Protein AF-A0A8H6GHF7-F1 (afdb_monomer_lite)

Foldseek 3Di:
DLLVVLVVQLVVLVVVLVVLLVVVVVVVLVVVCDDVPDDDPPVVSVVCVVVVVDPDDDLLNLLLCLAPVNVVVDDPVSNVSSLVSLVSLLSSLLSVQLSVCPVPPVSNVVSVVQPADPQDHCSVPVVLSSLCNLVSHGDHNVLVVVLVCLLPPPPSDDDDDDDDPPPCVLQRSLLSNLLVPLPLQFAEEEEEAPVCQVVSQVSNCSRCCPSVNAAEAEQPAALPPPFALVVLVVVLVSSNVNSRSSHHYYYYLRRLVNLVVVLLVCLQVVRVNSNVSSVVVVVSCVPRYDYDYDPVCVRVALQEDADDDDDDDDDAPPPPVLLQLLVVLLVQLQVLLVVCCVVCVPQWDWADDDPFRTQIAGLDPVSVLVSLLVSLLVCLCCNDVPQRNVPDDPLLSVLLSCQQAAPDDDPVSLCSNCVDPSCDDSNVLSSLSSSCCHVVCLVVCLRYPDDEQAQWAADPPAPVPDLWIAGAPGRVRGDNQWDFLDVSSRSNRSVVRVRPDDDDDDDDDDDDDQQAEEEDEDDPLQAPVNSSVVQCSSVCDVNNYHYDYDYPPSRVVLLLVPDDPVCNPPPDDDPVSVNVSNNVSNLVVVLLSLLSVLLVLLLVQLVVVLVVVCPDPPSNCSSVVNDDDSDDHSCRQRRDDPDFPFLVVSLVSGDPVSSVVSVVVCVVSPPGHDSSSSNRRSHIYRHDDDDDPDPDPPQPPDFAWDDDDDDPQVLCCQAPNQVPGPVVVVDVQWDQLLVLQCLAPLVVPDPSVLDDSQETEGPNQSGTGDDDRDDPHGCQNVHDAQFKKKAWLDPVHPHGIYGYDPVNCVVCVVSNLVGPTMKMFTAAAAADLPDAHCLQRDPDIRHVDDRPDTGDSLSSLVVNLSNQHFADLAPVSVVSNCLAQQFDQDDWDPQFDADQLRHGAAPRDGPGHRNYSDNDGSLSSSCCCNCCRNVPNDDSCPTSSNCSRSNHHDDRVVNPPSD

Sequence (963 aa):
MLHTLFKQNLEACTEHAKAIYQDLSRAIIDTLTRKPGVQVLESVKLILEDSSYLPRVTPLLLLQQLRSSRFSCLPERWKVAIIEYAIAITDTQRAKRLVRFESSPVDLLREVQNPGHDAWEAWDHPEWLLLECESEIMIRNVQQQIAQKMINPPESENAVMQLNMGEGKSTVIVPMVATALADGSKIIRVIVAKPQAKQMHRMLISKLSGLLDRPVYLLPFSRDIRMNTQRAEAIHRLVTRCRNEGGVLMVQPEHLLSLQLMELECHLSSNKEAAERLSSIRELFDHVSRDIVDESDENFSVKFELIYTLGQQCSIEDSPSRWVVIQEVLGLVAQFTGEAKSEFSKSLEFDDRNGRYPIVRFLQADAGEVVLDRVANRICKTGMWGLPISNQSEKIRSAVYRYITRWKLRKVDTKLVETSLFFDGAAIGRILLLRGLFSGGILAFALGQKRWRVNYGIDPHRETGTKLAVPFRAKDSPTPRSEFSHPDVVITLTCLSYYYDESHTRGTDLKLPPNYRAVVTLGAGLTKDRLVQACMRMRKLGKGQSVEFCVPWEIEQKIIRLKPQEKAARRGIAISDVLSWVITETCLDLRKAIPLWLNQGVRFSRHQVFWSKRKGDAVSRWAEQFLEEEAQTLDQRYRPRAGRITLDSLLDKAGALMTNELRARCDEFGLTELHTASLQEEQERELSPETEQERQVEKPPAAEPETHFVSQSLKDWILKGSSSIDITLFQAEHKPAFQTLNNTSAAQYFNVQAFPSTVRATLDFAKTVKGTFGARNYSDCFQRPVQWIVTNKCQAESVCLVIISPFEAQELLPLIERSQHVTLHLYAPRVNLAFQSLDHLQLYRLSGKPTLDAPPRSVVTFLNLFSGQLYLSSFQDYTDVCDLLGLAWDAADESVILGPDGFIPPGVRGSVVNKSVFSRSPVQFLRLLMEKIRHDCGSIEKTDIGKIFEGMRLLEDDFKGRS

InterPro domains:
  IPR022099 Domain of unknown function DUF3638 [PF12340] (117-337)
  IPR022105 Domain of unknown function DUF3645 [PF12359] (459-494)
  IPR051346 OTU Domain-Containing Deubiquitinase [PTHR13367] (12-501)

Organism: NCBI:txid100902

Radius of gyration: 36.47 Å; chains: 1; bounding box: 103×82×105 Å

Structure (mmCIF, N/CA/C/O backbone):
data_AF-A0A8H6GHF7-F1
#
_entry.id   AF-A0A8H6GHF7-F1
#
loop_
_atom_site.group_PDB
_atom_site.id
_atom_site.type_symbol
_atom_site.label_atom_id
_atom_site.label_alt_id
_atom_site.label_comp_id
_atom_site.label_asym_id
_atom_site.label_entity_id
_atom_site.label_seq_id
_atom_site.pdbx_PDB_ins_code
_atom_site.Cartn_x
_atom_site.Cartn_y
_atom_site.Cartn_z
_atom_site.occupancy
_atom_site.B_iso_or_equiv
_atom_site.auth_seq_id
_atom_site.auth_comp_id
_atom_site.auth_asym_id
_atom_site.auth_atom_id
_atom_site.pdbx_PDB_model_num
ATOM 1 N N . MET A 1 1 ? -4.458 -26.406 -38.777 1.00 71.81 1 MET A N 1
ATOM 2 C CA . MET A 1 1 ? -4.966 -25.357 -39.690 1.00 71.81 1 MET A CA 1
ATOM 3 C C . MET A 1 1 ? -4.874 -23.974 -39.042 1.00 71.81 1 MET A C 1
ATOM 5 O O . MET A 1 1 ? -4.123 -23.163 -39.558 1.00 71.81 1 MET A O 1
ATOM 9 N N . LEU A 1 2 ? -5.520 -23.725 -37.891 1.00 78.50 2 LEU A N 1
ATOM 10 C CA . LEU A 1 2 ? -5.406 -22.454 -37.142 1.00 78.50 2 LEU A CA 1
ATOM 11 C C . LEU A 1 2 ? -3.961 -22.089 -36.737 1.00 78.50 2 LEU A C 1
ATOM 13 O O . LEU A 1 2 ? -3.539 -20.972 -37.014 1.00 78.50 2 LEU A O 1
ATOM 17 N N . HIS A 1 3 ? -3.177 -23.039 -36.202 1.00 81.75 3 HIS A N 1
ATOM 18 C CA . HIS A 1 3 ? -1.746 -22.841 -35.902 1.00 81.75 3 HIS A CA 1
ATOM 19 C C . HIS A 1 3 ? -0.957 -22.231 -37.069 1.00 81.75 3 HIS A C 1
ATOM 21 O O . HIS A 1 3 ? -0.221 -21.257 -36.924 1.00 81.75 3 HIS A O 1
ATOM 27 N N . THR A 1 4 ? -1.114 -22.841 -38.245 1.00 86.50 4 THR A N 1
ATOM 28 C CA . THR A 1 4 ? -0.391 -22.489 -39.466 1.00 86.50 4 THR A CA 1
ATOM 29 C C . THR A 1 4 ? -0.780 -21.093 -39.936 1.00 86.50 4 THR A C 1
ATOM 31 O O . THR A 1 4 ? 0.092 -20.311 -40.295 1.00 86.50 4 THR A O 1
ATOM 34 N N . LEU A 1 5 ? -2.070 -20.758 -39.852 1.00 89.81 5 LEU A N 1
ATOM 35 C CA . LEU A 1 5 ? -2.591 -19.447 -40.228 1.00 89.81 5 LEU A CA 1
ATOM 36 C C . LEU A 1 5 ? -2.096 -18.340 -39.282 1.00 89.81 5 LEU A C 1
ATOM 38 O O . LEU A 1 5 ? -1.699 -17.277 -39.747 1.00 89.81 5 LEU A O 1
ATOM 42 N N . PHE A 1 6 ? -2.034 -18.591 -37.969 1.00 91.06 6 PHE A N 1
ATOM 43 C CA . PHE A 1 6 ? -1.477 -17.618 -37.021 1.00 91.06 6 PHE A CA 1
ATOM 44 C C . PHE A 1 6 ? 0.030 -17.413 -37.187 1.00 91.06 6 PHE A C 1
ATOM 46 O O . PHE A 1 6 ? 0.497 -16.283 -37.063 1.00 91.06 6 PHE A O 1
ATOM 53 N N . LYS A 1 7 ? 0.790 -18.468 -37.509 1.00 90.81 7 LYS A N 1
ATOM 54 C CA . LYS A 1 7 ? 2.218 -18.340 -37.840 1.00 90.81 7 LYS A CA 1
ATOM 55 C C . LYS A 1 7 ? 2.448 -17.540 -39.121 1.00 90.81 7 LYS A C 1
ATOM 57 O O . LYS A 1 7 ? 3.264 -16.628 -39.103 1.00 90.81 7 LYS A O 1
ATOM 62 N N . GLN A 1 8 ? 1.682 -17.814 -40.176 1.00 92.56 8 GLN A N 1
ATOM 63 C CA . GLN A 1 8 ? 1.739 -17.039 -41.421 1.00 92.56 8 GLN A CA 1
ATOM 64 C C . GLN A 1 8 ? 1.384 -15.565 -41.191 1.00 92.56 8 GLN A C 1
ATOM 66 O O . GLN A 1 8 ? 2.071 -14.682 -41.694 1.00 92.56 8 GLN A O 1
ATOM 71 N N . ASN A 1 9 ? 0.354 -15.288 -40.384 1.00 92.00 9 ASN A N 1
ATOM 72 C CA . ASN A 1 9 ? -0.002 -13.920 -40.011 1.00 92.00 9 ASN A CA 1
ATOM 73 C C . A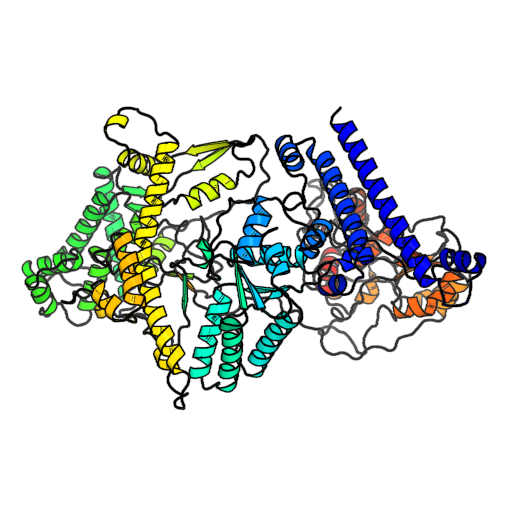SN A 1 9 ? 1.126 -13.226 -39.229 1.00 92.00 9 ASN A C 1
ATOM 75 O O . ASN A 1 9 ? 1.453 -12.078 -39.505 1.00 92.00 9 ASN A O 1
ATOM 79 N N . LEU A 1 10 ? 1.757 -13.926 -38.279 1.00 94.50 10 LEU A N 1
ATOM 80 C CA . LEU A 1 10 ? 2.897 -13.396 -37.528 1.00 94.50 10 LEU A CA 1
ATOM 81 C C . LEU A 1 10 ? 4.093 -13.077 -38.436 1.00 94.50 10 LEU A C 1
ATOM 83 O O . LEU A 1 10 ? 4.701 -12.019 -38.279 1.00 94.50 10 LEU A O 1
ATOM 87 N N . GLU A 1 11 ? 4.423 -13.961 -39.375 1.00 94.75 11 GLU A N 1
ATOM 88 C CA . GLU A 1 11 ? 5.483 -13.730 -40.362 1.00 94.75 11 GLU A CA 1
ATOM 89 C C . GLU A 1 11 ? 5.171 -12.501 -41.227 1.00 94.75 11 GLU A C 1
ATOM 91 O O . GLU A 1 11 ? 6.013 -11.611 -41.342 1.00 94.75 11 GLU A O 1
ATOM 96 N N . ALA A 1 12 ? 3.941 -12.390 -41.741 1.00 94.94 12 ALA A N 1
ATOM 97 C CA . ALA A 1 12 ? 3.507 -11.251 -42.548 1.00 94.94 12 ALA A CA 1
ATOM 98 C C . ALA A 1 12 ? 3.586 -9.915 -41.784 1.00 94.94 12 ALA A C 1
ATOM 100 O O . ALA A 1 12 ? 4.162 -8.954 -42.295 1.00 94.94 12 ALA A O 1
ATOM 101 N N . CYS A 1 13 ? 3.076 -9.855 -40.547 1.00 94.19 13 CYS A N 1
ATOM 102 C CA . CYS A 1 13 ? 3.168 -8.653 -39.709 1.00 94.19 13 CYS A CA 1
ATOM 103 C C . CYS A 1 13 ? 4.627 -8.278 -39.405 1.00 94.19 13 CYS A C 1
ATOM 105 O O . CYS A 1 13 ? 4.989 -7.104 -39.458 1.00 94.19 13 CYS A O 1
ATOM 107 N N . THR A 1 14 ? 5.477 -9.275 -39.131 1.00 94.00 14 THR A N 1
ATOM 108 C CA . THR A 1 14 ? 6.894 -9.048 -38.807 1.00 94.00 14 THR A CA 1
ATOM 109 C C . THR A 1 14 ? 7.656 -8.471 -40.001 1.00 94.00 14 THR A C 1
ATOM 111 O O . THR A 1 14 ? 8.411 -7.510 -39.837 1.00 94.00 14 THR A O 1
ATOM 114 N N . GLU A 1 15 ? 7.446 -9.011 -41.204 1.00 94.62 15 GLU A N 1
ATOM 115 C CA . GLU A 1 15 ? 8.075 -8.482 -42.419 1.00 94.62 15 GLU A CA 1
ATOM 116 C C . GLU A 1 15 ? 7.536 -7.094 -42.785 1.00 94.62 15 GLU A C 1
ATOM 118 O O . GLU A 1 15 ? 8.313 -6.224 -43.174 1.00 94.62 15 GLU A O 1
ATOM 123 N N . HIS A 1 16 ? 6.242 -6.834 -42.574 1.00 94.81 16 HIS A N 1
ATOM 124 C CA . HIS A 1 16 ? 5.663 -5.508 -42.790 1.00 94.81 16 HIS A CA 1
ATOM 125 C C . HIS A 1 16 ? 6.274 -4.442 -41.864 1.00 94.81 16 HIS A C 1
ATOM 127 O O . HIS A 1 16 ? 6.751 -3.411 -42.340 1.00 94.81 16 HIS A O 1
ATOM 133 N N . ALA A 1 17 ? 6.351 -4.710 -40.555 1.00 93.19 17 ALA A N 1
ATOM 134 C CA . ALA A 1 17 ? 6.970 -3.792 -39.595 1.00 93.19 17 ALA A CA 1
ATOM 135 C C . ALA A 1 17 ? 8.456 -3.540 -39.913 1.00 93.19 17 ALA A C 1
ATOM 137 O O . ALA A 1 17 ? 8.950 -2.415 -39.794 1.00 93.19 17 ALA A O 1
ATOM 138 N N . LYS A 1 18 ? 9.173 -4.577 -40.363 1.00 93.12 18 LYS A N 1
ATOM 139 C CA . LYS A 1 18 ? 10.577 -4.483 -40.780 1.00 93.12 18 LYS A CA 1
ATOM 140 C C . LYS A 1 18 ? 10.752 -3.650 -42.051 1.00 93.12 18 LYS A C 1
ATOM 142 O O . LYS A 1 18 ? 11.700 -2.870 -42.113 1.00 93.12 18 LYS A O 1
ATOM 147 N N . ALA A 1 19 ? 9.855 -3.782 -43.027 1.00 94.19 19 ALA A N 1
ATOM 148 C CA . ALA A 1 19 ? 9.868 -2.969 -44.241 1.00 94.19 19 ALA A CA 1
ATOM 149 C C . ALA A 1 19 ? 9.694 -1.478 -43.912 1.00 94.19 19 ALA A C 1
ATOM 151 O O . ALA A 1 19 ? 10.546 -0.673 -44.287 1.00 94.19 19 ALA A O 1
ATOM 152 N N . ILE A 1 20 ? 8.684 -1.128 -43.102 1.00 93.69 20 ILE A N 1
ATOM 153 C CA . ILE A 1 20 ? 8.456 0.261 -42.662 1.00 93.69 20 ILE A CA 1
ATOM 154 C C . ILE A 1 20 ? 9.681 0.806 -41.913 1.00 93.69 20 ILE A C 1
ATOM 156 O O . ILE A 1 20 ? 10.141 1.914 -42.190 1.00 93.69 20 ILE A O 1
ATOM 160 N N . TYR A 1 21 ? 10.261 0.025 -40.994 1.00 92.44 21 TYR A N 1
ATOM 161 C CA . TYR A 1 21 ? 11.472 0.426 -40.271 1.00 92.44 21 TYR A CA 1
ATOM 162 C C . TYR A 1 21 ? 12.650 0.721 -41.208 1.00 92.44 21 TYR A C 1
ATOM 164 O O . TYR A 1 21 ? 13.372 1.703 -41.007 1.00 92.44 21 TYR A O 1
ATOM 172 N N . GLN A 1 22 ? 12.864 -0.119 -42.223 1.00 89.75 22 GLN A N 1
ATOM 173 C CA . GLN A 1 22 ? 13.936 0.075 -43.197 1.00 89.75 22 GLN A CA 1
ATOM 174 C C . GLN A 1 22 ? 13.712 1.333 -44.033 1.00 89.75 22 GLN A C 1
ATOM 176 O O . GLN A 1 22 ? 14.656 2.096 -44.224 1.00 89.75 22 GLN A O 1
ATOM 181 N N . ASP A 1 23 ? 12.484 1.586 -44.480 1.00 91.12 23 ASP A N 1
ATOM 182 C CA . ASP A 1 23 ? 12.153 2.769 -45.276 1.00 91.12 23 ASP A CA 1
ATOM 183 C C . ASP A 1 23 ? 12.316 4.061 -44.463 1.00 91.12 23 ASP A C 1
ATOM 185 O O . ASP A 1 23 ? 12.953 5.009 -44.930 1.00 91.12 23 ASP A O 1
ATOM 189 N N . LEU A 1 24 ? 11.855 4.073 -43.207 1.00 90.38 24 LEU A N 1
ATOM 190 C CA . LEU A 1 24 ? 12.082 5.183 -42.274 1.00 90.38 24 LEU A CA 1
ATOM 191 C C . LEU A 1 24 ? 13.573 5.411 -42.013 1.00 90.38 24 LEU A C 1
ATOM 193 O O . LEU A 1 24 ? 14.046 6.548 -42.036 1.00 90.38 24 LEU A O 1
ATOM 197 N N . SER A 1 25 ? 14.332 4.336 -41.793 1.00 86.69 25 SER A N 1
ATOM 198 C CA . SER A 1 25 ? 15.773 4.421 -41.538 1.00 86.69 25 SER A CA 1
ATOM 199 C C . SER A 1 25 ? 16.526 4.973 -42.748 1.00 86.69 25 SER A C 1
ATOM 201 O O . SER A 1 25 ? 17.349 5.877 -42.588 1.00 86.69 25 SER A O 1
ATOM 203 N N . ARG A 1 26 ? 16.201 4.505 -43.963 1.00 84.19 26 ARG A N 1
ATOM 204 C CA . ARG A 1 26 ? 16.763 5.039 -45.213 1.00 84.19 26 ARG A CA 1
ATOM 205 C C . ARG A 1 26 ? 16.415 6.514 -45.391 1.00 84.19 26 ARG A C 1
ATOM 207 O O . ARG A 1 26 ? 17.307 7.303 -45.671 1.00 84.19 26 ARG A O 1
ATOM 214 N N . ALA A 1 27 ? 15.165 6.915 -45.154 1.00 85.75 27 ALA A N 1
ATOM 215 C CA . ALA A 1 27 ? 14.747 8.314 -45.265 1.00 85.75 27 ALA A CA 1
ATOM 216 C C . ALA A 1 27 ? 15.501 9.244 -44.291 1.00 85.75 27 ALA A C 1
ATOM 218 O O . ALA A 1 27 ? 15.873 10.363 -44.659 1.00 85.75 27 ALA A O 1
ATOM 219 N N . ILE A 1 28 ? 15.769 8.786 -43.062 1.00 83.94 28 ILE A N 1
ATOM 220 C CA . ILE A 1 28 ? 16.568 9.535 -42.077 1.00 83.94 28 ILE A CA 1
ATOM 221 C C . ILE A 1 28 ? 18.020 9.664 -42.550 1.0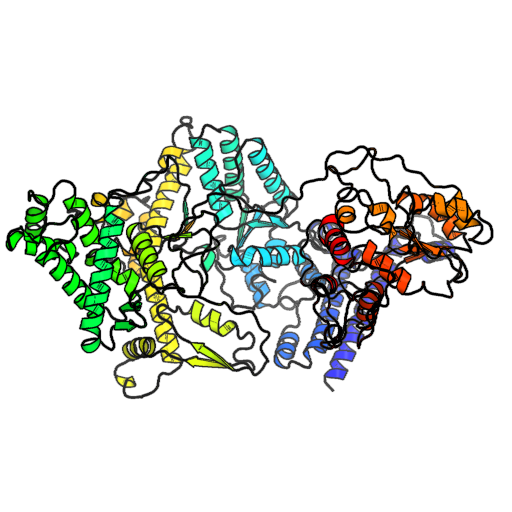0 83.94 28 ILE A C 1
ATOM 223 O O . ILE A 1 28 ? 18.560 10.771 -42.567 1.00 83.94 28 ILE A O 1
ATOM 227 N N . ILE A 1 29 ? 18.641 8.559 -42.970 1.00 77.38 29 ILE A N 1
ATOM 228 C CA . ILE A 1 29 ? 20.031 8.538 -43.455 1.00 77.38 29 ILE A CA 1
ATOM 229 C C . ILE A 1 29 ? 20.190 9.411 -44.711 1.00 77.38 29 ILE A C 1
ATOM 231 O O . ILE A 1 29 ? 21.128 10.207 -44.805 1.00 77.38 29 ILE A O 1
ATOM 235 N N . ASP A 1 30 ? 19.242 9.347 -45.644 1.00 76.62 30 ASP A N 1
ATOM 236 C CA . ASP A 1 30 ? 19.204 10.188 -46.845 1.00 76.62 30 ASP A CA 1
ATOM 237 C C . ASP A 1 30 ? 19.108 11.675 -46.506 1.00 76.62 30 ASP A C 1
ATOM 239 O O . ASP A 1 30 ? 19.731 12.512 -47.158 1.00 76.62 30 ASP A O 1
ATOM 243 N N . THR A 1 31 ? 18.348 12.024 -45.469 1.00 75.62 31 THR A N 1
ATOM 244 C CA . THR A 1 31 ? 18.227 13.415 -45.017 1.00 75.62 31 THR A CA 1
ATOM 245 C C . THR A 1 31 ? 19.527 13.905 -44.380 1.00 75.62 31 THR A C 1
ATOM 247 O O . THR A 1 31 ? 19.967 15.016 -44.664 1.00 75.62 31 THR A O 1
ATOM 250 N N . LEU A 1 32 ? 20.183 13.071 -43.568 1.00 69.88 32 LEU A N 1
ATOM 251 C CA . LEU A 1 32 ? 21.452 13.397 -42.904 1.00 69.88 32 LEU A CA 1
ATOM 252 C C . LEU A 1 32 ? 22.630 13.528 -43.879 1.00 69.88 32 LEU A C 1
ATOM 254 O O . LEU A 1 32 ? 23.590 14.244 -43.601 1.00 69.88 32 LEU A O 1
ATOM 258 N N . THR A 1 33 ? 22.557 12.854 -45.026 1.00 65.25 33 THR A N 1
ATOM 259 C CA . THR A 1 33 ? 23.602 12.859 -46.061 1.00 65.25 33 THR A CA 1
ATOM 260 C C . THR A 1 33 ? 23.392 13.938 -47.131 1.00 65.25 33 THR A C 1
ATOM 262 O O . THR A 1 33 ? 24.272 14.159 -47.964 1.00 65.25 33 THR A O 1
ATOM 265 N N . ARG A 1 34 ? 22.275 14.682 -47.096 1.00 64.31 34 ARG A N 1
ATOM 266 C CA . ARG A 1 34 ? 22.017 15.825 -47.988 1.00 64.31 34 ARG A CA 1
ATOM 267 C C . ARG A 1 34 ? 22.552 17.129 -47.393 1.00 64.31 34 ARG A C 1
ATOM 269 O O . ARG A 1 34 ? 21.967 17.696 -46.476 1.00 64.31 34 ARG A O 1
ATOM 276 N N . LYS A 1 35 ? 23.614 17.677 -47.991 1.00 51.88 35 LYS A N 1
ATOM 277 C CA . LYS A 1 35 ? 23.988 19.094 -47.832 1.00 51.88 35 LYS A CA 1
ATOM 278 C C . LYS A 1 35 ? 23.320 19.916 -48.946 1.00 51.88 35 LYS A C 1
ATOM 280 O O . LYS A 1 35 ? 23.383 19.491 -50.102 1.00 51.88 35 LYS A O 1
ATOM 285 N N . PRO A 1 36 ? 22.721 21.091 -48.675 1.00 46.94 36 PRO A N 1
ATOM 286 C CA . PRO A 1 36 ? 22.242 21.961 -49.746 1.00 46.94 36 PRO A CA 1
ATOM 287 C C . PRO A 1 36 ? 23.427 22.372 -50.638 1.00 46.94 36 PRO A C 1
ATOM 289 O O . PRO A 1 36 ? 24.370 22.995 -50.156 1.00 46.94 36 PRO A O 1
ATOM 292 N N . GLY A 1 37 ? 23.400 21.992 -51.919 1.00 52.41 37 GLY A N 1
ATOM 293 C CA . GLY A 1 37 ? 24.383 22.415 -52.928 1.00 52.41 37 GLY A CA 1
ATOM 294 C C . GLY A 1 37 ? 25.606 21.513 -53.154 1.00 52.41 37 GLY A C 1
ATOM 295 O O . GLY A 1 37 ? 26.425 21.852 -54.002 1.00 52.41 37 GLY A O 1
ATOM 296 N N . VAL A 1 38 ? 25.746 20.369 -52.468 1.00 55.78 38 VAL A N 1
ATOM 297 C CA . VAL A 1 38 ? 26.842 19.406 -52.720 1.00 55.78 38 VAL A CA 1
ATOM 298 C C . VAL A 1 38 ? 26.276 17.988 -52.797 1.00 55.78 38 VAL A C 1
ATOM 300 O O . VAL A 1 38 ? 25.752 17.480 -51.807 1.00 55.78 38 VAL A O 1
ATOM 303 N N . GLN A 1 39 ? 26.384 17.336 -53.961 1.00 49.78 39 GLN A N 1
ATOM 304 C CA . GLN A 1 39 ? 26.142 15.894 -54.072 1.00 49.78 39 GLN A CA 1
ATOM 305 C C . GLN A 1 39 ? 27.285 15.159 -53.366 1.00 49.78 39 GLN A C 1
ATOM 307 O O . GLN A 1 39 ? 28.433 15.208 -53.804 1.00 49.78 39 GLN A O 1
ATOM 312 N N . VAL A 1 40 ? 26.979 14.503 -52.248 1.00 57.81 40 VAL A N 1
ATOM 313 C CA . VAL A 1 40 ? 27.909 13.568 -51.610 1.00 57.81 40 VAL A CA 1
ATOM 314 C C . VAL A 1 40 ? 28.081 12.379 -52.559 1.00 57.81 40 VAL A C 1
ATOM 316 O O . VAL A 1 40 ? 27.092 11.768 -52.954 1.00 57.81 40 VAL A O 1
ATOM 319 N N . LEU A 1 41 ? 29.324 12.084 -52.956 1.00 59.00 41 LEU A N 1
ATOM 320 C CA . LEU A 1 41 ? 29.655 10.921 -53.785 1.00 59.00 41 LEU A CA 1
ATOM 321 C C . LEU A 1 41 ? 29.128 9.635 -53.129 1.00 59.00 41 LEU A C 1
ATOM 323 O O . LEU A 1 41 ? 29.308 9.426 -51.931 1.00 59.00 41 LEU A O 1
ATOM 327 N N . GLU A 1 42 ? 28.518 8.759 -53.923 1.00 57.88 42 GLU A N 1
ATOM 328 C CA . GLU A 1 42 ? 27.890 7.509 -53.468 1.00 57.88 42 GLU A CA 1
ATOM 329 C C . GLU A 1 42 ? 28.869 6.590 -52.715 1.00 57.88 42 GLU A C 1
ATOM 331 O O . GLU A 1 42 ? 28.513 5.961 -51.722 1.00 57.88 42 GLU A O 1
ATOM 336 N N . SER A 1 43 ? 30.149 6.631 -53.088 1.00 51.78 43 SER A N 1
ATOM 337 C CA . SER A 1 43 ? 31.245 5.962 -52.383 1.00 51.78 43 SER A CA 1
ATOM 338 C C . SER A 1 43 ? 31.477 6.486 -50.961 1.00 51.78 43 SER A C 1
ATOM 340 O O . SER A 1 43 ? 31.784 5.703 -50.071 1.00 51.78 43 SER A O 1
ATOM 342 N N . VAL A 1 44 ? 31.284 7.782 -50.699 1.00 58.34 44 VAL A N 1
ATOM 343 C CA . VAL A 1 44 ? 31.395 8.363 -49.346 1.00 58.34 44 VAL A CA 1
ATOM 344 C C . VAL A 1 44 ? 30.201 7.957 -48.482 1.00 58.34 44 VAL A C 1
ATOM 346 O O . VAL A 1 44 ? 30.366 7.723 -47.288 1.00 58.34 44 VAL A O 1
ATOM 349 N N . LYS A 1 45 ? 29.012 7.823 -49.079 1.00 58.19 45 LYS A N 1
ATOM 350 C CA . LYS A 1 45 ? 27.811 7.346 -48.383 1.00 58.19 45 LYS A CA 1
ATOM 351 C C . LYS A 1 45 ? 27.964 5.888 -47.936 1.00 58.19 45 LYS A C 1
ATOM 353 O O . LYS A 1 45 ? 27.742 5.601 -46.765 1.00 58.19 45 LYS A O 1
ATOM 358 N N . LEU A 1 46 ? 28.453 5.021 -48.827 1.00 56.97 46 LEU A N 1
ATOM 359 C CA . LEU A 1 46 ? 28.771 3.622 -48.515 1.00 56.97 46 LEU A CA 1
ATOM 360 C C . LEU A 1 46 ? 29.856 3.504 -47.435 1.00 56.97 46 LEU A C 1
ATOM 362 O O . LEU A 1 46 ? 29.698 2.740 -46.491 1.00 56.97 46 LEU A O 1
ATOM 366 N N . ILE A 1 47 ? 30.914 4.324 -47.507 1.00 58.59 47 ILE A N 1
ATOM 367 C CA . ILE A 1 47 ? 31.953 4.359 -46.466 1.00 58.59 47 ILE A CA 1
ATOM 368 C C . ILE A 1 47 ? 31.355 4.755 -45.112 1.00 58.59 47 ILE A C 1
ATOM 370 O O . ILE A 1 47 ? 31.695 4.132 -44.114 1.00 58.59 47 ILE A O 1
ATOM 374 N N . LEU A 1 48 ? 30.477 5.762 -45.046 1.00 57.69 48 LEU A N 1
ATOM 375 C CA . LEU A 1 48 ? 29.843 6.215 -43.798 1.00 57.69 48 LEU A CA 1
ATOM 376 C C . LEU A 1 48 ? 28.862 5.186 -43.204 1.00 57.69 48 LEU A C 1
ATOM 378 O O . LEU A 1 48 ? 28.762 5.089 -41.979 1.00 57.69 48 LEU A O 1
ATOM 382 N N . GLU A 1 49 ? 28.170 4.420 -44.052 1.00 56.00 49 GLU A N 1
ATOM 383 C CA . GLU A 1 49 ? 27.307 3.300 -43.651 1.00 56.00 49 GLU A CA 1
ATOM 384 C C . GLU A 1 49 ? 28.132 2.115 -43.115 1.00 56.00 49 GLU A C 1
ATOM 386 O O . GLU A 1 49 ? 27.871 1.651 -42.003 1.00 56.00 49 GLU A O 1
ATOM 391 N N . ASP A 1 50 ? 29.187 1.699 -43.824 1.00 54.69 50 ASP A N 1
ATOM 392 C CA . ASP A 1 50 ? 30.050 0.571 -43.430 1.00 54.69 50 ASP A CA 1
ATOM 393 C C . ASP A 1 50 ? 30.923 0.878 -42.201 1.00 54.69 50 ASP A C 1
ATOM 395 O O . ASP A 1 50 ? 31.226 -0.002 -41.394 1.00 54.69 50 ASP A O 1
ATOM 399 N N . SER A 1 51 ? 31.314 2.140 -42.019 1.00 54.75 51 SER A N 1
ATOM 400 C CA . SER A 1 51 ? 32.166 2.584 -40.905 1.00 54.75 51 SER A CA 1
ATOM 401 C C . SER A 1 51 ? 31.410 2.896 -39.608 1.00 54.75 51 SER A C 1
ATOM 403 O O . SER A 1 51 ? 32.040 3.232 -38.607 1.00 54.75 51 SER A O 1
ATOM 405 N N . SER A 1 52 ? 30.075 2.773 -39.587 1.00 57.66 52 SER A N 1
ATOM 406 C CA . SER A 1 52 ? 29.226 3.095 -38.422 1.00 57.66 52 SER A CA 1
ATOM 407 C C . SER A 1 52 ? 29.356 4.541 -37.899 1.00 57.66 52 SER A C 1
ATOM 409 O O . SER A 1 52 ? 29.027 4.803 -36.741 1.00 57.66 52 SER A O 1
ATOM 411 N N . TYR A 1 53 ? 29.800 5.496 -38.728 1.00 59.19 53 TYR A N 1
ATOM 412 C CA . TYR A 1 53 ? 29.901 6.918 -38.352 1.00 59.19 53 TYR A CA 1
ATOM 413 C C . TYR A 1 53 ? 28.578 7.696 -38.500 1.00 59.19 53 TYR A C 1
ATOM 415 O O . TYR A 1 53 ? 28.507 8.867 -38.121 1.00 59.19 53 TYR A O 1
ATOM 423 N N . LEU A 1 54 ? 27.515 7.070 -39.020 1.00 62.50 54 LEU A N 1
ATOM 424 C CA . LEU A 1 54 ? 26.160 7.633 -39.030 1.00 62.50 54 LEU A CA 1
ATOM 425 C C . LEU A 1 54 ? 25.428 7.383 -37.695 1.00 62.50 54 LEU A C 1
ATOM 427 O O . LEU A 1 54 ? 25.666 6.365 -37.039 1.00 62.50 54 LEU A O 1
ATOM 431 N N . PRO A 1 55 ? 24.493 8.265 -37.284 1.00 65.75 55 PRO A N 1
ATOM 432 C CA . PRO A 1 55 ? 23.673 8.035 -36.100 1.00 65.75 55 PRO A CA 1
ATOM 433 C C . PRO A 1 55 ? 22.916 6.708 -36.210 1.00 65.75 55 PRO A C 1
ATOM 435 O O . PRO A 1 55 ? 22.194 6.474 -37.179 1.00 65.75 55 PRO A O 1
ATOM 438 N N . ARG A 1 56 ? 23.041 5.842 -35.198 1.00 73.25 56 ARG A N 1
ATOM 439 C CA . ARG A 1 56 ? 22.267 4.596 -35.133 1.00 73.25 56 ARG A CA 1
ATOM 440 C C . ARG A 1 56 ? 20.776 4.908 -34.999 1.00 73.25 56 ARG A C 1
ATOM 442 O O . ARG A 1 56 ? 20.308 5.298 -33.928 1.00 73.25 56 ARG A O 1
ATOM 449 N N . VAL A 1 57 ? 20.022 4.680 -36.071 1.00 81.25 57 VAL A N 1
ATOM 450 C CA . VAL A 1 57 ? 18.557 4.745 -36.057 1.00 81.25 57 VAL A CA 1
ATOM 451 C C . VAL A 1 57 ? 18.031 3.464 -35.423 1.00 81.25 57 VAL A C 1
ATOM 453 O O . VAL A 1 57 ? 18.067 2.404 -36.034 1.00 81.25 57 VAL A O 1
ATOM 456 N N . THR A 1 58 ? 17.567 3.532 -34.179 1.00 86.94 58 THR A N 1
ATOM 457 C CA . THR A 1 58 ? 16.995 2.371 -33.477 1.00 86.94 58 THR A CA 1
ATOM 458 C C . THR A 1 58 ? 15.464 2.413 -33.499 1.00 86.94 58 THR A C 1
ATOM 460 O O . THR A 1 58 ? 14.889 3.501 -33.558 1.00 86.94 58 THR A O 1
ATOM 463 N N . PRO A 1 59 ? 14.768 1.266 -33.385 1.00 86.19 59 PRO A N 1
ATOM 464 C CA . PRO A 1 59 ? 13.315 1.242 -33.204 1.00 86.19 59 PRO A CA 1
ATOM 465 C C . PRO A 1 59 ? 12.831 2.127 -32.047 1.00 86.19 59 PRO A C 1
ATOM 467 O O . PRO A 1 59 ? 11.826 2.821 -32.180 1.00 86.19 59 PRO A O 1
ATOM 470 N N . LEU A 1 60 ? 13.584 2.160 -30.938 1.00 88.81 60 LEU A N 1
ATOM 471 C CA . LEU A 1 60 ? 13.275 3.010 -29.786 1.00 88.81 60 LEU A CA 1
ATOM 472 C C . LEU A 1 60 ? 13.321 4.497 -30.151 1.00 88.81 60 LEU A C 1
ATOM 474 O O . LEU A 1 60 ? 12.452 5.250 -29.723 1.00 88.81 60 LEU A O 1
ATOM 478 N N . LEU A 1 61 ? 14.298 4.923 -30.960 1.00 88.50 61 LEU A N 1
ATOM 479 C CA . LEU A 1 61 ? 14.417 6.316 -31.398 1.00 88.50 61 LEU A CA 1
ATOM 480 C C . LEU A 1 61 ? 13.164 6.786 -32.150 1.00 88.50 61 LEU A C 1
ATOM 482 O O . LEU A 1 61 ? 12.738 7.923 -31.944 1.00 88.50 61 LEU A O 1
ATOM 486 N N . LEU A 1 62 ? 12.592 5.921 -32.996 1.00 91.19 62 LEU A N 1
ATOM 487 C CA . LEU A 1 62 ? 11.375 6.199 -33.764 1.00 91.19 62 LEU A CA 1
ATOM 488 C C . LEU A 1 62 ? 10.139 6.223 -32.859 1.00 91.19 62 LEU A C 1
ATOM 490 O O . LEU A 1 62 ? 9.370 7.178 -32.900 1.00 91.19 62 LEU A O 1
ATOM 494 N N . LEU A 1 63 ? 9.982 5.225 -31.987 1.00 92.69 63 LEU A N 1
ATOM 495 C CA . LEU A 1 63 ? 8.843 5.150 -31.067 1.00 92.69 63 LEU A CA 1
ATOM 496 C C . LEU A 1 63 ? 8.812 6.310 -30.062 1.00 92.69 63 LEU A C 1
ATOM 498 O O . LEU A 1 63 ? 7.748 6.853 -29.784 1.00 92.69 63 LEU A O 1
ATOM 502 N N . GLN A 1 64 ? 9.969 6.764 -29.569 1.00 92.12 64 GLN A N 1
ATOM 503 C CA . GLN A 1 64 ? 10.060 7.920 -28.664 1.00 92.12 64 GLN A CA 1
ATOM 504 C C . GLN A 1 64 ? 9.520 9.223 -29.266 1.00 92.12 64 GLN A C 1
ATOM 506 O O . GLN A 1 64 ? 9.296 10.184 -28.524 1.00 92.12 64 GLN A O 1
ATOM 511 N N . GLN A 1 65 ? 9.352 9.291 -30.589 1.00 93.69 65 GLN A N 1
ATOM 512 C CA . GLN A 1 65 ? 8.771 10.450 -31.263 1.00 93.69 65 GLN A CA 1
ATOM 513 C C . GLN A 1 65 ? 7.253 10.560 -31.051 1.00 93.69 65 GLN A C 1
ATOM 515 O O . GLN A 1 65 ? 6.714 11.643 -31.241 1.00 93.69 65 GLN A O 1
ATOM 520 N N . LEU A 1 66 ? 6.576 9.491 -30.606 1.00 93.62 66 LEU A N 1
ATOM 521 C CA . LEU A 1 66 ? 5.152 9.509 -30.235 1.00 93.62 66 LEU A CA 1
ATOM 522 C C . LEU A 1 66 ? 4.867 10.230 -28.908 1.00 93.62 66 LEU A C 1
ATOM 524 O O . LEU A 1 66 ? 3.712 10.494 -28.586 1.00 93.62 66 LEU A O 1
ATOM 528 N N . ARG A 1 67 ? 5.898 10.568 -28.127 1.00 90.81 67 ARG A N 1
ATOM 529 C CA . ARG A 1 67 ? 5.725 11.396 -26.926 1.00 90.81 67 ARG A CA 1
ATOM 530 C C . ARG A 1 67 ? 5.189 12.767 -27.299 1.00 90.81 67 ARG A C 1
ATOM 532 O O . ARG A 1 67 ? 5.722 13.378 -28.220 1.00 90.81 67 ARG A O 1
ATOM 539 N N . SER A 1 68 ? 4.233 13.287 -26.538 1.00 85.00 68 SER A N 1
ATOM 540 C CA . SER A 1 68 ? 3.565 14.574 -26.786 1.00 85.00 68 SER A CA 1
ATOM 541 C C . SER A 1 68 ? 4.538 15.711 -27.131 1.00 85.00 68 SER A C 1
ATOM 543 O O . SER A 1 68 ? 4.384 16.355 -28.167 1.00 85.00 68 SER A O 1
ATOM 545 N N . SER A 1 69 ? 5.595 15.884 -26.329 1.00 84.81 69 SER A N 1
ATOM 546 C CA . SER A 1 69 ? 6.619 16.931 -26.491 1.00 84.81 69 SER A CA 1
ATOM 547 C C . SER A 1 69 ? 7.451 16.831 -27.776 1.00 84.81 69 SER A C 1
ATOM 549 O O . SER A 1 69 ? 7.956 17.840 -28.269 1.00 84.81 69 SER A O 1
ATOM 551 N N . ARG A 1 70 ? 7.618 15.623 -28.329 1.00 90.12 70 ARG A N 1
ATOM 552 C CA . ARG A 1 70 ? 8.320 15.395 -29.602 1.00 90.12 70 ARG A CA 1
ATOM 553 C C . ARG A 1 70 ? 7.348 15.364 -30.767 1.00 90.12 70 ARG A C 1
ATOM 555 O O . ARG A 1 70 ? 7.613 15.990 -31.789 1.00 90.12 70 ARG A O 1
ATOM 562 N N . PHE A 1 71 ? 6.214 14.697 -30.586 1.00 91.94 71 PHE A N 1
ATOM 563 C CA . PHE A 1 71 ? 5.178 14.520 -31.587 1.00 91.94 71 PHE A CA 1
ATOM 564 C C . PHE A 1 71 ? 4.657 15.866 -32.083 1.00 91.94 71 PHE A C 1
ATOM 566 O O . PHE A 1 71 ? 4.552 16.065 -33.289 1.00 91.94 71 PHE A O 1
ATOM 573 N N . SER A 1 72 ? 4.432 16.836 -31.189 1.00 88.62 72 SER A N 1
ATOM 574 C CA . SER A 1 72 ? 4.004 18.191 -31.565 1.00 88.62 72 SER A CA 1
ATOM 575 C C . SER A 1 72 ? 4.970 18.890 -32.529 1.00 88.62 72 SER A C 1
ATOM 577 O O . SER A 1 72 ? 4.525 19.653 -33.382 1.00 88.62 72 SER A O 1
ATOM 579 N N . CYS A 1 73 ? 6.271 18.602 -32.425 1.00 92.44 73 CYS A N 1
ATOM 580 C CA . CYS A 1 73 ? 7.337 19.218 -33.217 1.00 92.44 73 CYS A CA 1
ATOM 581 C C . CYS A 1 73 ? 7.588 18.517 -34.565 1.00 92.44 73 CYS A C 1
ATOM 583 O O . CYS A 1 73 ? 8.359 19.023 -35.381 1.00 92.44 73 CYS A O 1
ATOM 585 N N . LEU A 1 74 ? 6.973 17.356 -34.812 1.00 92.19 74 LEU A N 1
ATOM 586 C CA . LEU A 1 74 ? 7.166 16.605 -36.051 1.00 92.19 74 LEU A CA 1
ATOM 587 C C . LEU A 1 74 ? 6.329 17.186 -37.201 1.00 92.19 74 LEU A C 1
ATOM 589 O O . LEU A 1 74 ? 5.153 17.511 -37.007 1.00 92.19 74 LEU A O 1
ATOM 593 N N . PRO A 1 75 ? 6.875 17.230 -38.430 1.00 93.25 75 PRO A N 1
ATOM 594 C CA . PRO A 1 75 ? 6.078 17.481 -39.625 1.00 93.25 75 PRO A CA 1
ATOM 595 C C . PRO A 1 75 ? 4.980 16.423 -39.797 1.00 93.25 75 PRO A C 1
ATOM 597 O O . PRO A 1 75 ? 5.197 15.252 -39.487 1.00 93.25 75 PRO A O 1
ATOM 600 N N . GLU A 1 76 ? 3.834 16.799 -40.370 1.00 93.25 76 GLU A N 1
ATOM 601 C CA . GLU A 1 76 ? 2.674 15.902 -40.538 1.00 93.25 76 GLU A CA 1
ATOM 602 C C . GLU A 1 76 ? 3.020 14.580 -41.232 1.00 93.25 76 GLU A C 1
ATOM 604 O O . GLU A 1 76 ? 2.612 13.517 -40.777 1.00 93.25 76 GLU A O 1
ATOM 609 N N . ARG A 1 77 ? 3.858 14.622 -42.275 1.00 92.56 77 ARG A N 1
ATOM 610 C CA . ARG A 1 77 ? 4.300 13.410 -42.988 1.00 92.56 77 ARG A CA 1
ATOM 611 C C . ARG A 1 77 ? 5.065 12.435 -42.089 1.00 92.56 77 ARG A C 1
ATOM 613 O O . ARG A 1 77 ? 4.894 11.230 -42.217 1.00 92.56 77 ARG A O 1
ATOM 620 N N . TRP A 1 78 ? 5.886 12.952 -41.174 1.00 92.88 78 TRP A N 1
ATOM 621 C CA . TRP A 1 78 ? 6.612 12.124 -40.210 1.00 92.88 78 TRP A CA 1
ATOM 622 C C . TRP A 1 78 ? 5.691 11.598 -39.111 1.00 92.88 78 TRP A C 1
ATOM 624 O O . TRP A 1 78 ? 5.861 10.456 -38.698 1.00 92.88 78 TRP A O 1
ATOM 634 N N . LYS A 1 79 ? 4.693 12.382 -38.677 1.00 94.88 79 LYS A N 1
ATOM 635 C CA . LYS A 1 79 ? 3.670 11.915 -37.728 1.00 94.88 79 LYS A CA 1
ATOM 636 C C . LYS A 1 79 ? 2.940 10.684 -38.260 1.00 94.88 79 LYS A C 1
ATOM 638 O O . LYS A 1 79 ? 2.889 9.680 -37.558 1.00 94.88 79 LYS A O 1
ATOM 643 N N . VAL A 1 80 ? 2.452 10.747 -39.503 1.00 94.94 80 VAL A N 1
ATOM 644 C CA . VAL A 1 80 ? 1.769 9.619 -40.163 1.00 94.94 80 VAL A CA 1
ATOM 645 C C . VAL A 1 80 ? 2.684 8.398 -40.224 1.00 94.94 80 VAL A C 1
ATOM 647 O O . VAL A 1 80 ? 2.319 7.340 -39.728 1.00 94.94 80 VAL A O 1
ATOM 650 N N . ALA A 1 81 ? 3.908 8.560 -40.730 1.00 94.56 81 ALA A N 1
ATOM 651 C CA . ALA A 1 81 ? 4.819 7.432 -40.920 1.00 94.56 81 ALA A CA 1
ATOM 652 C C . ALA A 1 81 ? 5.262 6.774 -39.592 1.00 94.56 81 ALA A C 1
ATOM 654 O O . ALA A 1 81 ? 5.456 5.562 -39.518 1.00 94.56 81 ALA A O 1
ATOM 655 N N . ILE A 1 82 ? 5.404 7.558 -38.517 1.00 95.50 82 ILE A N 1
ATOM 656 C CA . ILE A 1 82 ? 5.732 7.042 -37.178 1.00 95.50 82 ILE A CA 1
ATOM 657 C C . ILE A 1 82 ? 4.527 6.333 -36.545 1.00 95.50 82 ILE A C 1
ATOM 659 O O . ILE A 1 82 ? 4.712 5.305 -35.893 1.00 95.50 82 ILE A O 1
ATOM 663 N N . ILE A 1 83 ? 3.308 6.846 -36.749 1.00 95.94 83 ILE A N 1
ATOM 664 C CA . ILE A 1 83 ? 2.074 6.175 -36.320 1.00 95.94 83 ILE A CA 1
ATOM 665 C C . ILE A 1 83 ? 1.923 4.835 -37.043 1.00 95.94 83 ILE A C 1
ATOM 667 O O . ILE A 1 83 ? 1.742 3.820 -36.377 1.00 95.94 83 ILE A O 1
ATOM 671 N N . GLU A 1 84 ? 2.070 4.803 -38.370 1.00 95.19 84 GLU A N 1
ATOM 672 C CA . GLU A 1 84 ? 1.999 3.568 -39.168 1.00 95.19 84 GLU A CA 1
ATOM 673 C C . GLU A 1 84 ? 3.009 2.523 -38.682 1.00 95.19 84 GLU A C 1
ATOM 675 O O . GLU A 1 84 ? 2.671 1.353 -38.498 1.00 95.19 84 GLU A O 1
ATOM 680 N N . TYR A 1 85 ? 4.240 2.951 -38.392 1.00 96.50 85 TYR A N 1
ATOM 681 C CA . TYR A 1 85 ? 5.260 2.067 -37.840 1.00 96.50 85 TYR A CA 1
ATOM 682 C C . TYR A 1 85 ? 4.875 1.489 -36.472 1.00 96.50 85 TYR A C 1
ATOM 684 O O . TYR A 1 85 ? 5.061 0.297 -36.220 1.00 96.50 85 TYR A O 1
ATOM 692 N N . ALA A 1 86 ? 4.331 2.315 -35.580 1.00 95.94 86 ALA A N 1
ATOM 693 C CA . ALA A 1 86 ? 3.903 1.867 -34.263 1.00 95.94 86 ALA A CA 1
ATOM 694 C C . ALA A 1 86 ? 2.675 0.942 -34.326 1.00 95.94 86 ALA A C 1
ATOM 696 O O . ALA A 1 86 ? 2.651 -0.066 -33.619 1.00 95.94 86 ALA A O 1
ATOM 697 N N . ILE A 1 87 ? 1.720 1.198 -35.226 1.00 95.25 87 ILE A N 1
ATOM 698 C CA . ILE A 1 87 ? 0.597 0.284 -35.491 1.00 95.25 87 ILE A CA 1
ATOM 699 C C . ILE A 1 87 ? 1.133 -1.077 -35.958 1.00 95.25 87 ILE A C 1
ATOM 701 O O . ILE A 1 87 ? 0.814 -2.096 -35.344 1.00 95.25 87 ILE A O 1
ATOM 705 N N . ALA A 1 88 ? 2.060 -1.105 -36.923 1.00 95.19 88 ALA A N 1
ATOM 706 C CA . ALA A 1 88 ? 2.677 -2.350 -37.393 1.00 95.19 88 ALA A CA 1
ATOM 707 C C . ALA A 1 88 ? 3.388 -3.142 -36.271 1.00 95.19 88 ALA A C 1
ATOM 709 O O . ALA A 1 88 ? 3.392 -4.381 -36.264 1.00 95.19 88 ALA A O 1
ATOM 710 N N . ILE A 1 89 ? 3.964 -2.450 -35.280 1.00 95.44 89 ILE A N 1
ATOM 711 C CA . ILE A 1 89 ? 4.521 -3.083 -34.075 1.00 95.44 89 ILE A CA 1
ATOM 712 C C . ILE A 1 89 ? 3.415 -3.703 -33.218 1.00 95.44 89 ILE A C 1
ATOM 714 O O . ILE A 1 89 ? 3.539 -4.870 -32.832 1.00 95.44 89 ILE A O 1
ATOM 718 N N . THR A 1 90 ? 2.338 -2.968 -32.930 1.00 95.00 90 THR A N 1
ATOM 719 C CA . THR A 1 90 ? 1.214 -3.495 -32.136 1.00 95.00 90 THR A CA 1
ATOM 720 C C . THR A 1 90 ? 0.526 -4.686 -32.810 1.00 95.00 90 THR A C 1
ATOM 722 O O . THR A 1 90 ? 0.215 -5.667 -32.129 1.00 95.00 90 THR A O 1
ATOM 725 N N . ASP A 1 91 ? 0.400 -4.682 -34.139 1.00 93.75 91 ASP A N 1
ATOM 726 C CA . ASP A 1 91 ? -0.098 -5.812 -34.933 1.00 93.75 91 ASP A CA 1
ATOM 727 C C . ASP A 1 91 ? 0.811 -7.033 -34.823 1.00 93.75 91 ASP A C 1
ATOM 729 O O . ASP A 1 91 ? 0.352 -8.156 -34.597 1.00 93.75 91 ASP A O 1
ATOM 733 N N . THR A 1 92 ? 2.126 -6.820 -34.897 1.00 94.69 92 THR A N 1
ATOM 734 C CA . THR A 1 92 ? 3.111 -7.889 -34.699 1.00 94.69 92 THR A CA 1
ATOM 735 C C . THR A 1 92 ? 3.000 -8.482 -33.291 1.00 94.69 92 THR A C 1
ATOM 737 O O . THR A 1 92 ? 3.013 -9.703 -33.116 1.00 94.69 92 THR A O 1
ATOM 740 N N . GLN A 1 93 ? 2.852 -7.642 -32.262 1.00 94.88 93 GLN A N 1
ATOM 741 C CA . GLN A 1 93 ? 2.653 -8.087 -30.878 1.00 94.88 93 GLN A CA 1
ATOM 742 C C . GLN A 1 93 ? 1.333 -8.851 -30.710 1.00 94.88 93 GLN A C 1
ATOM 744 O O . GLN A 1 93 ? 1.305 -9.898 -30.05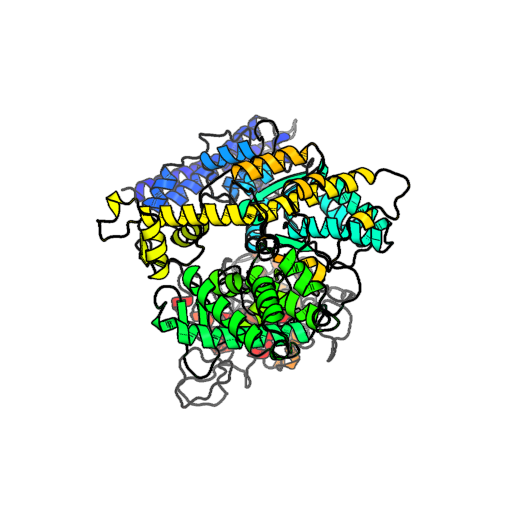8 1.00 94.88 93 GLN A O 1
ATOM 749 N N . ARG A 1 94 ? 0.253 -8.393 -31.349 1.00 93.50 94 ARG A N 1
ATOM 750 C CA . ARG A 1 94 ? -1.037 -9.092 -31.389 1.00 93.50 94 ARG A CA 1
ATOM 751 C C . ARG A 1 94 ? -0.915 -10.460 -32.050 1.00 93.50 94 ARG A C 1
ATOM 753 O O . ARG A 1 94 ? -1.362 -11.451 -31.474 1.00 93.50 94 ARG A O 1
ATOM 760 N N . ALA A 1 95 ? -0.249 -10.553 -33.198 1.00 92.69 95 ALA A N 1
ATOM 761 C CA . ALA A 1 95 ? -0.011 -11.823 -33.879 1.00 92.69 95 ALA A CA 1
ATOM 762 C C . ALA A 1 95 ? 0.781 -12.808 -32.998 1.00 92.69 95 ALA A C 1
ATOM 764 O O . ALA A 1 95 ? 0.419 -13.984 -32.911 1.00 92.69 95 ALA A O 1
ATOM 765 N N . LYS A 1 96 ? 1.788 -12.331 -32.247 1.00 93.06 96 LYS A N 1
ATOM 766 C CA . LYS A 1 96 ? 2.504 -13.149 -31.245 1.00 93.06 96 LYS A CA 1
ATOM 767 C C . LYS A 1 96 ? 1.567 -13.661 -30.148 1.00 93.06 96 LYS A C 1
ATOM 769 O O . LYS A 1 96 ? 1.648 -14.832 -29.772 1.00 93.06 96 LYS A O 1
ATOM 774 N N . ARG A 1 97 ? 0.666 -12.813 -29.636 1.00 92.31 97 ARG A N 1
ATOM 775 C CA . ARG A 1 97 ? -0.329 -13.206 -28.621 1.00 92.31 97 ARG A CA 1
ATOM 776 C C . ARG A 1 97 ? -1.316 -14.244 -29.158 1.00 92.31 97 ARG A C 1
ATOM 778 O O . ARG A 1 97 ? -1.580 -15.216 -28.455 1.00 92.31 97 ARG A O 1
ATOM 785 N N . LEU A 1 98 ? -1.784 -14.110 -30.401 1.00 91.12 98 LEU A N 1
ATOM 786 C CA . LEU A 1 98 ? -2.661 -15.095 -31.052 1.00 91.12 98 LEU A CA 1
ATOM 787 C C . LEU A 1 98 ? -2.007 -16.483 -31.143 1.00 91.12 98 LEU A C 1
ATOM 789 O O . LEU A 1 98 ? -2.637 -17.474 -30.781 1.00 91.12 98 LEU A O 1
ATOM 793 N N . VAL A 1 99 ? -0.726 -16.556 -31.526 1.00 90.81 99 VAL A N 1
ATOM 794 C CA . VAL A 1 99 ? 0.042 -17.818 -31.518 1.00 90.81 99 VAL A CA 1
ATOM 795 C C . VAL A 1 99 ? 0.175 -18.370 -30.094 1.00 90.81 99 VAL A C 1
ATOM 797 O O . VAL A 1 99 ? -0.017 -19.562 -29.863 1.00 90.81 99 VAL A O 1
ATOM 800 N N . ARG A 1 100 ? 0.466 -17.511 -29.108 1.00 88.12 100 ARG A N 1
ATOM 801 C CA . ARG A 1 100 ? 0.635 -17.915 -27.702 1.00 88.12 100 ARG A CA 1
ATOM 802 C C . ARG A 1 100 ? -0.653 -18.457 -27.074 1.00 88.12 100 ARG A C 1
ATOM 804 O O . ARG A 1 100 ? -0.587 -19.372 -26.253 1.00 88.12 100 ARG A O 1
ATOM 811 N N . PHE A 1 101 ? -1.806 -17.885 -27.414 1.00 86.62 101 PHE A N 1
ATOM 812 C CA . PHE A 1 101 ? -3.100 -18.244 -26.829 1.00 86.62 101 PHE A CA 1
ATOM 813 C C . PHE A 1 101 ? -3.806 -19.403 -27.528 1.00 86.62 101 PHE A C 1
ATOM 815 O O . PHE A 1 101 ? -4.896 -19.774 -27.104 1.00 86.62 101 PHE A O 1
ATOM 822 N N . GLU A 1 102 ? -3.189 -20.035 -28.526 1.00 82.44 102 GLU A N 1
ATOM 823 C CA . GLU A 1 102 ? -3.777 -21.178 -29.229 1.00 82.44 102 GLU A CA 1
ATOM 824 C C . GLU A 1 102 ? -4.225 -22.310 -28.287 1.00 82.44 102 GLU A C 1
ATOM 826 O O . GLU A 1 102 ? -5.276 -22.915 -28.489 1.00 82.44 102 GLU A O 1
ATOM 831 N N . SER A 1 103 ? -3.472 -22.558 -27.212 1.00 78.31 103 SER A N 1
ATOM 832 C CA . SER A 1 103 ? -3.796 -23.578 -26.205 1.00 78.31 103 SER A CA 1
ATOM 833 C C . SER A 1 103 ? -4.918 -23.174 -25.232 1.00 78.31 103 SER A C 1
ATOM 835 O O . SER A 1 103 ? -5.361 -23.997 -24.430 1.00 78.31 103 SER A O 1
ATOM 837 N N . SER A 1 104 ? -5.401 -21.926 -25.286 1.00 82.94 104 SER A N 1
ATOM 838 C CA . SER A 1 104 ? -6.451 -21.381 -24.417 1.00 82.94 104 SER A CA 1
ATOM 839 C C . SER A 1 104 ? -7.594 -20.782 -25.251 1.00 82.94 104 SER A C 1
ATOM 841 O O . SER A 1 104 ? -7.571 -19.588 -25.562 1.00 82.94 104 SER A O 1
ATOM 843 N N . PRO A 1 105 ? -8.653 -21.561 -25.562 1.00 81.31 105 PRO A N 1
ATOM 844 C CA . PRO A 1 105 ? -9.758 -21.116 -26.422 1.00 81.31 105 PRO A CA 1
ATOM 845 C C . PRO A 1 105 ? -10.423 -19.812 -25.960 1.00 81.31 105 PRO A C 1
ATOM 847 O O . PRO A 1 105 ? -10.842 -18.987 -26.765 1.00 81.31 105 PRO A O 1
ATOM 850 N N . VAL A 1 106 ? -10.495 -19.609 -24.643 1.00 78.50 106 VAL A N 1
ATOM 851 C CA . VAL A 1 106 ? -11.105 -18.427 -24.023 1.00 78.50 106 VAL A CA 1
ATOM 852 C C . VAL A 1 106 ? -10.271 -17.165 -24.244 1.00 78.50 106 VAL A C 1
ATOM 854 O O . VAL A 1 106 ? -10.829 -16.096 -24.492 1.00 78.50 106 VAL A O 1
ATOM 857 N N . ASP A 1 107 ? -8.951 -17.273 -24.109 1.00 80.75 107 ASP A N 1
ATOM 858 C CA . ASP A 1 107 ? -8.048 -16.130 -24.254 1.00 80.75 107 ASP A CA 1
ATOM 859 C C . ASP A 1 107 ? -7.831 -15.810 -25.739 1.00 80.75 107 ASP A C 1
ATOM 861 O O . ASP A 1 107 ? -7.809 -14.639 -26.110 1.00 80.75 107 ASP A O 1
ATOM 865 N N . LEU A 1 108 ? -7.817 -16.836 -26.599 1.00 86.62 108 LEU A N 1
ATOM 866 C CA . LEU A 1 108 ? -7.801 -16.674 -28.050 1.00 86.62 108 LEU A CA 1
ATOM 867 C C . LEU A 1 108 ? -9.038 -15.922 -28.554 1.00 86.62 108 LEU A C 1
ATOM 869 O O . LEU A 1 108 ? -8.903 -14.947 -29.285 1.00 86.62 108 LEU A O 1
ATOM 873 N N . LEU A 1 109 ? -10.241 -16.328 -28.129 1.00 85.50 109 LEU A N 1
ATOM 874 C CA . LEU A 1 109 ? -11.483 -15.651 -28.519 1.00 85.50 109 LEU A CA 1
ATOM 875 C C . LEU A 1 109 ? -11.467 -14.171 -28.109 1.00 85.50 109 LEU A C 1
ATOM 877 O O . LEU A 1 109 ? -11.866 -13.312 -28.890 1.00 85.50 109 LEU A O 1
ATOM 881 N N . ARG A 1 110 ? -10.965 -13.865 -26.906 1.00 83.00 110 ARG A N 1
ATOM 882 C CA . ARG A 1 110 ? -10.830 -12.485 -26.414 1.00 83.00 110 ARG A CA 1
ATOM 883 C C . ARG A 1 110 ? -9.875 -11.646 -27.260 1.00 83.00 110 ARG A C 1
ATOM 885 O O . ARG A 1 110 ? -10.178 -10.486 -27.510 1.00 83.00 110 ARG A O 1
ATOM 892 N N . GLU A 1 111 ? -8.743 -12.211 -27.671 1.00 88.56 111 GLU A N 1
ATOM 893 C CA . GLU A 1 111 ? -7.755 -11.512 -28.504 1.00 88.56 111 GLU A CA 1
ATOM 894 C C . GLU A 1 111 ? -8.270 -11.297 -29.938 1.00 88.56 111 GLU A C 1
ATOM 896 O O . GLU A 1 111 ? -8.069 -10.240 -30.535 1.00 88.56 111 GLU A O 1
ATOM 901 N N . VAL A 1 112 ? -8.999 -12.272 -30.490 1.00 87.62 112 VAL A N 1
ATOM 902 C CA . VAL A 1 112 ? -9.620 -12.157 -31.820 1.00 87.62 112 VAL A CA 1
ATOM 903 C C . VAL A 1 112 ? -10.728 -11.102 -31.826 1.00 87.62 112 VAL A C 1
ATOM 905 O O . VAL A 1 112 ? -10.796 -10.309 -32.759 1.00 87.62 112 VAL A O 1
ATOM 908 N N . GLN A 1 113 ? -11.553 -11.049 -30.775 1.00 87.12 113 GLN A N 1
ATOM 909 C CA . GLN A 1 113 ? -12.633 -10.064 -30.619 1.00 87.12 113 GLN A CA 1
ATOM 910 C C . GLN A 1 113 ? -12.144 -8.632 -30.362 1.00 87.12 113 GLN A C 1
ATOM 912 O O . GLN A 1 113 ? -12.950 -7.708 -30.417 1.00 87.12 113 GLN A O 1
ATOM 917 N N . ASN A 1 114 ? -10.858 -8.444 -30.060 1.00 85.69 114 ASN A N 1
ATOM 918 C CA . ASN A 1 114 ? -10.259 -7.136 -29.828 1.00 85.69 114 ASN A CA 1
ATOM 919 C C . ASN A 1 114 ? -9.217 -6.839 -30.921 1.00 85.69 114 ASN A C 1
ATOM 921 O O . ASN A 1 114 ? -8.034 -7.123 -30.714 1.00 85.69 114 ASN A O 1
ATOM 925 N N . PRO A 1 115 ? -9.638 -6.330 -32.093 1.00 80.81 115 PRO A N 1
ATOM 926 C CA . PRO A 1 115 ? -8.717 -5.973 -33.172 1.00 80.81 115 PRO A CA 1
ATOM 927 C C . PRO A 1 115 ? -7.796 -4.795 -32.820 1.00 80.81 115 PRO A C 1
ATOM 929 O O . PRO A 1 115 ? -6.682 -4.777 -33.327 1.00 80.81 115 PRO A O 1
ATOM 932 N N . GLY A 1 116 ? -8.205 -3.910 -31.899 1.00 82.56 116 GLY A N 1
ATOM 933 C CA . GLY A 1 116 ? -7.472 -2.681 -31.565 1.00 82.56 116 GLY A CA 1
ATOM 934 C C . GLY A 1 116 ? -7.849 -1.522 -32.492 1.00 82.56 116 GLY A C 1
ATOM 935 O O . GLY A 1 116 ? -8.425 -1.753 -33.544 1.00 82.56 116 GLY A O 1
ATOM 936 N N . HIS A 1 117 ? -7.597 -0.282 -32.058 1.00 84.12 117 HIS A N 1
ATOM 937 C CA . HIS A 1 117 ? -7.704 0.959 -32.860 1.00 84.12 117 HIS A CA 1
ATOM 938 C C . HIS A 1 117 ? -9.039 1.279 -33.576 1.00 84.12 117 HIS A C 1
ATOM 940 O O . HIS A 1 117 ? -9.124 2.305 -34.230 1.00 84.12 117 HIS A O 1
ATOM 946 N N . ASP A 1 118 ? -10.116 0.505 -33.395 1.00 78.81 118 ASP A N 1
ATOM 947 C CA . ASP A 1 118 ? -11.435 0.812 -33.996 1.00 78.81 118 ASP A CA 1
ATOM 948 C C . ASP A 1 118 ? -12.160 2.017 -33.358 1.00 78.81 118 ASP A C 1
ATOM 950 O O . ASP A 1 118 ? -13.066 2.602 -33.948 1.00 78.81 118 ASP A O 1
ATOM 954 N N . ALA A 1 119 ? -11.851 2.316 -32.093 1.00 79.06 119 ALA A N 1
ATOM 955 C CA . ALA A 1 119 ? -12.646 3.218 -31.248 1.00 79.06 119 ALA A CA 1
ATOM 956 C C . ALA A 1 119 ? -11.960 4.558 -30.934 1.00 79.06 119 ALA A C 1
ATOM 958 O O . ALA A 1 119 ? -12.571 5.430 -30.315 1.00 79.06 119 ALA A O 1
ATOM 959 N N . TRP A 1 120 ? -10.686 4.702 -31.293 1.00 87.56 120 TRP A N 1
ATOM 960 C CA . TRP A 1 120 ? -9.892 5.902 -31.053 1.00 87.56 120 TRP A CA 1
ATOM 961 C C . TRP A 1 120 ? -8.778 6.006 -32.089 1.00 87.56 120 TRP A C 1
ATOM 963 O O . TRP A 1 120 ? -8.222 4.994 -32.507 1.00 87.56 120 TRP A O 1
ATOM 973 N N . GLU A 1 121 ? -8.431 7.238 -32.448 1.00 87.31 121 GLU A N 1
ATOM 974 C CA . GLU A 1 121 ? -7.403 7.518 -33.442 1.00 87.31 121 GLU A CA 1
ATOM 975 C C . GLU A 1 121 ? -6.039 7.721 -32.778 1.00 87.31 121 GLU A C 1
ATOM 977 O O . GLU A 1 121 ? -5.881 8.512 -31.841 1.00 87.31 121 GLU A O 1
ATOM 982 N N . ALA A 1 122 ? -5.017 7.047 -33.309 1.00 89.81 122 ALA A N 1
ATOM 983 C CA . ALA A 1 122 ? -3.634 7.190 -32.852 1.00 89.81 122 ALA A CA 1
ATOM 984 C C . ALA A 1 122 ? -3.102 8.625 -32.974 1.00 89.81 122 ALA A C 1
ATOM 986 O O . ALA A 1 122 ? -2.199 9.020 -32.237 1.00 89.81 122 ALA A O 1
ATOM 987 N N . TRP A 1 123 ? -3.673 9.403 -33.894 1.00 90.38 123 TRP A N 1
ATOM 988 C CA . TRP A 1 123 ? -3.333 10.804 -34.102 1.00 90.38 123 TRP A CA 1
ATOM 989 C C . TRP A 1 123 ? -3.649 11.680 -32.885 1.00 90.38 123 TRP A C 1
ATOM 991 O O . TRP A 1 123 ? -2.840 12.531 -32.515 1.00 90.38 123 TRP A O 1
ATOM 1001 N N . ASP A 1 124 ? -4.796 11.444 -32.247 1.00 88.19 124 ASP A N 1
ATOM 1002 C CA . ASP A 1 124 ? -5.267 12.238 -31.109 1.00 88.19 124 ASP A CA 1
ATOM 1003 C C . ASP A 1 124 ? -4.602 11.801 -29.796 1.00 88.19 124 ASP A C 1
ATOM 1005 O O . ASP A 1 124 ? -4.414 12.606 -28.880 1.00 88.19 124 ASP A O 1
ATOM 1009 N N . HIS A 1 125 ? -4.198 10.529 -29.711 1.00 90.19 125 HIS A N 1
ATOM 1010 C CA . HIS A 1 125 ? -3.594 9.936 -28.517 1.00 90.19 125 HIS A CA 1
ATOM 1011 C C . HIS A 1 125 ? -2.310 9.139 -28.828 1.00 90.19 125 HIS A C 1
ATOM 1013 O O . HIS A 1 125 ? -2.240 7.936 -28.556 1.00 90.19 125 HIS A O 1
ATOM 1019 N N . PRO A 1 126 ? -1.241 9.785 -29.329 1.00 93.06 126 PRO A N 1
ATOM 1020 C CA . PRO A 1 126 ? -0.015 9.091 -29.739 1.00 93.06 126 PRO A CA 1
ATOM 1021 C C . PRO A 1 126 ? 0.695 8.396 -28.564 1.00 93.06 126 PRO A C 1
ATOM 1023 O O . PRO A 1 126 ? 1.318 7.347 -28.726 1.00 93.06 126 PRO A O 1
ATOM 1026 N N . GLU A 1 127 ? 0.544 8.920 -27.346 1.00 92.94 127 GLU A N 1
ATOM 1027 C CA . GLU A 1 127 ? 1.099 8.312 -26.134 1.00 92.94 127 GLU A CA 1
ATOM 1028 C C . GLU A 1 127 ? 0.343 7.051 -25.685 1.00 92.94 127 GLU A C 1
ATOM 1030 O O . GLU A 1 127 ? 0.933 6.192 -25.033 1.00 92.94 127 GLU A O 1
ATOM 1035 N N . TRP A 1 128 ? -0.933 6.883 -26.051 1.00 93.88 128 TRP A N 1
ATOM 1036 C CA . TRP A 1 128 ? -1.644 5.619 -25.821 1.00 93.88 128 TRP A CA 1
ATOM 1037 C C . TRP A 1 128 ? -1.125 4.523 -26.748 1.00 93.88 128 TRP A C 1
ATOM 1039 O O . TRP A 1 128 ? -0.914 3.400 -26.296 1.00 93.88 128 TRP A O 1
ATOM 1049 N N . LEU A 1 129 ? -0.831 4.865 -28.005 1.00 94.62 129 LEU A N 1
ATOM 1050 C CA . LEU A 1 129 ? -0.194 3.941 -28.943 1.00 94.62 129 LEU A CA 1
ATOM 1051 C C . LEU A 1 129 ? 1.218 3.563 -28.471 1.00 94.62 129 LEU A C 1
ATOM 1053 O O . LEU A 1 129 ? 1.615 2.399 -28.522 1.00 94.62 129 LEU A O 1
ATOM 1057 N N . LEU A 1 130 ? 1.972 4.529 -27.939 1.00 94.31 130 LEU A N 1
ATOM 1058 C CA . LEU A 1 130 ? 3.280 4.256 -27.343 1.00 94.31 130 LEU A CA 1
ATOM 1059 C C . LEU A 1 130 ? 3.173 3.339 -26.114 1.00 94.31 130 LEU A C 1
ATOM 1061 O O . LEU A 1 130 ? 3.978 2.416 -25.973 1.00 94.31 130 LEU A O 1
ATOM 1065 N N . LEU A 1 131 ? 2.160 3.551 -25.265 1.00 93.38 131 LEU A N 1
ATOM 1066 C CA . LEU A 1 131 ? 1.872 2.685 -24.122 1.00 93.38 131 LEU A CA 1
ATOM 1067 C C . LEU A 1 131 ? 1.587 1.247 -24.568 1.00 93.38 131 LEU A C 1
ATOM 1069 O O . LEU A 1 131 ? 2.093 0.324 -23.933 1.00 93.38 131 LEU A O 1
ATOM 1073 N N . GLU A 1 132 ? 0.809 1.043 -25.637 1.00 93.62 132 GLU A N 1
ATOM 1074 C CA . GLU A 1 132 ? 0.540 -0.281 -26.216 1.00 93.62 132 GLU A CA 1
ATOM 1075 C C . GLU A 1 132 ? 1.819 -0.970 -26.686 1.00 93.62 132 GLU A C 1
ATOM 1077 O O . GLU A 1 132 ? 2.090 -2.094 -26.252 1.00 93.62 132 GLU A O 1
ATOM 1082 N N . CYS A 1 133 ? 2.628 -0.268 -27.490 1.00 93.00 133 CYS A N 1
ATOM 1083 C CA . CYS A 1 133 ? 3.912 -0.750 -27.997 1.00 93.00 133 CYS A CA 1
ATOM 1084 C C . CYS A 1 133 ? 4.851 -1.184 -26.869 1.00 93.00 133 CYS A C 1
ATOM 1086 O O . CYS A 1 133 ? 5.421 -2.272 -26.918 1.00 93.00 133 CYS A O 1
ATOM 1088 N N . GLU A 1 134 ? 5.026 -0.347 -25.848 1.00 91.00 134 GLU A N 1
ATOM 1089 C CA . GLU A 1 134 ? 5.930 -0.630 -24.730 1.00 91.00 134 GLU A CA 1
ATOM 1090 C C . GLU A 1 134 ? 5.408 -1.755 -23.827 1.00 91.00 134 GLU A C 1
ATOM 1092 O O . GLU A 1 134 ? 6.164 -2.576 -23.312 1.00 91.00 134 GLU A O 1
ATOM 1097 N N . SER A 1 135 ? 4.093 -1.803 -23.633 1.00 88.88 135 SER A N 1
ATOM 1098 C CA . SER A 1 135 ? 3.450 -2.737 -22.714 1.00 88.88 135 SER A CA 1
ATOM 1099 C C . SER A 1 135 ? 3.122 -4.097 -23.312 1.00 88.88 135 SER A C 1
ATOM 1101 O O . SER A 1 135 ? 2.691 -4.973 -22.557 1.00 88.88 135 SER A O 1
ATOM 1103 N N . GLU A 1 136 ? 3.242 -4.240 -24.630 1.00 91.38 136 GLU A N 1
ATOM 1104 C CA . GLU A 1 136 ? 2.736 -5.365 -25.418 1.00 91.38 136 GLU A CA 1
ATOM 1105 C C . GLU A 1 136 ? 1.253 -5.679 -25.140 1.00 91.38 136 GLU A C 1
ATOM 1107 O O . GLU A 1 136 ? 0.843 -6.845 -25.067 1.00 91.38 136 GLU A O 1
ATOM 1112 N N . ILE A 1 137 ? 0.430 -4.639 -24.978 1.00 90.62 137 ILE A N 1
ATOM 1113 C CA . ILE A 1 137 ? -1.024 -4.758 -24.769 1.00 90.62 137 ILE A CA 1
ATOM 1114 C C . ILE A 1 137 ? -1.793 -4.185 -25.955 1.00 90.62 137 ILE A C 1
ATOM 1116 O O . ILE A 1 137 ? -1.227 -3.516 -26.808 1.00 90.62 137 ILE A O 1
ATOM 1120 N N . MET A 1 138 ? -3.097 -4.442 -25.976 1.00 91.38 138 MET A N 1
ATOM 1121 C CA . MET A 1 138 ? -4.024 -3.787 -26.887 1.00 91.38 138 MET A CA 1
ATOM 1122 C C . MET A 1 138 ? -5.205 -3.251 -26.086 1.00 91.38 138 MET A C 1
ATOM 1124 O O . MET A 1 138 ? -5.872 -4.008 -25.368 1.00 91.38 138 MET A O 1
ATOM 1128 N N . ILE A 1 139 ? -5.414 -1.941 -26.159 1.00 92.12 139 ILE A N 1
ATOM 1129 C CA . ILE A 1 139 ? -6.442 -1.205 -25.432 1.00 92.12 139 ILE A CA 1
ATOM 1130 C C . ILE A 1 139 ? -7.803 -1.625 -25.977 1.00 92.12 139 ILE A C 1
ATOM 1132 O O . ILE A 1 139 ? -8.053 -1.642 -27.180 1.00 92.12 139 ILE A O 1
ATOM 1136 N N . ARG A 1 140 ? -8.705 -1.994 -25.069 1.00 90.12 140 ARG A N 1
ATOM 1137 C CA . ARG A 1 140 ? -10.071 -2.399 -25.415 1.00 90.12 140 ARG A CA 1
ATOM 1138 C C . ARG A 1 140 ? -10.980 -1.184 -25.494 1.00 90.12 140 ARG A C 1
ATOM 1140 O O . ARG A 1 140 ? -10.844 -0.264 -24.692 1.00 90.12 140 ARG A O 1
ATOM 1147 N N . ASN A 1 141 ? -12.006 -1.261 -26.338 1.00 87.75 141 ASN A N 1
ATOM 1148 C CA . ASN A 1 141 ? -13.018 -0.207 -26.481 1.00 87.75 141 ASN A CA 1
ATOM 1149 C C . ASN A 1 141 ? -13.604 0.246 -25.123 1.00 87.75 141 ASN A C 1
ATOM 1151 O O . ASN A 1 141 ? -13.608 1.427 -24.801 1.00 87.75 141 ASN A O 1
ATOM 1155 N N . VAL A 1 142 ? -13.985 -0.696 -24.248 1.00 88.06 142 VAL A N 1
ATOM 1156 C CA . VAL A 1 142 ? -14.506 -0.362 -22.906 1.00 88.06 142 VAL A CA 1
ATOM 1157 C C . VAL A 1 142 ? -13.503 0.418 -22.040 1.00 88.06 142 VAL A C 1
ATOM 1159 O O . VAL A 1 142 ? -13.894 1.329 -21.316 1.00 88.06 142 VAL A O 1
ATOM 1162 N N . GLN A 1 143 ? -12.207 0.096 -22.128 1.00 91.69 143 GLN A N 1
ATOM 1163 C CA . GLN A 1 143 ? -11.157 0.773 -21.359 1.00 91.69 143 GLN A CA 1
ATOM 1164 C C . GLN A 1 143 ? -10.966 2.205 -21.857 1.00 91.69 143 GLN A C 1
ATOM 1166 O O . GLN A 1 143 ? -10.874 3.120 -21.042 1.00 91.69 143 GLN A O 1
ATOM 1171 N N . GLN A 1 144 ? -10.971 2.399 -23.177 1.00 91.19 144 GLN A N 1
ATOM 1172 C CA . GLN A 1 144 ? -10.878 3.717 -23.797 1.00 91.19 144 GLN A CA 1
ATOM 1173 C C . GLN A 1 144 ? -12.094 4.592 -23.469 1.00 91.19 144 GLN A C 1
ATOM 1175 O O . GLN A 1 144 ? -11.913 5.730 -23.046 1.00 91.19 144 GLN A O 1
ATOM 1180 N N . GLN A 1 145 ? -13.317 4.066 -23.572 1.00 89.81 145 GLN A N 1
ATOM 1181 C CA . GLN A 1 145 ? -14.534 4.823 -23.252 1.00 89.81 145 GLN A CA 1
ATOM 1182 C C . GLN A 1 145 ? -14.521 5.340 -21.812 1.00 89.81 145 GLN A C 1
ATOM 1184 O O . GLN A 1 145 ? -14.918 6.474 -21.540 1.00 89.81 145 GLN A O 1
ATOM 1189 N N . ILE A 1 146 ? -14.056 4.508 -20.879 1.00 91.38 146 ILE A N 1
ATOM 1190 C CA . ILE A 1 146 ? -13.943 4.889 -19.473 1.00 91.38 146 ILE A CA 1
ATOM 1191 C C . ILE A 1 146 ? -12.804 5.884 -19.270 1.00 91.38 146 ILE A C 1
ATOM 1193 O O . ILE A 1 146 ? -13.017 6.895 -18.605 1.00 91.38 146 ILE A O 1
ATOM 1197 N N . ALA A 1 147 ? -11.635 5.651 -19.872 1.00 92.94 147 ALA A N 1
ATOM 1198 C CA . ALA A 1 147 ? -10.520 6.591 -19.806 1.00 92.94 147 ALA A CA 1
ATOM 1199 C C . ALA A 1 147 ? -10.934 7.980 -20.317 1.00 92.94 147 ALA A C 1
ATOM 1201 O O . ALA A 1 147 ? -10.684 8.976 -19.642 1.00 92.94 147 ALA A O 1
ATOM 1202 N N . GLN A 1 148 ? -11.662 8.051 -21.434 1.00 91.56 148 GLN A N 1
ATOM 1203 C CA . GLN A 1 148 ? -12.141 9.309 -22.001 1.00 91.56 148 GLN A CA 1
ATOM 1204 C C . GLN A 1 148 ? -13.096 10.044 -21.056 1.00 91.56 148 GLN A C 1
ATOM 1206 O O . GLN A 1 148 ? -12.952 11.250 -20.860 1.00 91.56 148 GLN A O 1
ATOM 1211 N N . LYS A 1 149 ? -14.026 9.323 -20.416 1.00 91.75 149 LYS A N 1
ATOM 1212 C CA . LYS A 1 149 ? -14.914 9.898 -19.394 1.00 91.75 149 LYS A CA 1
ATOM 1213 C C . LYS A 1 149 ? -14.171 10.314 -18.121 1.00 91.75 149 LYS A C 1
ATOM 1215 O O . LYS A 1 149 ? -14.627 11.210 -17.430 1.00 91.75 149 LYS A O 1
ATOM 1220 N N . MET A 1 150 ? -13.050 9.680 -17.778 1.00 92.25 150 MET A N 1
ATOM 1221 C CA . MET A 1 150 ? -12.231 10.088 -16.627 1.00 92.25 150 MET A CA 1
ATOM 1222 C C . MET A 1 150 ? -11.379 11.329 -16.930 1.00 92.25 150 MET A C 1
ATOM 1224 O O . MET A 1 150 ? -11.181 12.179 -16.058 1.00 92.25 150 MET A O 1
ATOM 1228 N N . ILE A 1 151 ? -10.888 11.451 -18.165 1.00 92.19 151 ILE A N 1
ATOM 1229 C CA . ILE A 1 151 ? -10.144 12.623 -18.645 1.00 92.19 151 ILE A CA 1
ATOM 1230 C C . ILE A 1 151 ? -11.088 13.826 -18.731 1.00 92.19 151 ILE A C 1
ATOM 1232 O O . ILE A 1 151 ? -10.817 14.870 -18.135 1.00 92.19 151 ILE A O 1
ATOM 1236 N N . ASN A 1 152 ? -12.237 13.635 -19.381 1.00 91.81 152 ASN A N 1
ATOM 1237 C CA . ASN A 1 152 ? -13.269 14.644 -19.600 1.00 91.81 152 ASN A CA 1
ATOM 1238 C C . ASN A 1 152 ? -14.586 14.206 -18.932 1.00 91.81 152 ASN A C 1
ATOM 1240 O O . ASN A 1 152 ? -15.460 13.651 -19.605 1.00 91.81 152 ASN A O 1
ATOM 1244 N N . PRO A 1 153 ? -14.724 14.396 -17.607 1.00 91.19 153 PRO A N 1
ATOM 1245 C CA . PRO A 1 153 ? -15.921 14.001 -16.887 1.00 91.19 153 PRO A CA 1
ATOM 1246 C C . PRO A 1 153 ? -17.127 14.839 -17.316 1.00 91.19 153 PRO A C 1
ATOM 1248 O O . PRO A 1 153 ? -16.971 16.012 -17.677 1.00 91.19 153 PRO A O 1
ATOM 1251 N N . PRO A 1 154 ? -18.335 14.246 -17.289 1.00 86.88 154 PRO A N 1
ATOM 1252 C CA . PRO A 1 154 ? -19.560 14.967 -17.603 1.00 86.88 154 PRO A CA 1
ATOM 1253 C C . PRO A 1 154 ? -19.698 16.183 -16.684 1.00 86.88 154 PRO A C 1
ATOM 1255 O O . PRO A 1 154 ? -19.353 16.119 -15.507 1.00 86.88 154 PRO A O 1
ATOM 1258 N N . GLU A 1 155 ? -20.152 17.301 -17.251 1.00 85.56 155 GLU A N 1
ATOM 1259 C CA . GLU A 1 155 ? -20.406 18.556 -16.521 1.00 85.56 155 GLU A CA 1
ATOM 1260 C C . GLU A 1 155 ? -19.160 19.172 -15.847 1.00 85.56 155 GLU A C 1
ATOM 1262 O O . GLU A 1 155 ? -19.260 20.157 -15.128 1.00 85.56 155 GLU A O 1
ATOM 1267 N N . SER A 1 156 ? -17.956 18.658 -16.147 1.00 83.44 156 SER A N 1
ATOM 1268 C CA . SER A 1 156 ? -16.701 19.017 -15.464 1.00 83.44 156 SER A CA 1
ATOM 1269 C C . SER A 1 156 ? -16.713 18.762 -13.949 1.00 83.44 156 SER A C 1
ATOM 1271 O O . SER A 1 156 ? -15.896 19.334 -13.226 1.00 83.44 156 SER A O 1
ATOM 1273 N N . GLU A 1 157 ? -17.596 17.880 -13.475 1.00 87.38 157 GLU A N 1
ATOM 1274 C CA . GLU A 1 157 ? -17.700 17.492 -12.067 1.00 87.38 157 GLU A CA 1
ATOM 1275 C C . GLU A 1 157 ? -16.929 16.197 -11.755 1.00 87.38 157 GLU A C 1
ATOM 1277 O O . GLU A 1 157 ? -16.343 15.550 -12.628 1.00 87.38 157 GLU A O 1
ATOM 1282 N N . ASN A 1 158 ? -16.906 15.807 -10.478 1.00 89.94 158 ASN A N 1
ATOM 1283 C CA . ASN A 1 158 ? -16.331 14.531 -10.060 1.00 89.94 158 ASN A CA 1
ATOM 1284 C C . ASN A 1 158 ? -17.147 13.369 -10.641 1.00 89.94 158 ASN A C 1
ATOM 1286 O O . ASN A 1 158 ? -18.368 13.337 -10.514 1.00 89.94 158 ASN A O 1
ATOM 1290 N N . ALA A 1 159 ? -16.473 12.376 -11.223 1.00 89.69 159 ALA A N 1
ATOM 1291 C CA . ALA A 1 159 ? -17.134 11.235 -11.848 1.00 89.69 159 ALA A CA 1
ATOM 1292 C C . ALA A 1 159 ? -16.632 9.903 -11.280 1.00 89.69 159 ALA A C 1
ATOM 1294 O O . ALA A 1 159 ? -15.435 9.712 -11.066 1.00 89.69 159 ALA A O 1
ATOM 1295 N N . VAL A 1 160 ? -17.556 8.961 -11.080 1.00 90.44 160 VAL A N 1
ATOM 1296 C CA . VAL A 1 160 ? -17.270 7.602 -10.600 1.00 90.44 160 VAL A CA 1
ATOM 1297 C C . VAL A 1 160 ? -17.578 6.606 -11.712 1.00 90.44 160 VAL A C 1
ATOM 1299 O O . VAL A 1 160 ? -18.638 6.664 -12.333 1.00 90.44 160 VAL A O 1
ATOM 1302 N N . MET A 1 161 ? -16.648 5.684 -11.963 1.00 88.25 161 MET A N 1
ATOM 1303 C CA . MET A 1 161 ? -16.757 4.668 -13.012 1.00 88.25 161 MET A CA 1
ATOM 1304 C C . MET A 1 161 ? -16.702 3.274 -12.392 1.00 88.25 161 MET A C 1
ATOM 1306 O O . MET A 1 161 ? -15.867 3.005 -11.532 1.00 88.25 161 MET A O 1
ATOM 1310 N N . GLN A 1 162 ? -17.560 2.366 -12.856 1.00 84.50 162 GLN A N 1
ATOM 1311 C CA . GLN A 1 162 ? -17.585 0.982 -12.388 1.00 84.50 162 GLN A CA 1
ATOM 1312 C C . GLN A 1 162 ? -17.075 0.038 -13.482 1.00 84.50 162 GLN A C 1
ATOM 1314 O O . GLN A 1 162 ? -17.580 0.048 -14.602 1.00 84.50 162 GLN A O 1
ATOM 1319 N N . LEU A 1 163 ? -16.109 -0.819 -13.138 1.00 80.62 163 LEU A N 1
ATOM 1320 C CA . LEU A 1 163 ? -15.694 -1.956 -13.967 1.00 80.62 163 LEU A CA 1
ATOM 1321 C C . LEU A 1 163 ? -15.598 -3.226 -13.138 1.00 80.62 163 LEU A C 1
ATOM 1323 O O . LEU A 1 163 ? -15.322 -3.180 -11.933 1.00 80.62 163 LEU A O 1
ATOM 1327 N N . ASN A 1 164 ? -15.689 -4.374 -13.805 1.00 73.06 164 ASN A N 1
ATOM 1328 C CA . ASN A 1 164 ? -15.462 -5.651 -13.146 1.00 73.06 164 ASN A CA 1
ATOM 1329 C C . ASN A 1 164 ? -13.983 -5.824 -12.767 1.00 73.06 164 ASN A C 1
ATOM 1331 O O . ASN A 1 164 ? -13.067 -5.169 -13.282 1.00 73.06 164 ASN A O 1
ATOM 1335 N N . MET A 1 165 ? -13.721 -6.699 -11.798 1.00 67.50 165 MET A N 1
ATOM 1336 C CA . MET A 1 165 ? -12.351 -7.050 -11.421 1.00 67.50 165 MET A CA 1
ATOM 1337 C C . MET A 1 165 ? -11.635 -7.758 -12.577 1.00 67.50 165 MET A C 1
ATOM 1339 O O . MET A 1 165 ? -12.201 -8.618 -13.246 1.00 67.50 165 MET A O 1
ATOM 1343 N N . GLY A 1 166 ? -10.364 -7.411 -12.796 1.00 69.56 166 GLY A N 1
ATOM 1344 C CA . GLY A 1 166 ? -9.543 -8.024 -13.845 1.00 69.56 166 GLY A CA 1
ATOM 1345 C C . GLY A 1 166 ? -9.761 -7.472 -15.259 1.00 69.56 166 GLY A C 1
ATOM 1346 O O . GLY A 1 166 ? -9.146 -7.976 -16.196 1.00 69.56 166 GLY A O 1
ATOM 1347 N N . GLU A 1 167 ? -10.569 -6.422 -15.431 1.00 77.44 167 GLU A N 1
ATOM 1348 C CA . GLU A 1 167 ? -10.750 -5.736 -16.724 1.00 77.44 167 GLU A CA 1
ATOM 1349 C C . GLU A 1 167 ? -9.645 -4.717 -17.044 1.00 77.44 167 GLU A C 1
ATOM 1351 O O . GLU A 1 167 ? -9.671 -4.091 -18.099 1.00 77.44 167 GLU A O 1
ATOM 1356 N N . GLY A 1 168 ? -8.635 -4.588 -16.179 1.00 82.12 168 GLY A N 1
ATOM 1357 C CA . GLY A 1 168 ? -7.484 -3.711 -16.402 1.00 82.12 168 GLY A CA 1
ATOM 1358 C C . GLY A 1 168 ? -7.663 -2.275 -15.903 1.00 82.12 168 GLY A C 1
ATOM 1359 O O . GLY A 1 168 ? -7.011 -1.385 -16.437 1.00 82.12 168 GLY A O 1
ATOM 1360 N N . LYS A 1 169 ? -8.504 -2.053 -14.877 1.00 88.00 169 LYS A N 1
ATOM 1361 C CA . LYS A 1 169 ? -8.672 -0.756 -14.190 1.00 88.00 169 LYS A CA 1
ATOM 1362 C C . LYS A 1 169 ? -7.322 -0.126 -13.823 1.00 88.00 169 LYS A C 1
ATOM 1364 O O . LYS A 1 169 ? -6.891 0.848 -14.432 1.00 88.00 169 LYS A O 1
ATOM 1369 N N . SER A 1 170 ? -6.610 -0.779 -12.913 1.00 87.75 170 SER A N 1
ATOM 1370 C CA . SER A 1 170 ? -5.316 -0.335 -12.408 1.00 87.75 170 SER A CA 1
ATOM 1371 C C . SER A 1 170 ? -4.217 -0.421 -13.467 1.00 87.75 170 SER A C 1
ATOM 1373 O O . SER A 1 170 ? -3.374 0.454 -13.556 1.00 87.75 170 SER A O 1
ATOM 1375 N N . THR A 1 171 ? -4.202 -1.480 -14.285 1.00 89.44 171 THR A N 1
ATOM 1376 C CA . THR A 1 171 ? -3.053 -1.801 -15.153 1.00 89.44 171 THR A CA 1
ATOM 1377 C C . THR A 1 171 ? -3.077 -1.138 -16.529 1.00 89.44 171 THR A C 1
ATOM 1379 O O . THR A 1 171 ? -2.058 -1.172 -17.212 1.00 89.44 171 THR A O 1
ATOM 1382 N N . VAL A 1 172 ? -4.229 -0.620 -16.970 1.00 91.25 172 VAL A N 1
ATOM 1383 C CA . VAL A 1 172 ? -4.407 -0.019 -18.305 1.00 91.25 172 VAL A CA 1
ATOM 1384 C C . VAL A 1 172 ? -5.042 1.364 -18.190 1.00 91.25 172 VAL A C 1
ATOM 1386 O O . VAL A 1 172 ? -4.436 2.338 -18.622 1.00 91.25 172 VAL A O 1
ATOM 1389 N N . ILE A 1 173 ? -6.208 1.477 -17.546 1.00 94.06 173 ILE A N 1
ATOM 1390 C CA . ILE A 1 173 ? -6.969 2.739 -17.504 1.00 94.06 173 ILE A CA 1
ATOM 1391 C C . ILE A 1 173 ? -6.231 3.808 -16.695 1.00 94.06 173 ILE A C 1
ATOM 1393 O O . ILE A 1 173 ? -6.052 4.917 -17.190 1.00 94.06 173 ILE A O 1
ATOM 1397 N N . VAL A 1 174 ? -5.759 3.486 -15.485 1.00 94.81 174 VAL A N 1
ATOM 1398 C CA . VAL A 1 174 ? -5.019 4.451 -14.651 1.00 94.81 174 VAL A CA 1
ATOM 1399 C C . VAL A 1 174 ? -3.780 4.997 -15.386 1.00 94.81 174 VAL A C 1
ATOM 1401 O O . VAL A 1 174 ? -3.673 6.219 -15.482 1.00 94.81 174 VAL A O 1
ATOM 1404 N N . PRO A 1 175 ? -2.892 4.169 -15.983 1.00 94.38 175 PRO A N 1
ATOM 1405 C CA . PRO A 1 175 ? -1.799 4.661 -16.823 1.00 94.38 175 PRO A CA 1
ATOM 1406 C C . PRO A 1 175 ? -2.247 5.524 -18.007 1.00 94.38 175 PRO A C 1
ATOM 1408 O O . PRO A 1 175 ? -1.627 6.557 -18.242 1.00 94.38 175 PRO A O 1
ATOM 1411 N N . MET A 1 176 ? -3.309 5.146 -18.732 1.00 94.19 176 MET A N 1
ATOM 1412 C CA . MET A 1 176 ? -3.824 5.921 -19.875 1.00 94.19 176 MET A CA 1
ATOM 1413 C C . MET A 1 176 ? -4.303 7.314 -19.461 1.00 94.19 176 MET A C 1
ATOM 1415 O O . MET A 1 176 ? -3.965 8.307 -20.106 1.00 94.19 176 MET A O 1
ATOM 1419 N N . VAL A 1 177 ? -5.085 7.383 -18.382 1.00 94.69 177 VAL A N 1
ATOM 1420 C CA . VAL A 1 177 ? -5.648 8.631 -17.856 1.00 94.69 177 VAL A CA 1
ATOM 1421 C C . VAL A 1 177 ? -4.542 9.497 -17.261 1.00 94.69 177 VAL A C 1
ATOM 1423 O O . VAL A 1 177 ? -4.479 10.688 -17.553 1.00 94.69 177 VAL A O 1
ATOM 1426 N N . ALA A 1 178 ? -3.633 8.907 -16.481 1.00 94.75 178 ALA A N 1
ATOM 1427 C CA . ALA A 1 178 ? -2.513 9.636 -15.895 1.00 94.75 178 ALA A CA 1
ATOM 1428 C C . ALA A 1 178 ? -1.582 10.207 -16.972 1.00 94.75 178 ALA A C 1
ATOM 1430 O O . ALA A 1 178 ? -1.158 11.352 -16.873 1.00 94.75 178 ALA A O 1
ATOM 1431 N N . THR A 1 179 ? -1.339 9.430 -18.029 1.00 91.94 179 THR A N 1
ATOM 1432 C CA . THR A 1 179 ? -0.605 9.848 -19.227 1.00 91.94 179 THR A CA 1
ATOM 1433 C C . THR A 1 179 ? -1.295 11.033 -19.898 1.00 91.94 179 THR A C 1
ATOM 1435 O O . THR A 1 179 ? -0.701 12.091 -20.031 1.00 91.94 179 THR A O 1
ATOM 1438 N N . ALA A 1 180 ? -2.574 10.913 -20.246 1.00 91.44 180 ALA A N 1
ATOM 1439 C CA . ALA A 1 180 ? -3.285 11.977 -20.955 1.00 91.44 180 ALA A CA 1
ATOM 1440 C C . ALA A 1 180 ? -3.396 13.294 -20.162 1.00 91.44 180 ALA A C 1
ATOM 1442 O O . ALA A 1 180 ? -3.452 14.363 -20.762 1.00 91.44 180 ALA A O 1
ATOM 1443 N N . LEU A 1 181 ? -3.452 13.227 -18.828 1.00 92.19 181 LEU A N 1
ATOM 1444 C CA . LEU A 1 181 ? -3.630 14.404 -17.973 1.00 92.19 181 LEU A CA 1
ATOM 1445 C C . LEU A 1 181 ? -2.312 15.049 -17.518 1.00 92.19 181 LEU A C 1
ATOM 1447 O O . LEU A 1 181 ? -2.318 16.220 -17.144 1.00 92.19 181 LEU A O 1
ATOM 1451 N N . ALA A 1 182 ? -1.197 14.313 -17.508 1.00 91.19 182 ALA A N 1
ATOM 1452 C CA . ALA A 1 182 ? 0.093 14.817 -17.040 1.00 91.19 182 ALA A CA 1
ATOM 1453 C C . ALA A 1 182 ? 0.821 15.590 -18.154 1.00 91.19 182 ALA A C 1
ATOM 1455 O O . ALA A 1 182 ? 1.751 15.086 -18.788 1.00 91.19 182 ALA A O 1
ATOM 1456 N N . ASP A 1 183 ? 0.364 16.821 -18.382 1.00 87.69 183 ASP A N 1
ATOM 1457 C CA . ASP A 1 183 ? 0.802 17.744 -19.441 1.00 87.69 183 ASP A CA 1
ATOM 1458 C C . ASP A 1 183 ? 1.796 18.822 -18.965 1.00 87.69 183 ASP A C 1
ATOM 1460 O O . ASP A 1 183 ? 2.205 19.688 -19.735 1.00 87.69 183 ASP A O 1
ATOM 1464 N N . GLY A 1 184 ? 2.176 18.797 -17.686 1.00 87.94 184 GLY A N 1
ATOM 1465 C CA . GLY A 1 184 ? 3.036 19.811 -17.074 1.00 87.94 184 GLY A CA 1
ATOM 1466 C C . GLY A 1 184 ? 2.285 20.959 -16.385 1.00 87.94 184 GLY A C 1
ATOM 1467 O O . GLY A 1 184 ? 2.893 21.731 -15.640 1.00 87.94 184 GLY A O 1
ATOM 1468 N N . SER A 1 185 ? 0.969 21.077 -16.593 1.00 89.56 185 SER A N 1
ATOM 1469 C CA . SER A 1 185 ? 0.129 22.133 -16.009 1.00 89.56 185 SER A CA 1
ATOM 1470 C C . SER A 1 185 ? -0.478 21.731 -14.664 1.00 89.56 185 SER A C 1
ATOM 1472 O O . SER A 1 185 ? -0.620 22.572 -13.772 1.00 89.56 185 SER A O 1
ATOM 1474 N N . LYS A 1 186 ? -0.794 20.441 -14.497 1.00 92.25 186 LYS A N 1
ATOM 1475 C CA . LYS A 1 186 ? -1.460 19.883 -13.312 1.00 92.25 186 LYS A CA 1
ATOM 1476 C C . LYS A 1 186 ? -0.620 18.814 -12.624 1.00 92.25 186 LYS A C 1
ATOM 1478 O O . LYS A 1 186 ? 0.194 18.136 -13.243 1.00 92.25 186 LYS A O 1
ATOM 1483 N N . ILE A 1 187 ? -0.842 18.649 -11.322 1.00 95.12 187 ILE A N 1
ATOM 1484 C CA . ILE A 1 187 ? -0.269 17.548 -10.537 1.00 95.12 187 ILE A CA 1
ATOM 1485 C C . ILE A 1 187 ? -1.228 16.364 -10.624 1.00 95.12 187 ILE A C 1
ATOM 1487 O O . ILE A 1 187 ? -2.323 16.413 -10.065 1.00 95.12 187 ILE A O 1
ATOM 1491 N N . ILE A 1 188 ? -0.825 15.291 -11.297 1.00 96.38 188 ILE A N 1
ATOM 1492 C CA . ILE A 1 188 ? -1.662 14.093 -11.395 1.00 96.38 188 ILE A CA 1
ATOM 1493 C C . ILE A 1 188 ? -1.404 13.206 -10.191 1.00 96.38 188 ILE A C 1
ATOM 1495 O O . ILE A 1 188 ? -0.293 12.701 -10.026 1.00 96.38 188 ILE A O 1
ATOM 1499 N N . ARG A 1 189 ? -2.424 13.022 -9.347 1.00 96.06 189 ARG A N 1
ATOM 1500 C CA . ARG A 1 189 ? -2.315 12.207 -8.136 1.00 96.06 189 ARG A CA 1
ATOM 1501 C C . ARG A 1 189 ? -3.049 10.889 -8.310 1.00 96.06 189 ARG A C 1
ATOM 1503 O O . ARG A 1 189 ? -4.260 10.877 -8.508 1.00 96.06 189 ARG A O 1
ATOM 1510 N N . VAL A 1 190 ? -2.325 9.780 -8.205 1.00 96.38 190 VAL A N 1
ATOM 1511 C CA . VAL A 1 190 ? -2.928 8.442 -8.169 1.00 96.38 190 VAL A CA 1
ATOM 1512 C C . VAL A 1 190 ? -3.072 8.029 -6.710 1.00 96.38 190 VAL A C 1
ATOM 1514 O O . VAL A 1 190 ? -2.072 7.763 -6.039 1.00 96.38 190 VAL A O 1
ATOM 1517 N N . ILE A 1 191 ? -4.314 8.008 -6.227 1.00 94.62 191 ILE A N 1
ATOM 1518 C CA . ILE A 1 191 ? -4.675 7.647 -4.856 1.00 94.62 191 ILE A CA 1
ATOM 1519 C C . ILE A 1 191 ? -4.993 6.154 -4.813 1.00 94.62 191 ILE A C 1
ATOM 1521 O O . ILE A 1 191 ? -5.851 5.669 -5.554 1.00 94.62 191 ILE A O 1
ATOM 1525 N N . VAL A 1 192 ? -4.290 5.426 -3.948 1.00 90.75 192 VAL A N 1
ATOM 1526 C CA . VAL A 1 192 ? -4.415 3.971 -3.824 1.00 90.75 192 VAL A CA 1
ATOM 1527 C C . VAL A 1 192 ? -4.369 3.528 -2.367 1.00 90.75 192 VAL A C 1
ATOM 1529 O O . VAL A 1 192 ? -3.631 4.083 -1.550 1.00 90.75 192 VAL A O 1
ATOM 1532 N N . ALA A 1 193 ? -5.119 2.472 -2.056 1.00 82.88 193 ALA A N 1
ATOM 1533 C CA . ALA A 1 193 ? -5.135 1.882 -0.730 1.00 82.88 193 ALA A CA 1
ATOM 1534 C C . ALA A 1 193 ? -3.774 1.252 -0.376 1.00 82.88 193 ALA A C 1
ATOM 1536 O O . ALA A 1 193 ? -3.104 0.623 -1.206 1.00 82.88 193 ALA A O 1
ATOM 1537 N N . LYS A 1 194 ? -3.387 1.350 0.900 1.00 76.81 194 LYS A N 1
ATOM 1538 C CA . LYS A 1 194 ? -2.114 0.841 1.442 1.00 76.81 194 LYS A CA 1
ATOM 1539 C C . LYS A 1 194 ? -1.759 -0.601 1.020 1.00 76.81 194 LYS A C 1
ATOM 1541 O O . LYS A 1 194 ? -0.617 -0.813 0.612 1.00 76.81 194 LYS A O 1
ATOM 1546 N N . PRO A 1 195 ? -2.679 -1.597 1.036 1.00 71.31 195 PRO A N 1
ATOM 1547 C CA . PRO A 1 195 ? -2.357 -2.968 0.611 1.00 71.31 195 PRO A CA 1
ATOM 1548 C C . PRO A 1 195 ? -1.875 -3.077 -0.839 1.00 71.31 195 PRO A C 1
ATOM 1550 O O . PRO A 1 195 ? -1.067 -3.946 -1.165 1.00 71.31 195 PRO A O 1
ATOM 1553 N N . GLN A 1 196 ? -2.384 -2.210 -1.715 1.00 75.00 196 GLN A N 1
ATOM 1554 C CA . GLN A 1 196 ? -2.150 -2.264 -3.156 1.00 75.00 196 GLN A CA 1
ATOM 1555 C C . GLN A 1 196 ? -1.012 -1.336 -3.595 1.00 75.00 196 GLN A C 1
ATOM 1557 O O . GLN A 1 196 ? -0.481 -1.489 -4.697 1.00 75.00 196 GLN A O 1
ATOM 1562 N N . ALA A 1 197 ? -0.581 -0.419 -2.724 1.00 82.50 197 ALA A N 1
ATOM 1563 C CA . ALA A 1 197 ? 0.368 0.635 -3.051 1.00 82.50 197 ALA A CA 1
ATOM 1564 C C . ALA A 1 197 ? 1.675 0.102 -3.667 1.00 82.50 197 ALA A C 1
ATOM 1566 O O . ALA A 1 197 ? 2.072 0.514 -4.753 1.00 82.50 197 ALA A O 1
ATOM 1567 N N . LYS A 1 198 ? 2.329 -0.886 -3.046 1.00 81.50 198 LYS A N 1
ATOM 1568 C CA . LYS A 1 198 ? 3.602 -1.426 -3.563 1.00 81.50 198 LYS A CA 1
ATOM 1569 C C . LYS A 1 198 ? 3.464 -2.047 -4.957 1.00 81.50 198 LYS A C 1
ATOM 1571 O O . LYS A 1 198 ? 4.371 -1.930 -5.783 1.00 81.50 198 LYS A O 1
ATOM 1576 N N . GLN A 1 199 ? 2.347 -2.728 -5.210 1.00 80.19 199 GLN A N 1
ATOM 1577 C CA . GLN A 1 199 ? 2.063 -3.331 -6.509 1.00 80.19 199 GLN A CA 1
ATOM 1578 C C . GLN A 1 199 ? 1.761 -2.253 -7.554 1.00 80.19 199 GLN A C 1
ATOM 1580 O O . GLN A 1 199 ? 2.325 -2.301 -8.647 1.00 80.19 199 GLN A O 1
ATOM 1585 N N . MET A 1 200 ? 0.923 -1.275 -7.203 1.00 87.12 200 MET A N 1
ATOM 1586 C CA . MET A 1 200 ? 0.582 -0.139 -8.056 1.00 87.12 200 MET A CA 1
ATOM 1587 C C . MET A 1 200 ? 1.829 0.675 -8.424 1.00 87.12 200 MET A C 1
ATOM 1589 O O . MET A 1 200 ? 2.036 0.955 -9.597 1.00 87.12 200 MET A O 1
ATOM 1593 N N . HIS A 1 201 ? 2.720 0.954 -7.471 1.00 88.69 201 HIS A N 1
ATOM 1594 C CA . HIS A 1 201 ? 3.967 1.685 -7.713 1.00 88.69 201 HIS A CA 1
ATOM 1595 C C . HIS A 1 201 ? 4.848 1.006 -8.769 1.00 88.69 201 HIS A C 1
ATOM 1597 O O . HIS A 1 201 ? 5.256 1.626 -9.748 1.00 88.69 201 HIS A O 1
ATOM 1603 N N . ARG A 1 202 ? 5.099 -0.302 -8.609 1.00 87.50 202 ARG A N 1
ATOM 1604 C CA . ARG A 1 202 ? 5.880 -1.089 -9.580 1.00 87.50 202 ARG A CA 1
ATOM 1605 C C . ARG A 1 202 ? 5.220 -1.115 -10.954 1.00 87.50 202 ARG A C 1
ATOM 1607 O O . ARG A 1 202 ? 5.916 -1.068 -11.963 1.00 87.50 202 ARG A O 1
ATOM 1614 N N . MET A 1 203 ? 3.892 -1.205 -10.982 1.00 90.88 203 MET A N 1
ATOM 1615 C CA . MET A 1 203 ? 3.118 -1.195 -12.216 1.00 90.88 203 MET A CA 1
ATOM 1616 C C . MET A 1 203 ? 3.235 0.160 -12.922 1.00 90.88 203 MET A C 1
ATOM 1618 O O . MET A 1 203 ? 3.612 0.178 -14.087 1.00 90.88 203 MET A O 1
ATOM 1622 N N . LEU A 1 204 ? 3.015 1.277 -12.222 1.00 90.75 204 LEU A N 1
ATOM 1623 C CA . LEU A 1 204 ? 3.145 2.619 -12.793 1.00 90.75 204 LEU A CA 1
ATOM 1624 C C . LEU A 1 204 ? 4.563 2.867 -13.317 1.00 90.75 204 LEU A C 1
ATOM 1626 O O . LEU A 1 204 ? 4.698 3.302 -14.452 1.00 90.75 204 LEU A O 1
ATOM 1630 N N . ILE A 1 205 ? 5.613 2.511 -12.564 1.00 91.19 205 ILE A N 1
ATOM 1631 C CA . ILE A 1 205 ? 7.004 2.630 -13.044 1.00 91.19 205 ILE A CA 1
ATOM 1632 C C . ILE A 1 205 ? 7.201 1.837 -14.336 1.00 91.19 205 ILE A C 1
ATOM 1634 O O . ILE A 1 205 ? 7.704 2.370 -15.320 1.00 91.19 205 ILE A O 1
ATOM 1638 N N . SER A 1 206 ? 6.771 0.573 -14.350 1.00 88.75 206 SER A N 1
ATOM 1639 C CA . SER A 1 206 ? 6.916 -0.298 -15.520 1.00 88.75 206 SER A CA 1
ATOM 1640 C C . SER A 1 206 ? 6.153 0.201 -16.749 1.00 88.75 206 SER A C 1
ATOM 1642 O O . SER A 1 206 ? 6.471 -0.244 -17.848 1.00 88.75 206 SER A O 1
ATOM 1644 N N . LYS A 1 207 ? 5.117 1.026 -16.572 1.00 89.06 207 LYS A N 1
ATOM 1645 C CA . LYS A 1 207 ? 4.243 1.498 -17.652 1.00 89.06 207 LYS A CA 1
ATOM 1646 C C . LYS A 1 207 ? 4.534 2.921 -18.095 1.00 89.06 207 LYS A C 1
ATOM 1648 O O . LYS A 1 207 ? 4.268 3.235 -19.241 1.00 89.06 207 LYS A O 1
ATOM 1653 N N . LEU A 1 208 ? 5.019 3.771 -17.197 1.00 90.50 208 LEU A N 1
ATOM 1654 C CA . LEU A 1 208 ? 5.129 5.210 -17.422 1.00 90.50 208 LEU A CA 1
ATOM 1655 C C . LEU A 1 208 ? 6.582 5.678 -17.525 1.00 90.50 208 LEU A C 1
ATOM 1657 O O . LEU A 1 208 ? 6.869 6.588 -18.293 1.00 90.50 208 LEU A O 1
ATOM 1661 N N . SER A 1 209 ? 7.512 5.054 -16.798 1.00 87.00 209 SER A N 1
ATOM 1662 C CA . SER A 1 209 ? 8.898 5.537 -16.687 1.00 87.00 209 SER A CA 1
ATOM 1663 C C . SER A 1 209 ? 9.850 4.992 -17.760 1.00 87.00 209 SER A C 1
ATOM 1665 O O . SER A 1 209 ? 11.058 5.176 -17.649 1.00 87.00 209 SER A O 1
ATOM 1667 N N . GLY A 1 210 ? 9.324 4.300 -18.772 1.00 87.44 210 GLY A N 1
ATOM 1668 C CA . GLY A 1 210 ? 10.089 3.801 -19.911 1.00 87.44 210 GLY A CA 1
ATOM 1669 C C . GLY A 1 210 ? 10.069 4.771 -21.097 1.00 87.44 210 GLY A C 1
ATOM 1670 O O . GLY A 1 210 ? 10.516 5.910 -20.979 1.00 87.44 210 GLY A O 1
ATOM 1671 N N . LEU A 1 211 ? 9.556 4.347 -22.253 1.00 88.06 211 LEU A N 1
ATOM 1672 C CA . LEU A 1 211 ? 9.487 5.156 -23.476 1.00 88.06 211 LEU A CA 1
ATOM 1673 C C . LEU A 1 211 ? 8.596 6.389 -23.333 1.00 88.06 211 LEU A C 1
ATOM 1675 O O . LEU A 1 211 ? 8.848 7.381 -24.014 1.00 88.06 211 LEU A O 1
ATOM 1679 N N . LEU A 1 212 ? 7.585 6.334 -22.462 1.00 87.38 212 LEU A N 1
ATOM 1680 C CA . LEU A 1 212 ? 6.738 7.482 -22.130 1.00 87.38 212 LEU A CA 1
ATOM 1681 C C . LEU A 1 212 ? 7.465 8.560 -21.314 1.00 87.38 212 LEU A C 1
ATOM 1683 O O . LEU A 1 212 ? 7.046 9.713 -21.363 1.00 87.38 212 LEU A O 1
ATOM 1687 N N . ASP A 1 213 ? 8.563 8.212 -20.631 1.00 88.12 213 ASP A N 1
ATOM 1688 C CA . ASP A 1 213 ? 9.404 9.130 -19.845 1.00 88.12 213 ASP A CA 1
ATOM 1689 C C . ASP A 1 213 ? 8.614 9.961 -18.823 1.00 88.12 213 ASP A C 1
ATOM 1691 O O . ASP A 1 213 ? 8.861 11.147 -18.612 1.00 88.12 213 ASP A O 1
ATOM 1695 N N . ARG A 1 214 ? 7.624 9.325 -18.192 1.00 89.25 214 ARG A N 1
ATOM 1696 C CA . ARG A 1 214 ? 6.853 9.903 -17.097 1.00 89.25 214 ARG A CA 1
ATOM 1697 C C . ARG A 1 214 ? 7.387 9.399 -15.757 1.00 89.25 214 ARG A C 1
ATOM 1699 O O . ARG A 1 214 ? 7.182 8.226 -15.407 1.00 89.25 214 ARG A O 1
ATOM 1706 N N . PRO A 1 215 ? 8.073 10.253 -14.981 1.00 91.50 215 PRO A N 1
ATOM 1707 C CA . PRO A 1 215 ? 8.551 9.874 -13.661 1.00 91.50 215 PRO A CA 1
ATOM 1708 C C . PRO A 1 215 ? 7.373 9.648 -12.708 1.00 91.50 215 PRO A C 1
ATOM 1710 O O . PRO A 1 215 ? 6.436 10.446 -12.636 1.00 91.50 215 PRO A O 1
ATOM 1713 N N . VAL A 1 216 ? 7.435 8.552 -11.953 1.00 94.31 216 VAL A N 1
ATOM 1714 C CA . VAL A 1 216 ? 6.478 8.259 -10.882 1.00 94.31 216 VAL A CA 1
ATOM 1715 C C . VAL A 1 216 ? 7.090 8.708 -9.562 1.00 94.31 216 VAL A C 1
ATOM 1717 O O . VAL A 1 216 ? 8.100 8.170 -9.111 1.00 94.31 216 VAL A O 1
ATOM 1720 N N . TYR A 1 217 ? 6.476 9.712 -8.952 1.00 93.94 217 TYR A N 1
ATOM 1721 C CA . TYR A 1 217 ? 6.868 10.266 -7.667 1.00 93.94 217 TYR A CA 1
ATOM 1722 C C . TYR A 1 217 ? 6.085 9.602 -6.541 1.00 93.94 217 TYR A C 1
ATOM 1724 O O . TYR A 1 217 ? 4.895 9.322 -6.671 1.00 93.94 217 TYR A O 1
ATOM 1732 N N . LEU A 1 218 ? 6.743 9.409 -5.403 1.00 90.50 218 LEU A N 1
ATOM 1733 C CA . LEU A 1 218 ? 6.096 9.019 -4.158 1.00 90.50 218 LEU A CA 1
ATOM 1734 C C . LEU A 1 218 ? 6.133 10.194 -3.188 1.00 90.50 218 LEU A C 1
ATOM 1736 O O . LEU A 1 218 ? 7.146 10.884 -3.071 1.00 90.50 218 LEU A O 1
ATOM 1740 N N . LEU A 1 219 ? 5.040 10.375 -2.455 1.00 83.62 219 LEU A N 1
ATOM 1741 C CA . LEU A 1 219 ? 4.998 11.253 -1.292 1.00 83.62 219 LEU A CA 1
ATOM 1742 C C . LEU A 1 219 ? 4.596 10.422 -0.069 1.00 83.62 219 LEU A C 1
ATOM 1744 O O . LEU A 1 219 ? 3.439 10.503 0.345 1.00 83.62 219 LEU A O 1
ATOM 1748 N N . PRO A 1 220 ? 5.498 9.575 0.470 1.00 74.50 220 PRO A N 1
ATOM 1749 C CA . PRO A 1 220 ? 5.264 8.922 1.747 1.00 74.50 220 PRO A CA 1
ATOM 1750 C C . PRO A 1 220 ? 5.312 10.010 2.815 1.00 74.50 220 PRO A C 1
ATOM 1752 O O . PRO A 1 220 ? 6.373 10.534 3.152 1.00 74.50 220 PRO A O 1
ATOM 1755 N N . PHE A 1 221 ? 4.136 10.430 3.264 1.00 82.00 221 PHE A N 1
ATOM 1756 C CA . PHE A 1 221 ? 3.995 11.466 4.271 1.00 82.00 221 PHE A CA 1
ATOM 1757 C C . PHE A 1 221 ? 3.276 10.861 5.465 1.00 82.00 221 PHE A C 1
ATOM 1759 O O . PHE A 1 221 ? 2.171 10.351 5.335 1.00 82.00 221 PHE A O 1
ATOM 1766 N N . SER A 1 222 ? 3.903 10.914 6.628 1.00 81.50 222 SER A N 1
ATOM 1767 C CA . SER A 1 222 ? 3.350 10.380 7.866 1.00 81.50 222 SER A CA 1
ATOM 1768 C C . SER A 1 222 ? 3.610 11.352 9.009 1.00 81.50 222 SER A C 1
ATOM 1770 O O . SER A 1 222 ? 4.326 12.349 8.857 1.00 81.50 222 SER A O 1
ATOM 1772 N N . ARG A 1 223 ? 3.037 11.059 10.177 1.00 79.56 223 ARG A N 1
ATOM 1773 C CA . ARG A 1 223 ? 3.278 11.840 11.395 1.00 79.56 223 ARG A CA 1
ATOM 1774 C C . ARG A 1 223 ? 4.734 11.808 11.849 1.00 79.56 223 ARG A C 1
ATOM 1776 O O . ARG A 1 223 ? 5.208 12.775 12.432 1.00 79.56 223 ARG A O 1
ATOM 1783 N N . ASP A 1 224 ? 5.447 10.720 11.564 1.00 72.50 224 ASP A N 1
ATOM 1784 C CA . ASP A 1 224 ? 6.810 10.477 12.059 1.00 72.50 224 ASP A CA 1
ATOM 1785 C C . ASP A 1 224 ? 7.842 11.459 11.479 1.00 72.50 224 ASP A C 1
ATOM 1787 O O . ASP A 1 224 ? 8.954 11.623 11.999 1.00 72.50 224 ASP A O 1
ATOM 1791 N N . ILE A 1 225 ? 7.482 12.156 10.399 1.00 79.50 225 ILE A N 1
ATOM 1792 C CA . ILE A 1 225 ? 8.318 13.187 9.801 1.00 79.50 225 ILE A CA 1
ATOM 1793 C C . ILE A 1 225 ? 8.402 14.370 10.768 1.00 79.50 225 ILE A C 1
ATOM 1795 O O . ILE A 1 225 ? 7.524 15.227 10.800 1.00 79.50 225 ILE A O 1
ATOM 1799 N N . ARG A 1 226 ? 9.519 14.473 11.508 1.00 82.12 226 ARG A N 1
ATOM 1800 C CA . ARG A 1 226 ? 9.828 15.679 12.300 1.00 82.12 226 ARG A CA 1
ATOM 1801 C C . ARG A 1 226 ? 9.893 16.890 11.375 1.00 82.12 226 ARG A C 1
ATOM 1803 O O . ARG A 1 226 ? 10.885 17.079 10.663 1.00 82.12 226 ARG A O 1
ATOM 1810 N N . MET A 1 227 ? 8.827 17.672 11.345 1.00 87.44 227 MET A N 1
ATOM 1811 C CA . MET A 1 227 ? 8.685 18.711 10.344 1.00 87.44 227 MET A CA 1
ATOM 1812 C C . MET A 1 227 ? 9.540 19.932 10.684 1.00 87.44 227 MET A C 1
ATOM 1814 O O . MET A 1 227 ? 9.559 20.414 11.814 1.00 87.44 227 MET A O 1
ATOM 1818 N N . ASN A 1 228 ? 10.253 20.441 9.682 1.00 88.62 228 ASN A N 1
ATOM 1819 C CA . ASN A 1 228 ? 10.985 21.701 9.748 1.00 88.62 228 ASN A CA 1
ATOM 1820 C C . ASN A 1 228 ? 10.895 22.426 8.399 1.00 88.62 228 ASN A C 1
ATOM 1822 O O . ASN A 1 228 ? 10.495 21.828 7.396 1.00 88.62 228 ASN A O 1
ATOM 1826 N N . THR A 1 229 ? 11.291 23.700 8.362 1.00 89.69 229 THR A N 1
ATOM 1827 C CA . THR A 1 229 ? 11.197 24.531 7.151 1.00 89.69 229 THR A CA 1
ATOM 1828 C C . THR A 1 229 ? 11.923 23.903 5.956 1.00 89.69 229 THR A C 1
ATOM 1830 O O . THR A 1 229 ? 11.391 23.890 4.850 1.00 89.69 229 THR A O 1
ATOM 1833 N N . GLN A 1 230 ? 13.106 23.312 6.166 1.00 90.81 230 GLN A N 1
ATOM 1834 C CA . GLN A 1 230 ? 13.897 22.690 5.094 1.00 90.81 230 GLN A CA 1
ATOM 1835 C C . GLN A 1 230 ? 13.201 21.468 4.478 1.00 90.81 230 GLN A C 1
ATOM 1837 O O . GLN A 1 230 ? 13.211 21.298 3.261 1.00 90.81 230 GLN A O 1
ATOM 1842 N N . ARG A 1 231 ? 12.587 20.615 5.305 1.00 90.44 231 ARG A N 1
ATOM 1843 C CA . ARG A 1 231 ? 11.842 19.430 4.857 1.00 90.44 231 ARG A CA 1
ATOM 1844 C C . ARG A 1 231 ? 10.551 19.825 4.152 1.00 90.44 231 ARG A C 1
ATOM 1846 O O . ARG A 1 231 ? 10.272 19.282 3.088 1.00 90.44 231 ARG A O 1
ATOM 1853 N N . ALA A 1 232 ? 9.816 20.799 4.688 1.00 91.62 232 ALA A N 1
ATOM 1854 C CA . ALA A 1 232 ? 8.625 21.335 4.032 1.00 91.62 232 ALA A CA 1
ATOM 1855 C C . ALA A 1 232 ? 8.967 21.924 2.650 1.00 91.62 232 ALA A C 1
ATOM 1857 O O . ALA A 1 232 ? 8.287 21.646 1.664 1.00 91.62 232 ALA A O 1
ATOM 1858 N N . GLU A 1 233 ? 10.081 22.653 2.546 1.00 93.06 233 GLU A N 1
ATOM 1859 C CA . GLU A 1 233 ? 10.596 23.178 1.279 1.00 93.06 233 GLU A CA 1
ATOM 1860 C C . GLU A 1 233 ? 11.030 22.061 0.313 1.00 93.06 233 GLU A C 1
ATOM 1862 O O . GLU A 1 233 ? 10.748 22.131 -0.882 1.00 93.06 233 GLU A O 1
ATOM 1867 N N . ALA A 1 234 ? 11.667 20.994 0.805 1.00 92.19 234 ALA A N 1
ATOM 1868 C CA . ALA A 1 234 ? 12.025 19.840 -0.021 1.00 92.19 234 ALA A CA 1
ATOM 1869 C C . ALA A 1 234 ? 10.786 19.144 -0.611 1.00 92.19 234 ALA A C 1
ATOM 1871 O O . ALA A 1 234 ? 10.783 18.799 -1.794 1.00 92.19 234 ALA A O 1
ATOM 1872 N N . ILE A 1 235 ? 9.719 18.995 0.180 1.00 92.88 235 ILE A N 1
ATOM 1873 C CA . ILE A 1 235 ? 8.441 18.436 -0.282 1.00 92.88 235 ILE A CA 1
ATOM 1874 C C . ILE A 1 235 ? 7.803 19.355 -1.325 1.00 92.88 235 ILE A C 1
ATOM 1876 O O . ILE A 1 235 ? 7.389 18.888 -2.384 1.00 92.88 235 ILE A O 1
ATOM 1880 N N . HIS A 1 236 ? 7.783 20.665 -1.074 1.00 93.69 236 HIS A N 1
ATOM 1881 C CA . HIS A 1 236 ? 7.261 21.643 -2.024 1.00 93.69 236 HIS A CA 1
ATOM 1882 C C . HIS A 1 236 ? 8.009 21.587 -3.366 1.00 93.69 236 HIS A C 1
ATOM 1884 O O . HIS A 1 236 ? 7.386 21.573 -4.432 1.00 93.69 236 HIS A O 1
ATOM 1890 N N . ARG A 1 237 ? 9.344 21.478 -3.335 1.00 94.19 237 ARG A N 1
ATOM 1891 C CA . ARG A 1 237 ? 10.169 21.295 -4.541 1.00 94.19 237 ARG A CA 1
ATOM 1892 C C . ARG A 1 237 ? 9.870 19.984 -5.255 1.00 94.19 237 ARG A C 1
ATOM 1894 O O . ARG A 1 237 ? 9.780 19.999 -6.478 1.00 94.19 237 ARG A O 1
ATOM 1901 N N . LEU A 1 238 ? 9.694 18.880 -4.528 1.00 94.12 238 LEU A N 1
ATOM 1902 C CA . LEU A 1 238 ? 9.335 17.582 -5.109 1.00 94.12 238 LEU A CA 1
ATOM 1903 C C . LEU A 1 238 ? 7.994 17.662 -5.844 1.00 94.12 238 LEU A C 1
ATOM 1905 O O . LEU A 1 238 ? 7.914 17.265 -7.003 1.00 94.12 238 LEU A O 1
ATOM 1909 N N . VAL A 1 239 ? 6.968 18.237 -5.212 1.00 93.75 239 VAL A N 1
ATOM 1910 C CA . VAL A 1 239 ? 5.633 18.407 -5.813 1.00 93.75 239 VAL A CA 1
ATOM 1911 C C . VAL A 1 239 ? 5.688 19.329 -7.035 1.00 93.75 239 VAL A C 1
ATOM 1913 O O . VAL A 1 239 ? 5.123 19.012 -8.081 1.00 93.75 239 VAL A O 1
ATOM 1916 N N . THR A 1 240 ? 6.424 20.438 -6.942 1.00 93.50 240 THR A N 1
ATOM 1917 C CA . THR A 1 240 ? 6.596 21.383 -8.058 1.00 93.50 240 THR A CA 1
ATOM 1918 C C . THR A 1 240 ? 7.334 20.740 -9.232 1.00 93.50 240 THR A C 1
ATOM 1920 O O . THR A 1 240 ? 6.950 20.920 -10.386 1.00 93.50 240 THR A O 1
ATOM 1923 N N . ARG A 1 241 ? 8.381 19.961 -8.948 1.00 94.12 241 ARG A N 1
ATOM 1924 C CA . ARG A 1 241 ? 9.139 19.223 -9.958 1.00 94.12 241 ARG A CA 1
ATOM 1925 C C . ARG A 1 241 ? 8.279 18.156 -10.631 1.00 94.12 241 ARG A C 1
ATOM 1927 O O . ARG A 1 241 ? 8.259 18.104 -11.854 1.00 94.12 241 ARG A O 1
ATOM 1934 N N . CYS A 1 242 ? 7.523 17.384 -9.846 1.00 94.25 242 CYS A N 1
ATOM 1935 C CA . CYS A 1 242 ? 6.571 16.399 -10.356 1.00 94.25 242 CYS A CA 1
ATOM 1936 C C . CYS A 1 242 ? 5.592 17.031 -11.346 1.00 94.25 242 CYS A C 1
ATOM 1938 O O . CYS A 1 242 ? 5.371 16.470 -12.413 1.00 94.25 242 CYS A O 1
ATOM 1940 N N . ARG A 1 243 ? 5.053 18.216 -11.027 1.00 94.00 243 ARG A N 1
ATOM 1941 C CA . ARG A 1 243 ? 4.204 18.966 -11.957 1.00 94.00 243 ARG A CA 1
ATOM 1942 C C . ARG A 1 243 ? 4.957 19.310 -13.237 1.00 94.00 243 ARG A C 1
ATOM 1944 O O . ARG A 1 243 ? 4.521 18.926 -14.308 1.00 94.00 243 ARG A O 1
ATOM 1951 N N . ASN A 1 244 ? 6.081 20.016 -13.123 1.00 91.88 244 ASN A N 1
ATOM 1952 C CA . ASN A 1 244 ? 6.781 20.584 -14.277 1.00 91.88 244 ASN A CA 1
ATOM 1953 C C . ASN A 1 244 ? 7.330 19.515 -15.242 1.00 91.88 244 ASN A C 1
ATOM 1955 O O . ASN A 1 244 ? 7.461 19.785 -16.430 1.00 91.88 244 ASN A O 1
ATOM 1959 N N . GLU A 1 245 ? 7.652 18.319 -14.745 1.00 90.88 245 GLU A N 1
ATOM 1960 C CA . GLU A 1 245 ? 8.126 17.194 -15.563 1.00 90.88 245 GLU A CA 1
ATOM 1961 C C . GLU A 1 245 ? 6.988 16.341 -16.157 1.00 90.88 245 GLU A C 1
ATOM 1963 O O . GLU A 1 245 ? 7.267 15.347 -16.821 1.00 90.88 245 GLU A O 1
ATOM 1968 N N . GLY A 1 246 ? 5.712 16.675 -15.917 1.00 91.44 246 GLY A N 1
ATOM 1969 C CA . GLY A 1 246 ? 4.590 15.818 -16.329 1.00 91.44 246 GLY A CA 1
ATOM 1970 C C . GLY A 1 246 ? 4.598 14.459 -15.615 1.00 91.44 246 GLY A C 1
ATOM 1971 O O . GLY A 1 246 ? 4.203 13.439 -16.182 1.00 91.44 246 GLY A O 1
ATOM 1972 N N . GLY A 1 247 ? 5.103 14.434 -14.380 1.00 92.50 247 GLY A N 1
ATOM 1973 C CA . GLY A 1 247 ? 5.184 13.244 -13.545 1.00 92.50 247 GLY A CA 1
ATOM 1974 C C . GLY A 1 247 ? 3.856 12.885 -12.883 1.00 92.50 247 GLY A C 1
ATOM 1975 O O . GLY A 1 247 ? 2.934 13.697 -12.775 1.00 92.50 247 GLY A O 1
ATOM 1976 N N . VAL A 1 248 ? 3.782 11.652 -12.388 1.00 96.00 248 VAL A N 1
ATOM 1977 C CA . VAL A 1 248 ? 2.619 11.125 -11.664 1.00 96.00 248 VAL A CA 1
ATOM 1978 C C . VAL A 1 248 ? 2.966 10.977 -10.191 1.00 96.00 248 VAL A C 1
ATOM 1980 O O . VAL A 1 248 ? 3.897 10.255 -9.845 1.00 96.00 248 VAL A O 1
ATOM 1983 N N . LEU A 1 249 ? 2.206 11.631 -9.315 1.00 96.00 249 LEU A N 1
ATOM 1984 C CA . LEU A 1 249 ? 2.388 11.564 -7.870 1.00 96.00 249 LEU A CA 1
ATOM 1985 C C . LEU A 1 249 ? 1.506 10.461 -7.281 1.00 96.00 249 LEU A C 1
ATOM 1987 O O . LEU A 1 249 ? 0.291 10.601 -7.167 1.00 96.00 249 LEU A O 1
ATOM 1991 N N . MET A 1 250 ? 2.104 9.352 -6.878 1.00 94.88 250 MET A N 1
ATOM 1992 C CA . MET A 1 250 ? 1.384 8.281 -6.208 1.00 94.88 250 MET A CA 1
ATOM 1993 C C . MET A 1 250 ? 1.307 8.548 -4.698 1.00 94.88 250 MET A C 1
ATOM 1995 O O . MET A 1 250 ? 2.323 8.756 -4.025 1.00 94.88 250 MET A O 1
ATOM 1999 N N . VAL A 1 251 ? 0.086 8.518 -4.162 1.00 92.81 251 VAL A N 1
ATOM 2000 C CA . VAL A 1 251 ? -0.223 8.837 -2.761 1.00 92.81 251 VAL A CA 1
ATOM 2001 C C . VAL A 1 251 ? -1.221 7.846 -2.171 1.00 92.81 251 VAL A C 1
ATOM 2003 O O . VAL A 1 251 ? -1.964 7.174 -2.882 1.00 92.81 251 VAL A O 1
ATOM 2006 N N . GLN A 1 252 ? -1.241 7.766 -0.846 1.00 90.12 252 GLN A N 1
ATOM 2007 C CA . GLN A 1 252 ? -2.262 7.052 -0.087 1.00 90.12 252 GLN A CA 1
ATOM 2008 C C . GLN A 1 252 ? -3.159 8.078 0.622 1.00 90.12 252 GLN A C 1
ATOM 2010 O O . GLN A 1 252 ? -2.682 9.187 0.897 1.00 90.12 252 GLN A O 1
ATOM 2015 N N . PRO A 1 253 ? -4.417 7.739 0.961 1.00 88.19 253 PRO A N 1
ATOM 2016 C CA . PRO A 1 253 ? -5.283 8.629 1.737 1.00 88.19 253 PRO A CA 1
ATOM 2017 C C . PRO A 1 253 ? -4.620 9.119 3.034 1.00 88.19 253 PRO A C 1
ATOM 2019 O O . PRO A 1 253 ? -4.685 10.309 3.344 1.00 88.19 253 PRO A O 1
ATOM 2022 N N . GLU A 1 254 ? -3.898 8.231 3.732 1.00 85.94 254 GLU A N 1
ATOM 2023 C CA . GLU A 1 254 ? -3.155 8.563 4.954 1.00 85.94 254 GLU A CA 1
ATOM 2024 C C . GLU A 1 254 ? -2.126 9.681 4.727 1.00 85.94 254 GLU A C 1
ATOM 2026 O O . GLU A 1 254 ? -2.035 10.585 5.547 1.00 85.94 254 GLU A O 1
ATOM 2031 N N . HIS A 1 255 ? -1.433 9.710 3.583 1.00 89.69 255 HIS A N 1
ATOM 2032 C CA . HIS A 1 255 ? -0.415 10.728 3.308 1.00 89.69 255 HIS A CA 1
ATOM 2033 C C . HIS A 1 255 ? -1.010 12.131 3.165 1.00 89.69 255 HIS A C 1
ATOM 2035 O O . HIS A 1 255 ? -0.436 13.110 3.645 1.00 89.69 255 HIS A O 1
ATOM 2041 N N . LEU A 1 256 ? -2.166 12.237 2.504 1.00 90.56 256 LEU A N 1
ATOM 2042 C CA . LEU A 1 256 ? -2.852 13.513 2.302 1.00 90.56 256 LEU A CA 1
ATOM 2043 C C . LEU A 1 256 ? -3.427 14.040 3.620 1.00 90.56 256 LEU A C 1
ATOM 2045 O O . LEU A 1 256 ? -3.251 15.215 3.941 1.00 90.56 256 LEU A O 1
ATOM 2049 N N . LEU A 1 257 ? -4.060 13.160 4.402 1.00 89.62 257 LEU A N 1
ATOM 2050 C CA . LEU A 1 257 ? -4.597 13.504 5.718 1.00 89.62 257 LEU A CA 1
ATOM 2051 C C . LEU A 1 257 ? -3.475 13.866 6.700 1.00 89.62 257 LEU A C 1
ATOM 2053 O O . LEU A 1 257 ? -3.567 14.883 7.383 1.00 89.62 257 LEU A O 1
ATOM 2057 N N . SER A 1 258 ? -2.381 13.100 6.725 1.00 90.88 258 SER A N 1
ATOM 2058 C CA . SER A 1 258 ? -1.202 13.399 7.543 1.00 90.88 258 SER A CA 1
ATOM 2059 C C . SER A 1 258 ? -0.590 14.752 7.199 1.00 90.88 258 SER A C 1
ATOM 2061 O O . SER A 1 258 ? -0.173 15.464 8.109 1.00 90.88 258 SER A O 1
ATOM 2063 N N . LEU A 1 259 ? -0.548 15.134 5.919 1.00 91.56 259 LEU A N 1
ATOM 2064 C CA . LEU A 1 259 ? -0.049 16.446 5.500 1.00 91.56 259 LEU A CA 1
ATOM 2065 C C . LEU A 1 259 ? -0.927 17.583 6.032 1.00 91.56 259 LEU A C 1
ATOM 2067 O O . LEU A 1 259 ? -0.398 18.563 6.555 1.00 91.56 259 LEU A O 1
ATOM 2071 N N . GLN A 1 260 ? -2.253 17.427 5.967 1.00 90.69 260 GLN A N 1
ATOM 2072 C CA . GLN A 1 260 ? -3.202 18.399 6.522 1.00 90.69 260 GLN A CA 1
ATOM 2073 C C . GLN A 1 260 ? -3.096 18.505 8.051 1.00 90.69 260 GLN A C 1
ATOM 2075 O O . GLN A 1 260 ? -3.066 19.608 8.595 1.00 90.69 260 GLN A O 1
ATOM 2080 N N . LEU A 1 261 ? -3.008 17.372 8.755 1.00 90.50 261 LEU A N 1
ATOM 2081 C CA . LEU A 1 261 ? -2.872 17.349 10.215 1.00 90.50 261 LEU A CA 1
ATOM 2082 C C . LEU A 1 261 ? -1.517 17.909 10.674 1.00 90.50 261 LEU A C 1
ATOM 2084 O O . LEU A 1 261 ? -1.462 18.630 11.666 1.00 90.50 261 LEU A O 1
ATOM 2088 N N . MET A 1 262 ? -0.439 17.648 9.929 1.00 90.56 262 MET A N 1
ATOM 2089 C CA . MET A 1 262 ? 0.894 18.186 10.217 1.00 90.56 262 MET A CA 1
ATOM 2090 C C . MET A 1 262 ? 0.963 19.708 10.026 1.00 90.56 262 MET A C 1
ATOM 2092 O O . MET A 1 262 ? 1.660 20.382 10.782 1.00 90.56 262 MET A O 1
ATOM 2096 N N . GLU A 1 263 ? 0.235 20.273 9.054 1.00 90.56 263 GLU A N 1
ATOM 2097 C CA . GLU A 1 263 ? 0.088 21.732 8.913 1.00 90.56 263 GLU A CA 1
ATOM 2098 C C . GLU A 1 263 ? -0.520 22.341 10.187 1.00 90.56 263 GLU A C 1
ATOM 2100 O O . GLU A 1 263 ? 0.019 23.309 10.731 1.00 90.56 263 GLU A O 1
ATOM 2105 N N . LEU A 1 264 ? -1.603 21.744 10.698 1.00 88.69 264 LEU A N 1
ATOM 2106 C CA . LEU A 1 264 ? -2.257 22.176 11.937 1.00 88.69 264 LEU A CA 1
ATOM 2107 C C . LEU A 1 264 ? -1.333 22.020 13.153 1.00 88.69 264 LEU A C 1
ATOM 2109 O O . LEU A 1 264 ? -1.212 22.948 13.952 1.00 88.69 264 LEU A O 1
ATOM 2113 N N . GLU A 1 265 ? -0.639 20.887 13.276 1.00 88.00 265 GLU A N 1
ATOM 2114 C CA . GLU A 1 265 ? 0.325 20.633 14.353 1.00 88.00 265 GLU A CA 1
ATOM 2115 C C . GLU A 1 265 ? 1.467 21.661 14.344 1.00 88.00 265 GLU A C 1
ATOM 2117 O O . GLU A 1 265 ? 1.779 22.229 15.390 1.00 88.00 265 GLU A O 1
ATOM 2122 N N . CYS A 1 266 ? 2.024 21.994 13.173 1.00 87.94 266 CYS A N 1
ATOM 2123 C CA . CYS A 1 266 ? 3.062 23.024 13.041 1.00 87.94 266 CYS A CA 1
ATOM 2124 C C . CYS A 1 266 ? 2.563 24.420 13.448 1.00 87.94 266 CYS A C 1
ATOM 2126 O O . CYS A 1 266 ? 3.318 25.195 14.045 1.00 87.94 266 CYS A O 1
ATOM 2128 N N . HIS A 1 267 ? 1.297 24.745 13.157 1.00 85.56 267 HIS A N 1
ATOM 2129 C CA . HIS A 1 267 ? 0.670 25.983 13.624 1.00 85.56 267 HIS A CA 1
ATOM 2130 C C . HIS A 1 267 ? 0.534 26.024 15.153 1.00 85.56 267 HIS A C 1
ATOM 2132 O O . HIS A 1 267 ? 0.776 27.075 15.749 1.00 85.56 267 HIS A O 1
ATOM 2138 N N . LEU A 1 268 ? 0.203 24.896 15.790 1.00 84.62 268 LEU A N 1
ATOM 2139 C CA . LEU A 1 268 ? 0.084 24.779 17.248 1.00 84.62 268 LEU A CA 1
ATOM 2140 C C . LEU A 1 268 ? 1.453 24.780 17.952 1.00 84.62 268 LEU A C 1
ATOM 2142 O O . LEU A 1 268 ? 1.602 25.365 19.022 1.00 84.62 268 LEU A O 1
ATOM 2146 N N . SER A 1 269 ? 2.478 24.178 17.345 1.00 79.62 269 SER A N 1
ATOM 2147 C CA . SER A 1 269 ? 3.824 24.032 17.917 1.00 79.62 269 SER A CA 1
ATOM 2148 C C . SER A 1 269 ? 4.758 25.227 17.655 1.00 79.62 269 SER A C 1
ATOM 2150 O O . SER A 1 269 ? 5.970 25.111 17.832 1.00 79.62 269 SER A O 1
ATOM 2152 N N . SER A 1 270 ? 4.224 26.373 17.210 1.00 69.44 270 SER A N 1
ATOM 2153 C CA . SER A 1 270 ? 4.972 27.600 16.862 1.00 69.44 270 SER A CA 1
ATOM 2154 C C . SER A 1 270 ? 5.984 27.479 15.703 1.00 69.44 270 SER A C 1
ATOM 2156 O O . SER A 1 270 ? 6.823 28.363 15.532 1.00 69.44 270 SER A O 1
ATOM 2158 N N . ASN A 1 271 ? 5.891 26.451 14.849 1.00 82.19 271 ASN A N 1
ATOM 2159 C CA . ASN A 1 271 ? 6.736 26.287 13.656 1.00 82.19 271 ASN A CA 1
ATOM 2160 C C . ASN A 1 271 ? 6.087 26.937 12.417 1.00 82.19 271 ASN A C 1
ATOM 2162 O O . ASN A 1 271 ? 5.671 26.263 11.471 1.00 82.19 271 ASN A O 1
ATOM 2166 N N . LYS A 1 272 ? 5.950 28.268 12.458 1.00 82.31 272 LYS A N 1
ATOM 2167 C CA . LYS A 1 272 ? 5.143 29.036 11.491 1.00 82.31 272 LYS A CA 1
ATOM 2168 C C . LYS A 1 272 ? 5.627 28.907 10.047 1.00 82.31 272 LYS A C 1
ATOM 2170 O O . LYS A 1 272 ? 4.811 28.691 9.160 1.00 82.31 272 LYS A O 1
ATOM 2175 N N . GLU A 1 273 ? 6.935 28.968 9.815 1.00 86.38 273 GLU A N 1
ATOM 2176 C CA . GLU A 1 273 ? 7.498 28.883 8.461 1.00 86.38 273 GLU A CA 1
ATOM 2177 C C . GLU A 1 273 ? 7.228 27.524 7.798 1.00 86.38 273 GLU A C 1
ATOM 2179 O O . GLU A 1 273 ? 6.877 27.456 6.619 1.00 86.38 273 GLU A O 1
ATOM 2184 N N . ALA A 1 274 ? 7.366 26.423 8.547 1.00 88.56 274 ALA A N 1
ATOM 2185 C CA . ALA A 1 274 ? 7.035 25.101 8.027 1.00 88.56 274 ALA A CA 1
ATOM 2186 C C . ALA A 1 274 ? 5.531 24.977 7.741 1.00 88.56 274 ALA A C 1
ATOM 2188 O O . ALA A 1 274 ? 5.153 24.418 6.712 1.00 88.56 274 ALA A O 1
ATOM 2189 N N . ALA A 1 275 ? 4.685 25.545 8.606 1.00 88.88 275 ALA A N 1
ATOM 2190 C CA . ALA A 1 275 ? 3.238 25.565 8.414 1.00 88.88 275 ALA A CA 1
ATOM 2191 C C . ALA A 1 275 ? 2.830 26.340 7.145 1.00 88.88 275 ALA A C 1
ATOM 2193 O O . ALA A 1 275 ? 2.025 25.850 6.359 1.00 88.88 275 ALA A O 1
ATOM 2194 N N . GLU A 1 276 ? 3.443 27.497 6.877 1.00 88.38 276 GLU A N 1
ATOM 2195 C CA . GLU A 1 276 ? 3.217 28.281 5.651 1.00 88.38 276 GLU A CA 1
ATOM 2196 C C . GLU A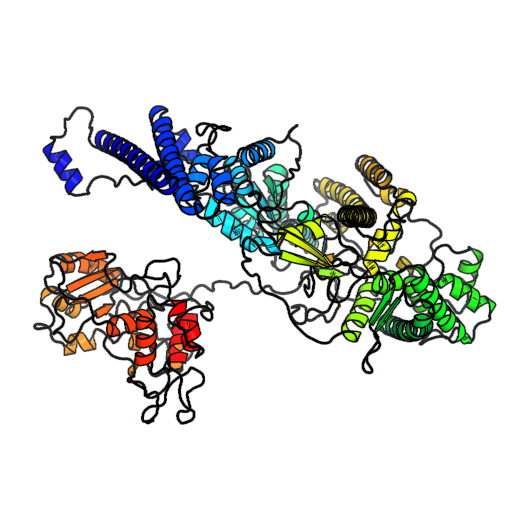 1 276 ? 3.606 27.509 4.380 1.00 88.38 276 GLU A C 1
ATOM 2198 O O . GLU A 1 276 ? 2.894 27.538 3.368 1.00 88.38 276 GLU A O 1
ATOM 2203 N N . ARG A 1 277 ? 4.714 26.759 4.429 1.00 90.69 277 ARG A N 1
ATOM 2204 C CA . ARG A 1 277 ? 5.145 25.906 3.311 1.00 90.69 277 ARG A CA 1
ATOM 2205 C C . ARG A 1 277 ? 4.211 24.717 3.094 1.00 90.69 277 ARG A C 1
ATOM 2207 O O . ARG A 1 277 ? 3.850 24.452 1.949 1.00 90.69 277 ARG A O 1
ATOM 2214 N N . LEU A 1 278 ? 3.778 24.040 4.159 1.00 91.75 278 LEU A N 1
ATOM 2215 C CA . LEU A 1 278 ? 2.790 22.955 4.075 1.00 91.75 278 LEU A CA 1
ATOM 2216 C C . LEU A 1 278 ? 1.441 23.446 3.548 1.00 91.75 278 LEU A C 1
ATOM 2218 O O . LEU A 1 278 ? 0.869 22.822 2.658 1.00 91.75 278 LEU A O 1
ATOM 2222 N N . SER A 1 279 ? 1.001 24.617 4.002 1.00 89.88 279 SER A N 1
ATOM 2223 C CA . SER A 1 279 ? -0.149 25.317 3.438 1.00 89.88 279 SER A CA 1
ATOM 2224 C C . SER A 1 279 ? -0.014 25.505 1.929 1.00 89.88 279 SER A C 1
ATOM 2226 O O . SER A 1 279 ? -0.952 25.239 1.187 1.00 89.88 279 SER A O 1
ATOM 2228 N N . SER A 1 280 ? 1.140 25.999 1.469 1.00 91.56 280 SER A N 1
ATOM 2229 C CA . SER A 1 280 ? 1.371 26.251 0.042 1.00 91.56 280 SER A CA 1
ATOM 2230 C C . SER A 1 280 ? 1.259 24.954 -0.770 1.00 91.56 280 SER A C 1
ATOM 2232 O O . SER A 1 280 ? 0.689 24.942 -1.857 1.00 91.56 280 SER A O 1
ATOM 2234 N N . ILE A 1 281 ? 1.744 23.833 -0.221 1.00 93.25 281 ILE A N 1
ATOM 2235 C CA . ILE A 1 281 ? 1.584 22.501 -0.824 1.00 93.25 281 ILE A CA 1
ATOM 2236 C C . ILE A 1 281 ? 0.107 22.091 -0.876 1.00 93.25 281 ILE A C 1
ATOM 2238 O O . ILE A 1 281 ? -0.351 21.594 -1.904 1.00 93.25 281 ILE A O 1
ATOM 2242 N N . ARG A 1 282 ? -0.654 22.312 0.200 1.00 91.31 282 ARG A N 1
ATOM 2243 C CA . ARG A 1 282 ? -2.093 22.021 0.229 1.00 91.31 282 ARG A CA 1
ATOM 2244 C C . ARG A 1 282 ? -2.869 22.864 -0.783 1.00 91.31 282 ARG A C 1
ATOM 2246 O O . ARG A 1 282 ? -3.690 22.316 -1.502 1.00 91.31 282 ARG A O 1
ATOM 2253 N N . GLU A 1 283 ? -2.563 24.151 -0.914 1.00 90.69 283 GLU A N 1
ATOM 2254 C CA . GLU A 1 283 ? -3.180 25.024 -1.923 1.00 90.69 283 GLU A CA 1
ATOM 2255 C C . GLU A 1 283 ? -2.870 24.561 -3.356 1.00 90.69 283 GLU A C 1
ATOM 2257 O O . GLU A 1 283 ? -3.750 24.575 -4.218 1.00 90.69 283 GLU A O 1
ATOM 2262 N N . LEU A 1 284 ? -1.647 24.076 -3.614 1.00 91.69 284 LEU A N 1
ATOM 2263 C CA . LEU A 1 284 ? -1.314 23.429 -4.888 1.00 91.69 284 LEU A CA 1
ATOM 2264 C C . LEU A 1 284 ? -2.159 22.172 -5.120 1.00 91.69 284 LEU A C 1
ATOM 2266 O O . LEU A 1 284 ? -2.614 21.935 -6.238 1.00 91.69 284 LEU A O 1
ATOM 2270 N N . PHE A 1 285 ? -2.382 21.368 -4.086 1.00 93.50 285 PHE A N 1
ATOM 2271 C CA . PHE A 1 285 ? -3.247 20.198 -4.177 1.00 93.50 285 PHE A CA 1
ATOM 2272 C C . PHE A 1 285 ? -4.711 20.570 -4.426 1.00 93.50 285 PHE A C 1
ATOM 2274 O O . PHE A 1 285 ? -5.334 19.967 -5.292 1.00 93.50 285 PHE A O 1
ATOM 2281 N N . ASP A 1 286 ? -5.240 21.590 -3.762 1.00 89.56 286 ASP A N 1
ATOM 2282 C CA . ASP A 1 286 ? -6.649 21.973 -3.892 1.00 89.56 286 ASP A CA 1
ATOM 2283 C C . ASP A 1 286 ? -6.965 22.630 -5.251 1.00 89.56 286 ASP A C 1
ATOM 2285 O O . ASP A 1 286 ? -8.083 22.507 -5.751 1.00 89.56 286 ASP A O 1
ATOM 2289 N N . HIS A 1 287 ? -5.996 23.315 -5.875 1.00 90.31 287 HIS A N 1
ATOM 2290 C CA . HIS A 1 287 ? -6.246 24.125 -7.079 1.00 90.31 287 HIS A CA 1
ATOM 2291 C C . HIS A 1 287 ? -5.538 23.655 -8.354 1.00 90.31 287 HIS A C 1
ATOM 2293 O O . HIS A 1 287 ? -5.968 24.008 -9.451 1.00 90.31 287 HIS A O 1
ATOM 2299 N N . VAL A 1 288 ? -4.447 22.895 -8.239 1.00 92.94 288 VAL A N 1
ATOM 2300 C CA . VAL A 1 288 ? -3.578 22.535 -9.377 1.00 92.94 288 VAL A CA 1
ATOM 2301 C C . VAL A 1 288 ? -3.506 21.019 -9.582 1.00 92.94 288 VAL A C 1
ATOM 2303 O O . VAL A 1 288 ? -2.886 20.555 -10.538 1.00 92.94 288 VAL A O 1
ATOM 2306 N N . SER A 1 289 ? -4.133 20.214 -8.721 1.00 94.31 289 SER A N 1
ATOM 2307 C CA . SER A 1 289 ? -4.106 18.757 -8.859 1.00 94.31 289 SER A CA 1
ATOM 2308 C C . SER A 1 289 ? -5.321 18.182 -9.588 1.00 94.31 289 SER A C 1
ATOM 2310 O O . SER A 1 289 ? -6.372 18.813 -9.714 1.00 94.31 289 SER A O 1
ATOM 2312 N N . ARG A 1 290 ? -5.158 16.962 -10.100 1.00 94.50 290 ARG A N 1
ATOM 2313 C CA . ARG A 1 290 ? -6.238 16.122 -10.617 1.00 94.50 290 ARG A CA 1
ATOM 2314 C C . ARG A 1 290 ? -6.060 14.717 -10.060 1.00 94.50 290 ARG A C 1
ATOM 2316 O O . ARG A 1 290 ? -5.022 14.089 -10.279 1.00 94.50 290 ARG A O 1
ATOM 2323 N N . ASP A 1 291 ? -7.085 14.243 -9.362 1.00 95.44 291 ASP A N 1
ATOM 2324 C CA . ASP A 1 291 ? -7.037 12.979 -8.634 1.00 95.44 291 ASP 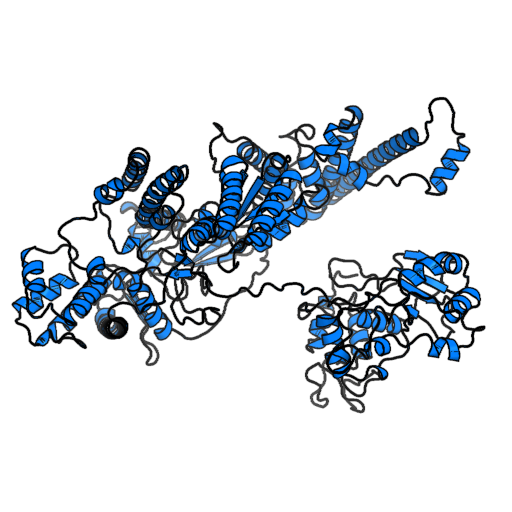A CA 1
ATOM 2325 C C . ASP A 1 291 ? -7.619 11.833 -9.454 1.00 95.44 291 ASP A C 1
ATOM 2327 O O . ASP A 1 291 ? -8.681 11.948 -10.068 1.00 95.44 291 ASP A O 1
ATOM 2331 N N . ILE A 1 292 ? -6.914 10.708 -9.435 1.00 95.62 292 ILE A N 1
ATOM 2332 C CA . ILE A 1 292 ? -7.349 9.424 -9.972 1.00 95.62 292 ILE A CA 1
ATOM 2333 C C . ILE A 1 292 ? -7.360 8.455 -8.795 1.00 95.62 292 ILE A C 1
ATOM 2335 O O . ILE A 1 292 ? -6.308 8.141 -8.240 1.00 95.62 292 ILE A O 1
ATOM 2339 N N . VAL A 1 293 ? -8.543 7.991 -8.406 1.00 94.12 293 VAL A N 1
ATOM 2340 C CA . VAL A 1 293 ? -8.714 7.087 -7.262 1.00 94.12 293 VAL A CA 1
ATOM 2341 C C . VAL A 1 293 ? -8.995 5.685 -7.779 1.00 94.12 293 VAL A C 1
ATOM 2343 O O . VAL A 1 293 ? -9.992 5.474 -8.470 1.00 94.12 293 VAL A O 1
ATOM 2346 N N . ASP A 1 294 ? -8.120 4.734 -7.458 1.00 91.00 294 ASP A N 1
ATOM 2347 C CA . ASP A 1 294 ? -8.342 3.316 -7.757 1.00 91.00 294 ASP A CA 1
ATOM 2348 C C . ASP A 1 294 ? -8.955 2.621 -6.537 1.00 91.00 294 ASP A C 1
ATOM 2350 O O . ASP A 1 294 ? -8.481 2.833 -5.426 1.00 91.00 294 ASP A O 1
ATOM 2354 N N . GLU A 1 295 ? -9.998 1.809 -6.734 1.00 86.94 295 GLU A N 1
ATOM 2355 C CA . GLU A 1 295 ? -10.806 1.200 -5.657 1.00 86.94 295 GLU A CA 1
ATOM 2356 C C . GLU A 1 295 ? -11.370 2.261 -4.680 1.00 86.94 295 GLU A C 1
ATOM 2358 O O . GLU A 1 295 ? -11.042 2.331 -3.491 1.00 86.94 295 GLU A O 1
ATOM 2363 N N . SER A 1 296 ? -12.197 3.170 -5.215 1.00 88.19 296 SER A N 1
ATOM 2364 C CA . SER A 1 296 ? -12.769 4.303 -4.468 1.00 88.19 296 SER A CA 1
ATOM 2365 C C . SER A 1 296 ? -13.640 3.888 -3.278 1.00 88.19 296 SER A C 1
ATOM 2367 O O . SER A 1 296 ? -13.777 4.650 -2.328 1.00 88.19 296 SER A O 1
ATOM 2369 N N . ASP A 1 297 ? -14.231 2.696 -3.316 1.00 82.69 297 ASP A N 1
ATOM 2370 C CA . ASP A 1 297 ? -14.994 2.108 -2.213 1.00 82.69 297 ASP A CA 1
ATOM 2371 C C . ASP A 1 297 ? -14.119 1.806 -0.986 1.00 82.69 297 ASP A C 1
ATOM 2373 O O . ASP A 1 297 ? -14.540 2.058 0.143 1.00 82.69 297 ASP A O 1
ATOM 2377 N N . GLU A 1 298 ? -12.888 1.326 -1.192 1.00 79.69 298 GLU A N 1
ATOM 2378 C CA . GLU A 1 298 ? -11.916 1.115 -0.114 1.00 79.69 298 GLU A CA 1
ATOM 2379 C C . GLU A 1 298 ? -11.335 2.449 0.382 1.00 79.69 298 GLU A C 1
ATOM 2381 O O . GLU A 1 298 ? -11.286 2.689 1.589 1.00 79.69 298 GLU A O 1
ATOM 2386 N N . ASN A 1 299 ? -10.943 3.345 -0.533 1.00 84.31 299 ASN A N 1
ATOM 2387 C CA . ASN A 1 299 ? -10.287 4.613 -0.174 1.00 84.31 299 ASN A CA 1
ATOM 2388 C C . ASN A 1 299 ? -11.221 5.634 0.496 1.00 84.31 299 ASN A C 1
ATOM 2390 O O . ASN A 1 299 ? -10.748 6.445 1.288 1.00 84.31 299 ASN A O 1
ATOM 2394 N N . PHE A 1 300 ? -12.524 5.607 0.198 1.00 86.81 300 PHE A N 1
ATOM 2395 C CA . PHE A 1 300 ? -13.527 6.500 0.799 1.00 86.81 300 PHE A CA 1
ATOM 2396 C C . PHE A 1 300 ? -14.370 5.817 1.884 1.00 86.81 300 PHE A C 1
ATOM 2398 O O . PHE A 1 300 ? -15.477 6.258 2.199 1.00 86.81 300 PHE A O 1
ATOM 2405 N N . SER A 1 301 ? -13.862 4.729 2.467 1.00 82.38 301 SER A N 1
ATOM 2406 C CA . SER A 1 301 ? -14.538 4.032 3.557 1.00 82.38 301 SER A CA 1
ATOM 2407 C C . SER A 1 301 ? -14.698 4.933 4.784 1.00 82.38 301 SER A C 1
ATOM 2409 O O . SER A 1 301 ? -13.723 5.336 5.414 1.00 82.38 301 SER A O 1
ATOM 2411 N N . VAL A 1 302 ? -15.946 5.148 5.202 1.00 80.44 302 VAL A N 1
ATOM 2412 C CA . VAL A 1 302 ? -16.296 5.922 6.410 1.00 80.44 302 VAL A CA 1
ATOM 2413 C C . VAL A 1 302 ? -15.866 5.243 7.713 1.00 80.44 302 VAL A C 1
ATOM 2415 O O . VAL A 1 302 ? -15.988 5.822 8.789 1.00 80.44 302 VAL A O 1
ATOM 2418 N N . LYS A 1 303 ? -15.385 3.998 7.648 1.00 76.12 303 LYS A N 1
ATOM 2419 C CA . LYS A 1 303 ? -14.863 3.277 8.815 1.00 76.12 303 LYS A CA 1
ATOM 2420 C C . LYS A 1 303 ? -13.445 3.728 9.164 1.00 76.12 303 LYS A C 1
ATOM 2422 O O . LYS A 1 303 ? -13.040 3.553 10.304 1.00 76.12 303 LYS A O 1
ATOM 2427 N N . PHE A 1 304 ? -12.708 4.314 8.224 1.00 77.62 304 PHE A N 1
ATOM 2428 C CA . PHE A 1 304 ? -11.341 4.770 8.446 1.00 77.62 304 PHE A CA 1
ATOM 2429 C C . PHE A 1 304 ? -11.308 6.227 8.916 1.00 77.62 304 PHE A C 1
ATOM 2431 O O . PHE A 1 304 ? -11.939 7.094 8.315 1.00 77.62 304 PHE A O 1
ATOM 2438 N N . GLU A 1 305 ? -10.542 6.511 9.969 1.00 79.31 305 GLU A N 1
ATOM 2439 C CA . GLU A 1 305 ? -10.188 7.875 10.358 1.00 79.31 305 GLU A CA 1
ATOM 2440 C C . GLU A 1 305 ? -8.732 7.960 10.839 1.00 79.31 305 GLU A C 1
ATOM 2442 O O . GLU A 1 305 ? -8.281 7.166 11.667 1.00 79.31 305 GLU A O 1
ATOM 2447 N N . LEU A 1 306 ? -8.005 8.968 10.350 1.00 83.12 306 LEU A N 1
ATOM 2448 C CA . LEU A 1 306 ? -6.657 9.293 10.810 1.00 83.12 306 LEU A CA 1
ATOM 2449 C C . LEU A 1 306 ? -6.720 10.395 11.872 1.00 83.12 306 LEU A C 1
ATOM 2451 O O . LEU A 1 306 ? -7.281 11.462 11.619 1.00 83.12 306 LEU A O 1
ATOM 2455 N N . ILE A 1 307 ? -6.126 10.155 13.045 1.00 80.25 307 ILE A N 1
ATOM 2456 C CA . ILE A 1 307 ? -6.175 11.090 14.179 1.00 80.25 307 ILE A CA 1
ATOM 2457 C C . ILE A 1 307 ? -4.771 11.340 14.724 1.00 80.25 307 ILE A C 1
ATOM 2459 O O . ILE A 1 307 ? -4.024 10.407 15.013 1.00 80.25 307 ILE A O 1
ATOM 2463 N N . TYR A 1 308 ? -4.427 12.614 14.922 1.00 83.12 308 TYR A N 1
ATOM 2464 C CA . TYR A 1 308 ? -3.223 13.020 15.645 1.00 83.12 308 TYR A CA 1
ATOM 2465 C C . TYR A 1 308 ? -3.599 13.398 17.075 1.00 83.12 308 TYR A C 1
ATOM 2467 O O . TYR A 1 308 ? -4.241 14.416 17.317 1.00 83.12 308 TYR A O 1
ATOM 2475 N N . THR A 1 309 ? -3.199 12.568 18.030 1.00 78.94 309 THR A N 1
ATOM 2476 C CA . THR A 1 309 ? -3.350 12.846 19.462 1.00 78.94 309 THR A CA 1
ATOM 2477 C C . THR A 1 309 ? -2.331 13.891 19.911 1.00 78.94 309 THR A C 1
ATOM 2479 O O . THR A 1 309 ? -1.146 13.781 19.594 1.00 78.94 309 THR A O 1
ATOM 2482 N N . LEU A 1 310 ? -2.772 14.917 20.635 1.00 75.56 310 LEU A N 1
ATOM 2483 C CA . LEU A 1 310 ? -1.921 15.992 21.152 1.00 75.56 310 LEU A CA 1
ATOM 2484 C C . LEU A 1 310 ? -2.065 16.067 22.674 1.00 75.56 310 LEU A C 1
ATOM 2486 O O . LEU A 1 310 ? -3.178 16.015 23.190 1.00 75.56 310 LEU A O 1
ATOM 2490 N N . GLY A 1 311 ? -0.947 16.222 23.386 1.00 74.12 311 GLY A N 1
ATOM 2491 C CA . GLY A 1 311 ? -0.918 16.302 24.850 1.00 74.12 311 GLY A CA 1
ATOM 2492 C C . GLY A 1 311 ? -0.139 15.163 25.511 1.00 74.12 311 GLY A C 1
ATOM 2493 O O . GLY A 1 311 ? 0.558 14.397 24.849 1.00 74.12 311 GLY A O 1
ATOM 2494 N N . GLN A 1 312 ? -0.216 15.093 26.842 1.00 69.44 312 GLN A N 1
ATOM 2495 C CA . GLN A 1 312 ? 0.415 14.029 27.628 1.00 69.44 312 GLN A CA 1
ATOM 2496 C C . GLN A 1 312 ? -0.498 12.805 27.714 1.00 69.44 312 GLN A C 1
ATOM 2498 O O . GLN A 1 312 ? -1.716 12.939 27.820 1.00 69.44 312 GLN A O 1
ATOM 2503 N N . GLN A 1 313 ? 0.100 11.612 27.712 1.00 69.38 313 GLN A N 1
ATOM 2504 C CA . GLN A 1 313 ? -0.632 10.367 27.913 1.00 69.38 313 GLN A CA 1
ATOM 2505 C C . GLN A 1 313 ? -1.261 10.342 29.312 1.00 69.38 313 GLN A C 1
ATOM 2507 O O . GLN A 1 313 ? -0.565 10.435 30.323 1.00 69.38 313 GLN A O 1
ATOM 2512 N N . CYS A 1 314 ? -2.578 10.159 29.361 1.00 71.00 314 CYS A N 1
ATOM 2513 C CA . CYS A 1 314 ? -3.345 10.055 30.596 1.00 71.00 314 CYS A CA 1
ATOM 2514 C C . CYS A 1 314 ? -3.930 8.647 30.755 1.00 71.00 314 CYS A C 1
ATOM 2516 O O . CYS A 1 314 ? -4.164 7.931 29.781 1.00 71.00 314 CYS A O 1
ATOM 2518 N N . SER A 1 315 ? -4.198 8.244 31.998 1.00 71.12 315 SER A N 1
ATOM 2519 C CA . SER A 1 315 ? -4.968 7.023 32.253 1.00 71.12 315 SER A CA 1
ATOM 2520 C C . SER A 1 315 ? -6.433 7.227 31.871 1.00 71.12 315 SER A C 1
ATOM 2522 O O . SER A 1 315 ? -6.999 8.292 32.119 1.00 71.12 315 SER A O 1
ATOM 2524 N N . ILE A 1 316 ? -7.066 6.187 31.322 1.00 76.94 316 ILE A N 1
ATOM 2525 C CA . ILE A 1 316 ? -8.525 6.151 31.175 1.00 76.94 316 ILE A CA 1
ATOM 2526 C C . ILE A 1 316 ? -9.181 6.313 32.553 1.00 76.94 316 ILE A C 1
ATOM 2528 O O . ILE A 1 316 ? -8.746 5.710 33.537 1.00 76.94 316 ILE A O 1
ATOM 2532 N N . GLU A 1 317 ? -10.242 7.117 32.608 1.00 79.44 317 GLU A N 1
ATOM 2533 C CA . GLU A 1 317 ? -11.047 7.330 33.814 1.00 79.44 317 GLU A CA 1
ATOM 2534 C C . GLU A 1 317 ? -11.526 5.995 34.408 1.00 79.44 317 GLU A C 1
ATOM 2536 O O . GLU A 1 317 ? -12.012 5.132 33.680 1.00 79.44 317 GLU A O 1
ATOM 2541 N N . ASP A 1 318 ? -11.434 5.842 35.731 1.00 75.12 318 ASP A N 1
ATOM 2542 C CA . ASP A 1 318 ? -11.800 4.620 36.471 1.00 75.12 318 ASP A CA 1
ATOM 2543 C C . ASP A 1 318 ? -10.973 3.369 36.086 1.00 75.12 318 ASP A C 1
ATOM 2545 O O . ASP A 1 318 ? -11.409 2.227 36.233 1.00 75.12 318 ASP A O 1
ATOM 2549 N N . SER A 1 319 ? -9.746 3.559 35.587 1.00 74.44 319 SER A N 1
ATOM 2550 C CA . SER A 1 319 ? -8.731 2.498 35.536 1.00 74.44 319 SER A CA 1
ATOM 2551 C C . SER A 1 319 ? -8.150 2.240 36.941 1.00 74.44 319 SER A C 1
ATOM 2553 O O . SER A 1 319 ? -7.890 3.206 37.659 1.00 74.44 319 SER A O 1
ATOM 2555 N N . PRO A 1 320 ? -7.917 0.979 37.370 1.00 78.44 320 PRO A N 1
ATOM 2556 C CA . PRO A 1 320 ? -8.103 -0.279 36.639 1.00 78.44 320 PRO A CA 1
ATOM 2557 C C . PRO A 1 320 ? -9.517 -0.878 36.761 1.00 78.44 320 PRO A C 1
ATOM 2559 O O . PRO A 1 320 ? -9.772 -1.934 36.180 1.00 78.44 320 PRO A O 1
ATOM 2562 N N . SER A 1 321 ? -10.440 -0.239 37.493 1.00 81.06 321 SER A N 1
ATOM 2563 C CA . SER A 1 321 ? -11.789 -0.763 37.765 1.00 81.06 321 SER A CA 1
ATOM 2564 C C . SER A 1 321 ? -12.538 -1.176 36.500 1.00 81.06 321 SER A C 1
ATOM 2566 O O . SER A 1 321 ? -13.198 -2.215 36.510 1.00 81.06 321 SER A O 1
ATOM 2568 N N . ARG A 1 322 ? -12.408 -0.416 35.399 1.00 86.56 322 ARG A N 1
ATOM 2569 C CA . ARG A 1 322 ? -13.051 -0.755 34.116 1.00 86.56 322 ARG A CA 1
ATOM 2570 C C . ARG A 1 322 ? -12.704 -2.158 33.624 1.00 86.56 322 ARG A C 1
ATOM 2572 O O . ARG A 1 322 ? -13.591 -2.892 33.199 1.00 86.56 322 ARG A O 1
ATOM 2579 N N . TRP A 1 323 ? -11.430 -2.540 33.714 1.00 87.31 323 TRP A N 1
ATOM 2580 C CA . TRP A 1 323 ? -10.960 -3.864 33.305 1.00 87.31 323 TRP A CA 1
ATOM 2581 C C . TRP A 1 323 ? -11.546 -4.953 34.199 1.00 87.31 323 TRP A C 1
ATOM 2583 O O . TRP A 1 323 ? -12.097 -5.926 33.693 1.00 87.31 323 TRP A O 1
ATOM 2593 N N . VAL A 1 324 ? -11.483 -4.758 35.519 1.00 86.94 324 VAL A N 1
ATOM 2594 C CA . VAL A 1 324 ? -11.981 -5.729 36.507 1.00 86.94 324 VAL A CA 1
ATOM 2595 C C . VAL A 1 324 ? -13.481 -5.973 36.330 1.00 86.94 324 VAL A C 1
ATOM 2597 O O . VAL A 1 324 ? -13.916 -7.120 36.281 1.00 86.94 324 VAL A O 1
ATOM 2600 N N . VAL A 1 325 ? -14.266 -4.904 36.158 1.00 89.62 325 VAL A N 1
ATOM 2601 C CA . VAL A 1 325 ? -15.719 -4.987 35.940 1.00 89.62 325 VAL A CA 1
ATOM 2602 C C . VAL A 1 325 ? -16.044 -5.761 34.666 1.00 89.62 325 VAL A C 1
ATOM 2604 O O . VAL A 1 325 ? -16.890 -6.650 34.698 1.00 89.62 325 VAL A O 1
ATOM 2607 N N . ILE A 1 326 ? -15.368 -5.461 33.553 1.00 91.44 326 ILE A N 1
ATOM 2608 C CA . ILE A 1 326 ? -15.598 -6.160 32.281 1.00 91.44 326 ILE A CA 1
ATOM 2609 C C . ILE A 1 326 ? -15.250 -7.647 32.406 1.00 91.44 326 ILE A C 1
ATOM 2611 O O . ILE A 1 326 ? -16.021 -8.487 31.951 1.00 91.44 326 ILE A O 1
ATOM 2615 N N . GLN A 1 327 ? -14.138 -7.987 33.058 1.00 89.06 327 GLN A N 1
ATOM 2616 C CA . GLN A 1 327 ? -13.727 -9.379 33.267 1.00 89.06 327 GLN A CA 1
ATOM 2617 C C . GLN A 1 327 ? -14.723 -10.155 34.138 1.00 89.06 327 GLN A C 1
ATOM 2619 O O . GLN A 1 327 ? -15.091 -11.277 33.792 1.00 89.06 327 GLN A O 1
ATOM 2624 N N . GLU A 1 328 ? -15.212 -9.555 35.228 1.00 91.75 328 GLU A N 1
ATOM 2625 C CA . GLU A 1 328 ? -16.227 -10.170 36.094 1.00 91.75 328 GLU A CA 1
ATOM 2626 C C . GLU A 1 328 ? -17.542 -10.401 35.331 1.00 91.75 328 GLU A C 1
ATOM 2628 O O . GLU A 1 328 ? -18.128 -11.484 35.398 1.00 91.75 328 GLU A O 1
ATOM 2633 N N . VAL A 1 329 ? -17.972 -9.419 34.531 1.00 94.69 329 VAL A N 1
ATOM 2634 C CA . VAL A 1 329 ? -19.165 -9.535 33.680 1.00 94.69 329 VAL A CA 1
ATOM 2635 C C . VAL A 1 329 ? -18.990 -10.624 32.618 1.00 94.69 329 VAL A C 1
ATOM 2637 O O . VAL A 1 329 ? -19.907 -11.419 32.427 1.00 94.69 329 VAL A O 1
ATOM 2640 N N . LEU A 1 330 ? -17.829 -10.715 31.960 1.00 91.62 330 LEU A N 1
ATOM 2641 C CA . LEU A 1 330 ? -17.529 -11.788 31.003 1.00 91.62 330 LEU A CA 1
ATOM 2642 C C . LEU A 1 330 ? -17.556 -13.169 31.677 1.00 91.62 330 LEU A C 1
ATOM 2644 O O . LEU A 1 330 ? -18.138 -14.102 31.129 1.00 91.62 330 LEU A O 1
ATOM 2648 N N . GLY A 1 331 ? -17.030 -13.294 32.898 1.00 89.31 331 GLY A N 1
ATOM 2649 C CA . GLY A 1 331 ? -17.139 -14.525 33.690 1.00 89.31 331 GLY A CA 1
ATOM 2650 C C . GLY A 1 331 ? -18.592 -14.960 33.917 1.00 89.31 331 GLY A C 1
ATOM 2651 O O . GLY A 1 331 ? -18.936 -16.125 33.708 1.00 89.31 331 GLY A O 1
ATOM 2652 N N . LEU A 1 332 ? -19.476 -14.017 34.260 1.00 93.25 332 LEU A N 1
ATOM 2653 C CA . LEU A 1 332 ? -20.911 -14.291 34.391 1.00 93.25 332 LEU A CA 1
ATOM 2654 C C . LEU A 1 332 ? -21.561 -14.636 33.044 1.00 93.25 332 LEU A C 1
ATOM 2656 O O . LEU A 1 332 ? -22.406 -15.527 32.986 1.00 93.25 332 LEU A O 1
ATOM 2660 N N . VAL A 1 333 ? -21.174 -13.964 31.956 1.00 93.38 333 VAL A N 1
ATOM 2661 C CA . VAL A 1 333 ? -21.669 -14.280 30.608 1.00 93.38 333 VAL A CA 1
ATOM 2662 C C . VAL A 1 333 ? -21.314 -15.716 30.229 1.00 93.38 333 VAL A C 1
ATOM 2664 O O . VAL A 1 333 ? -22.192 -16.438 29.760 1.00 93.38 333 VAL A O 1
ATOM 2667 N N . ALA A 1 334 ? -20.079 -16.162 30.469 1.00 88.75 334 ALA A N 1
ATOM 2668 C CA . ALA A 1 334 ? -19.671 -17.546 30.230 1.00 88.75 334 ALA A CA 1
ATOM 2669 C C . ALA A 1 334 ? -20.551 -18.541 31.003 1.00 88.75 334 ALA A C 1
ATOM 2671 O O . ALA A 1 334 ? -21.078 -19.482 30.407 1.00 88.75 334 ALA A O 1
ATOM 2672 N N . GLN A 1 335 ? -20.784 -18.290 32.296 1.00 90.88 335 GLN A N 1
ATOM 2673 C CA . GLN A 1 335 ? -21.639 -19.134 33.132 1.00 90.88 335 GLN A CA 1
ATOM 2674 C C . GLN A 1 335 ? -23.074 -19.220 32.582 1.00 90.88 335 GLN A C 1
ATOM 2676 O O . GLN A 1 335 ? -23.572 -20.309 32.289 1.00 90.88 335 GLN A O 1
ATOM 2681 N N . PHE A 1 336 ? -23.743 -18.077 32.410 1.00 92.81 336 PHE A N 1
ATOM 2682 C CA . PHE A 1 336 ? -25.155 -18.053 32.018 1.00 92.81 336 PHE A CA 1
ATOM 2683 C C . PHE A 1 336 ? -25.383 -18.471 30.563 1.00 92.81 336 PHE A C 1
ATOM 2685 O O . PHE A 1 336 ? -26.461 -18.971 30.243 1.00 92.81 336 PHE A O 1
ATOM 2692 N N . THR A 1 337 ? -24.385 -18.328 29.687 1.00 90.25 337 THR A N 1
ATOM 2693 C CA . THR A 1 337 ? -24.456 -18.884 28.326 1.00 90.25 337 THR A CA 1
ATOM 2694 C C . THR A 1 337 ? -24.405 -20.411 28.361 1.00 90.25 337 THR A C 1
ATOM 2696 O O . THR A 1 337 ? -25.166 -21.057 27.643 1.00 90.25 337 THR A O 1
ATOM 2699 N N . GLY A 1 338 ? -23.568 -20.999 29.225 1.00 87.38 338 GLY A N 1
ATOM 2700 C CA . GLY A 1 338 ? -23.525 -22.448 29.434 1.00 87.38 338 GLY A CA 1
ATOM 2701 C C . GLY A 1 338 ? -24.868 -23.006 29.915 1.00 87.38 338 GLY A C 1
ATOM 2702 O O . GLY A 1 338 ? -25.365 -23.983 29.357 1.00 87.38 338 GLY A O 1
ATOM 2703 N N . GLU A 1 339 ? -25.506 -22.331 30.877 1.00 90.00 339 GLU A N 1
ATOM 2704 C CA . GLU A 1 339 ? -26.849 -22.678 31.371 1.00 90.00 339 GLU A CA 1
ATOM 2705 C C . GLU A 1 339 ? -27.925 -22.536 30.277 1.00 90.00 339 GLU A C 1
ATOM 2707 O O . GLU A 1 339 ? -28.797 -23.394 30.134 1.00 90.00 339 GLU A O 1
ATOM 2712 N N . ALA A 1 340 ? -27.846 -21.476 29.467 1.00 88.75 340 ALA A N 1
ATOM 2713 C CA . ALA A 1 340 ? -28.803 -21.177 28.401 1.00 88.75 340 ALA A CA 1
ATOM 2714 C C . ALA A 1 340 ? -28.611 -22.024 27.128 1.00 88.75 340 ALA A C 1
ATOM 2716 O O . ALA A 1 340 ? -29.491 -22.033 26.265 1.00 88.75 340 ALA A O 1
ATOM 2717 N N . LYS A 1 341 ? -27.498 -22.757 26.986 1.00 83.94 341 LYS A N 1
ATOM 2718 C CA . LYS A 1 341 ? -27.189 -23.552 25.782 1.00 83.94 341 LYS A CA 1
ATOM 2719 C C . LYS A 1 341 ? -28.260 -24.598 25.466 1.00 83.94 341 LYS A C 1
ATOM 2721 O O . LYS A 1 341 ? -28.547 -24.842 24.296 1.00 83.94 341 LYS A O 1
ATOM 2726 N N . SER A 1 342 ? -28.839 -25.223 26.491 1.00 83.69 342 SER A N 1
ATOM 2727 C CA . SER A 1 342 ? -29.894 -26.232 26.320 1.00 83.69 342 SER A CA 1
ATOM 2728 C C . SER A 1 342 ? -31.204 -25.614 25.813 1.00 83.69 342 SER A C 1
ATOM 2730 O O . SER A 1 342 ? -31.863 -26.188 24.949 1.00 83.69 342 SER A O 1
ATOM 2732 N N . GLU A 1 343 ? -31.532 -24.415 26.296 1.00 86.62 343 GLU A N 1
ATOM 2733 C CA . GLU A 1 343 ? -32.733 -23.645 25.959 1.00 86.62 343 GLU A CA 1
ATOM 2734 C C . GLU A 1 343 ? -32.633 -22.990 24.569 1.00 86.62 343 GLU A C 1
ATOM 2736 O O . GLU A 1 343 ? -33.595 -22.993 23.803 1.00 86.62 343 GLU A O 1
ATOM 2741 N N . PHE A 1 344 ? -31.442 -22.506 24.199 1.00 85.50 344 PHE A N 1
ATOM 2742 C CA . PHE A 1 344 ? -31.190 -21.732 22.978 1.00 85.50 344 PHE A CA 1
ATOM 2743 C C . PHE A 1 344 ? -30.114 -22.360 22.080 1.00 85.50 344 PHE A C 1
ATOM 2745 O O . PHE A 1 344 ? -29.287 -21.658 21.499 1.00 85.50 344 PHE A O 1
ATOM 2752 N N . SER A 1 345 ? -30.144 -23.683 21.904 1.00 76.56 345 SER A N 1
ATOM 2753 C CA . SER A 1 345 ? -29.147 -24.435 21.110 1.00 76.56 345 SER A CA 1
ATOM 2754 C C . SER A 1 345 ? -28.969 -23.961 19.657 1.00 76.56 345 SER A C 1
ATOM 2756 O O . SER A 1 345 ? -27.942 -24.226 19.041 1.00 76.56 345 SER A O 1
ATOM 2758 N N . LYS A 1 346 ? -29.964 -23.252 19.107 1.00 73.94 346 LYS A N 1
ATOM 2759 C CA . LYS A 1 346 ? -29.961 -22.656 17.759 1.00 73.94 346 LYS A CA 1
ATOM 2760 C C . LYS A 1 346 ? -29.630 -21.150 17.755 1.00 73.94 346 LYS A C 1
ATOM 2762 O O . LYS A 1 346 ? -29.342 -20.564 16.718 1.00 73.94 346 LYS A O 1
ATOM 2767 N N . SER A 1 347 ? -29.681 -20.479 18.892 1.00 79.81 347 SER A N 1
ATOM 2768 C CA . SER A 1 347 ? -29.467 -19.026 18.956 1.00 79.81 347 SER A CA 1
ATOM 2769 C C . SER A 1 347 ? -28.129 -18.661 19.613 1.00 79.81 347 SER A C 1
ATOM 2771 O O . SER A 1 347 ? -27.724 -17.499 19.552 1.00 79.81 347 SER A O 1
ATOM 2773 N N . LEU A 1 348 ? -27.412 -19.647 20.171 1.00 83.69 348 LEU A N 1
ATOM 2774 C CA . LEU A 1 348 ? -26.130 -19.492 20.862 1.00 83.69 348 LEU A CA 1
ATOM 2775 C C . LEU A 1 348 ? -25.062 -20.442 20.311 1.00 83.69 348 LEU A C 1
ATOM 2777 O O . LEU A 1 348 ? -25.309 -21.636 20.143 1.00 83.69 348 LEU A O 1
ATOM 2781 N N . GLU A 1 349 ? -23.851 -19.923 20.125 1.00 81.81 349 GLU A N 1
ATOM 2782 C CA . GLU A 1 349 ? -22.635 -20.730 20.007 1.00 81.81 349 GLU A CA 1
ATOM 2783 C C . GLU A 1 349 ? -21.945 -20.748 21.374 1.00 81.81 349 GLU A C 1
ATOM 2785 O O . GLU A 1 349 ? -21.692 -19.696 21.964 1.00 81.81 349 GLU A O 1
ATOM 2790 N N . PHE A 1 350 ? -21.669 -21.945 21.886 1.00 84.19 350 PHE A N 1
ATOM 2791 C CA . PHE A 1 350 ? -20.970 -22.138 23.153 1.00 84.19 350 PHE A CA 1
ATOM 2792 C C . PHE A 1 350 ? -20.047 -23.348 23.042 1.00 84.19 350 PHE A C 1
ATOM 2794 O O . PHE A 1 350 ? -20.524 -24.493 23.038 1.00 84.19 350 PHE A O 1
ATOM 2801 N N . ASP A 1 351 ? -18.744 -23.100 22.943 1.00 80.44 351 ASP A N 1
ATOM 2802 C CA . ASP A 1 351 ? -17.713 -24.140 22.921 1.00 80.44 351 ASP A CA 1
ATOM 2803 C C . ASP A 1 351 ? -16.884 -24.105 24.206 1.00 80.44 351 ASP A C 1
ATOM 2805 O O . ASP A 1 351 ? -16.011 -23.255 24.383 1.00 80.44 351 ASP A O 1
ATOM 2809 N N . ASP A 1 352 ? -17.171 -25.053 25.094 1.00 76.62 352 ASP A N 1
ATOM 2810 C CA . ASP A 1 352 ? -16.456 -25.273 26.347 1.00 76.62 352 ASP A CA 1
ATOM 2811 C C . ASP A 1 352 ? -15.631 -26.556 26.217 1.00 76.62 352 ASP A C 1
ATOM 2813 O O . ASP A 1 352 ? -16.114 -27.669 26.431 1.00 76.62 352 ASP A O 1
ATOM 2817 N N . ARG A 1 353 ? -14.396 -26.399 25.740 1.00 64.88 353 ARG A N 1
ATOM 2818 C CA . ARG A 1 353 ? -13.410 -27.480 25.630 1.00 64.88 353 ARG A CA 1
ATOM 2819 C C . ARG A 1 353 ? -12.197 -27.086 26.457 1.00 64.88 353 ARG A C 1
ATOM 2821 O O . ARG A 1 353 ? -11.613 -26.051 26.175 1.00 64.88 353 ARG A O 1
ATOM 2828 N N . ASN A 1 354 ? -11.781 -27.935 27.394 1.00 54.00 354 ASN A N 1
ATOM 2829 C CA . ASN A 1 354 ? -10.484 -27.878 28.086 1.00 54.00 354 ASN A CA 1
ATOM 2830 C C . ASN A 1 354 ? -10.224 -26.670 29.007 1.00 54.00 354 ASN A C 1
ATOM 2832 O O . ASN A 1 354 ? -9.269 -25.938 28.771 1.00 54.00 354 ASN A O 1
ATOM 2836 N N . GLY A 1 355 ? -10.999 -26.480 30.084 1.00 62.53 355 GLY A N 1
ATOM 2837 C CA . GLY A 1 355 ? -10.605 -25.615 31.220 1.00 62.53 355 GLY A CA 1
ATOM 2838 C C . GLY A 1 355 ? -10.271 -24.152 30.878 1.00 62.53 355 GLY A C 1
ATOM 2839 O O . GLY A 1 355 ? -9.696 -23.442 31.701 1.00 62.53 355 GLY A O 1
ATOM 2840 N N . ARG A 1 356 ? -10.616 -23.718 29.664 1.00 71.31 356 ARG A N 1
ATOM 2841 C CA . ARG A 1 356 ? -10.411 -22.381 29.111 1.00 71.31 356 ARG A CA 1
ATOM 2842 C C . ARG A 1 356 ? -11.722 -21.614 29.165 1.00 71.31 356 ARG A C 1
ATOM 2844 O O . ARG A 1 356 ? -12.792 -22.200 29.313 1.00 71.31 356 ARG A O 1
ATOM 2851 N N . TYR A 1 357 ? -11.648 -20.301 29.004 1.00 80.69 357 TYR A N 1
ATOM 2852 C CA . TYR A 1 357 ? -12.854 -19.497 28.861 1.00 80.69 357 TYR A CA 1
ATOM 2853 C C . TYR A 1 357 ? -13.615 -19.929 27.584 1.00 80.69 357 TYR A C 1
ATOM 2855 O O . TYR A 1 357 ? -13.001 -20.028 26.517 1.00 80.69 357 TYR A O 1
ATOM 2863 N N . PRO A 1 358 ? -14.928 -20.215 27.661 1.00 81.94 358 PRO A N 1
ATOM 2864 C CA . PRO A 1 358 ? -15.670 -20.802 26.551 1.00 81.94 358 PRO A CA 1
ATOM 2865 C C . PRO A 1 358 ? -15.843 -19.807 25.404 1.00 81.94 358 PRO A C 1
ATOM 2867 O O . PRO A 1 358 ? -16.082 -18.620 25.631 1.00 81.94 358 PRO A O 1
ATOM 2870 N N . ILE A 1 359 ? -15.784 -20.288 24.160 1.00 82.94 359 ILE A N 1
ATOM 2871 C CA . ILE A 1 359 ? -16.089 -19.447 22.996 1.00 82.94 359 ILE A CA 1
ATOM 2872 C C . ILE A 1 359 ? -17.596 -19.205 22.976 1.00 82.94 359 ILE A C 1
ATOM 2874 O O . ILE A 1 359 ? -18.371 -20.137 22.762 1.00 82.94 359 ILE A O 1
ATOM 2878 N N . VAL A 1 360 ? -17.992 -17.951 23.201 1.00 86.62 360 VAL A N 1
ATOM 2879 C CA . VAL A 1 360 ? -19.391 -17.509 23.240 1.00 86.62 360 VAL A CA 1
ATOM 2880 C C . VAL A 1 360 ? -19.714 -16.664 22.010 1.00 86.62 360 VAL A C 1
ATOM 2882 O O . VAL A 1 360 ? -19.024 -15.675 21.742 1.00 86.62 360 VAL A O 1
ATOM 2885 N N . ARG A 1 361 ? -20.813 -16.987 21.313 1.00 86.88 361 ARG A N 1
ATOM 2886 C CA . ARG A 1 361 ? -21.467 -16.063 20.374 1.00 86.88 361 ARG A CA 1
ATOM 2887 C C . ARG A 1 361 ? -22.981 -16.026 20.498 1.00 86.88 361 ARG A C 1
ATOM 2889 O O . ARG A 1 361 ? -23.637 -17.054 20.657 1.00 86.88 361 ARG A O 1
ATOM 2896 N N . PHE A 1 362 ? -23.536 -14.836 20.275 1.00 86.38 362 PHE A N 1
ATOM 2897 C CA . PHE A 1 362 ? -24.973 -14.627 20.103 1.00 86.38 362 PHE A CA 1
ATOM 2898 C C . PHE A 1 362 ? -25.323 -14.621 18.612 1.00 86.38 362 PHE A C 1
ATOM 2900 O O . PHE A 1 362 ? -25.000 -13.684 17.883 1.00 86.38 362 PHE A O 1
ATOM 2907 N N . LEU A 1 363 ? -25.970 -15.683 18.136 1.00 79.06 363 LEU A N 1
ATOM 2908 C CA . LEU A 1 363 ? -26.355 -15.817 16.726 1.00 79.06 363 LEU A CA 1
ATOM 2909 C C . LEU A 1 363 ? -27.659 -15.075 16.420 1.00 79.06 363 LEU A C 1
ATOM 2911 O O . LEU A 1 363 ? -27.873 -14.610 15.297 1.00 79.06 363 LEU A O 1
ATOM 2915 N N . GLN A 1 364 ? -28.524 -14.962 17.427 1.00 77.56 364 GLN A N 1
ATOM 2916 C CA . GLN A 1 364 ? -29.806 -14.275 17.368 1.00 77.56 364 GLN A CA 1
ATOM 2917 C C . GLN A 1 364 ? -29.998 -13.382 18.604 1.00 77.56 364 GLN A C 1
ATOM 2919 O O . GLN A 1 364 ? -29.397 -13.613 19.655 1.00 77.56 364 GLN A O 1
ATOM 2924 N N . ALA A 1 365 ? -30.814 -12.334 18.451 1.00 78.38 365 ALA A N 1
ATOM 2925 C CA . ALA A 1 365 ? -31.035 -11.335 19.497 1.00 78.38 365 ALA A CA 1
ATOM 2926 C C . ALA A 1 365 ? -31.777 -11.903 20.718 1.00 78.38 365 ALA A C 1
ATOM 2928 O O . ALA A 1 365 ? -31.463 -11.521 21.837 1.00 78.38 365 ALA A O 1
ATOM 2929 N N . ASP A 1 366 ? -32.691 -12.853 20.509 1.00 82.81 366 ASP A N 1
ATOM 2930 C CA . ASP A 1 366 ? -33.487 -13.500 21.558 1.00 82.81 366 ASP A CA 1
ATOM 2931 C C . ASP A 1 366 ? -32.616 -14.123 22.659 1.00 82.81 366 ASP A C 1
ATOM 2933 O O . ASP A 1 366 ? -32.813 -13.861 23.844 1.00 82.81 366 ASP A O 1
ATOM 2937 N N . ALA A 1 367 ? -31.600 -14.896 22.279 1.00 84.94 367 ALA A N 1
ATOM 2938 C CA . ALA A 1 367 ? -30.735 -15.550 23.247 1.00 84.94 367 ALA A CA 1
ATOM 2939 C C . ALA A 1 367 ? -29.737 -14.585 23.896 1.00 84.94 367 ALA A C 1
ATOM 2941 O O . ALA A 1 367 ? -29.468 -14.698 25.092 1.00 84.94 367 ALA A O 1
ATOM 2942 N N . GLY A 1 368 ? -29.221 -13.616 23.131 1.00 86.00 368 GLY A N 1
ATOM 2943 C CA . GLY A 1 368 ? -28.367 -12.560 23.674 1.00 86.00 368 GLY A CA 1
ATOM 2944 C C . GLY A 1 368 ? -29.094 -11.730 24.735 1.00 86.00 368 GLY A C 1
ATOM 2945 O O . GLY A 1 368 ? -28.553 -11.517 25.817 1.00 86.00 368 GLY A O 1
ATOM 2946 N N . GLU A 1 369 ? -30.338 -11.323 24.471 1.00 88.94 369 GLU A N 1
ATOM 2947 C CA . GLU A 1 369 ? -31.170 -10.572 25.418 1.00 88.94 369 GLU A CA 1
ATOM 2948 C C . GLU A 1 369 ? -31.411 -11.356 26.712 1.00 88.94 369 GLU A C 1
ATOM 2950 O O . GLU A 1 369 ? -31.212 -10.809 27.795 1.00 88.94 369 GLU A O 1
ATOM 2955 N N . VAL A 1 370 ? -31.760 -12.645 26.626 1.00 91.62 370 VAL A N 1
ATOM 2956 C CA . VAL A 1 370 ? -32.025 -13.479 27.812 1.00 91.62 370 VAL A CA 1
ATOM 2957 C C . VAL A 1 370 ? -30.768 -13.701 28.655 1.00 91.62 370 VAL A C 1
ATOM 2959 O O . VAL A 1 370 ? -30.821 -13.582 29.881 1.00 91.62 370 VAL A O 1
ATOM 2962 N N . VAL A 1 371 ? -29.628 -14.014 28.032 1.00 92.50 371 VAL A N 1
ATOM 2963 C CA . VAL A 1 371 ? -28.365 -14.221 28.760 1.00 92.50 371 VAL A CA 1
ATOM 2964 C C . VAL A 1 371 ? -27.928 -12.928 29.445 1.00 92.50 371 VAL A C 1
ATOM 2966 O O . VAL A 1 371 ? -27.623 -12.936 30.639 1.00 92.50 371 VAL A O 1
ATOM 2969 N N . LEU A 1 372 ? -27.937 -11.806 28.722 1.00 93.69 372 LEU A N 1
ATOM 2970 C CA . LEU A 1 372 ? -27.548 -10.507 29.271 1.00 93.69 372 LEU A CA 1
ATOM 2971 C C . LEU A 1 372 ? -28.495 -10.047 30.387 1.00 93.69 372 LEU A C 1
ATOM 2973 O O . LEU A 1 372 ? -28.035 -9.487 31.383 1.00 93.69 372 LEU A O 1
ATOM 2977 N N . ASP A 1 373 ? -29.791 -10.344 30.276 1.00 93.94 373 ASP A N 1
ATOM 2978 C CA . ASP A 1 373 ? -30.767 -10.080 31.333 1.00 93.94 373 ASP A CA 1
ATOM 2979 C C . ASP A 1 373 ? -30.480 -10.884 32.612 1.00 93.94 373 ASP A C 1
ATOM 2981 O O . ASP A 1 373 ? -30.460 -10.322 33.713 1.00 93.94 373 ASP A O 1
ATOM 2985 N N . ARG A 1 374 ? -30.171 -12.184 32.479 1.00 94.75 374 ARG A N 1
ATOM 2986 C CA . ARG A 1 374 ? -29.784 -13.053 33.608 1.00 94.75 374 ARG A CA 1
ATOM 2987 C C . ARG A 1 374 ? -28.531 -12.539 34.312 1.00 94.75 374 ARG A C 1
ATOM 2989 O O . ARG A 1 374 ? -28.514 -12.469 35.544 1.00 94.75 374 ARG A O 1
ATOM 2996 N N . VAL A 1 375 ? -27.520 -12.123 33.547 1.00 95.44 375 VAL A N 1
ATOM 2997 C CA . VAL A 1 375 ? -26.286 -11.529 34.085 1.00 95.44 375 VAL A CA 1
ATOM 2998 C C . VAL A 1 375 ? -26.599 -10.241 34.852 1.00 95.44 375 VAL A C 1
ATOM 3000 O O . VAL A 1 375 ? -26.213 -10.112 36.016 1.00 95.44 375 VAL A O 1
ATOM 3003 N N . ALA A 1 376 ? -27.341 -9.305 34.251 1.00 94.62 376 ALA A N 1
ATOM 3004 C CA . ALA A 1 376 ? -27.704 -8.043 34.896 1.00 94.62 376 ALA A CA 1
ATOM 3005 C C . ALA A 1 376 ? -28.506 -8.268 36.190 1.00 94.62 376 ALA A C 1
ATOM 3007 O O . ALA A 1 376 ? -28.251 -7.629 37.214 1.00 94.62 376 ALA A O 1
ATOM 3008 N N . ASN A 1 377 ? -29.437 -9.224 36.181 1.00 94.31 377 ASN A N 1
ATOM 3009 C CA . ASN A 1 377 ? -30.219 -9.603 37.355 1.00 94.31 377 ASN A CA 1
ATOM 3010 C C . ASN A 1 377 ? -29.335 -10.211 38.459 1.00 94.31 377 ASN A C 1
ATOM 3012 O O . ASN A 1 377 ? -29.492 -9.860 39.631 1.00 94.31 377 ASN A O 1
ATOM 3016 N N . ARG A 1 378 ? -28.366 -11.072 38.109 1.00 94.81 378 ARG A N 1
ATOM 3017 C CA . ARG A 1 378 ? -27.395 -11.630 39.068 1.00 94.81 378 ARG A CA 1
ATOM 3018 C C . ARG A 1 378 ? -26.598 -10.522 39.748 1.00 94.81 378 ARG A C 1
ATOM 3020 O O . ARG A 1 378 ? -26.573 -10.486 40.977 1.00 94.81 378 ARG A O 1
ATOM 3027 N N . ILE A 1 379 ? -26.044 -9.588 38.975 1.00 93.69 379 ILE A N 1
ATOM 3028 C CA . ILE A 1 379 ? -25.276 -8.443 39.493 1.00 93.69 379 ILE A CA 1
ATOM 3029 C C . ILE A 1 379 ? -26.139 -7.599 40.436 1.00 93.69 379 ILE A C 1
ATOM 3031 O O . ILE A 1 379 ? -25.736 -7.314 41.561 1.00 93.69 379 ILE A O 1
ATOM 3035 N N . CYS A 1 380 ? -27.366 -7.252 40.037 1.00 92.31 380 CYS A N 1
ATOM 3036 C CA . CYS A 1 380 ? -28.267 -6.459 40.877 1.00 92.31 380 CYS A CA 1
ATOM 3037 C C . CYS A 1 380 ? -28.790 -7.207 42.114 1.00 92.31 380 CYS A C 1
ATOM 3039 O O . CYS A 1 380 ? -29.324 -6.570 43.028 1.00 92.31 380 CYS A O 1
ATOM 3041 N N . LYS A 1 381 ? -28.671 -8.539 42.165 1.00 90.69 381 LYS A N 1
ATOM 3042 C CA . LYS A 1 381 ? -29.058 -9.342 43.330 1.00 90.69 381 LYS A CA 1
ATOM 3043 C C . LYS A 1 381 ? -27.965 -9.452 44.375 1.00 90.69 381 LYS A C 1
ATOM 3045 O O . LYS A 1 381 ? -28.260 -9.355 45.563 1.00 90.69 381 LYS A O 1
ATOM 3050 N N . THR A 1 382 ? -26.732 -9.652 43.941 1.00 89.50 382 THR A N 1
ATOM 3051 C CA . THR A 1 382 ? -25.632 -10.027 44.837 1.00 89.50 382 THR A CA 1
ATOM 3052 C C . THR A 1 382 ? -24.530 -8.995 44.932 1.00 89.50 382 THR A C 1
ATOM 3054 O O . THR A 1 382 ? -23.668 -9.123 45.792 1.00 89.50 382 THR A O 1
ATOM 3057 N N . GLY A 1 383 ? -24.555 -7.984 44.069 1.00 87.06 383 GLY A N 1
ATOM 3058 C CA . GLY A 1 383 ? -23.428 -7.089 43.883 1.00 87.06 383 GLY A CA 1
ATOM 3059 C C . GLY A 1 383 ? -22.306 -7.732 43.087 1.00 87.06 383 GLY A C 1
ATOM 3060 O O . GLY A 1 383 ? -22.402 -8.877 42.639 1.00 87.06 383 GLY A O 1
ATOM 3061 N N . MET A 1 384 ? -21.272 -6.925 42.908 1.00 86.69 384 MET A N 1
ATOM 3062 C CA . MET A 1 384 ? -20.021 -7.252 42.237 1.00 86.69 384 MET A CA 1
ATOM 3063 C C . MET A 1 384 ? -18.891 -6.433 42.870 1.00 86.69 384 MET A C 1
ATOM 3065 O O . MET A 1 384 ? -19.153 -5.595 43.748 1.00 86.69 384 MET A O 1
ATOM 3069 N N . TRP A 1 385 ? -17.644 -6.630 42.442 1.00 78.56 385 TRP A N 1
ATOM 3070 C CA . TRP A 1 385 ? -16.519 -5.920 43.045 1.00 78.56 385 TRP A CA 1
ATOM 3071 C C . TRP A 1 385 ? -16.669 -4.390 42.943 1.00 78.56 385 TRP A C 1
ATOM 3073 O O . TRP A 1 385 ? -16.830 -3.802 41.872 1.00 78.56 385 TRP A O 1
ATOM 3083 N N . GLY A 1 386 ? -16.659 -3.733 44.108 1.00 77.44 386 GLY A N 1
ATOM 3084 C CA . GLY A 1 386 ? -16.859 -2.290 44.253 1.00 77.44 386 GLY A CA 1
ATOM 3085 C C . GLY A 1 386 ? -18.284 -1.781 43.965 1.00 77.44 386 GLY A C 1
ATOM 3086 O O . GLY A 1 386 ? -18.503 -0.569 43.931 1.00 77.44 386 GLY A O 1
ATOM 3087 N N . LEU A 1 387 ? -19.270 -2.671 43.802 1.00 86.88 387 LEU A N 1
ATOM 3088 C CA . LEU A 1 387 ? -20.694 -2.334 43.696 1.00 86.88 387 LEU A CA 1
ATOM 3089 C C . LEU A 1 387 ? -21.516 -3.130 44.735 1.00 86.88 387 LEU A C 1
ATOM 3091 O O . LEU A 1 387 ? -22.096 -4.170 44.403 1.00 86.88 387 LEU A O 1
ATOM 3095 N N . PRO A 1 388 ? -21.620 -2.652 45.993 1.00 85.19 388 PRO A N 1
ATOM 3096 C CA . PRO A 1 388 ? -22.311 -3.348 47.086 1.00 85.19 388 PRO A CA 1
ATOM 3097 C C . PRO A 1 388 ? -23.842 -3.173 47.015 1.00 85.19 388 PRO A C 1
ATOM 3099 O O . PRO A 1 388 ? -24.498 -2.756 47.971 1.00 85.19 388 PRO A O 1
ATOM 3102 N N . ILE A 1 389 ? -24.433 -3.459 45.853 1.00 87.25 389 ILE A N 1
ATOM 3103 C CA . ILE A 1 389 ? -25.861 -3.233 45.591 1.00 87.25 389 ILE A CA 1
ATOM 3104 C C . ILE A 1 389 ? -26.773 -4.185 46.380 1.00 87.25 389 ILE A C 1
ATOM 3106 O O . ILE A 1 389 ? -27.942 -3.878 46.601 1.00 87.25 389 ILE A O 1
ATOM 3110 N N . SER A 1 390 ? -26.241 -5.318 46.850 1.00 86.88 390 SER A N 1
ATOM 3111 C CA . SER A 1 390 ? -26.951 -6.286 47.695 1.00 86.88 390 SER A CA 1
ATOM 3112 C C . SER A 1 390 ? -27.509 -5.659 48.972 1.00 86.88 390 SER A C 1
ATOM 3114 O O . SER A 1 390 ? -28.563 -6.079 49.442 1.00 86.88 390 SER A O 1
ATOM 3116 N N . ASN A 1 391 ? -26.830 -4.634 49.496 1.00 86.62 391 ASN A N 1
ATOM 3117 C CA . ASN A 1 391 ? -27.174 -3.966 50.753 1.00 86.62 391 ASN A CA 1
ATOM 3118 C C . ASN A 1 391 ? -28.247 -2.880 50.571 1.00 86.62 391 ASN A C 1
ATOM 3120 O O . ASN A 1 391 ? -28.689 -2.272 51.542 1.00 86.62 391 ASN A O 1
ATOM 3124 N N . GLN A 1 392 ? -28.647 -2.602 49.328 1.00 88.50 392 GLN A N 1
ATOM 3125 C CA . GLN A 1 392 ? -29.648 -1.592 49.009 1.00 88.50 392 GLN A CA 1
ATOM 3126 C C . GLN A 1 392 ? -31.062 -2.180 49.037 1.00 88.50 392 GLN A C 1
ATOM 3128 O O . GLN A 1 392 ? -31.273 -3.372 48.809 1.00 88.50 392 GLN A O 1
ATOM 3133 N N . SER A 1 393 ? -32.054 -1.313 49.261 1.00 89.38 393 SER A N 1
ATOM 3134 C CA . SER A 1 393 ? -33.465 -1.714 49.210 1.00 89.38 393 SER A CA 1
ATOM 3135 C C . SER A 1 393 ? -33.840 -2.311 47.849 1.00 89.38 393 SER A C 1
ATOM 3137 O O . SER A 1 393 ? -33.307 -1.921 46.805 1.00 89.38 393 SER A O 1
ATOM 3139 N N . GLU A 1 394 ? -34.827 -3.207 47.837 1.00 89.19 394 GLU A N 1
ATOM 3140 C CA . GLU A 1 394 ? -35.346 -3.816 46.606 1.00 89.19 394 GLU A CA 1
ATOM 3141 C C . GLU A 1 394 ? -35.817 -2.766 45.585 1.00 89.19 394 GLU A C 1
ATOM 3143 O O . GLU A 1 394 ? -35.647 -2.935 44.374 1.00 89.19 394 GLU A O 1
ATOM 3148 N N . LYS A 1 395 ? -36.321 -1.627 46.077 1.00 88.81 395 LYS A N 1
ATOM 3149 C CA . LYS A 1 395 ? -36.713 -0.477 45.257 1.00 88.81 395 LYS A CA 1
ATOM 3150 C C . LYS A 1 395 ? -35.526 0.113 44.488 1.00 88.81 395 LYS A C 1
ATOM 3152 O O . LYS A 1 395 ? -35.656 0.362 43.291 1.00 88.81 395 LYS A O 1
ATOM 3157 N N . ILE A 1 396 ? -34.381 0.307 45.149 1.00 87.31 396 ILE A N 1
ATOM 3158 C CA . ILE A 1 396 ? -33.154 0.830 44.523 1.00 87.31 396 ILE A CA 1
ATOM 3159 C C . ILE A 1 396 ? -32.553 -0.219 43.585 1.00 87.31 396 ILE A C 1
ATOM 3161 O O . ILE A 1 396 ? -32.248 0.102 42.440 1.00 87.31 396 ILE A O 1
ATOM 3165 N N . ARG A 1 397 ? -32.465 -1.485 44.013 1.00 90.50 397 ARG A N 1
ATOM 3166 C CA . ARG A 1 397 ? -31.961 -2.595 43.180 1.00 90.50 397 ARG A CA 1
ATOM 3167 C C . ARG A 1 397 ? -32.740 -2.733 41.873 1.00 90.50 397 ARG A C 1
ATOM 3169 O O . ARG A 1 397 ? -32.143 -2.825 40.805 1.00 90.50 397 ARG A O 1
ATOM 3176 N N . SER A 1 398 ? -34.068 -2.663 41.946 1.00 90.81 398 SER A N 1
ATOM 3177 C CA . SER A 1 398 ? -34.947 -2.703 40.772 1.00 90.81 398 SER A CA 1
ATOM 3178 C C . SER A 1 398 ? -34.778 -1.482 39.864 1.00 90.81 398 SER A C 1
ATOM 3180 O O . SER A 1 398 ? -34.867 -1.607 38.642 1.00 90.81 398 SER A O 1
ATOM 3182 N N . ALA A 1 399 ? -34.551 -0.299 40.445 1.00 90.19 399 ALA A N 1
ATOM 3183 C CA . ALA A 1 399 ? -34.311 0.922 39.683 1.00 90.19 399 ALA A CA 1
ATOM 3184 C C . ALA A 1 399 ? -32.961 0.868 38.951 1.00 90.19 399 ALA A C 1
ATOM 3186 O O . ALA A 1 399 ? -32.921 1.162 37.760 1.00 90.19 399 ALA A O 1
ATOM 3187 N N . VAL A 1 400 ? -31.889 0.409 39.610 1.00 90.56 400 VAL A N 1
ATOM 3188 C CA . VAL A 1 400 ? -30.561 0.229 38.995 1.00 90.56 400 VAL A CA 1
ATOM 3189 C C . VAL A 1 400 ? -30.588 -0.848 37.912 1.00 90.56 400 VAL A C 1
ATOM 3191 O O . VAL A 1 400 ? -30.056 -0.623 36.831 1.00 90.56 400 VAL A O 1
ATOM 3194 N N . TYR A 1 401 ? -31.266 -1.977 38.139 1.00 93.50 401 TYR A N 1
ATOM 3195 C CA . TYR A 1 401 ? -31.447 -3.006 37.111 1.00 93.50 401 TYR A CA 1
ATOM 3196 C C . TYR A 1 401 ? -32.107 -2.431 35.848 1.00 93.50 401 TYR A C 1
ATOM 3198 O O . TYR A 1 401 ? -31.598 -2.619 34.744 1.00 93.50 401 TYR A O 1
ATOM 3206 N N . ARG A 1 402 ? -33.189 -1.648 35.993 1.00 91.75 402 ARG A N 1
ATOM 3207 C CA . ARG A 1 402 ? -33.802 -0.941 34.852 1.00 91.75 402 ARG A CA 1
ATOM 3208 C C . ARG A 1 402 ? -32.848 0.082 34.239 1.00 91.75 402 ARG A C 1
ATOM 3210 O O . ARG A 1 402 ? -32.808 0.193 33.019 1.00 91.75 402 ARG A O 1
ATOM 3217 N N . TYR A 1 403 ? -32.082 0.792 35.066 1.00 90.44 403 TYR A N 1
ATOM 3218 C CA . TYR A 1 403 ? -31.106 1.794 34.642 1.00 90.44 403 TYR A CA 1
ATOM 3219 C C . TYR A 1 403 ? -29.995 1.203 33.773 1.00 90.44 403 TYR A C 1
ATOM 3221 O O . TYR A 1 403 ? -29.582 1.856 32.825 1.00 90.44 403 TYR A O 1
ATOM 3229 N N . ILE A 1 404 ? -29.517 -0.014 34.037 1.00 91.81 404 ILE A N 1
ATOM 3230 C CA . ILE A 1 404 ? -28.434 -0.614 33.240 1.00 91.81 404 ILE A CA 1
ATOM 3231 C C . ILE A 1 404 ? -28.939 -1.404 32.027 1.00 91.81 404 ILE A C 1
ATOM 3233 O O . ILE A 1 404 ? -28.239 -1.463 31.023 1.00 91.81 404 ILE A O 1
ATOM 3237 N N . THR A 1 405 ? -30.146 -1.979 32.086 1.00 90.00 405 THR A N 1
ATOM 3238 C CA . THR A 1 405 ? -30.685 -2.848 31.018 1.00 90.00 405 THR A CA 1
ATOM 3239 C C . THR A 1 405 ? -31.506 -2.103 29.969 1.00 90.00 405 THR A C 1
ATOM 3241 O O . THR A 1 405 ? -31.523 -2.501 28.808 1.00 90.00 405 THR A O 1
ATOM 3244 N N . ARG A 1 406 ? -32.190 -1.008 30.331 1.00 86.44 406 ARG A N 1
ATOM 3245 C CA . ARG A 1 406 ? -33.112 -0.316 29.418 1.00 86.44 406 ARG A CA 1
ATOM 3246 C C . ARG A 1 406 ? -32.498 0.932 28.811 1.00 86.44 406 ARG A C 1
ATOM 3248 O O . ARG A 1 406 ? -32.079 1.847 29.520 1.00 86.44 406 ARG A O 1
ATOM 3255 N N . TRP A 1 407 ? -32.576 1.027 27.486 1.00 78.38 407 TRP A N 1
ATOM 3256 C CA . TRP A 1 407 ? -32.206 2.243 26.763 1.00 78.38 407 TRP A CA 1
ATOM 3257 C C . TRP A 1 407 ? -33.096 3.434 27.162 1.00 78.38 407 TRP A C 1
ATOM 3259 O O . TRP A 1 407 ? -32.598 4.440 27.673 1.00 78.38 407 TRP A O 1
ATOM 3269 N N . LYS A 1 408 ? -34.424 3.292 27.001 1.00 78.12 408 LYS A N 1
ATOM 3270 C CA . LYS A 1 408 ? -35.432 4.307 27.363 1.00 78.12 408 LYS A CA 1
ATOM 3271 C C . LYS A 1 408 ? -35.831 4.159 28.838 1.00 78.12 408 LYS A C 1
ATOM 3273 O O . LYS A 1 408 ? -36.448 3.165 29.226 1.00 78.12 408 LYS A O 1
ATOM 3278 N N . LEU A 1 409 ? -35.506 5.166 29.650 1.00 82.50 409 LEU A N 1
ATOM 3279 C CA . LEU A 1 409 ? -35.790 5.190 31.088 1.00 82.50 409 LEU A CA 1
ATOM 3280 C C . LEU A 1 409 ? -36.964 6.104 31.440 1.00 82.50 409 LEU A C 1
ATOM 3282 O O . LEU A 1 409 ? -37.202 7.133 30.807 1.00 82.50 409 LEU A O 1
ATOM 3286 N N . ARG A 1 410 ? -37.688 5.743 32.503 1.00 82.81 410 ARG A N 1
ATOM 3287 C CA . ARG A 1 410 ? -38.686 6.624 33.117 1.00 82.81 410 ARG A CA 1
ATOM 3288 C C . ARG A 1 410 ? -37.958 7.663 33.966 1.00 82.81 410 ARG A C 1
ATOM 3290 O O . ARG A 1 410 ? -37.085 7.296 34.747 1.00 82.81 410 ARG A O 1
ATOM 3297 N N . LYS A 1 411 ? -38.388 8.930 33.909 1.00 80.88 411 LYS A N 1
ATOM 3298 C CA . LYS A 1 411 ? -37.814 10.021 34.728 1.00 80.88 411 LYS A CA 1
ATOM 3299 C C . LYS A 1 411 ? -37.753 9.680 36.225 1.00 80.88 411 LYS A C 1
ATOM 3301 O O . LYS A 1 411 ? -36.830 10.100 36.912 1.00 80.88 411 LYS A O 1
ATOM 3306 N N . VAL A 1 412 ? -38.722 8.903 36.714 1.00 83.31 412 VAL A N 1
ATOM 3307 C CA . VAL A 1 412 ? -38.780 8.427 38.104 1.00 83.31 412 VAL A CA 1
ATOM 3308 C C . VAL A 1 412 ? -37.623 7.480 38.428 1.00 83.31 412 VAL A C 1
ATOM 3310 O O . VAL A 1 412 ? -36.991 7.651 39.462 1.00 83.31 412 VAL A O 1
ATOM 3313 N N . ASP A 1 413 ? -37.315 6.524 37.547 1.00 83.62 413 ASP A N 1
ATOM 3314 C CA . ASP A 1 413 ? -36.222 5.566 37.754 1.00 83.62 413 ASP A CA 1
ATOM 3315 C C . ASP A 1 413 ? -34.859 6.269 37.694 1.00 83.62 413 ASP A C 1
ATOM 3317 O O . ASP A 1 413 ? -34.022 6.047 38.563 1.00 83.62 413 ASP A O 1
ATOM 3321 N N . THR A 1 414 ? -34.664 7.179 36.729 1.00 85.62 414 THR A N 1
ATOM 3322 C CA . THR A 1 414 ? -33.442 7.995 36.629 1.00 85.62 414 THR A CA 1
ATOM 3323 C C . THR A 1 414 ? -33.236 8.826 37.889 1.00 85.62 414 THR A C 1
ATOM 3325 O O . THR A 1 414 ? -32.164 8.783 38.480 1.00 85.62 414 THR A O 1
ATOM 3328 N N . LYS A 1 415 ? -34.278 9.528 38.354 1.00 84.88 415 LYS A N 1
ATOM 3329 C CA . LYS A 1 415 ? -34.188 10.346 39.566 1.00 84.88 415 LYS A CA 1
ATOM 3330 C C . LYS A 1 415 ? -33.902 9.489 40.799 1.00 84.88 415 LYS A C 1
ATOM 3332 O O . LYS A 1 415 ? -33.029 9.846 41.570 1.00 84.88 415 LYS A O 1
ATOM 3337 N N . LEU A 1 416 ? -34.583 8.351 40.959 1.00 86.06 416 LEU A N 1
ATOM 3338 C CA . LEU A 1 416 ? -34.377 7.444 42.096 1.00 86.06 416 LEU A CA 1
ATOM 3339 C C . LEU A 1 416 ? -32.942 6.920 42.194 1.00 86.06 416 LEU A C 1
ATOM 3341 O O . LEU A 1 416 ? -32.428 6.807 43.303 1.00 86.06 416 LEU A O 1
ATOM 3345 N N . VAL A 1 417 ? -32.317 6.587 41.061 1.00 86.00 417 VAL A N 1
ATOM 3346 C CA . VAL A 1 417 ? -30.920 6.137 41.032 1.00 86.00 417 VAL A CA 1
ATOM 3347 C C . VAL A 1 417 ? -29.986 7.316 41.292 1.00 86.00 417 VAL A C 1
ATOM 3349 O O . VAL A 1 417 ? -29.203 7.262 42.233 1.00 86.00 417 VAL A O 1
ATOM 3352 N N . GLU A 1 418 ? -30.114 8.406 40.534 1.00 86.94 418 GLU A N 1
ATOM 3353 C CA . GLU A 1 418 ? -29.148 9.513 40.560 1.00 86.94 418 GLU A CA 1
ATOM 3354 C C . GLU A 1 418 ? -29.196 10.377 41.825 1.00 86.94 418 GLU A C 1
ATOM 3356 O O . GLU A 1 418 ? -28.204 11.019 42.149 1.00 86.94 418 GLU A O 1
ATOM 3361 N N . THR A 1 419 ? -30.313 10.401 42.561 1.00 83.75 419 THR A N 1
ATOM 3362 C CA . THR A 1 419 ? -30.393 11.099 43.860 1.00 83.75 419 THR A CA 1
ATOM 3363 C C . THR A 1 419 ? -30.093 10.191 45.051 1.00 83.75 419 THR A C 1
ATOM 3365 O O . THR A 1 419 ? -30.243 10.618 46.194 1.00 83.75 419 THR A O 1
ATOM 3368 N N . SER A 1 420 ? -29.761 8.919 44.824 1.00 82.94 420 SER A N 1
ATOM 3369 C CA . SER A 1 420 ? -29.422 8.004 45.914 1.00 82.94 420 SER A CA 1
ATOM 3370 C C . SER A 1 420 ? -27.988 8.237 46.393 1.00 82.94 420 SER A C 1
ATOM 3372 O O . SER A 1 420 ? -27.096 8.461 45.584 1.00 82.94 420 SER A O 1
ATOM 3374 N N . LEU A 1 421 ? -27.741 8.085 47.700 1.00 74.44 421 LEU A N 1
ATOM 3375 C CA . LEU A 1 421 ? -26.383 8.093 48.279 1.00 74.44 421 LEU A CA 1
ATOM 3376 C C . LEU A 1 421 ? -25.484 6.980 47.704 1.00 74.44 421 LEU A C 1
ATOM 3378 O O . LEU A 1 421 ? -24.269 7.010 47.852 1.00 74.44 421 LEU A O 1
ATOM 3382 N N . PHE A 1 422 ? -26.094 5.977 47.066 1.00 76.62 422 PHE A N 1
ATOM 3383 C CA . PHE A 1 422 ? -25.411 4.886 46.380 1.00 76.62 422 PHE A CA 1
ATOM 3384 C C . PHE A 1 422 ? -24.843 5.306 45.016 1.00 76.62 422 PHE A C 1
ATOM 3386 O O . PHE A 1 422 ? -23.946 4.646 44.502 1.00 76.62 422 PHE A O 1
ATOM 3393 N N . PHE A 1 423 ? -25.347 6.391 44.425 1.00 76.94 423 PHE A N 1
ATOM 3394 C CA . PHE A 1 423 ? -24.887 6.935 43.148 1.00 76.94 423 PHE A CA 1
ATOM 3395 C C . PHE A 1 423 ? -23.880 8.073 43.366 1.00 76.94 423 PHE A C 1
ATOM 3397 O O . PHE A 1 423 ? -23.998 9.146 42.785 1.00 76.94 423 PHE A O 1
ATOM 3404 N N . ASP A 1 424 ? -22.895 7.836 44.231 1.00 70.88 424 ASP A N 1
ATOM 3405 C CA . ASP A 1 424 ? -21.823 8.784 44.541 1.00 70.88 424 ASP A CA 1
ATOM 3406 C C . ASP A 1 424 ? -20.449 8.078 44.557 1.00 70.88 424 ASP A C 1
ATOM 3408 O O . ASP A 1 424 ? -20.357 6.842 44.610 1.00 70.88 424 ASP A O 1
ATOM 3412 N N . GLY A 1 425 ? -19.366 8.852 44.468 1.00 71.19 425 GLY A N 1
ATOM 3413 C CA . GLY A 1 425 ? -17.985 8.368 44.543 1.00 71.19 425 GLY A CA 1
ATOM 3414 C C . GLY A 1 425 ? -17.636 7.321 43.478 1.00 71.19 425 GLY A C 1
ATOM 3415 O O . GLY A 1 425 ? -17.744 7.573 42.285 1.00 71.19 425 GLY A O 1
ATOM 3416 N N . ALA A 1 426 ? -17.192 6.129 43.889 1.00 67.12 426 ALA A N 1
ATOM 3417 C CA . ALA A 1 426 ? -16.738 5.083 42.964 1.00 67.12 426 ALA A CA 1
ATOM 3418 C C . ALA A 1 426 ? -17.882 4.246 42.345 1.00 67.12 426 ALA A C 1
ATOM 3420 O O . ALA A 1 426 ? -17.652 3.515 41.383 1.00 67.12 426 ALA A O 1
ATOM 3421 N N . ALA A 1 427 ? -19.100 4.284 42.897 1.00 77.25 427 ALA A N 1
ATOM 3422 C CA . ALA A 1 427 ? -20.215 3.442 42.443 1.00 77.25 427 ALA A CA 1
ATOM 3423 C C . ALA A 1 427 ? -20.863 3.957 41.146 1.00 77.25 427 ALA A C 1
ATOM 3425 O O . ALA A 1 427 ? -21.339 3.157 40.336 1.00 77.25 427 ALA A O 1
ATOM 3426 N N . ILE A 1 428 ? -20.818 5.274 40.914 1.00 83.94 428 ILE A N 1
ATOM 3427 C CA . ILE A 1 428 ? -21.320 5.910 39.689 1.00 83.94 428 ILE A CA 1
ATOM 3428 C C . ILE A 1 428 ? -20.615 5.368 38.439 1.00 83.94 428 ILE A C 1
ATOM 3430 O O . ILE A 1 428 ? -21.290 4.950 37.499 1.00 83.94 428 ILE A O 1
ATOM 3434 N N . GLY A 1 429 ? -19.279 5.273 38.462 1.00 85.06 429 GLY A N 1
ATOM 3435 C CA . GLY A 1 429 ? -18.481 4.748 37.350 1.00 85.06 429 GLY A CA 1
ATOM 3436 C C . GLY A 1 429 ? -18.897 3.327 36.971 1.00 85.06 429 GLY A C 1
ATOM 3437 O O . GLY A 1 429 ? -19.157 3.043 35.804 1.00 85.06 429 GLY A O 1
ATOM 3438 N N . ARG A 1 430 ? -19.109 2.458 37.967 1.00 87.81 430 ARG A N 1
ATOM 3439 C CA . ARG A 1 430 ? -19.546 1.068 37.753 1.00 87.81 430 ARG A CA 1
ATOM 3440 C C . ARG A 1 430 ? -20.950 0.975 37.167 1.00 87.81 430 ARG A C 1
ATOM 3442 O O . ARG A 1 430 ? -21.161 0.217 36.229 1.00 87.81 430 ARG A O 1
ATOM 3449 N N . ILE A 1 431 ? -21.912 1.741 37.686 1.00 89.81 431 ILE A N 1
ATOM 3450 C CA . ILE A 1 431 ? -23.292 1.727 37.170 1.00 89.81 431 ILE A CA 1
ATOM 3451 C C . ILE A 1 431 ? -23.330 2.239 35.728 1.00 89.81 431 ILE A C 1
ATOM 3453 O O . ILE A 1 431 ? -24.016 1.654 34.889 1.00 89.81 431 ILE A O 1
ATOM 3457 N N . LEU A 1 432 ? -22.581 3.301 35.427 1.00 89.25 432 LEU A N 1
ATOM 3458 C CA . LEU A 1 432 ? -22.476 3.853 34.079 1.00 89.25 432 LEU A CA 1
ATOM 3459 C C . LEU A 1 432 ? -21.785 2.876 33.120 1.00 89.25 432 LEU A C 1
ATOM 3461 O O . LEU A 1 432 ? -22.292 2.653 32.024 1.00 89.25 432 LEU A O 1
ATOM 3465 N N . LEU A 1 433 ? -20.699 2.226 33.547 1.00 89.50 433 LEU A N 1
ATOM 3466 C CA . LEU A 1 433 ? -20.020 1.197 32.758 1.00 89.50 433 LEU A CA 1
ATOM 3467 C C . LEU A 1 433 ? -20.934 -0.004 32.483 1.00 89.50 433 LEU A C 1
ATOM 3469 O O . LEU A 1 433 ? -21.062 -0.421 31.336 1.00 89.50 433 LEU A O 1
ATOM 3473 N N . LEU A 1 434 ? -21.637 -0.521 33.498 1.00 92.00 434 LEU A N 1
ATOM 3474 C CA . LEU A 1 434 ? -22.627 -1.590 33.321 1.00 92.00 434 LEU A CA 1
ATOM 3475 C C . LEU A 1 434 ? -23.739 -1.160 32.361 1.00 92.00 434 LEU A C 1
ATOM 3477 O O . LEU A 1 434 ? -24.127 -1.927 31.483 1.00 92.00 434 LEU A O 1
ATOM 3481 N N . ARG A 1 435 ? -24.230 0.080 32.471 1.00 90.81 435 ARG A N 1
ATOM 3482 C CA . ARG A 1 435 ? -25.213 0.621 31.526 1.00 90.81 435 ARG A CA 1
ATOM 3483 C C . ARG A 1 435 ? -24.686 0.597 30.090 1.00 90.81 435 ARG A C 1
ATOM 3485 O O . ARG A 1 435 ? -25.456 0.234 29.201 1.00 90.81 435 ARG A O 1
ATOM 3492 N N . GLY A 1 436 ? -23.414 0.932 29.872 1.00 88.38 436 GLY A N 1
ATOM 3493 C CA . GLY A 1 436 ? -22.737 0.813 28.578 1.00 88.38 436 GLY A CA 1
ATOM 3494 C C . GLY A 1 436 ? -22.635 -0.629 28.075 1.00 88.38 436 GLY A C 1
ATOM 3495 O O . GLY A 1 436 ? -22.996 -0.913 26.934 1.00 88.38 436 GLY A O 1
ATOM 3496 N N . LEU A 1 437 ? -22.221 -1.558 28.942 1.00 90.62 437 LEU A N 1
ATOM 3497 C CA . LEU A 1 437 ? -22.085 -2.981 28.613 1.00 90.62 437 LEU A CA 1
ATOM 3498 C C . LEU A 1 437 ? -23.414 -3.639 28.213 1.00 90.62 437 LEU A C 1
ATOM 3500 O O . LEU A 1 437 ? -23.441 -4.425 27.264 1.00 90.62 437 LEU A O 1
ATOM 3504 N N . PHE A 1 438 ? -24.504 -3.297 28.909 1.00 91.19 438 PHE A N 1
ATOM 3505 C CA . PHE A 1 438 ? -25.845 -3.849 28.689 1.00 91.19 438 PHE A CA 1
ATOM 3506 C C . PHE A 1 438 ? -26.684 -2.993 27.734 1.00 91.19 438 PHE A C 1
ATOM 3508 O O . PHE A 1 438 ? -26.768 -3.303 26.549 1.00 91.19 438 PHE A O 1
ATOM 3515 N N . SER A 1 439 ? -27.308 -1.911 28.216 1.00 86.56 439 SER A N 1
ATOM 3516 C CA . SER A 1 439 ? -28.202 -1.076 27.392 1.00 86.56 439 SER A CA 1
ATOM 3517 C C . SER A 1 439 ? -27.489 -0.296 26.287 1.00 86.56 439 SER A C 1
ATOM 3519 O O . SER A 1 439 ? -28.118 0.051 25.289 1.00 86.56 439 SER A O 1
ATOM 3521 N N . GLY A 1 440 ? -26.196 -0.012 26.469 1.00 78.94 440 GLY A N 1
ATOM 3522 C CA . GLY A 1 440 ? -25.334 0.540 25.430 1.00 78.94 440 GLY A CA 1
ATOM 3523 C C . GLY A 1 440 ? -24.974 -0.495 24.363 1.00 78.94 440 GLY A C 1
ATOM 3524 O O . GLY A 1 440 ? -24.565 -0.111 23.283 1.00 78.94 440 GLY A O 1
ATOM 3525 N N . GLY A 1 441 ? -25.192 -1.790 24.603 1.00 83.62 441 GLY A N 1
ATOM 3526 C CA . GLY A 1 441 ? -25.083 -2.828 23.579 1.00 83.62 441 GLY A CA 1
ATOM 3527 C C . GLY A 1 441 ? -23.670 -3.349 23.312 1.00 83.62 441 GLY A C 1
ATOM 3528 O O . GLY A 1 441 ? -23.521 -4.198 22.435 1.00 83.62 441 GLY A O 1
ATOM 3529 N N . ILE A 1 442 ? -22.656 -2.933 24.079 1.00 88.88 442 ILE A N 1
ATOM 3530 C CA . ILE A 1 442 ? -21.253 -3.340 23.866 1.00 88.88 442 ILE A CA 1
ATOM 3531 C C . ILE A 1 442 ? -21.088 -4.865 23.912 1.00 88.88 442 ILE A C 1
ATOM 3533 O O . ILE A 1 442 ? -20.413 -5.438 23.056 1.00 88.88 442 ILE A O 1
ATOM 3537 N N . LEU A 1 443 ? -21.724 -5.553 24.869 1.00 90.19 443 LEU A N 1
ATOM 3538 C CA . LEU A 1 443 ? -21.640 -7.017 24.962 1.00 90.19 443 LEU A CA 1
ATOM 3539 C C . LEU A 1 443 ? -22.366 -7.710 23.805 1.00 90.19 443 LEU A C 1
ATOM 3541 O O . LEU A 1 443 ? -21.839 -8.658 23.222 1.00 90.19 443 LEU A O 1
ATOM 3545 N N . ALA A 1 444 ? -23.554 -7.219 23.442 1.00 87.31 444 ALA A N 1
ATOM 3546 C CA . ALA A 1 444 ? -24.315 -7.742 22.310 1.00 87.31 444 ALA A CA 1
ATOM 3547 C C . ALA A 1 444 ? -23.547 -7.561 20.988 1.00 87.31 444 ALA A C 1
ATOM 3549 O O . ALA A 1 444 ? -23.563 -8.436 20.122 1.00 87.31 444 ALA A O 1
ATOM 3550 N N . PHE A 1 445 ? -22.819 -6.454 20.848 1.00 84.38 445 PHE A N 1
ATOM 3551 C CA . PHE A 1 445 ? -21.940 -6.184 19.720 1.00 84.38 445 PHE A CA 1
ATOM 3552 C C . PHE A 1 445 ? -20.707 -7.097 19.703 1.00 84.38 445 PHE A C 1
ATOM 3554 O O . PHE A 1 445 ? -20.468 -7.781 18.703 1.00 84.38 445 PHE A O 1
ATOM 3561 N N . ALA A 1 446 ? -19.951 -7.153 20.803 1.00 87.88 446 ALA A N 1
ATOM 3562 C CA . ALA A 1 446 ? -18.712 -7.924 20.894 1.00 87.88 446 ALA A CA 1
ATOM 3563 C C . ALA A 1 446 ? -18.942 -9.432 20.693 1.00 87.88 446 ALA A C 1
ATOM 3565 O O . ALA A 1 446 ? -18.180 -10.072 19.973 1.00 87.88 446 ALA A O 1
ATOM 3566 N N . LEU A 1 447 ? -20.012 -9.988 21.273 1.00 87.94 447 LEU A N 1
ATOM 3567 C CA . LEU A 1 447 ? -20.320 -11.424 21.217 1.00 87.94 447 LEU A CA 1
ATOM 3568 C C . LEU A 1 447 ? -21.249 -11.800 20.054 1.00 87.94 447 LEU A C 1
ATOM 3570 O O . LEU A 1 447 ? -21.256 -12.947 19.612 1.00 87.94 447 LEU A O 1
ATOM 3574 N N . GLY A 1 448 ? -22.044 -10.862 19.538 1.00 82.06 448 GLY A N 1
ATOM 3575 C CA . GLY A 1 448 ? -22.986 -11.134 18.450 1.00 82.06 448 GLY A CA 1
ATOM 3576 C C . GLY A 1 448 ? -22.456 -10.772 17.068 1.00 82.06 448 GLY A C 1
ATOM 3577 O O . GLY A 1 448 ? -22.590 -11.547 16.117 1.00 82.06 448 GLY A O 1
ATOM 3578 N N . GLN A 1 449 ? -21.821 -9.605 16.936 1.00 79.25 449 GLN A N 1
ATOM 3579 C CA . GLN A 1 449 ? -21.433 -9.041 15.639 1.00 79.25 449 GLN A CA 1
ATOM 3580 C C . GLN A 1 449 ? -19.957 -9.272 15.309 1.00 79.25 449 GLN A C 1
ATOM 3582 O O . GLN A 1 449 ? -19.635 -9.591 14.166 1.00 79.25 449 GLN A O 1
ATOM 3587 N N . LYS A 1 450 ? -19.049 -9.178 16.286 1.00 81.19 450 LYS A N 1
ATOM 3588 C CA . LYS A 1 450 ? -17.604 -9.326 16.051 1.00 81.19 450 LYS A CA 1
ATOM 3589 C C . LYS A 1 450 ? -17.164 -10.779 16.130 1.00 81.19 450 LYS A C 1
ATOM 3591 O O . LYS A 1 450 ? -17.527 -11.504 17.047 1.00 81.19 450 LYS A O 1
ATOM 3596 N N . ARG A 1 451 ? -16.382 -11.236 15.153 1.00 79.19 451 ARG A N 1
ATOM 3597 C CA . ARG A 1 451 ? -15.787 -12.576 15.112 1.00 79.19 451 ARG A CA 1
ATOM 3598 C C . ARG A 1 451 ? -14.293 -12.517 15.368 1.00 79.19 451 ARG A C 1
ATOM 3600 O O . ARG A 1 451 ? -13.557 -11.862 14.633 1.00 79.19 451 ARG A O 1
ATOM 3607 N N . TRP A 1 452 ? -13.863 -13.233 16.399 1.00 80.56 452 TRP A N 1
ATOM 3608 C CA . TRP A 1 452 ? -12.454 -13.401 16.725 1.00 80.56 452 TRP A CA 1
ATOM 3609 C C . TRP A 1 452 ? -11.688 -13.997 15.531 1.00 80.56 452 TRP A C 1
ATOM 3611 O O . TRP A 1 452 ? -12.220 -14.835 14.797 1.00 80.56 452 TRP A O 1
ATOM 3621 N N . ARG A 1 453 ? -10.473 -13.491 15.289 1.00 74.00 453 ARG A N 1
ATOM 3622 C CA . ARG A 1 453 ? -9.590 -13.765 14.137 1.00 74.00 453 ARG A CA 1
ATOM 3623 C C . ARG A 1 453 ? -10.140 -13.377 12.765 1.00 74.00 453 ARG A C 1
ATOM 3625 O O . ARG A 1 453 ? -9.460 -13.603 11.774 1.00 74.00 453 ARG A O 1
ATOM 3632 N N . VAL A 1 454 ? -11.332 -12.791 12.665 1.00 71.06 454 VAL A N 1
ATOM 3633 C CA . VAL A 1 454 ? -11.889 -12.293 11.390 1.00 71.06 454 VAL A CA 1
ATOM 3634 C C . VAL A 1 454 ? -12.105 -10.788 11.431 1.00 71.06 454 VAL A C 1
ATOM 3636 O O . VAL A 1 454 ? -11.775 -10.105 10.471 1.00 71.06 454 VAL A O 1
ATOM 3639 N N . ASN A 1 455 ? -12.656 -10.276 12.530 1.00 78.69 455 ASN A N 1
ATOM 3640 C CA . ASN A 1 455 ? -12.891 -8.852 12.742 1.00 78.69 455 ASN A CA 1
ATOM 3641 C C . ASN A 1 455 ? -11.939 -8.243 13.770 1.00 78.69 455 ASN A C 1
ATOM 3643 O O . ASN A 1 455 ? -11.712 -7.040 13.716 1.00 78.69 455 ASN A O 1
ATOM 3647 N N . TYR A 1 456 ? -11.429 -9.043 14.708 1.00 86.12 456 TYR A N 1
ATOM 3648 C CA . TYR A 1 456 ? -10.524 -8.585 15.758 1.00 86.12 456 TYR A CA 1
ATOM 3649 C C . TYR A 1 456 ? -9.611 -9.711 16.253 1.00 86.12 456 TYR A C 1
ATOM 3651 O O . TYR A 1 456 ? -9.952 -10.890 16.117 1.00 86.12 456 TYR A O 1
ATOM 3659 N N . GLY A 1 457 ? -8.490 -9.349 16.867 1.00 85.12 457 GLY A N 1
ATOM 3660 C CA . GLY A 1 457 ? -7.556 -10.271 17.513 1.00 85.12 457 GLY A CA 1
ATOM 3661 C C . GLY A 1 457 ? -6.311 -9.541 18.010 1.00 85.12 457 GLY A C 1
ATOM 3662 O O . GLY A 1 457 ? -6.280 -8.313 18.009 1.00 85.12 457 GLY A O 1
ATOM 3663 N N . ILE A 1 458 ? -5.289 -10.285 18.425 1.00 81.50 458 ILE A N 1
ATOM 3664 C CA . ILE A 1 458 ? -3.995 -9.723 18.837 1.00 81.50 458 ILE A CA 1
ATOM 3665 C C . ILE A 1 458 ? -3.058 -9.698 17.626 1.00 81.50 458 ILE A C 1
ATOM 3667 O O . ILE A 1 458 ? -3.102 -10.599 16.787 1.00 81.50 458 ILE A O 1
ATOM 3671 N N . ASP A 1 459 ? -2.208 -8.677 17.550 1.00 79.12 459 ASP A N 1
ATOM 3672 C CA . ASP A 1 459 ? -1.060 -8.645 16.647 1.00 79.12 459 ASP A CA 1
ATOM 3673 C C . ASP A 1 459 ? 0.237 -8.823 17.459 1.00 79.12 459 ASP A C 1
ATOM 3675 O O . ASP A 1 459 ? 0.667 -7.889 18.140 1.00 79.12 459 ASP A O 1
ATOM 3679 N N . PRO A 1 460 ? 0.865 -10.015 17.435 1.00 68.56 460 PRO A N 1
ATOM 3680 C CA . PRO A 1 460 ? 2.112 -10.270 18.156 1.00 68.56 460 PRO A CA 1
ATOM 3681 C C . PRO A 1 460 ? 3.297 -9.451 17.634 1.00 68.56 460 PRO A C 1
ATOM 3683 O O . PRO A 1 460 ? 4.284 -9.291 18.348 1.00 68.56 460 PRO A O 1
ATOM 3686 N N . HIS A 1 461 ? 3.215 -8.961 16.395 1.00 66.88 461 HIS A N 1
ATOM 3687 C CA . HIS A 1 461 ? 4.279 -8.220 15.721 1.00 66.88 461 HIS A CA 1
ATOM 3688 C C . HIS A 1 461 ? 4.051 -6.705 15.759 1.00 66.88 461 HIS A C 1
ATOM 3690 O O . HIS A 1 461 ? 4.710 -5.966 15.030 1.00 66.88 461 HIS A O 1
ATOM 3696 N N . ARG A 1 462 ? 3.126 -6.234 16.602 1.00 68.25 462 ARG A N 1
ATOM 3697 C CA . ARG A 1 462 ? 2.775 -4.820 16.698 1.00 68.25 462 ARG A CA 1
ATOM 3698 C C . ARG A 1 462 ? 3.935 -3.984 17.246 1.00 68.25 462 ARG A C 1
ATOM 3700 O O . ARG A 1 462 ? 4.360 -4.172 18.385 1.00 68.25 462 ARG A O 1
ATOM 3707 N N . GLU A 1 463 ? 4.388 -3.017 16.452 1.00 54.53 463 GLU A N 1
ATOM 3708 C CA . GLU A 1 463 ? 5.546 -2.154 16.746 1.00 54.53 463 GLU A CA 1
ATOM 3709 C C . GLU A 1 463 ? 5.342 -1.276 17.992 1.00 54.53 463 GLU A C 1
ATOM 3711 O O . GLU A 1 463 ? 6.266 -1.092 18.778 1.00 54.53 463 GLU A O 1
ATOM 3716 N N . THR A 1 464 ? 4.108 -0.826 18.252 1.00 58.66 464 THR A N 1
ATOM 3717 C CA . THR A 1 464 ? 3.752 -0.004 19.425 1.00 58.66 464 THR A CA 1
ATOM 3718 C C . THR A 1 464 ? 3.881 -0.743 20.763 1.00 58.66 464 THR A C 1
ATOM 3720 O O . THR A 1 464 ? 3.707 -0.137 21.820 1.00 58.66 464 THR A O 1
ATOM 3723 N N . GLY A 1 465 ? 4.090 -2.067 20.751 1.00 60.25 465 GLY A N 1
ATOM 3724 C CA . GLY A 1 465 ? 4.149 -2.910 21.951 1.00 60.25 465 GLY A CA 1
ATOM 3725 C C . GLY A 1 465 ? 2.824 -3.022 22.719 1.00 60.25 465 GLY A C 1
ATOM 3726 O O . GLY A 1 465 ? 2.762 -3.675 23.766 1.00 60.25 465 GLY A O 1
ATOM 3727 N N . THR A 1 466 ? 1.745 -2.405 22.226 1.00 68.31 466 THR A N 1
ATOM 3728 C CA . THR A 1 466 ? 0.438 -2.419 22.884 1.00 68.31 466 THR A CA 1
ATOM 3729 C C . THR A 1 466 ? -0.256 -3.759 22.667 1.00 68.31 466 THR A C 1
ATOM 3731 O O . THR A 1 466 ? -0.603 -4.158 21.558 1.00 68.31 466 THR A O 1
ATOM 3734 N N . LYS A 1 467 ? -0.510 -4.447 23.779 1.00 74.56 467 LYS A N 1
ATOM 3735 C CA . LYS A 1 467 ? -1.174 -5.755 23.871 1.00 74.56 467 LYS A CA 1
ATOM 3736 C C . LYS A 1 467 ? -2.705 -5.657 23.774 1.00 74.56 467 LYS A C 1
ATOM 3738 O O . LYS A 1 467 ? -3.425 -6.313 24.515 1.00 74.56 467 LYS A O 1
ATOM 3743 N N . LEU A 1 468 ? -3.211 -4.773 22.919 1.00 82.81 468 LEU A N 1
ATOM 3744 C CA . LEU A 1 468 ? -4.647 -4.525 22.755 1.00 82.81 468 LEU A CA 1
ATOM 3745 C C . LEU A 1 468 ? -5.193 -5.282 21.542 1.00 82.81 468 LEU A C 1
ATOM 3747 O O . LEU A 1 468 ? -4.460 -5.566 20.596 1.00 82.81 468 LEU A O 1
ATOM 3751 N N . ALA A 1 469 ? -6.490 -5.590 21.560 1.00 85.75 469 ALA A N 1
ATOM 3752 C CA . ALA A 1 469 ? -7.168 -6.129 20.389 1.00 85.75 469 ALA A CA 1
ATOM 3753 C C . ALA A 1 469 ? -7.198 -5.094 19.258 1.00 85.75 469 ALA A C 1
ATOM 3755 O O . ALA A 1 469 ? -7.655 -3.965 19.448 1.00 85.75 469 ALA A O 1
ATOM 3756 N N . VAL A 1 470 ? -6.770 -5.515 18.071 1.00 84.88 470 VAL A N 1
ATOM 3757 C CA . VAL A 1 470 ? -6.749 -4.702 16.852 1.00 84.88 470 VAL A CA 1
ATOM 3758 C C . VAL A 1 470 ? -7.793 -5.192 15.844 1.00 84.88 470 VAL A C 1
ATOM 3760 O O . VAL A 1 470 ? -8.150 -6.378 15.861 1.00 84.88 470 VAL A O 1
ATOM 3763 N N . PRO A 1 471 ? -8.299 -4.318 14.955 1.00 82.94 471 PRO A N 1
ATOM 3764 C CA . PRO A 1 471 ? -9.151 -4.713 13.839 1.00 82.94 471 PRO A CA 1
ATOM 3765 C C . PRO A 1 471 ? -8.420 -5.642 12.864 1.00 82.94 471 PRO A C 1
ATOM 3767 O O . PRO A 1 471 ? -7.212 -5.530 12.661 1.00 82.94 471 PRO A O 1
ATOM 3770 N N . PHE A 1 472 ? -9.150 -6.577 12.252 1.00 77.00 472 PHE A N 1
ATOM 3771 C CA . PHE A 1 472 ? -8.619 -7.496 11.240 1.00 77.00 472 PHE A CA 1
ATOM 3772 C C . PHE A 1 472 ? -9.251 -7.192 9.876 1.00 77.00 472 PHE A C 1
ATOM 3774 O O . PHE A 1 472 ? -10.476 -7.148 9.750 1.00 77.00 472 PHE A O 1
ATOM 3781 N N . ARG A 1 473 ? -8.425 -7.050 8.829 1.00 63.69 473 ARG A N 1
ATOM 3782 C CA . ARG A 1 473 ? -8.895 -6.855 7.438 1.00 63.69 473 ARG A CA 1
ATOM 3783 C C . ARG A 1 473 ? -9.475 -8.128 6.828 1.00 63.69 473 ARG A C 1
ATOM 3785 O O . ARG A 1 473 ? -10.351 -8.085 5.970 1.00 63.69 473 ARG A O 1
ATOM 3792 N N . ALA A 1 474 ? -8.943 -9.268 7.247 1.00 58.12 474 ALA A N 1
ATOM 3793 C CA . ALA A 1 474 ? -9.329 -10.591 6.782 1.00 58.12 474 ALA A CA 1
ATOM 3794 C C . ALA A 1 474 ? -9.076 -11.617 7.888 1.00 58.12 474 ALA A C 1
ATOM 3796 O O . ALA A 1 474 ? -8.547 -11.284 8.948 1.00 58.12 474 ALA A O 1
ATOM 3797 N N . LYS A 1 475 ? -9.405 -12.886 7.631 1.00 60.84 475 LYS A N 1
ATOM 3798 C CA . LYS A 1 475 ? -9.069 -13.957 8.568 1.00 60.84 475 LYS A CA 1
ATOM 3799 C C . LYS A 1 475 ? -7.563 -13.946 8.869 1.00 60.84 475 LYS A C 1
ATOM 3801 O O . LYS A 1 475 ? -6.749 -13.921 7.949 1.00 60.84 475 LYS A O 1
ATOM 3806 N N . ASP A 1 476 ? -7.227 -13.931 10.154 1.00 63.09 476 ASP A N 1
ATOM 3807 C CA . ASP A 1 476 ? -5.870 -13.892 10.708 1.00 63.09 476 ASP A CA 1
ATOM 3808 C C . ASP A 1 476 ? -5.058 -12.639 10.381 1.00 63.09 476 ASP A C 1
ATOM 3810 O O . ASP A 1 476 ? -3.884 -12.607 10.718 1.00 63.09 476 ASP A O 1
ATOM 3814 N N . SER A 1 477 ? -5.718 -11.670 9.738 1.00 66.25 477 SER A N 1
ATOM 3815 C CA . SER A 1 477 ? -5.441 -10.348 9.159 1.00 66.25 477 SER A CA 1
ATOM 3816 C C . SER A 1 477 ? -5.191 -9.064 9.951 1.00 66.25 477 SER A C 1
ATOM 3818 O O . SER A 1 477 ? -5.862 -8.126 9.506 1.00 66.25 477 SER A O 1
ATOM 3820 N N . PRO A 1 478 ? -4.395 -8.910 11.035 1.00 73.12 478 PRO A N 1
ATOM 3821 C CA . PRO A 1 478 ? -4.432 -7.651 11.780 1.00 73.12 478 PRO A CA 1
ATOM 3822 C C . PRO A 1 478 ? -4.103 -6.446 10.896 1.00 73.12 478 PRO A C 1
ATOM 3824 O O . PRO A 1 478 ? -3.282 -6.523 9.975 1.00 73.12 478 PRO A O 1
ATOM 3827 N N . THR A 1 479 ? -4.796 -5.345 11.163 1.00 71.06 479 THR A N 1
ATOM 3828 C CA . THR A 1 479 ? -4.471 -4.041 10.606 1.00 71.06 479 THR A CA 1
ATOM 3829 C C . THR A 1 479 ? -3.380 -3.422 11.488 1.00 71.06 479 THR A C 1
ATOM 3831 O O . THR A 1 479 ? -3.669 -3.094 12.636 1.00 71.06 479 THR A O 1
ATOM 3834 N N . PRO A 1 480 ? -2.141 -3.243 10.992 1.00 61.31 480 PRO A N 1
ATOM 3835 C CA . PRO A 1 480 ? -0.971 -2.995 11.847 1.00 61.31 480 PRO A CA 1
ATOM 3836 C C . PRO A 1 480 ? -1.042 -1.693 12.663 1.00 61.31 480 PRO A C 1
ATOM 3838 O O . PRO A 1 480 ? -0.489 -1.615 13.758 1.00 61.31 480 PRO A O 1
ATOM 3841 N N . ARG A 1 481 ? -1.743 -0.672 12.154 1.00 64.75 481 ARG A N 1
ATOM 3842 C CA . ARG A 1 481 ? -1.793 0.672 12.757 1.00 64.75 481 ARG A CA 1
ATOM 3843 C C . ARG A 1 481 ? -3.177 1.105 13.238 1.00 64.75 481 ARG A C 1
ATOM 3845 O O . ARG A 1 481 ? -3.319 2.206 13.760 1.00 64.75 481 ARG A O 1
ATOM 3852 N N . SER A 1 482 ? -4.192 0.258 13.080 1.00 71.81 482 SER A N 1
ATOM 3853 C CA . SER A 1 482 ? -5.563 0.613 13.446 1.00 71.81 482 SER A CA 1
ATOM 3854 C C . SER A 1 482 ? -5.919 0.133 14.847 1.00 71.81 482 SER A C 1
ATOM 3856 O O . SER A 1 482 ? -5.584 -0.980 15.246 1.00 71.81 482 SER A O 1
ATOM 3858 N N . GLU A 1 483 ? -6.677 0.952 15.563 1.00 77.12 483 GLU A N 1
ATOM 3859 C CA . GLU A 1 483 ? -7.291 0.622 16.844 1.00 77.12 483 GLU A CA 1
ATOM 3860 C C . GLU A 1 483 ? -8.801 0.844 16.790 1.00 77.12 483 GLU A C 1
ATOM 3862 O O . GLU A 1 483 ? -9.304 1.634 15.987 1.00 77.12 483 GLU A O 1
ATOM 3867 N N . PHE A 1 484 ? -9.539 0.158 17.667 1.00 80.69 484 PHE A N 1
ATOM 3868 C CA . PHE A 1 484 ? -10.942 0.500 17.883 1.00 80.69 484 PHE A CA 1
ATOM 3869 C C . PHE A 1 484 ? -11.028 1.817 18.660 1.00 80.69 484 PHE A C 1
ATOM 3871 O O . PHE A 1 484 ? -10.369 1.997 19.680 1.00 80.69 484 PHE A O 1
ATOM 3878 N N . SER A 1 485 ? -11.887 2.729 18.218 1.00 75.62 485 SER A N 1
ATOM 3879 C CA . SER A 1 485 ? -12.071 4.037 18.859 1.00 75.62 485 SER A CA 1
ATOM 3880 C C . SER A 1 485 ? -12.746 4.001 20.227 1.00 75.62 485 SER A C 1
ATOM 3882 O O . SER A 1 485 ? -12.596 4.944 21.004 1.00 75.62 485 SER A O 1
ATOM 3884 N N . HIS A 1 486 ? -13.534 2.964 20.522 1.00 82.75 486 HIS A N 1
ATOM 3885 C CA . HIS A 1 486 ? -14.336 2.902 21.741 1.00 82.75 486 HIS A CA 1
ATOM 3886 C C . HIS A 1 486 ? -13.596 2.154 22.873 1.00 82.75 486 HIS A C 1
ATOM 3888 O O . HIS A 1 486 ? -13.457 0.931 22.783 1.00 82.75 486 HIS A O 1
ATOM 3894 N N . PRO A 1 487 ? -13.209 2.814 23.989 1.00 84.12 487 PRO A N 1
ATOM 3895 C CA . PRO A 1 487 ? -12.375 2.207 25.035 1.00 84.12 487 PRO A CA 1
ATOM 3896 C C . PRO A 1 487 ? -12.932 0.905 25.612 1.00 84.12 487 PRO A C 1
ATOM 3898 O O . PRO A 1 487 ? -12.229 -0.095 25.700 1.00 84.12 487 PRO A O 1
ATOM 3901 N N . ASP A 1 488 ? -14.222 0.881 25.949 1.00 87.12 488 ASP A N 1
ATOM 3902 C CA . ASP A 1 488 ? -14.821 -0.292 26.596 1.00 87.12 488 ASP A CA 1
ATOM 3903 C C . ASP A 1 488 ? -15.014 -1.468 25.610 1.00 87.12 488 ASP A C 1
ATOM 3905 O O . ASP A 1 488 ? -15.015 -2.628 26.023 1.00 87.12 488 ASP A O 1
ATOM 3909 N N . VAL A 1 489 ? -15.075 -1.197 24.295 1.00 87.50 489 VAL A N 1
ATOM 3910 C CA . VAL A 1 489 ? -15.031 -2.234 23.249 1.00 87.50 489 VAL A CA 1
ATOM 3911 C C . VAL A 1 489 ? -13.617 -2.770 23.112 1.00 87.50 489 VAL A C 1
ATOM 3913 O O . VAL A 1 489 ? -13.451 -3.985 23.102 1.00 87.50 489 VAL A O 1
ATOM 3916 N N . VAL A 1 490 ? -12.602 -1.895 23.058 1.00 87.00 490 VAL A N 1
ATOM 3917 C CA . VAL A 1 490 ? -11.188 -2.309 23.030 1.00 87.00 490 VAL A CA 1
ATOM 3918 C C . VAL A 1 490 ? -10.905 -3.235 24.206 1.00 87.00 490 VAL A C 1
ATOM 3920 O O . VAL A 1 490 ? -10.387 -4.328 23.997 1.00 87.00 490 VAL A O 1
ATOM 3923 N N . ILE A 1 491 ? -11.294 -2.848 25.425 1.00 87.56 491 ILE A N 1
ATOM 3924 C CA . ILE A 1 491 ? -11.088 -3.655 26.635 1.00 87.56 491 ILE A CA 1
ATOM 3925 C C . ILE A 1 491 ? -11.808 -5.004 26.514 1.00 87.56 491 ILE A C 1
ATOM 3927 O O . ILE A 1 491 ? -11.180 -6.046 26.693 1.00 87.56 491 ILE A O 1
ATOM 3931 N N . THR A 1 492 ? -13.092 -5.002 26.136 1.00 89.25 492 THR A N 1
ATOM 3932 C CA . THR A 1 492 ? -13.887 -6.234 25.985 1.00 89.25 492 THR A CA 1
ATOM 3933 C C . THR A 1 492 ? -13.279 -7.177 24.944 1.00 89.25 492 THR A C 1
ATOM 3935 O O . THR A 1 492 ? -13.055 -8.353 25.227 1.00 89.25 492 THR A O 1
ATOM 3938 N N . LEU A 1 493 ? -12.953 -6.675 23.749 1.00 89.81 493 LEU A N 1
ATOM 3939 C CA . LEU A 1 493 ? -12.340 -7.460 22.675 1.00 89.81 493 LEU A CA 1
ATOM 3940 C C . LEU A 1 493 ? -10.922 -7.919 23.031 1.00 89.81 493 LEU A C 1
ATOM 3942 O O . LEU A 1 493 ? -10.525 -9.007 22.618 1.00 89.81 493 LEU A O 1
ATOM 3946 N N . THR A 1 494 ? -10.171 -7.136 23.810 1.00 87.62 494 THR A N 1
ATOM 3947 C CA . THR A 1 494 ? -8.841 -7.516 24.315 1.00 87.62 494 THR A CA 1
ATOM 3948 C C . THR A 1 494 ? -8.959 -8.689 25.276 1.00 87.62 494 THR A C 1
ATOM 3950 O O . THR A 1 494 ? -8.305 -9.705 25.055 1.00 87.62 494 THR A O 1
ATOM 3953 N N . CYS A 1 495 ? -9.846 -8.609 26.276 1.00 86.44 495 CYS A N 1
ATOM 3954 C CA . CYS A 1 495 ? -10.121 -9.725 27.184 1.00 86.44 495 CYS A CA 1
ATOM 3955 C C . CYS A 1 495 ? -10.516 -10.986 26.409 1.00 86.44 495 CYS A C 1
ATOM 3957 O O . CYS A 1 495 ? -9.891 -12.025 26.589 1.00 86.44 495 CYS A O 1
ATOM 3959 N N . LEU A 1 496 ? -11.472 -10.877 25.480 1.00 86.00 496 LEU A N 1
ATOM 3960 C CA . LEU A 1 496 ? -11.890 -12.003 24.641 1.00 86.00 496 LEU A CA 1
ATOM 3961 C C . LEU A 1 496 ? -10.742 -12.559 23.788 1.00 86.00 496 LEU A C 1
ATOM 3963 O O . LEU A 1 496 ? -10.625 -13.768 23.647 1.00 86.00 496 LEU A O 1
ATOM 3967 N N . SER A 1 497 ? -9.881 -11.705 23.230 1.00 84.00 497 SER A N 1
ATOM 3968 C CA . SER A 1 497 ? -8.755 -12.168 22.411 1.00 84.00 497 SER A CA 1
ATOM 3969 C C . SER A 1 497 ? -7.763 -12.992 23.223 1.00 84.00 497 SER A C 1
ATOM 3971 O O . SER A 1 497 ? -7.340 -14.034 22.740 1.00 84.00 497 SER A O 1
ATOM 3973 N N . TYR A 1 498 ? -7.449 -12.572 24.454 1.00 79.94 498 TYR A N 1
ATOM 3974 C CA . TYR A 1 498 ? -6.584 -13.331 25.364 1.00 79.94 498 TYR A CA 1
ATOM 3975 C C . TYR A 1 498 ? -7.241 -14.603 25.896 1.00 79.94 498 TYR A C 1
ATOM 3977 O O . TYR A 1 498 ? -6.569 -15.610 26.083 1.00 79.94 498 TYR A O 1
ATOM 3985 N N . TYR A 1 499 ? -8.551 -14.573 26.128 1.00 78.69 499 TYR A N 1
ATOM 3986 C CA . TYR A 1 499 ? -9.320 -15.737 26.564 1.00 78.69 499 TYR A CA 1
ATOM 3987 C C . TYR A 1 499 ? -9.436 -16.823 25.488 1.00 78.69 499 TYR A C 1
ATOM 3989 O O . TYR A 1 499 ? -9.604 -17.992 25.830 1.00 78.69 499 TYR A O 1
ATOM 3997 N N . TYR A 1 500 ? -9.339 -16.454 24.208 1.00 76.19 500 TYR A N 1
ATOM 3998 C CA . TYR A 1 500 ? -9.533 -17.362 23.075 1.00 76.19 500 TYR A CA 1
ATOM 3999 C C . TYR A 1 500 ? -8.237 -17.878 22.423 1.00 76.19 500 TYR A C 1
ATOM 4001 O O . TYR A 1 500 ? -8.323 -18.717 21.526 1.00 76.19 500 TYR A O 1
ATOM 4009 N N . ASP A 1 501 ? -7.051 -17.408 22.819 1.00 67.12 501 ASP A N 1
ATOM 4010 C CA . ASP A 1 501 ? -5.835 -17.605 22.018 1.00 67.12 501 ASP A CA 1
ATOM 4011 C C . ASP A 1 501 ? -5.184 -19.005 22.128 1.00 67.12 501 ASP A C 1
ATOM 4013 O O . ASP A 1 501 ? -4.575 -19.332 23.141 1.00 67.12 501 ASP A O 1
ATOM 4017 N N . GLU A 1 502 ? -5.264 -19.793 21.038 1.00 44.91 502 GLU A N 1
ATOM 4018 C CA . GLU A 1 502 ? -4.353 -20.891 20.644 1.00 44.91 502 GLU A CA 1
ATOM 4019 C C . GLU A 1 502 ? -4.236 -20.986 19.086 1.00 44.91 502 GLU A C 1
ATOM 4021 O O . GLU A 1 502 ? -5.137 -21.453 18.391 1.00 44.91 502 GLU A O 1
ATOM 4026 N N . SER A 1 503 ? -3.103 -20.503 18.549 1.00 35.22 503 SER A N 1
ATOM 4027 C CA . SER A 1 503 ? -2.203 -20.978 17.457 1.00 35.22 503 SER A CA 1
ATOM 4028 C C . SER A 1 503 ? -2.641 -21.337 15.981 1.00 35.22 503 SER A C 1
ATOM 4030 O O . SER A 1 503 ? -3.563 -22.113 15.746 1.00 35.22 503 SER A O 1
ATOM 4032 N N . HIS A 1 504 ? -1.850 -20.820 14.993 1.00 37.50 504 HIS A N 1
ATOM 4033 C CA . HIS A 1 504 ? -1.591 -21.196 13.549 1.00 37.50 504 HIS A CA 1
ATOM 4034 C C . HIS A 1 504 ? -2.712 -21.021 12.472 1.00 37.50 504 HIS A C 1
ATOM 4036 O O . HIS A 1 504 ? -3.885 -21.034 12.830 1.00 37.50 504 HIS A O 1
ATOM 4042 N N . THR A 1 505 ? -2.541 -20.843 11.134 1.00 30.19 505 THR A N 1
ATOM 4043 C CA . THR A 1 505 ? -1.499 -20.445 10.127 1.00 30.19 505 THR A CA 1
ATOM 4044 C C . THR A 1 505 ? -2.239 -19.889 8.871 1.00 30.19 505 THR A C 1
ATOM 4046 O O . THR A 1 505 ? -3.368 -20.297 8.596 1.00 30.19 505 THR A O 1
ATOM 4049 N N . ARG A 1 506 ? -1.637 -18.971 8.084 1.00 30.03 506 ARG A N 1
ATOM 4050 C CA . ARG A 1 506 ? -2.227 -18.378 6.853 1.00 30.03 506 ARG A CA 1
ATOM 4051 C C . ARG A 1 506 ? -1.735 -19.037 5.554 1.00 30.03 506 ARG A C 1
ATOM 4053 O O . ARG A 1 506 ? -0.576 -19.419 5.457 1.00 30.03 506 ARG A O 1
ATOM 4060 N N . GLY A 1 507 ? -2.618 -19.106 4.552 1.00 31.78 507 GLY A N 1
ATOM 4061 C CA . GLY A 1 507 ? -2.375 -19.707 3.233 1.00 31.78 507 GLY A CA 1
ATOM 4062 C C . GLY A 1 507 ? -1.681 -18.805 2.200 1.00 31.78 507 GLY A C 1
ATOM 4063 O O . GLY A 1 507 ? -1.655 -17.581 2.319 1.00 31.78 507 GLY A O 1
ATOM 4064 N N . THR A 1 508 ? -1.141 -19.460 1.171 1.00 30.78 508 THR A N 1
ATOM 4065 C CA . THR A 1 508 ? -0.353 -18.917 0.050 1.00 30.78 508 THR A CA 1
ATOM 4066 C C . THR A 1 508 ? -1.184 -18.882 -1.242 1.00 30.78 508 THR A C 1
ATOM 4068 O O . THR A 1 508 ? -2.055 -19.730 -1.438 1.00 30.78 508 THR A O 1
ATOM 4071 N N . ASP A 1 509 ? -0.906 -17.937 -2.146 1.00 40.75 509 ASP A N 1
ATOM 4072 C CA . ASP A 1 509 ? -1.543 -17.869 -3.471 1.00 40.75 509 ASP A CA 1
ATOM 4073 C C . ASP A 1 509 ? -1.026 -18.978 -4.409 1.00 40.75 509 ASP A C 1
ATOM 4075 O O . ASP A 1 509 ? 0.159 -19.031 -4.743 1.00 40.75 509 ASP A O 1
ATOM 4079 N N . LEU A 1 510 ? -1.933 -19.844 -4.875 1.00 41.62 510 LEU A N 1
ATOM 4080 C CA . LEU A 1 510 ? -1.664 -20.938 -5.817 1.00 41.62 510 LEU A CA 1
ATOM 4081 C C . LEU A 1 510 ? -2.298 -20.645 -7.187 1.00 41.62 510 LEU A C 1
ATOM 4083 O O . LEU A 1 510 ? -3.434 -20.178 -7.277 1.00 41.62 510 LEU A O 1
ATOM 4087 N N . LYS A 1 511 ? -1.590 -20.960 -8.281 1.00 47.72 511 LYS A N 1
ATOM 4088 C CA . LYS A 1 511 ? -2.167 -20.941 -9.637 1.00 47.72 511 LYS A CA 1
ATOM 4089 C C . LYS A 1 511 ? -3.100 -22.143 -9.811 1.00 47.72 511 LYS A C 1
ATOM 4091 O O . LYS A 1 511 ? -2.645 -23.281 -9.779 1.00 47.72 511 LYS A O 1
ATOM 4096 N N . LEU A 1 512 ? -4.392 -21.884 -10.017 1.00 56.62 512 LEU A N 1
ATOM 4097 C CA . LEU A 1 512 ? -5.421 -22.924 -10.129 1.00 56.62 512 LEU A CA 1
ATOM 4098 C C . LEU A 1 512 ? -5.656 -23.359 -11.594 1.00 56.62 512 LEU A C 1
ATOM 4100 O O . LEU A 1 512 ? -5.700 -22.497 -12.478 1.00 56.62 512 LEU A O 1
ATOM 4104 N N . PRO A 1 513 ? -5.858 -24.664 -11.869 1.00 66.69 513 PRO A N 1
ATOM 4105 C CA . PRO A 1 513 ? -6.184 -25.185 -13.201 1.00 66.69 513 PRO A CA 1
ATOM 4106 C C . PRO A 1 513 ? -7.447 -24.562 -13.839 1.00 66.69 513 PRO A C 1
ATOM 4108 O O . PRO A 1 513 ? -8.333 -24.074 -13.131 1.00 66.69 513 PRO A O 1
ATOM 4111 N N . PRO A 1 514 ? -7.592 -24.602 -15.180 1.00 65.00 514 PRO A N 1
ATOM 4112 C CA . PRO A 1 514 ? -8.718 -23.985 -15.892 1.00 65.00 514 PRO A CA 1
ATOM 4113 C C . PRO A 1 514 ? -10.084 -24.647 -15.645 1.00 65.00 514 PRO A C 1
ATOM 4115 O O . PRO A 1 514 ? -11.088 -23.969 -15.816 1.00 65.00 514 PRO A O 1
ATOM 4118 N N . ASN A 1 515 ? -10.132 -25.906 -15.192 1.00 74.44 515 ASN A N 1
ATOM 4119 C CA . ASN A 1 515 ? -11.375 -26.639 -14.887 1.00 74.44 515 ASN A CA 1
ATOM 4120 C C . ASN A 1 515 ? -11.597 -26.827 -13.373 1.00 74.44 515 ASN A C 1
ATOM 4122 O O . ASN A 1 515 ? -12.307 -27.733 -12.942 1.00 74.44 515 ASN A O 1
ATOM 4126 N N . TYR A 1 516 ? -10.916 -26.028 -12.548 1.00 72.94 516 TYR A N 1
ATOM 4127 C CA . TYR A 1 516 ? -10.927 -26.196 -11.099 1.00 72.94 516 TYR A CA 1
ATOM 4128 C C . TYR A 1 516 ? -12.272 -25.772 -10.494 1.00 72.94 516 TYR A C 1
ATOM 4130 O O . TYR A 1 516 ? -12.842 -24.748 -10.882 1.00 72.94 516 TYR A O 1
ATOM 4138 N N . ARG A 1 517 ? -12.758 -26.542 -9.517 1.00 77.75 517 ARG A N 1
ATOM 4139 C CA . ARG A 1 517 ? -13.966 -26.233 -8.746 1.00 77.75 517 ARG A CA 1
ATOM 4140 C C . ARG A 1 517 ? -13.561 -25.808 -7.341 1.00 77.75 517 ARG A C 1
ATOM 4142 O O . ARG A 1 517 ? -12.867 -26.550 -6.654 1.00 77.75 517 ARG A O 1
ATOM 4149 N N . ALA A 1 518 ? -13.966 -24.613 -6.930 1.00 73.31 518 ALA A N 1
ATOM 4150 C CA . ALA A 1 518 ? -13.676 -24.085 -5.601 1.00 73.31 518 ALA A CA 1
ATOM 4151 C C . ALA A 1 518 ? -14.904 -24.152 -4.693 1.00 73.31 518 ALA A C 1
ATOM 4153 O O . ALA A 1 518 ? -16.034 -23.973 -5.140 1.00 73.31 518 ALA A O 1
ATOM 4154 N N . VAL A 1 519 ? -14.674 -24.365 -3.401 1.00 77.88 519 VAL A N 1
ATOM 4155 C CA . VAL A 1 519 ? -15.718 -24.273 -2.379 1.00 77.88 519 VAL A CA 1
ATOM 4156 C C . VAL A 1 519 ? -15.674 -22.884 -1.754 1.00 77.88 519 VAL A C 1
ATOM 4158 O O . VAL A 1 519 ? -14.620 -22.432 -1.308 1.00 77.88 519 VAL A O 1
ATOM 4161 N N . VAL A 1 520 ? -16.820 -22.208 -1.709 1.00 79.50 520 VAL A N 1
ATOM 4162 C CA . VAL A 1 520 ? -16.983 -20.897 -1.078 1.00 79.50 520 VAL A CA 1
ATOM 4163 C C . VAL A 1 520 ? -17.822 -21.065 0.180 1.00 79.50 520 VAL A C 1
ATOM 4165 O O . VAL A 1 520 ? -19.009 -21.375 0.120 1.00 79.50 520 VAL A O 1
ATOM 4168 N N . THR A 1 521 ? -17.202 -20.863 1.338 1.00 77.38 521 THR A N 1
ATOM 4169 C CA . THR A 1 521 ? -17.883 -20.920 2.635 1.00 77.38 521 THR A CA 1
ATOM 4170 C C . THR A 1 521 ? -18.486 -19.563 2.985 1.00 77.38 521 THR A C 1
ATOM 4172 O O . THR A 1 521 ? -17.777 -18.555 2.951 1.00 77.38 521 THR A O 1
ATOM 4175 N N . LEU A 1 522 ? -19.765 -19.524 3.362 1.00 78.56 522 LEU A N 1
ATOM 4176 C CA . LEU A 1 522 ? -20.428 -18.286 3.790 1.00 78.56 522 LEU A CA 1
ATOM 4177 C C . LEU A 1 522 ? -20.167 -17.996 5.277 1.00 78.56 522 LEU A C 1
ATOM 4179 O O . LEU A 1 522 ? -20.031 -18.914 6.078 1.00 78.56 522 LEU A O 1
ATOM 4183 N N . GLY A 1 523 ? -20.113 -16.721 5.665 1.00 67.69 523 GLY A N 1
ATOM 4184 C CA . GLY A 1 523 ? -19.925 -16.295 7.057 1.00 67.69 523 GLY A CA 1
ATOM 4185 C C . GLY A 1 523 ? -20.827 -15.116 7.419 1.00 67.69 523 GLY A C 1
ATOM 4186 O O . GLY A 1 523 ? -21.347 -14.445 6.536 1.00 67.69 523 GLY A O 1
ATOM 4187 N N . ALA A 1 524 ? -21.034 -14.859 8.712 1.00 64.44 524 ALA A N 1
ATOM 4188 C CA . ALA A 1 524 ? -21.883 -13.754 9.162 1.00 64.44 524 ALA A CA 1
ATOM 4189 C C . ALA A 1 524 ? -21.321 -12.385 8.728 1.00 64.44 524 ALA A C 1
ATOM 4191 O O . ALA A 1 524 ? -20.106 -12.186 8.748 1.00 64.44 524 ALA A O 1
ATOM 4192 N N . GLY A 1 525 ? -22.201 -11.450 8.346 1.00 64.81 525 GLY A N 1
ATOM 4193 C CA . GLY A 1 525 ? -21.809 -10.115 7.872 1.00 64.81 525 GLY A CA 1
ATOM 4194 C C . GLY A 1 525 ? -21.101 -10.117 6.511 1.00 64.81 525 GLY A C 1
ATOM 4195 O O . GLY A 1 525 ? -20.335 -9.202 6.208 1.00 64.81 525 GLY A O 1
ATOM 4196 N N . LEU A 1 526 ? -21.292 -11.166 5.702 1.00 72.81 526 LEU A N 1
ATOM 4197 C CA . LEU A 1 526 ? -20.736 -11.244 4.355 1.00 72.81 526 LEU A CA 1
ATOM 4198 C C . LEU A 1 526 ? -21.531 -10.344 3.405 1.00 72.81 526 LEU A C 1
ATOM 4200 O O . LEU A 1 526 ? -22.701 -10.601 3.134 1.00 72.81 526 LEU A O 1
ATOM 4204 N N . THR A 1 527 ? -20.875 -9.312 2.881 1.00 78.94 527 THR A N 1
ATOM 4205 C CA . THR A 1 527 ? -21.444 -8.403 1.880 1.00 78.94 527 THR A CA 1
ATOM 4206 C C . THR A 1 527 ? -21.252 -8.933 0.459 1.00 78.94 527 THR A C 1
ATOM 4208 O O . THR A 1 527 ? -20.433 -9.822 0.199 1.00 78.94 527 THR A O 1
ATOM 4211 N N . LYS A 1 528 ? -22.016 -8.374 -0.484 1.00 84.44 528 LYS A N 1
ATOM 4212 C CA . LYS A 1 528 ? -22.036 -8.759 -1.903 1.00 84.44 528 LYS A CA 1
ATOM 4213 C C . LYS A 1 528 ? -20.665 -8.615 -2.525 1.00 84.44 528 LYS A C 1
ATOM 4215 O O . LYS A 1 528 ? -20.194 -9.555 -3.156 1.00 84.44 528 LYS A O 1
ATOM 4220 N N . ASP A 1 529 ? -19.994 -7.498 -2.286 1.00 72.94 529 ASP A N 1
ATOM 4221 C CA . ASP A 1 529 ? -18.679 -7.250 -2.869 1.00 72.94 529 ASP A CA 1
ATOM 4222 C C . ASP A 1 529 ? -17.621 -8.199 -2.297 1.00 72.94 529 ASP A C 1
ATOM 4224 O O . ASP A 1 529 ? -16.851 -8.768 -3.065 1.00 72.94 529 ASP A O 1
ATOM 4228 N N . ARG A 1 530 ? -17.657 -8.511 -0.992 1.00 70.25 530 ARG A N 1
ATOM 4229 C CA . ARG A 1 530 ? -16.758 -9.510 -0.381 1.00 70.25 530 ARG A CA 1
ATOM 4230 C C . ARG A 1 530 ? -16.995 -10.924 -0.912 1.00 70.25 530 ARG A C 1
ATOM 4232 O O . ARG A 1 530 ? -16.033 -11.644 -1.182 1.00 70.25 530 ARG A O 1
ATOM 4239 N N . LEU A 1 531 ? -18.257 -11.327 -1.094 1.00 80.50 531 LEU A N 1
ATOM 4240 C CA . LEU A 1 531 ? -18.605 -12.609 -1.716 1.00 80.50 531 LEU A CA 1
ATOM 4241 C C . LEU A 1 531 ? -18.069 -12.675 -3.153 1.00 80.50 531 LEU A C 1
ATOM 4243 O O . LEU A 1 531 ? -17.442 -13.665 -3.535 1.00 80.50 531 LEU A O 1
ATOM 4247 N N . VAL A 1 532 ? -18.292 -11.619 -3.940 1.00 79.19 532 VAL A N 1
ATOM 4248 C CA . VAL A 1 532 ? -17.843 -11.539 -5.335 1.00 79.19 532 VAL A CA 1
ATOM 4249 C C . VAL A 1 532 ? -16.318 -11.522 -5.411 1.00 79.19 532 VAL A C 1
ATOM 4251 O O . VAL A 1 532 ? -15.763 -12.276 -6.202 1.00 79.19 532 VAL A O 1
ATOM 4254 N N . GLN A 1 533 ? -15.627 -10.754 -4.567 1.00 68.94 533 GLN A N 1
ATOM 4255 C CA . GLN A 1 533 ? -14.163 -10.751 -4.450 1.00 68.94 533 GLN A CA 1
ATOM 4256 C C . GLN A 1 533 ? -13.614 -12.142 -4.135 1.00 68.94 533 GLN A C 1
ATOM 4258 O O . GLN A 1 533 ? -12.667 -12.586 -4.785 1.00 68.94 533 GLN A O 1
ATOM 4263 N N . ALA A 1 534 ? -14.227 -12.864 -3.192 1.00 70.50 534 ALA A N 1
ATOM 4264 C CA . ALA A 1 534 ? -13.835 -14.233 -2.873 1.00 70.50 534 ALA A CA 1
ATOM 4265 C C . ALA A 1 534 ? -14.027 -15.175 -4.073 1.00 70.50 534 ALA A C 1
ATOM 4267 O O . ALA A 1 534 ? -13.109 -15.918 -4.421 1.00 70.50 534 ALA A O 1
ATOM 4268 N N . CYS A 1 535 ? -15.176 -15.103 -4.752 1.00 78.75 535 CYS A N 1
ATOM 4269 C CA . CYS A 1 535 ? -15.462 -15.927 -5.929 1.00 78.75 535 CYS A CA 1
ATOM 4270 C C . CYS A 1 535 ? -14.542 -15.586 -7.114 1.00 78.75 535 CYS A C 1
ATOM 4272 O O . CYS A 1 535 ? -14.069 -16.484 -7.804 1.00 78.75 535 CYS A O 1
ATOM 4274 N N . MET A 1 536 ? -14.230 -14.305 -7.324 1.00 70.38 536 MET A N 1
ATOM 4275 C CA . MET A 1 536 ? -13.391 -13.809 -8.425 1.00 70.38 536 MET A CA 1
ATOM 4276 C C . MET A 1 536 ? -11.900 -14.113 -8.253 1.00 70.38 536 MET A C 1
ATOM 4278 O O . MET A 1 536 ? -11.120 -13.918 -9.189 1.00 70.38 536 MET A O 1
ATOM 4282 N N . ARG A 1 537 ? -11.486 -14.682 -7.112 1.00 67.44 537 ARG A N 1
ATOM 4283 C CA . ARG A 1 537 ? -10.182 -15.359 -7.015 1.00 67.44 537 ARG A CA 1
ATOM 4284 C C . ARG A 1 537 ? -10.082 -16.518 -8.017 1.00 67.44 537 ARG A C 1
ATOM 4286 O O . ARG A 1 537 ? -8.994 -16.779 -8.530 1.00 67.44 537 ARG A O 1
ATOM 4293 N N . MET A 1 538 ? -11.214 -17.128 -8.389 1.00 70.19 538 MET A N 1
ATOM 4294 C CA . MET A 1 538 ? -11.336 -17.988 -9.570 1.00 70.19 538 MET A CA 1
ATOM 4295 C C . MET A 1 538 ? -11.354 -17.115 -10.830 1.00 70.19 538 MET A C 1
ATOM 4297 O O . MET A 1 538 ? -12.403 -16.767 -11.365 1.00 70.19 538 MET A O 1
ATOM 4301 N N . ARG A 1 539 ? -10.173 -16.724 -11.318 1.00 71.19 539 ARG A N 1
ATOM 4302 C CA . ARG A 1 539 ? -10.036 -15.766 -12.436 1.00 71.19 539 ARG A CA 1
ATOM 4303 C C . ARG A 1 539 ? -10.678 -16.233 -13.755 1.00 71.19 539 ARG A C 1
ATOM 4305 O O . ARG A 1 539 ? -10.869 -15.415 -14.654 1.00 71.19 539 ARG A O 1
ATOM 4312 N N . LYS A 1 540 ? -11.004 -17.527 -13.887 1.00 67.81 540 LYS A N 1
ATOM 4313 C CA . LYS A 1 540 ? -11.738 -18.122 -15.021 1.00 67.81 540 LYS A CA 1
ATOM 4314 C C . LYS A 1 540 ? -13.150 -18.594 -14.631 1.00 67.81 540 LYS A C 1
ATOM 4316 O O . LYS A 1 540 ? -13.682 -19.505 -15.266 1.00 67.81 540 LYS A O 1
ATOM 4321 N N . LEU A 1 541 ? -13.756 -18.018 -13.586 1.00 76.81 541 LEU A N 1
ATOM 4322 C CA . LEU A 1 541 ? -15.107 -18.364 -13.133 1.00 76.81 541 LEU A CA 1
ATOM 4323 C C . LEU A 1 541 ? -16.131 -18.212 -14.268 1.00 76.81 541 LEU A C 1
ATOM 4325 O O . LEU A 1 541 ? -16.173 -17.182 -14.940 1.00 76.81 541 LEU A O 1
ATOM 4329 N N . GLY A 1 542 ? -16.927 -19.256 -14.512 1.00 70.06 542 GLY A N 1
ATOM 4330 C CA . GLY A 1 542 ? -17.884 -19.310 -15.626 1.00 70.06 542 GLY A CA 1
ATOM 4331 C C . GLY A 1 542 ? -17.245 -19.567 -16.999 1.00 70.06 542 GLY A C 1
ATOM 4332 O O . GLY A 1 542 ? -17.946 -19.612 -18.004 1.00 70.06 542 GLY A O 1
ATOM 4333 N N . LYS A 1 543 ? -15.919 -19.753 -17.053 1.00 64.69 543 LYS A N 1
ATOM 4334 C CA . LYS A 1 543 ? -15.115 -20.021 -18.259 1.00 64.69 543 LYS A CA 1
ATOM 4335 C C . LYS A 1 543 ? -14.194 -21.227 -18.033 1.00 64.69 543 LYS A C 1
ATOM 4337 O O . LYS A 1 543 ? -12.989 -21.154 -18.267 1.00 64.69 543 LYS A O 1
ATOM 4342 N N . GLY A 1 544 ? -14.778 -22.306 -17.511 1.00 74.38 544 GLY A N 1
ATOM 4343 C CA . GLY A 1 544 ? -14.107 -23.549 -17.110 1.00 74.38 544 GLY A CA 1
ATOM 4344 C C . GLY A 1 544 ? -14.045 -23.734 -15.591 1.00 74.38 544 GLY A C 1
ATOM 4345 O O . GLY A 1 544 ? -14.368 -24.811 -15.095 1.00 74.38 544 GLY A O 1
ATOM 4346 N N . GLN A 1 545 ? -13.721 -22.678 -14.836 1.00 78.12 545 GLN A N 1
ATOM 4347 C CA . GLN A 1 545 ? -13.727 -22.733 -13.371 1.00 78.12 545 GLN A CA 1
ATOM 4348 C C . GLN A 1 545 ? -15.140 -22.536 -12.821 1.00 78.12 545 GLN A C 1
ATOM 4350 O O . GLN A 1 545 ? -15.924 -21.739 -13.349 1.00 78.12 545 GLN A O 1
ATOM 4355 N N . SER A 1 546 ? -15.451 -23.226 -11.727 1.00 83.31 546 SER A N 1
ATOM 4356 C CA . SER A 1 546 ? -16.751 -23.153 -11.052 1.00 83.31 546 SER A CA 1
ATOM 4357 C C . SER A 1 546 ? -16.595 -22.996 -9.540 1.00 83.31 546 SER A C 1
ATOM 4359 O O . SER A 1 546 ? -15.530 -23.254 -8.975 1.00 83.31 546 SER A O 1
ATOM 4361 N N . VAL A 1 547 ? -17.661 -22.540 -8.881 1.00 87.06 547 VAL A N 1
ATOM 4362 C CA . VAL A 1 547 ? -17.738 -22.445 -7.419 1.00 87.06 547 VAL A CA 1
ATOM 4363 C C . VAL A 1 547 ? -18.938 -23.225 -6.899 1.00 87.06 547 VAL A C 1
ATOM 4365 O O . VAL A 1 547 ? -19.963 -23.328 -7.571 1.00 87.06 547 VAL A O 1
ATOM 4368 N N . GLU A 1 548 ? -18.810 -23.763 -5.695 1.00 87.75 548 GLU A N 1
ATOM 4369 C CA . GLU A 1 548 ? -19.879 -24.407 -4.940 1.00 87.75 548 GLU A CA 1
ATOM 4370 C C . GLU A 1 548 ? -19.978 -23.760 -3.560 1.00 87.75 548 GLU A C 1
ATOM 4372 O O . GLU A 1 548 ? -18.968 -23.581 -2.881 1.00 87.75 548 GLU A O 1
ATOM 4377 N N . PHE A 1 549 ? -21.185 -23.365 -3.155 1.00 85.94 549 PHE A N 1
ATOM 4378 C CA . PHE A 1 549 ? -21.389 -22.705 -1.870 1.00 85.94 549 PHE A CA 1
ATOM 4379 C C . PHE A 1 549 ? -21.600 -23.730 -0.761 1.00 85.94 549 PHE A C 1
ATOM 4381 O O . PHE A 1 549 ? -22.538 -24.521 -0.813 1.00 85.94 549 PHE A O 1
ATOM 4388 N N . CYS A 1 550 ? -20.774 -23.651 0.278 1.00 82.56 550 CYS A N 1
ATOM 4389 C CA . CYS A 1 550 ? -21.003 -24.340 1.540 1.00 82.56 550 CYS A CA 1
ATOM 4390 C C . CYS A 1 550 ? -21.588 -23.345 2.541 1.00 82.56 550 CYS A C 1
ATOM 4392 O O . CYS A 1 550 ? -20.937 -22.370 2.929 1.00 82.56 550 CYS A O 1
ATOM 4394 N N . VAL A 1 551 ? -22.833 -23.585 2.941 1.00 81.06 551 VAL A N 1
ATOM 4395 C CA . VAL A 1 551 ? -23.597 -22.700 3.822 1.00 81.06 551 VAL A CA 1
ATOM 4396 C C . VAL A 1 551 ? -23.572 -23.279 5.236 1.00 81.06 551 VAL A C 1
ATOM 4398 O O . VAL A 1 551 ? -24.140 -24.347 5.452 1.00 81.06 551 VAL A O 1
ATOM 4401 N N . PRO A 1 552 ? -22.924 -22.618 6.213 1.00 75.19 552 PRO A N 1
ATOM 4402 C CA . PRO A 1 552 ? -23.050 -23.015 7.606 1.00 75.19 552 PRO A CA 1
ATOM 4403 C C . PRO A 1 552 ? -24.492 -22.865 8.079 1.00 75.19 552 PRO A C 1
ATOM 4405 O O . PRO A 1 552 ? -25.214 -21.971 7.632 1.00 75.19 552 PRO A O 1
ATOM 4408 N N . TRP A 1 553 ? -24.870 -23.699 9.041 1.00 69.62 553 TRP A N 1
ATOM 4409 C CA . TRP A 1 553 ? -26.234 -23.796 9.556 1.00 69.62 553 TRP A CA 1
ATOM 4410 C C . TRP A 1 553 ? -26.813 -22.421 9.987 1.00 69.62 553 TRP A C 1
ATOM 4412 O O . TRP A 1 553 ? -27.970 -22.101 9.724 1.00 69.62 553 TRP A O 1
ATOM 4422 N N . GLU A 1 554 ? -25.979 -21.558 10.576 1.00 70.75 554 GLU A N 1
ATOM 4423 C CA . GLU A 1 554 ? -26.343 -20.207 11.029 1.00 70.75 554 GLU A CA 1
ATOM 4424 C C . GLU A 1 554 ? -26.798 -19.302 9.879 1.00 70.75 554 GLU A C 1
ATOM 4426 O O . GLU A 1 554 ? -27.738 -18.515 10.006 1.00 70.75 554 GLU A O 1
ATOM 4431 N N . ILE A 1 555 ? -26.108 -19.407 8.743 1.00 80.44 555 ILE A N 1
ATOM 4432 C CA . ILE A 1 555 ? -26.360 -18.604 7.549 1.00 80.44 555 ILE A CA 1
ATOM 4433 C C . ILE A 1 555 ? -27.567 -19.152 6.799 1.00 80.44 555 ILE A C 1
ATOM 4435 O O . ILE A 1 555 ? -28.378 -18.377 6.299 1.00 80.44 555 ILE A O 1
ATOM 4439 N N . GLU A 1 556 ? -27.741 -20.473 6.792 1.00 80.69 556 GLU A N 1
ATOM 4440 C CA . GLU A 1 556 ? -28.937 -21.117 6.255 1.00 80.69 556 GLU A CA 1
ATOM 4441 C C . GLU A 1 556 ? -30.208 -20.559 6.911 1.00 80.69 556 GLU A C 1
ATOM 4443 O O . GLU A 1 556 ? -31.137 -20.172 6.201 1.00 80.69 556 GLU A O 1
ATOM 4448 N N . GLN A 1 557 ? -30.236 -20.405 8.240 1.00 77.88 557 GLN A N 1
ATOM 4449 C CA . GLN A 1 557 ? -31.390 -19.810 8.929 1.00 77.88 557 GLN A CA 1
ATOM 4450 C C . GLN A 1 557 ? -31.657 -18.363 8.498 1.00 77.88 557 GLN A C 1
ATOM 4452 O O . GLN A 1 557 ? -32.813 -17.975 8.310 1.00 77.88 557 GLN A O 1
ATOM 4457 N N . LYS A 1 558 ? -30.604 -17.558 8.310 1.00 80.12 558 LYS A N 1
ATOM 4458 C CA . LYS A 1 558 ? -30.735 -16.171 7.834 1.00 80.12 558 LYS A CA 1
ATOM 4459 C C . LYS A 1 558 ? -31.270 -16.106 6.403 1.00 80.12 558 LYS A C 1
ATOM 4461 O O . LYS A 1 558 ? -32.142 -15.287 6.126 1.00 80.12 558 LYS A O 1
ATOM 4466 N N . ILE A 1 559 ? -30.810 -16.997 5.525 1.00 83.88 559 ILE A N 1
ATOM 4467 C CA . ILE A 1 559 ? -31.296 -17.105 4.142 1.00 83.88 559 ILE A CA 1
ATOM 4468 C C . ILE A 1 559 ? -32.769 -17.532 4.123 1.00 83.88 559 ILE A C 1
ATOM 4470 O O . ILE A 1 559 ? -33.577 -16.927 3.420 1.00 83.88 559 ILE A O 1
ATOM 4474 N N . ILE A 1 560 ? -33.144 -18.541 4.917 1.00 81.00 560 ILE A N 1
ATOM 4475 C CA . ILE A 1 560 ? -34.524 -19.047 4.984 1.00 81.00 560 ILE A CA 1
ATOM 4476 C C . ILE A 1 560 ? -35.492 -17.959 5.464 1.00 81.00 560 ILE A C 1
ATOM 4478 O O . ILE A 1 560 ? -36.580 -17.839 4.908 1.00 81.00 560 ILE A O 1
ATOM 4482 N N . ARG A 1 561 ? -35.100 -17.126 6.438 1.00 79.25 561 ARG A N 1
ATOM 4483 C CA . ARG A 1 561 ? -35.932 -16.008 6.929 1.00 79.25 561 ARG A CA 1
ATOM 4484 C C . ARG A 1 561 ? -36.278 -14.975 5.859 1.00 79.25 561 ARG A C 1
ATOM 4486 O O . ARG A 1 561 ? -37.312 -14.327 5.971 1.00 79.25 561 ARG A O 1
ATOM 4493 N N . LEU A 1 562 ? -35.429 -14.817 4.845 1.00 78.38 562 LEU A N 1
ATOM 4494 C CA . LEU A 1 562 ? -35.645 -13.873 3.747 1.00 78.38 562 LEU A CA 1
ATOM 4495 C C . LEU A 1 562 ? -36.466 -14.473 2.594 1.00 78.38 562 LEU A C 1
ATOM 4497 O O . LEU A 1 562 ? -36.820 -13.750 1.663 1.00 78.38 562 LEU A O 1
ATOM 4501 N N . LYS A 1 563 ? -36.791 -15.776 2.627 1.00 76.00 563 LYS A N 1
ATOM 4502 C CA . LYS A 1 563 ? -37.615 -16.399 1.586 1.00 76.00 563 LYS A CA 1
ATOM 4503 C C . LYS A 1 563 ? -39.080 -15.945 1.684 1.00 76.00 563 LYS A C 1
ATOM 4505 O O . LYS A 1 563 ? -39.667 -16.020 2.763 1.00 76.00 563 LYS A O 1
ATOM 4510 N N . PRO A 1 564 ? -39.721 -15.579 0.556 1.00 66.62 564 PRO A N 1
ATOM 4511 C CA . PRO A 1 564 ? -41.168 -15.377 0.498 1.00 66.62 564 PRO A CA 1
ATOM 4512 C C . PRO A 1 564 ? -41.919 -16.642 0.941 1.00 66.62 564 PRO A C 1
ATOM 4514 O O . PRO A 1 564 ? -41.555 -17.749 0.528 1.00 66.62 564 PRO A O 1
ATOM 4517 N N . GLN A 1 565 ? -42.980 -16.483 1.742 1.00 57.78 565 GLN A N 1
ATOM 4518 C CA . GLN A 1 565 ? -43.713 -17.596 2.370 1.00 57.78 565 GLN A CA 1
ATOM 4519 C C . GLN A 1 565 ? -44.234 -18.650 1.367 1.00 57.78 565 GLN A C 1
ATOM 4521 O O . GLN A 1 565 ? -44.264 -19.832 1.695 1.00 57.78 565 GLN A O 1
ATOM 4526 N N . GLU A 1 566 ? -44.524 -18.275 0.117 1.00 53.12 566 GLU A N 1
ATOM 4527 C CA . GLU A 1 566 ? -44.969 -19.199 -0.945 1.00 53.12 566 GLU A CA 1
ATOM 4528 C C . GLU A 1 566 ? -43.868 -20.148 -1.472 1.00 53.12 566 GLU A C 1
ATOM 4530 O O . GLU A 1 566 ? -44.166 -21.214 -2.011 1.00 53.12 566 GLU A O 1
ATOM 4535 N N . LYS A 1 567 ? -42.577 -19.811 -1.300 1.00 50.53 567 LYS A N 1
ATOM 4536 C CA . LYS A 1 567 ? -41.422 -20.640 -1.719 1.00 50.53 567 LYS A CA 1
ATOM 4537 C C . LYS A 1 567 ? -40.756 -21.398 -0.566 1.00 50.53 567 LYS A C 1
ATOM 4539 O O . LYS A 1 567 ? -39.871 -22.219 -0.820 1.00 50.53 567 LYS A O 1
ATOM 4544 N N . ALA A 1 568 ? -41.184 -21.175 0.678 1.00 50.59 568 ALA A N 1
ATOM 4545 C CA . ALA A 1 568 ? -40.648 -21.846 1.866 1.00 50.59 568 ALA A CA 1
ATOM 4546 C C . ALA A 1 568 ? -40.904 -23.371 1.876 1.00 50.59 568 ALA A C 1
ATOM 4548 O O . ALA A 1 568 ? -40.184 -24.114 2.536 1.00 50.59 568 ALA A O 1
ATOM 4549 N N . ALA A 1 569 ? -41.874 -23.854 1.087 1.00 49.00 569 ALA A N 1
ATOM 4550 C CA . ALA A 1 569 ? -42.181 -25.278 0.940 1.00 49.00 569 ALA A CA 1
ATOM 4551 C C . ALA A 1 569 ? -41.146 -26.073 0.105 1.00 49.00 569 ALA A C 1
ATOM 4553 O O . ALA A 1 569 ? -41.102 -27.301 0.189 1.00 49.00 569 ALA A O 1
ATOM 4554 N N . ARG A 1 570 ? -40.285 -25.413 -0.693 1.00 53.72 570 ARG A N 1
ATOM 4555 C CA . ARG A 1 570 ? -39.206 -26.081 -1.450 1.00 53.72 570 ARG A CA 1
ATOM 4556 C C . ARG A 1 570 ? -37.952 -26.210 -0.574 1.00 53.72 570 ARG A C 1
ATOM 4558 O O . ARG A 1 570 ? -37.279 -25.217 -0.310 1.00 53.72 570 ARG A O 1
ATOM 4565 N N . ARG A 1 571 ? -37.610 -27.443 -0.175 1.00 56.38 571 ARG A N 1
ATOM 4566 C CA . ARG A 1 571 ? -36.526 -27.820 0.769 1.00 56.38 571 ARG A CA 1
ATOM 4567 C C . ARG A 1 571 ? -35.071 -27.460 0.368 1.00 56.38 571 ARG A C 1
ATOM 4569 O O . ARG A 1 571 ? -34.155 -27.921 1.033 1.00 56.38 571 ARG A O 1
ATOM 4576 N N . GLY A 1 572 ? -34.817 -26.669 -0.679 1.00 69.56 572 GLY A N 1
ATOM 4577 C CA . GLY A 1 572 ? -33.453 -26.360 -1.152 1.00 69.56 572 GLY A CA 1
ATOM 4578 C C . GLY A 1 572 ? -33.110 -24.868 -1.125 1.00 69.56 572 GLY A C 1
ATOM 4579 O O . GLY A 1 572 ? -33.941 -24.040 -1.503 1.00 69.56 572 GLY A O 1
ATOM 4580 N N . ILE A 1 573 ? -31.889 -24.515 -0.703 1.00 79.25 573 ILE A N 1
ATOM 4581 C CA . ILE A 1 573 ? -31.312 -23.169 -0.871 1.00 79.25 573 ILE A CA 1
ATOM 4582 C C . ILE A 1 573 ? -30.775 -23.049 -2.302 1.00 79.25 573 ILE A C 1
ATOM 4584 O O . ILE A 1 573 ? -29.899 -23.813 -2.703 1.00 79.25 573 ILE A O 1
ATOM 4588 N N . ALA A 1 574 ? -31.294 -22.099 -3.077 1.00 84.62 574 ALA A N 1
ATOM 4589 C CA . ALA A 1 574 ? -30.781 -21.780 -4.405 1.00 84.62 574 ALA A CA 1
ATOM 4590 C C . ALA A 1 574 ? -29.698 -20.689 -4.336 1.00 84.62 574 ALA A C 1
ATOM 4592 O O . ALA A 1 574 ? -29.647 -19.897 -3.395 1.00 84.62 574 ALA A O 1
ATOM 4593 N N . ILE A 1 575 ? -28.872 -20.581 -5.383 1.00 85.69 575 ILE A N 1
ATOM 4594 C CA . ILE A 1 575 ? -27.859 -19.513 -5.501 1.00 85.69 575 ILE A CA 1
ATOM 4595 C C . ILE A 1 575 ? -28.515 -18.122 -5.443 1.00 85.69 575 ILE A C 1
ATOM 4597 O O . ILE A 1 575 ? -27.965 -17.209 -4.834 1.00 85.69 575 ILE A O 1
ATOM 4601 N N . SER A 1 576 ? -29.719 -17.964 -6.004 1.00 85.81 576 SER A N 1
ATOM 4602 C CA . SER A 1 576 ? -30.488 -16.716 -5.910 1.00 85.81 576 SER A CA 1
ATOM 4603 C C . SER A 1 576 ? -30.813 -16.323 -4.468 1.00 85.81 576 SER A C 1
ATOM 4605 O O . SER A 1 576 ? -30.810 -15.138 -4.151 1.00 85.81 576 SER A O 1
ATOM 4607 N N . ASP A 1 577 ? -31.060 -17.302 -3.592 1.00 86.25 577 ASP A N 1
ATOM 4608 C CA . ASP A 1 577 ? -31.377 -17.054 -2.183 1.00 86.25 577 ASP A CA 1
ATOM 4609 C C . ASP A 1 577 ? -30.127 -16.571 -1.431 1.00 86.25 577 ASP A C 1
ATOM 4611 O O . ASP A 1 577 ? -30.196 -15.624 -0.649 1.00 86.25 577 ASP A O 1
ATOM 4615 N N . VAL A 1 578 ? -28.964 -17.167 -1.733 1.00 87.06 578 VAL A N 1
ATOM 4616 C CA . VAL A 1 578 ? -27.658 -16.720 -1.216 1.00 87.06 578 VAL A CA 1
ATOM 4617 C C . VAL A 1 578 ? -27.364 -15.289 -1.666 1.00 87.06 578 VAL A C 1
ATOM 4619 O O . VAL A 1 578 ? -27.016 -14.451 -0.839 1.00 87.06 578 VAL A O 1
ATOM 4622 N N . LEU A 1 579 ? -27.543 -14.982 -2.956 1.00 88.19 579 LEU A N 1
ATOM 4623 C CA . LEU A 1 579 ? -27.327 -13.633 -3.489 1.00 88.19 579 LEU A CA 1
ATOM 4624 C C . LEU A 1 579 ? -28.287 -12.613 -2.859 1.00 88.19 579 LEU A C 1
ATOM 4626 O O . LEU A 1 579 ? -27.848 -11.533 -2.476 1.00 88.19 579 LEU A O 1
ATOM 4630 N N . SER A 1 580 ? -29.565 -12.963 -2.682 1.00 87.12 580 SER A N 1
ATOM 4631 C CA . SER A 1 580 ? -30.556 -12.097 -2.028 1.00 87.12 580 SER A CA 1
ATOM 4632 C C . SER A 1 580 ? -30.200 -11.806 -0.568 1.00 87.12 580 SER A C 1
ATOM 4634 O O . SER A 1 580 ? -30.316 -10.662 -0.120 1.00 87.12 580 SER A O 1
ATOM 4636 N N . TRP A 1 581 ? -29.748 -12.820 0.178 1.00 89.19 581 TRP A N 1
ATOM 4637 C CA . TRP A 1 581 ? -29.283 -12.643 1.554 1.00 89.19 581 TRP A CA 1
ATOM 4638 C C . TRP A 1 581 ? -28.061 -11.729 1.613 1.00 89.19 581 TRP A C 1
ATOM 4640 O O . TRP A 1 581 ? -28.073 -10.745 2.344 1.00 89.19 581 TRP A O 1
ATOM 4650 N N . VAL A 1 582 ? -27.050 -11.982 0.785 1.00 87.69 582 VAL A N 1
ATOM 4651 C CA . VAL A 1 582 ? -25.820 -11.186 0.768 1.00 87.69 582 VAL A CA 1
ATOM 4652 C C . VAL A 1 582 ? -26.067 -9.730 0.326 1.00 87.69 582 VAL A C 1
ATOM 4654 O O . VAL A 1 582 ? -25.453 -8.805 0.862 1.00 87.69 582 VAL A O 1
ATOM 4657 N N . ILE A 1 583 ? -26.993 -9.483 -0.606 1.00 87.62 583 ILE A N 1
ATOM 4658 C CA . ILE A 1 583 ? -27.427 -8.120 -0.964 1.00 87.62 583 ILE A CA 1
ATOM 4659 C C . ILE A 1 583 ? -28.114 -7.448 0.230 1.00 87.62 583 ILE A C 1
ATOM 4661 O O . ILE A 1 583 ? -27.810 -6.299 0.538 1.00 87.62 583 ILE A O 1
ATOM 4665 N N . THR A 1 584 ? -28.973 -8.173 0.949 1.00 86.19 584 THR A N 1
ATOM 4666 C CA . THR A 1 584 ? -29.647 -7.655 2.149 1.00 86.19 584 THR A CA 1
ATOM 4667 C C . THR A 1 584 ? -28.643 -7.326 3.257 1.00 86.19 584 THR A C 1
ATOM 4669 O O . THR A 1 584 ? -28.725 -6.253 3.848 1.00 86.19 584 THR A O 1
ATOM 4672 N N . GLU A 1 585 ? -27.651 -8.187 3.502 1.00 81.62 585 GLU A N 1
ATOM 4673 C CA . GLU A 1 585 ? -26.547 -7.913 4.437 1.00 81.62 585 GLU A CA 1
ATOM 4674 C C . GLU A 1 585 ? -25.738 -6.682 4.007 1.00 81.62 585 GLU A C 1
ATOM 4676 O O 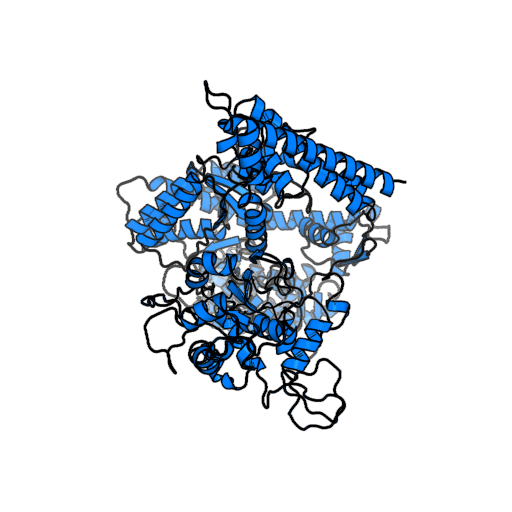. GLU A 1 585 ? -25.349 -5.888 4.855 1.00 81.62 585 GLU A O 1
ATOM 4681 N N . THR A 1 586 ? -25.548 -6.465 2.700 1.00 83.38 586 THR A N 1
ATOM 4682 C CA . THR A 1 586 ? -24.905 -5.246 2.171 1.00 83.38 586 THR A CA 1
ATOM 4683 C C . THR A 1 586 ? -25.739 -4.004 2.490 1.00 83.38 586 THR A C 1
ATOM 4685 O O . THR A 1 586 ? -25.205 -3.020 2.989 1.00 83.38 586 THR A O 1
ATOM 4688 N N . CYS A 1 587 ? -27.058 -4.041 2.270 1.00 83.62 587 CYS A N 1
ATOM 4689 C CA . CYS A 1 587 ? -27.947 -2.932 2.630 1.00 83.62 587 CYS A CA 1
ATOM 4690 C C . CYS A 1 587 ? -27.940 -2.652 4.142 1.00 83.62 587 CYS A C 1
ATOM 4692 O O . CYS A 1 587 ? -27.976 -1.494 4.554 1.00 83.62 587 CYS A O 1
ATOM 4694 N N . LEU A 1 588 ? -27.890 -3.700 4.970 1.00 78.81 588 LEU A N 1
ATOM 4695 C CA . LEU A 1 588 ? -27.800 -3.569 6.424 1.00 78.81 588 LEU A CA 1
ATOM 4696 C C . LEU A 1 588 ? -26.454 -2.979 6.864 1.00 78.81 588 LEU A C 1
ATOM 4698 O O . LEU A 1 588 ? -26.451 -2.099 7.720 1.00 78.81 588 LEU A O 1
ATOM 4702 N N . ASP A 1 589 ? -25.334 -3.416 6.282 1.00 77.44 589 ASP A N 1
ATOM 4703 C CA . ASP A 1 589 ? -24.000 -2.857 6.551 1.00 77.44 589 ASP A CA 1
ATOM 4704 C C . ASP A 1 589 ? -23.926 -1.374 6.152 1.00 77.44 589 ASP A C 1
ATOM 4706 O O . ASP A 1 589 ? -23.502 -0.543 6.952 1.00 77.44 589 ASP A O 1
ATOM 4710 N N . LEU A 1 590 ? -24.459 -1.005 4.981 1.00 79.12 590 LEU A N 1
ATOM 4711 C CA . LEU A 1 590 ? -24.537 0.396 4.554 1.00 79.12 590 LEU A CA 1
ATOM 4712 C C . LEU A 1 590 ? -25.380 1.244 5.514 1.00 79.12 590 LEU A C 1
ATOM 4714 O O . LEU A 1 590 ? -24.943 2.318 5.917 1.00 79.12 590 LEU A O 1
ATOM 4718 N N . ARG A 1 591 ? -26.551 0.755 5.949 1.00 79.19 591 ARG A N 1
ATOM 4719 C CA . ARG A 1 591 ? -27.381 1.454 6.949 1.00 79.19 591 ARG A CA 1
ATOM 4720 C C . ARG A 1 591 ? -26.652 1.655 8.278 1.00 79.19 591 ARG A C 1
ATOM 4722 O O . ARG A 1 591 ? -26.812 2.705 8.891 1.00 79.19 591 ARG A O 1
ATOM 4729 N N . LYS A 1 592 ? -25.841 0.685 8.714 1.00 75.75 592 LYS A N 1
ATOM 4730 C CA . LYS A 1 592 ? -25.005 0.811 9.922 1.00 75.75 592 LYS A CA 1
ATOM 4731 C C . LYS A 1 592 ? -23.882 1.839 9.766 1.00 75.75 592 LYS A C 1
ATOM 4733 O O . LYS A 1 592 ? -23.459 2.407 10.766 1.00 75.75 592 LYS A O 1
ATOM 4738 N N . ALA A 1 593 ? -23.430 2.101 8.539 1.00 78.12 593 ALA A N 1
ATOM 4739 C CA . ALA A 1 593 ? -22.373 3.063 8.240 1.00 78.12 593 ALA A CA 1
ATOM 4740 C C . ALA A 1 593 ? -22.868 4.522 8.118 1.00 78.12 593 ALA A C 1
ATOM 4742 O O . ALA A 1 593 ? -22.081 5.447 8.312 1.00 78.12 593 ALA A O 1
ATOM 4743 N N . ILE A 1 594 ? -24.161 4.761 7.849 1.00 83.44 594 ILE A N 1
ATOM 4744 C CA . ILE A 1 594 ? -24.733 6.120 7.713 1.00 83.44 594 ILE A CA 1
ATOM 4745 C C . ILE A 1 594 ? -24.502 7.017 8.939 1.00 83.44 594 ILE A C 1
ATOM 4747 O O . ILE A 1 594 ? -24.127 8.174 8.751 1.00 83.44 594 ILE A O 1
ATOM 4751 N N . PRO A 1 595 ? -24.669 6.544 10.188 1.00 79.06 595 PRO A N 1
ATOM 4752 C CA . PRO A 1 595 ? -24.384 7.367 11.358 1.00 79.06 595 PRO A CA 1
ATOM 4753 C C . PRO A 1 595 ? -22.924 7.870 11.391 1.00 79.06 595 PRO A C 1
ATOM 4755 O O . PRO A 1 595 ? -22.674 9.032 11.719 1.00 79.06 595 PRO A O 1
ATOM 4758 N N . LEU A 1 596 ? -21.960 7.017 11.019 1.00 78.06 596 LEU A N 1
ATOM 4759 C CA . LEU A 1 596 ? -20.538 7.378 10.926 1.00 78.06 596 LEU A CA 1
ATOM 4760 C C . LEU A 1 596 ? -20.296 8.416 9.829 1.00 78.06 596 LEU A C 1
ATOM 4762 O O . LEU A 1 596 ? -19.668 9.445 10.081 1.00 78.06 596 LEU A O 1
ATOM 4766 N N . TRP A 1 597 ? -20.850 8.167 8.640 1.00 85.62 597 TRP A N 1
ATOM 4767 C CA . TRP A 1 597 ? -20.805 9.094 7.511 1.00 85.62 597 TRP A CA 1
ATOM 4768 C C . TRP A 1 597 ? -21.350 10.477 7.889 1.00 85.62 597 TRP A C 1
ATOM 4770 O O . TRP A 1 597 ? -20.711 11.490 7.613 1.00 85.62 597 TRP A O 1
ATOM 4780 N N . LEU A 1 598 ? -22.492 10.524 8.583 1.00 84.81 598 LEU A N 1
ATOM 4781 C CA . LEU A 1 598 ? -23.114 11.767 9.030 1.00 84.81 598 LEU A CA 1
ATOM 4782 C C . LEU A 1 598 ? -22.193 12.547 9.974 1.00 84.81 598 LEU A C 1
ATOM 4784 O O . LEU A 1 598 ? -21.996 13.745 9.785 1.00 84.81 598 LEU A O 1
ATOM 4788 N N . ASN A 1 599 ? -21.611 11.883 10.976 1.00 80.94 599 ASN A N 1
ATOM 4789 C CA . ASN A 1 599 ? -20.680 12.528 11.903 1.00 80.94 599 ASN A CA 1
ATOM 4790 C C . ASN A 1 599 ? -19.464 13.115 11.178 1.00 80.94 599 ASN A C 1
ATOM 4792 O O . ASN A 1 599 ? -19.084 14.257 11.446 1.00 80.94 599 ASN A O 1
ATOM 4796 N N . GLN A 1 600 ? -18.881 12.358 10.248 1.00 84.06 600 GLN A N 1
ATOM 4797 C CA . GLN A 1 600 ? -17.759 12.826 9.435 1.00 84.06 600 GLN A CA 1
ATOM 4798 C C . GLN A 1 600 ? -18.166 13.993 8.532 1.00 84.06 600 GLN A C 1
ATOM 4800 O O . GLN A 1 600 ? -17.428 14.970 8.445 1.00 84.06 600 GLN A O 1
ATOM 4805 N N . GLY A 1 601 ? -19.360 13.956 7.935 1.00 87.25 601 GLY A N 1
ATOM 4806 C CA . GLY A 1 601 ? -19.902 15.044 7.119 1.00 87.25 601 GLY A CA 1
ATOM 4807 C C . GLY A 1 601 ? -20.136 16.333 7.914 1.00 87.25 601 GLY A C 1
ATOM 4808 O O . GLY A 1 601 ? -19.730 17.414 7.482 1.00 87.25 601 GLY A O 1
ATOM 4809 N N . VAL A 1 602 ? -20.711 16.232 9.118 1.00 85.44 602 VAL A N 1
ATOM 4810 C CA . VAL A 1 602 ? -20.877 17.375 10.036 1.00 85.44 602 VAL A CA 1
ATOM 4811 C C . VAL A 1 602 ? -19.513 17.940 10.445 1.00 85.44 602 VAL A C 1
ATOM 4813 O O . VAL A 1 602 ? -19.319 19.158 10.419 1.00 85.44 602 VAL A O 1
ATOM 4816 N N . ARG A 1 603 ? -18.546 17.078 10.792 1.00 85.19 603 ARG A N 1
ATOM 4817 C CA . ARG A 1 603 ? -17.171 17.488 11.128 1.00 85.19 603 ARG A CA 1
ATOM 4818 C C . ARG A 1 603 ? -16.501 18.192 9.948 1.00 85.19 603 ARG A C 1
ATOM 4820 O O . ARG A 1 603 ? -15.980 19.291 10.122 1.00 85.19 603 ARG A O 1
ATOM 4827 N N . PHE A 1 604 ? -16.582 17.620 8.750 1.00 87.12 604 PHE A N 1
ATOM 4828 C CA . PHE A 1 604 ? -16.041 18.206 7.525 1.00 87.12 604 PHE A CA 1
ATOM 4829 C C . PHE A 1 604 ? -16.647 19.586 7.240 1.00 87.12 604 PHE A C 1
ATOM 4831 O O . PHE A 1 604 ? -15.906 20.540 7.008 1.00 87.12 604 PHE A O 1
ATOM 4838 N N . SER A 1 605 ? -17.974 19.733 7.352 1.00 87.25 605 SER A N 1
ATOM 4839 C CA . SER A 1 605 ? -18.656 21.023 7.176 1.00 87.25 605 SER A CA 1
ATOM 4840 C C . SER A 1 605 ? -18.133 22.088 8.148 1.00 87.25 605 SER A C 1
ATOM 4842 O O . SER A 1 605 ? -17.841 23.215 7.744 1.00 87.25 605 SER A O 1
ATOM 4844 N N . ARG A 1 606 ? -17.936 21.730 9.424 1.00 85.62 606 ARG A N 1
ATOM 4845 C CA . ARG A 1 606 ? -17.348 22.632 10.430 1.00 85.62 606 ARG A CA 1
ATOM 4846 C C . ARG A 1 606 ? -15.903 22.997 10.096 1.00 85.62 606 ARG A C 1
ATOM 4848 O O . ARG A 1 606 ? -15.543 24.173 10.139 1.00 85.62 606 ARG A O 1
ATOM 4855 N N . HIS A 1 607 ? -15.091 22.008 9.735 1.00 86.69 607 HIS A N 1
ATOM 4856 C CA . HIS A 1 607 ? -13.687 22.204 9.377 1.00 86.69 607 HIS A CA 1
ATOM 4857 C C . HIS A 1 607 ? -13.535 23.116 8.158 1.00 86.69 607 HIS A C 1
ATOM 4859 O O . HIS A 1 607 ? -12.666 23.982 8.156 1.00 86.69 607 HIS A O 1
ATOM 4865 N N . GLN A 1 608 ? -14.410 23.002 7.156 1.00 84.56 608 GLN A N 1
ATOM 4866 C CA . GLN A 1 608 ? -14.406 23.878 5.982 1.00 84.56 608 GLN A CA 1
ATOM 4867 C C . GLN A 1 608 ? -14.596 25.355 6.368 1.00 84.56 608 GLN A C 1
ATOM 4869 O O . GLN A 1 608 ? -13.896 26.231 5.853 1.00 84.56 608 GLN A O 1
ATOM 4874 N N . VAL A 1 609 ? -15.475 25.639 7.337 1.00 83.44 609 VAL A N 1
ATOM 4875 C CA . VAL A 1 609 ? -15.644 26.996 7.882 1.00 83.44 609 VAL A CA 1
ATOM 4876 C C . VAL A 1 609 ? -14.357 27.472 8.557 1.00 83.44 609 VAL A C 1
ATOM 4878 O O . VAL A 1 609 ? -13.942 28.611 8.337 1.00 83.44 609 VAL A O 1
ATOM 4881 N N . PHE A 1 610 ? -13.689 26.626 9.341 1.00 85.25 610 PHE A N 1
ATOM 4882 C CA . PHE A 1 610 ? -12.422 26.987 9.985 1.00 85.25 610 PHE A CA 1
ATOM 4883 C C . PHE A 1 610 ? -11.307 27.254 8.968 1.00 85.25 610 PHE A C 1
ATOM 4885 O O . PHE A 1 610 ? -10.611 28.261 9.084 1.00 85.25 610 PHE A O 1
ATOM 4892 N N . TRP A 1 611 ? -11.201 26.433 7.919 1.00 81.75 611 TRP A N 1
ATOM 4893 C CA . TRP A 1 611 ? -10.250 26.647 6.828 1.00 81.75 611 TRP A CA 1
ATOM 4894 C C . TRP A 1 611 ? -10.495 27.964 6.081 1.00 81.75 611 TRP A C 1
ATOM 4896 O O . TRP A 1 611 ? -9.536 28.628 5.695 1.00 81.75 611 TRP A O 1
ATOM 4906 N N . SER A 1 612 ? -11.753 28.394 5.926 1.00 77.00 612 SER A N 1
ATOM 4907 C CA . SER A 1 612 ? -12.079 29.672 5.270 1.00 77.00 612 SER A CA 1
ATOM 4908 C C . SER A 1 612 ? -11.673 30.912 6.087 1.00 77.00 612 SER A C 1
ATOM 4910 O O . SER A 1 612 ? -11.283 31.928 5.514 1.00 77.00 612 SER A O 1
ATOM 4912 N N . LYS A 1 613 ? -11.674 30.819 7.426 1.00 71.44 613 LYS A N 1
ATOM 4913 C CA . LYS A 1 613 ? -11.285 31.902 8.358 1.00 71.44 613 LYS A CA 1
ATOM 4914 C C . LYS A 1 613 ? -9.776 32.171 8.420 1.00 71.44 613 LYS A C 1
ATOM 4916 O O . LYS A 1 613 ? -9.352 33.119 9.073 1.00 71.44 613 LYS A O 1
ATOM 4921 N N . ARG A 1 614 ? -8.970 31.362 7.730 1.00 63.56 614 ARG A N 1
ATOM 4922 C CA . ARG A 1 614 ? -7.504 31.447 7.667 1.00 63.56 614 ARG A CA 1
ATOM 4923 C C . ARG A 1 614 ? -6.978 32.760 7.066 1.00 63.56 614 ARG A C 1
ATOM 4925 O O . ARG A 1 614 ? -5.851 33.152 7.352 1.00 63.56 614 ARG A O 1
ATOM 4932 N N . LYS A 1 615 ? -7.778 33.452 6.247 1.00 55.12 615 LYS A N 1
ATOM 4933 C CA . LYS A 1 615 ? -7.411 34.728 5.611 1.00 55.12 615 LYS A CA 1
ATOM 4934 C C . LYS A 1 615 ? -7.706 35.916 6.548 1.00 55.12 615 LYS A C 1
ATOM 4936 O O . LYS A 1 615 ? -8.693 36.618 6.355 1.00 55.12 615 LYS A O 1
ATOM 4941 N N . GLY A 1 616 ? -6.868 36.128 7.570 1.00 51.34 616 GLY A N 1
ATOM 4942 C CA . GLY A 1 616 ? -6.931 37.303 8.458 1.00 51.34 616 GLY A CA 1
ATOM 4943 C C . GLY A 1 616 ? -5.813 37.367 9.515 1.00 51.34 616 GLY A C 1
ATOM 4944 O O . GLY A 1 616 ? -5.292 36.335 9.927 1.00 51.34 616 GLY A O 1
ATOM 4945 N N . ASP A 1 617 ? -5.481 38.581 9.976 1.00 42.88 617 ASP A N 1
ATOM 4946 C CA . ASP A 1 617 ? -4.326 38.965 10.830 1.00 42.88 617 ASP A CA 1
ATOM 4947 C C . ASP A 1 617 ? -4.236 38.299 12.228 1.00 42.88 617 ASP A C 1
ATOM 4949 O O . ASP A 1 617 ? -3.293 38.525 12.986 1.00 42.88 617 ASP A O 1
ATOM 4953 N N . ALA A 1 618 ? -5.180 37.427 12.593 1.00 48.72 618 ALA A N 1
ATOM 4954 C CA . ALA A 1 618 ? -5.189 36.688 13.860 1.00 48.72 618 ALA A CA 1
ATOM 4955 C C . ALA A 1 618 ? -4.672 35.243 13.683 1.00 48.72 618 ALA A C 1
ATOM 4957 O O . ALA A 1 618 ? -5.320 34.269 14.069 1.00 48.72 618 ALA A O 1
ATOM 4958 N N . VAL A 1 619 ? -3.486 35.092 13.088 1.00 54.78 619 VAL A N 1
ATOM 4959 C CA . VAL A 1 619 ? -2.905 33.806 12.638 1.00 54.78 619 VAL A CA 1
ATOM 4960 C C . VAL A 1 619 ? -2.579 32.821 13.783 1.00 54.78 619 VAL A C 1
ATOM 4962 O O . VAL A 1 619 ? -2.356 31.642 13.530 1.00 54.78 619 VAL A O 1
ATOM 4965 N N . SER A 1 620 ? -2.601 33.236 15.054 1.00 55.97 620 SER A N 1
ATOM 4966 C CA . SER A 1 620 ? -2.021 32.424 16.142 1.00 55.97 620 SER A CA 1
ATOM 4967 C C . SER A 1 620 ? -2.966 31.459 16.885 1.00 55.97 620 SER A C 1
ATOM 4969 O O . SER A 1 620 ? -2.455 30.688 17.685 1.00 55.97 620 SER A O 1
ATOM 4971 N N . ARG A 1 621 ? -4.298 31.457 16.678 1.00 65.12 621 ARG A N 1
ATOM 4972 C CA . ARG A 1 621 ? -5.218 30.558 17.440 1.00 65.12 621 ARG A CA 1
ATOM 4973 C C . ARG A 1 621 ? -6.339 29.874 16.646 1.00 65.12 621 ARG A C 1
ATOM 4975 O O . ARG A 1 621 ? -7.185 29.205 17.226 1.00 65.12 621 ARG A O 1
ATOM 4982 N N . TRP A 1 622 ? -6.393 30.013 15.323 1.00 80.56 622 TRP A N 1
ATOM 4983 C CA . TRP A 1 622 ? -7.467 29.372 14.544 1.00 80.56 622 TRP A CA 1
ATOM 4984 C C . TRP A 1 622 ? -7.315 27.840 14.488 1.00 80.56 622 TRP A C 1
ATOM 4986 O O . TRP A 1 622 ? -8.322 27.137 14.515 1.00 80.56 622 TRP A O 1
ATOM 4996 N N . ALA A 1 623 ? -6.078 27.324 14.490 1.00 83.06 623 ALA A N 1
ATOM 4997 C CA . ALA A 1 623 ? -5.796 25.886 14.506 1.00 83.06 623 ALA A CA 1
ATOM 4998 C C . ALA A 1 623 ? -6.312 25.193 15.784 1.00 83.06 623 ALA A C 1
ATOM 5000 O O . ALA A 1 623 ? -6.707 24.033 15.729 1.00 83.06 623 ALA A O 1
ATOM 5001 N N . GLU A 1 624 ? -6.408 25.913 16.912 1.00 84.88 624 GLU A N 1
ATOM 5002 C CA . GLU A 1 624 ? -6.983 25.393 18.165 1.00 84.88 624 GLU A CA 1
ATOM 5003 C C . GLU A 1 624 ? -8.464 24.997 18.004 1.00 84.88 624 GLU A C 1
ATOM 5005 O O . GLU A 1 624 ? -8.957 24.146 18.736 1.00 84.88 624 GLU A O 1
ATOM 5010 N N . GLN A 1 625 ? -9.175 25.557 17.014 1.00 86.19 625 GLN A N 1
ATOM 5011 C CA . GLN A 1 625 ? -10.582 25.231 16.738 1.00 86.19 625 GLN A CA 1
ATOM 5012 C C . GLN A 1 625 ? -10.771 23.827 16.141 1.00 86.19 625 GLN A C 1
ATOM 5014 O O . GLN A 1 625 ? -11.893 23.320 16.150 1.00 86.19 625 GLN A O 1
ATOM 5019 N N . PHE A 1 626 ? -9.698 23.209 15.632 1.00 86.88 626 PHE A N 1
ATOM 5020 C CA . PHE A 1 626 ? -9.691 21.831 15.127 1.00 86.88 626 PHE A CA 1
ATOM 5021 C C . PHE A 1 626 ? -9.450 20.791 16.228 1.00 86.88 626 PHE A C 1
ATOM 5023 O O . PHE A 1 626 ? -9.567 19.596 15.964 1.00 86.88 626 PHE A O 1
ATOM 5030 N N . LEU A 1 627 ? -9.096 21.220 17.445 1.00 85.81 627 LEU A N 1
ATOM 5031 C CA . LEU A 1 627 ? -8.864 20.309 18.559 1.00 85.81 627 LEU A CA 1
ATOM 5032 C C . LEU A 1 627 ? -10.188 19.735 19.067 1.00 85.81 627 LEU A C 1
ATOM 5034 O O . LEU A 1 627 ? -11.169 20.452 19.273 1.00 85.81 627 LEU A O 1
ATOM 5038 N N . GLU A 1 628 ? -10.186 18.432 19.319 1.00 82.00 628 GLU A N 1
ATOM 5039 C CA . GLU A 1 628 ? -11.297 17.716 19.933 1.00 82.00 628 GLU A CA 1
ATOM 5040 C C . GLU A 1 628 ? -10.816 16.963 21.176 1.00 82.00 628 GLU A C 1
ATOM 5042 O O . GLU A 1 628 ? -9.668 16.522 21.241 1.00 82.00 628 GLU A O 1
ATOM 5047 N N . GLU A 1 629 ? -11.693 16.804 22.171 1.00 76.38 629 GLU A N 1
ATOM 5048 C CA . GLU A 1 629 ? -11.384 15.990 23.349 1.00 76.38 629 GLU A CA 1
ATOM 5049 C C . GLU A 1 629 ? -11.242 14.512 22.949 1.00 76.38 629 GLU A C 1
ATOM 5051 O O . GLU A 1 629 ? -12.188 13.892 22.460 1.00 76.38 629 GLU A O 1
ATOM 5056 N N . GLU A 1 630 ? -10.055 13.939 23.177 1.00 72.50 630 GLU A N 1
ATOM 5057 C CA . GLU A 1 630 ? -9.722 12.563 22.782 1.00 72.50 630 GLU A CA 1
ATOM 5058 C C . GLU A 1 630 ? -10.614 11.516 23.471 1.00 72.50 630 GLU A C 1
ATOM 5060 O O . GLU A 1 630 ? -11.067 10.549 22.842 1.00 72.50 630 GLU A O 1
ATOM 5065 N N . ALA A 1 631 ? -10.875 11.708 24.768 1.00 71.06 631 ALA A N 1
ATOM 5066 C CA . ALA A 1 631 ? -11.562 10.749 25.618 1.00 71.06 631 ALA A CA 1
ATOM 5067 C C . ALA A 1 631 ? -12.778 11.377 26.305 1.00 71.06 631 ALA A C 1
ATOM 5069 O O . ALA A 1 631 ? -12.666 12.334 27.061 1.00 71.06 631 ALA A O 1
ATOM 5070 N N . GLN A 1 632 ? -13.944 10.770 26.085 1.00 75.94 632 GLN A N 1
ATOM 5071 C CA . GLN A 1 632 ? -15.163 11.095 26.822 1.00 75.94 632 GLN A CA 1
ATOM 5072 C C . GLN A 1 632 ? -15.225 10.340 28.152 1.00 75.94 632 GLN A C 1
ATOM 5074 O O . GLN A 1 632 ? -14.906 9.143 28.200 1.00 75.94 632 GLN A O 1
ATOM 5079 N N . THR A 1 633 ? -15.719 11.011 29.193 1.00 82.56 633 THR A N 1
ATOM 5080 C CA . THR A 1 633 ? -15.948 10.407 30.514 1.00 82.56 633 THR A CA 1
ATOM 5081 C C . THR A 1 633 ? -17.113 9.408 30.498 1.00 82.56 633 THR A C 1
ATOM 5083 O O . THR A 1 633 ? -17.976 9.447 29.614 1.00 82.56 633 THR A O 1
ATOM 5086 N N . LEU A 1 634 ? -17.180 8.506 31.483 1.00 82.75 634 LEU A N 1
ATOM 5087 C CA . LEU A 1 634 ? -18.301 7.571 31.668 1.00 82.75 634 LEU A CA 1
ATOM 5088 C C . LEU A 1 634 ? -19.632 8.317 31.812 1.00 82.75 634 LEU A C 1
ATOM 5090 O O . LEU A 1 634 ? -20.648 7.865 31.281 1.00 82.75 634 LEU A O 1
ATOM 5094 N N . ASP A 1 635 ? -19.625 9.472 32.485 1.00 82.19 635 ASP A N 1
ATOM 5095 C CA . ASP A 1 635 ? -20.799 10.344 32.612 1.00 82.19 635 ASP A CA 1
ATOM 5096 C C . ASP A 1 635 ? -21.251 10.870 31.246 1.00 82.19 635 ASP A C 1
ATOM 5098 O O . ASP A 1 635 ? -22.418 10.727 30.881 1.00 82.19 635 ASP A O 1
ATOM 5102 N N . GLN A 1 636 ? -20.321 11.412 30.453 1.00 78.75 636 GLN A N 1
ATOM 5103 C CA . GLN A 1 636 ? -20.620 11.914 29.112 1.00 78.75 636 GLN A CA 1
ATOM 5104 C C . GLN A 1 636 ? -21.135 10.811 28.175 1.00 78.75 636 GLN A C 1
ATOM 5106 O O . GLN A 1 636 ? -22.029 11.084 27.371 1.00 78.75 636 GLN A O 1
ATOM 5111 N N . ARG A 1 637 ? -20.600 9.586 28.283 1.00 77.88 637 ARG A N 1
ATOM 5112 C CA . ARG A 1 637 ? -20.952 8.451 27.410 1.00 77.88 637 ARG A CA 1
ATOM 5113 C C . ARG A 1 637 ? -22.278 7.787 27.769 1.00 77.88 637 ARG A C 1
ATOM 5115 O O . ARG A 1 637 ? -23.072 7.502 26.874 1.00 77.88 637 ARG A O 1
ATOM 5122 N N . TYR A 1 638 ? -22.512 7.500 29.050 1.00 84.12 638 TYR A N 1
ATOM 5123 C CA . TYR A 1 638 ? -23.568 6.561 29.454 1.00 84.12 638 TYR A CA 1
ATOM 5124 C C . TYR A 1 638 ? -24.681 7.170 30.291 1.00 84.12 638 TYR A C 1
ATOM 5126 O O . TYR A 1 638 ? -25.747 6.550 30.412 1.00 84.12 638 TYR A O 1
ATOM 5134 N N . ARG A 1 639 ? -24.486 8.365 30.861 1.00 83.38 639 ARG A N 1
ATOM 5135 C CA . ARG A 1 639 ? -25.518 8.958 31.708 1.00 83.38 639 ARG A CA 1
ATOM 5136 C C . ARG A 1 639 ? -26.761 9.295 30.874 1.00 83.38 639 ARG A C 1
ATOM 5138 O O . ARG A 1 639 ? -26.642 9.928 29.823 1.00 83.38 639 ARG A O 1
ATOM 5145 N N . PRO A 1 640 ? -27.973 8.911 31.311 1.00 74.94 640 PRO A N 1
ATOM 5146 C CA . PRO A 1 640 ? -29.214 9.242 30.622 1.00 74.94 640 PRO A CA 1
ATOM 5147 C C . PRO A 1 640 ? -29.459 10.758 30.644 1.00 74.94 640 PRO A C 1
ATOM 5149 O O . PRO A 1 640 ? -29.983 11.307 31.611 1.00 74.94 640 PRO A O 1
ATOM 5152 N N . ARG A 1 641 ? -29.096 11.463 29.569 1.00 68.56 641 ARG A N 1
ATOM 5153 C CA . ARG A 1 641 ? -29.389 12.896 29.424 1.00 68.56 641 ARG A CA 1
ATOM 5154 C C . ARG A 1 641 ? -30.801 13.100 28.869 1.00 68.56 641 ARG A C 1
ATOM 5156 O O . ARG A 1 641 ? -31.261 12.363 28.002 1.00 68.56 641 ARG A O 1
ATOM 5163 N N . ALA A 1 642 ? -31.497 14.123 29.370 1.00 46.22 642 ALA A N 1
ATOM 5164 C CA . ALA A 1 642 ? -32.883 14.438 29.001 1.00 46.22 642 ALA A CA 1
ATOM 5165 C C . ALA A 1 642 ? -33.053 15.015 27.576 1.00 46.22 642 ALA A C 1
ATOM 5167 O O . ALA A 1 642 ? -34.181 15.253 27.148 1.00 46.22 642 ALA A O 1
ATOM 5168 N N . GLY A 1 643 ? -31.959 15.227 26.841 1.00 48.50 643 GLY A N 1
ATOM 5169 C CA . GLY A 1 643 ? -31.959 15.660 25.449 1.00 48.50 643 GLY A CA 1
ATOM 5170 C C . GLY A 1 643 ? -31.490 14.523 24.555 1.00 48.50 643 GLY A C 1
ATOM 5171 O O . GLY A 1 643 ? -30.385 14.014 24.724 1.00 48.50 643 GLY A O 1
ATOM 5172 N N . ARG A 1 644 ? -32.341 14.124 23.609 1.00 50.50 644 ARG A N 1
ATOM 5173 C CA . ARG A 1 644 ? -31.944 13.297 22.468 1.00 50.50 644 ARG A CA 1
ATOM 5174 C C . ARG A 1 644 ? -30.702 13.935 21.825 1.00 50.50 644 ARG A C 1
ATOM 5176 O O . ARG A 1 644 ? -30.726 15.135 21.569 1.00 50.50 644 ARG A O 1
ATOM 5183 N N . ILE A 1 645 ? -29.683 13.152 21.469 1.00 55.25 645 ILE A N 1
ATOM 5184 C CA . ILE A 1 645 ? -28.901 13.511 20.279 1.00 55.25 645 ILE A CA 1
ATOM 5185 C C . ILE A 1 645 ? -29.842 13.200 19.112 1.00 55.25 645 ILE A C 1
ATOM 5187 O O . ILE A 1 645 ? -29.880 12.085 18.599 1.00 55.25 645 ILE A O 1
ATOM 5191 N N . THR A 1 646 ? -30.751 14.132 18.821 1.00 62.69 646 THR A N 1
ATOM 5192 C CA . THR A 1 646 ? -31.595 14.054 17.630 1.00 62.69 646 THR A CA 1
ATOM 5193 C C . THR A 1 646 ? -30.711 14.222 16.410 1.00 62.69 646 THR A C 1
ATOM 5195 O O . THR A 1 646 ? -29.693 14.915 16.473 1.00 62.69 646 THR A O 1
ATOM 5198 N N . LEU A 1 647 ? -31.137 13.633 15.293 1.00 68.88 647 LEU A N 1
ATOM 5199 C CA . LEU A 1 647 ? -30.566 13.924 13.982 1.00 68.88 647 LEU A CA 1
ATOM 5200 C C . LEU A 1 647 ? -30.426 15.444 13.783 1.00 68.88 647 LEU A C 1
ATOM 5202 O O . LEU A 1 647 ? -29.359 15.922 13.418 1.00 68.88 647 LEU A O 1
ATOM 5206 N N . ASP A 1 648 ? -31.453 16.198 14.183 1.00 70.12 648 ASP A N 1
ATOM 5207 C CA . ASP A 1 648 ? -31.467 17.661 14.137 1.00 70.12 648 ASP A CA 1
ATOM 5208 C C . ASP A 1 648 ? -30.353 18.304 14.973 1.00 70.12 648 ASP A C 1
ATOM 5210 O O . ASP A 1 648 ? -29.617 19.129 14.457 1.00 70.12 648 ASP A O 1
ATOM 5214 N N . SER A 1 649 ? -30.118 17.856 16.211 1.00 72.62 649 SER A N 1
ATOM 5215 C CA . SER A 1 649 ? -29.045 18.416 17.053 1.00 72.62 649 SER A CA 1
ATOM 5216 C C . SER A 1 649 ? -27.623 18.201 16.508 1.00 72.62 649 SER A C 1
ATOM 5218 O O . SER A 1 649 ? -26.704 18.940 16.867 1.00 72.62 649 SER A O 1
ATOM 5220 N N . LEU A 1 650 ? -27.410 17.169 15.679 1.00 72.81 650 LEU A N 1
ATOM 5221 C CA . LEU A 1 650 ? -26.143 16.966 14.968 1.00 72.81 650 LEU A CA 1
ATOM 5222 C C . LEU A 1 650 ? -26.077 17.826 13.709 1.00 72.81 650 LEU A C 1
ATOM 5224 O O . LEU A 1 650 ? -25.048 18.446 13.451 1.00 72.81 650 LEU A O 1
ATOM 5228 N N . LEU A 1 651 ? -27.173 17.882 12.957 1.00 77.50 651 LEU A N 1
ATOM 5229 C CA . LEU A 1 651 ? -27.296 18.673 11.738 1.00 77.50 651 LEU A CA 1
ATOM 5230 C C . LEU A 1 651 ? -27.206 20.184 11.993 1.00 77.50 651 LEU A C 1
ATOM 5232 O O . LEU A 1 651 ? -26.649 20.895 11.162 1.00 77.50 651 LEU A O 1
ATOM 5236 N N . ASP A 1 652 ? -27.664 20.659 13.153 1.00 75.94 652 ASP A N 1
ATOM 5237 C CA . ASP A 1 652 ? -27.548 22.056 13.599 1.00 75.94 652 ASP A CA 1
ATOM 5238 C C . ASP A 1 652 ? -26.085 22.501 13.755 1.00 75.94 652 ASP A C 1
ATOM 5240 O O . ASP A 1 652 ? -25.781 23.694 13.760 1.00 75.94 652 ASP A O 1
ATOM 5244 N N . LYS A 1 653 ? -25.154 21.547 13.888 1.00 74.75 653 LYS A N 1
ATOM 5245 C CA . LYS A 1 653 ? -23.714 21.828 13.951 1.00 74.75 653 LYS A CA 1
ATOM 5246 C C . LYS A 1 653 ? -23.075 21.970 12.566 1.00 74.75 653 LYS A C 1
ATOM 5248 O O . LYS A 1 653 ? -21.919 22.386 12.502 1.00 74.75 653 LYS A O 1
ATOM 5253 N N . ALA A 1 654 ? -23.772 21.599 11.491 1.00 77.50 654 ALA A N 1
ATOM 5254 C CA . ALA A 1 654 ? -23.304 21.745 10.114 1.00 77.50 654 ALA A CA 1
ATOM 5255 C C . ALA A 1 654 ? -23.735 23.095 9.512 1.00 77.50 654 ALA A C 1
ATOM 5257 O O . ALA A 1 654 ? -24.639 23.765 10.005 1.00 77.50 654 ALA A O 1
ATOM 5258 N N . GLY A 1 655 ? -23.065 23.515 8.437 1.00 74.88 655 GLY A N 1
ATOM 5259 C CA . GLY A 1 655 ? -23.463 24.701 7.678 1.00 74.88 655 GLY A CA 1
ATOM 5260 C C . GLY A 1 655 ? -24.763 24.476 6.897 1.00 74.88 655 GLY A C 1
ATOM 5261 O O . GLY A 1 655 ? -24.986 23.390 6.369 1.00 74.88 655 GLY A O 1
ATOM 5262 N N . ALA A 1 656 ? -25.579 25.527 6.754 1.00 72.69 656 ALA A N 1
ATOM 5263 C CA . ALA A 1 656 ? -26.943 25.456 6.210 1.00 72.69 656 ALA A CA 1
ATOM 5264 C C . ALA A 1 656 ? -27.081 24.757 4.837 1.00 72.69 656 ALA A C 1
ATOM 5266 O O . ALA A 1 656 ? -28.086 24.094 4.596 1.00 72.69 656 ALA A O 1
ATOM 5267 N N . LEU A 1 657 ? -26.083 24.883 3.951 1.00 70.88 657 LEU A N 1
ATOM 5268 C CA . LEU A 1 657 ? -26.063 24.211 2.642 1.00 70.88 657 LEU A CA 1
ATOM 5269 C C . LEU A 1 657 ? -25.877 22.687 2.778 1.00 70.88 657 LEU A C 1
ATOM 5271 O O . LEU A 1 657 ? -26.663 21.919 2.233 1.00 70.88 657 LEU A O 1
ATOM 5275 N N . MET A 1 658 ? -24.894 22.259 3.575 1.00 80.62 658 MET A N 1
ATOM 5276 C CA . MET A 1 658 ? -24.582 20.844 3.833 1.00 80.62 658 MET A CA 1
ATOM 5277 C C . MET A 1 658 ? -25.673 20.136 4.638 1.00 80.62 658 MET A C 1
ATOM 5279 O O . MET A 1 658 ? -25.929 18.953 4.436 1.00 80.62 658 MET A O 1
ATOM 5283 N N . THR A 1 659 ? -26.350 20.848 5.542 1.00 83.56 659 THR A N 1
ATOM 5284 C CA . THR A 1 659 ? -27.415 20.278 6.378 1.00 83.56 659 THR A CA 1
ATOM 5285 C C . THR A 1 659 ? -28.523 19.621 5.550 1.00 83.56 659 THR A C 1
ATOM 5287 O O . THR A 1 659 ? -29.011 18.554 5.926 1.00 83.56 659 THR A O 1
ATOM 5290 N N . ASN A 1 660 ? -28.901 20.217 4.416 1.00 83.50 660 ASN A N 1
ATOM 5291 C CA . ASN A 1 660 ? -29.956 19.674 3.558 1.00 83.50 660 ASN A CA 1
ATOM 5292 C C . ASN A 1 660 ? -29.521 18.385 2.851 1.00 83.50 660 ASN A C 1
ATOM 5294 O O . ASN A 1 660 ? -30.292 17.428 2.816 1.00 83.50 660 ASN A O 1
ATOM 5298 N N . GLU A 1 661 ? -28.286 18.327 2.350 1.00 85.44 661 GLU A N 1
ATOM 5299 C CA . GLU A 1 661 ? -27.730 17.130 1.703 1.00 85.44 661 GLU A CA 1
ATOM 5300 C C . GLU A 1 661 ? -27.562 15.977 2.699 1.00 85.44 661 GLU A C 1
ATOM 5302 O O . GLU A 1 661 ? -27.979 14.847 2.435 1.00 85.44 661 GLU A O 1
ATOM 5307 N N . LEU A 1 662 ? -27.020 16.276 3.885 1.00 87.12 662 LEU A N 1
ATOM 5308 C CA . LEU A 1 662 ? -26.865 15.305 4.968 1.00 87.12 662 LEU A CA 1
ATOM 5309 C C . LEU A 1 662 ? -28.222 14.744 5.411 1.00 87.12 662 LEU A C 1
ATOM 5311 O O . LEU A 1 662 ? -28.347 13.534 5.606 1.00 87.12 662 LEU A O 1
ATOM 5315 N N . ARG A 1 663 ? -29.246 15.600 5.534 1.00 85.38 663 ARG A N 1
ATOM 5316 C CA . ARG A 1 663 ? -30.607 15.181 5.895 1.00 85.38 663 ARG A CA 1
ATOM 5317 C C . ARG A 1 663 ? -31.233 14.312 4.807 1.00 85.38 663 ARG A C 1
ATOM 5319 O O . ARG A 1 663 ? -31.679 13.214 5.119 1.00 85.38 663 ARG A O 1
ATOM 5326 N N . ALA A 1 664 ? -31.184 14.746 3.547 1.00 86.75 664 ALA A N 1
ATOM 5327 C CA . ALA A 1 664 ? -31.742 13.994 2.423 1.00 86.75 664 ALA A CA 1
ATOM 5328 C C . ALA A 1 664 ? -31.157 12.576 2.333 1.00 86.75 664 ALA A C 1
ATOM 5330 O O . ALA A 1 664 ? -31.891 11.604 2.151 1.00 86.75 664 ALA A O 1
ATOM 5331 N N . ARG A 1 665 ? -29.842 12.435 2.541 1.00 87.00 665 ARG A N 1
ATOM 5332 C CA . ARG A 1 665 ? -29.181 11.125 2.544 1.00 87.00 665 ARG A CA 1
ATOM 5333 C C . ARG A 1 665 ? -29.561 10.275 3.760 1.00 87.00 665 ARG A C 1
ATOM 5335 O O . ARG A 1 665 ? -29.712 9.065 3.626 1.00 87.00 665 ARG A O 1
ATOM 5342 N N . CYS A 1 666 ? -29.745 10.872 4.940 1.00 84.88 666 CYS A N 1
ATOM 5343 C CA . CYS A 1 666 ? -30.258 10.147 6.110 1.00 84.88 666 CYS A CA 1
ATOM 5344 C C . CYS A 1 666 ? -31.678 9.613 5.870 1.00 84.88 666 CYS A C 1
ATOM 5346 O O . CYS A 1 666 ? -31.960 8.460 6.208 1.00 84.88 666 CYS A O 1
ATOM 5348 N N . ASP A 1 667 ? -32.538 10.420 5.247 1.00 84.31 667 ASP A N 1
ATOM 5349 C CA . ASP A 1 667 ? -33.921 10.057 4.929 1.00 84.31 667 ASP A CA 1
ATOM 5350 C C . ASP A 1 667 ? -33.984 8.914 3.903 1.00 84.31 667 ASP A C 1
ATOM 5352 O O . ASP A 1 667 ? -34.729 7.952 4.097 1.00 84.31 667 ASP A O 1
ATOM 5356 N N . GLU A 1 668 ? -33.137 8.948 2.868 1.00 85.56 668 GLU A N 1
ATOM 5357 C CA . GLU A 1 668 ? -33.022 7.882 1.857 1.00 85.56 668 GLU A CA 1
ATOM 5358 C C . GLU A 1 668 ? -32.684 6.515 2.479 1.00 85.56 668 GLU A C 1
ATOM 5360 O O . GLU A 1 668 ? -33.200 5.477 2.059 1.00 85.56 668 GLU A O 1
ATOM 5365 N N . PHE A 1 669 ? -31.854 6.503 3.525 1.00 81.62 669 PHE A N 1
ATOM 5366 C CA . PHE A 1 669 ? -31.470 5.283 4.239 1.00 81.62 669 PHE A CA 1
ATOM 5367 C C . PHE A 1 669 ? -32.398 4.937 5.418 1.00 81.62 669 PHE A C 1
ATOM 5369 O O . PHE A 1 669 ? -32.210 3.889 6.048 1.00 81.62 669 PHE A O 1
ATOM 5376 N N . GLY A 1 670 ? -33.422 5.758 5.683 1.00 78.38 670 GLY A N 1
ATOM 5377 C CA . GLY A 1 670 ? -34.420 5.551 6.735 1.00 78.38 670 GLY A CA 1
ATOM 5378 C C . GLY A 1 670 ? -33.893 5.792 8.152 1.00 78.38 670 GLY A C 1
ATOM 5379 O O . GLY A 1 670 ? -34.320 5.115 9.089 1.00 78.38 670 GLY A O 1
ATOM 5380 N N . LEU A 1 671 ? -32.934 6.706 8.323 1.00 74.12 671 LEU A N 1
ATOM 5381 C CA . LEU A 1 671 ? -32.290 6.961 9.609 1.00 74.12 671 LEU A CA 1
ATOM 5382 C C . LEU A 1 671 ? -33.105 7.938 10.478 1.00 74.12 671 LEU A C 1
ATOM 5384 O O . LEU A 1 671 ? -32.908 9.147 10.424 1.00 74.12 671 LEU A O 1
ATOM 5388 N N . THR A 1 672 ? -34.008 7.418 11.315 1.00 63.34 672 THR A N 1
ATOM 5389 C CA . THR A 1 672 ? -34.891 8.247 12.167 1.00 63.34 672 THR A CA 1
ATOM 5390 C C . THR A 1 672 ? -34.393 8.459 13.603 1.00 63.34 672 THR A C 1
ATOM 5392 O O . THR A 1 672 ? -34.729 9.464 14.228 1.00 63.34 672 THR A O 1
ATOM 5395 N N . GLU A 1 673 ? -33.610 7.527 14.159 1.00 61.78 673 GLU A N 1
ATOM 5396 C CA . GLU A 1 673 ? -33.025 7.623 15.508 1.00 61.78 673 GLU A CA 1
ATOM 5397 C C . GLU A 1 673 ? -31.527 7.253 15.466 1.00 61.78 673 GLU A C 1
ATOM 5399 O O . GLU A 1 673 ? -31.128 6.310 14.786 1.00 61.78 673 GLU A O 1
ATOM 5404 N N . LEU A 1 674 ? -30.691 7.992 16.206 1.00 61.00 674 LEU A N 1
ATOM 5405 C CA . LEU A 1 674 ? -29.257 7.718 16.348 1.00 61.00 674 LEU A CA 1
ATOM 5406 C C . LEU A 1 674 ? -29.015 6.870 17.603 1.00 61.00 674 LEU A C 1
ATOM 5408 O O . LEU A 1 674 ? -29.258 7.324 18.723 1.00 61.00 674 LEU A O 1
ATOM 5412 N N . HIS A 1 675 ? -28.498 5.653 17.433 1.00 58.19 675 HIS A N 1
ATOM 5413 C CA . HIS A 1 675 ? -27.954 4.867 18.540 1.00 58.19 675 HIS A CA 1
ATOM 5414 C C . HIS A 1 675 ? -26.469 5.214 18.723 1.00 58.19 675 HIS A C 1
ATOM 5416 O O . HIS A 1 675 ? -25.658 4.993 17.826 1.00 58.19 675 HIS A O 1
ATOM 5422 N N . THR A 1 676 ? -26.102 5.775 19.880 1.00 51.78 676 THR A N 1
ATOM 5423 C CA . THR A 1 676 ? -24.744 6.289 20.161 1.00 51.78 676 THR A CA 1
ATOM 5424 C C . THR A 1 676 ? -23.657 5.216 20.187 1.00 51.78 676 THR A C 1
ATOM 5426 O O . THR A 1 676 ? -22.504 5.536 19.922 1.00 51.78 676 THR A O 1
ATOM 5429 N N . ALA A 1 677 ? -24.008 3.957 20.456 1.00 46.78 677 ALA A N 1
ATOM 5430 C CA . ALA A 1 677 ? -23.057 2.848 20.468 1.00 46.78 677 ALA A CA 1
ATOM 5431 C C . ALA A 1 677 ? -22.602 2.458 19.054 1.00 46.78 677 ALA A C 1
ATOM 5433 O O . ALA A 1 677 ? -21.414 2.435 18.765 1.00 46.78 677 ALA A O 1
ATOM 5434 N N . SER A 1 678 ? -23.533 2.313 18.107 1.00 51.50 678 SER A N 1
ATOM 5435 C CA . SER A 1 678 ? -23.223 1.950 16.712 1.00 51.50 678 SER A CA 1
ATOM 5436 C C . SER A 1 678 ? -22.288 2.953 16.017 1.00 51.50 678 SER A C 1
ATOM 5438 O O . SER A 1 678 ? -21.560 2.606 15.094 1.00 51.50 678 SER A O 1
ATOM 5440 N N . LEU A 1 679 ? -22.315 4.203 16.485 1.00 49.34 679 LEU A N 1
ATOM 5441 C CA . LEU A 1 679 ? -21.627 5.364 15.929 1.00 49.34 679 LEU A CA 1
ATOM 5442 C C . LEU A 1 679 ? -20.117 5.424 16.192 1.00 49.34 679 LEU A C 1
ATOM 5444 O O . LEU A 1 679 ? -19.435 6.152 15.484 1.00 49.34 679 LEU A O 1
ATOM 5448 N N . GLN A 1 680 ? -19.591 4.749 17.216 1.00 54.66 680 GLN A N 1
ATOM 5449 C CA . GLN A 1 680 ? -18.171 4.851 17.603 1.00 54.66 680 GLN A CA 1
ATOM 5450 C C . GLN A 1 680 ? -17.461 3.493 17.649 1.00 54.66 680 GLN A C 1
ATOM 5452 O O . GLN A 1 680 ? -16.285 3.434 17.987 1.00 54.66 680 GLN A O 1
ATOM 5457 N N . GLU A 1 681 ? -18.156 2.394 17.358 1.00 55.25 681 GLU A N 1
ATOM 5458 C CA . GLU A 1 681 ? -17.624 1.034 17.527 1.00 55.25 681 GLU A CA 1
ATOM 5459 C C . GLU A 1 681 ? -16.999 0.449 16.249 1.00 55.25 681 GLU A C 1
ATOM 5461 O O . GLU A 1 681 ? -16.169 -0.460 16.326 1.00 55.25 681 GLU A O 1
ATOM 5466 N N . GLU A 1 682 ? -17.385 0.950 15.070 1.00 55.16 682 GLU A N 1
ATOM 5467 C CA . GLU A 1 682 ? -16.841 0.509 13.773 1.00 55.16 682 GLU A CA 1
ATOM 5468 C C . GLU A 1 682 ? -15.757 1.428 13.206 1.00 55.16 682 GLU A C 1
ATOM 5470 O O . GLU A 1 682 ? -15.213 1.132 12.145 1.00 55.16 682 GLU A O 1
ATOM 5475 N N . GLN A 1 683 ? -15.431 2.516 13.903 1.00 62.69 683 GLN A N 1
ATOM 5476 C CA . GLN A 1 683 ? -14.393 3.429 13.458 1.00 62.69 683 GLN A CA 1
ATOM 5477 C C . GLN A 1 683 ? -13.007 2.875 13.816 1.00 62.69 683 GLN A C 1
ATOM 5479 O O . GLN A 1 683 ? -12.667 2.645 14.979 1.00 62.69 683 GLN A O 1
ATOM 5484 N N . GLU A 1 684 ? -12.216 2.643 12.780 1.00 62.75 684 GLU A N 1
ATOM 5485 C CA . GLU A 1 684 ? -10.809 2.292 12.846 1.00 62.75 684 GLU A CA 1
ATOM 5486 C C . GLU A 1 684 ? -10.010 3.593 12.920 1.00 62.75 684 GLU A C 1
ATOM 5488 O O . GLU A 1 684 ? -10.023 4.395 11.984 1.00 62.75 684 GLU A O 1
ATOM 5493 N N . ARG A 1 685 ? -9.334 3.812 14.052 1.00 68.00 685 ARG A N 1
ATOM 5494 C CA . ARG A 1 685 ? -8.419 4.941 14.240 1.00 68.00 685 ARG A CA 1
ATOM 5495 C C . ARG A 1 685 ? -7.013 4.498 13.917 1.00 68.00 685 ARG A C 1
ATOM 5497 O O . ARG A 1 685 ? -6.506 3.588 14.567 1.00 68.00 685 ARG A O 1
ATOM 5504 N N . GLU A 1 686 ? -6.377 5.144 12.954 1.00 63.75 686 GLU A N 1
ATOM 5505 C CA . GLU A 1 686 ? -4.941 4.973 12.761 1.00 63.75 686 GLU A CA 1
ATOM 5506 C C . GLU A 1 686 ? -4.191 5.913 13.714 1.00 63.75 686 GLU A C 1
ATOM 5508 O O . GLU A 1 686 ? -4.254 7.136 13.572 1.00 63.75 686 GLU A O 1
ATOM 5513 N N . LEU A 1 687 ? -3.529 5.339 14.727 1.00 55.88 687 LEU A N 1
ATOM 5514 C CA . LEU A 1 687 ? -2.616 6.066 15.612 1.00 55.88 687 LEU A CA 1
ATOM 5515 C C . LEU A 1 687 ? -1.202 5.941 15.041 1.00 55.88 687 LEU A C 1
ATOM 5517 O O . LEU A 1 687 ? -0.735 4.831 14.796 1.00 55.88 687 LEU A O 1
ATOM 5521 N N . SER A 1 688 ? -0.506 7.065 14.869 1.00 54.00 688 SER A N 1
ATOM 5522 C CA . SER A 1 688 ? 0.889 7.071 14.404 1.00 54.00 688 SER A CA 1
ATOM 5523 C C . SER A 1 688 ? 1.855 7.298 15.573 1.00 54.00 688 SER A C 1
ATOM 5525 O O . SER A 1 688 ? 2.083 8.455 15.941 1.00 54.00 688 SER A O 1
ATOM 5527 N N . PRO A 1 689 ? 2.394 6.222 16.179 1.00 39.31 689 PRO A N 1
ATOM 5528 C CA . PRO A 1 689 ? 3.701 6.296 16.826 1.00 39.31 689 PRO A CA 1
ATOM 5529 C C . PRO A 1 689 ? 4.686 5.179 16.413 1.00 39.31 689 PRO A C 1
ATOM 5531 O O . PRO A 1 689 ? 4.357 3.996 16.437 1.00 39.31 689 PRO A O 1
ATOM 5534 N N . GLU A 1 690 ? 5.913 5.642 16.146 1.00 41.12 690 GLU A N 1
ATOM 5535 C CA . GLU A 1 690 ? 7.233 4.992 16.034 1.00 41.12 690 GLU A CA 1
ATOM 5536 C C . GLU A 1 690 ? 7.509 3.955 14.925 1.00 41.12 690 GLU A C 1
ATOM 5538 O O . GLU A 1 690 ? 7.410 2.749 15.104 1.00 41.12 690 GLU A O 1
ATOM 5543 N N . THR A 1 691 ? 8.124 4.499 13.869 1.00 35.16 691 THR A N 1
ATOM 5544 C CA . THR A 1 691 ? 9.270 3.976 13.102 1.00 35.16 691 THR A CA 1
ATOM 5545 C C . THR A 1 691 ? 9.032 2.721 12.268 1.00 35.16 691 THR A C 1
ATOM 5547 O O . THR A 1 691 ? 9.563 1.647 12.541 1.00 35.16 691 THR A O 1
ATOM 5550 N N . GLU A 1 692 ? 8.401 2.937 11.113 1.00 32.62 692 GLU A N 1
ATOM 5551 C CA . GLU A 1 692 ? 8.666 2.130 9.922 1.00 32.62 692 GLU A CA 1
ATOM 5552 C C . GLU A 1 692 ? 10.185 2.124 9.667 1.00 32.62 692 GLU A C 1
ATOM 5554 O O . GLU A 1 692 ? 10.780 3.148 9.316 1.00 32.62 692 GLU A O 1
ATOM 5559 N N . GLN A 1 693 ? 10.839 0.973 9.838 1.00 30.70 693 GLN A N 1
ATOM 5560 C CA . GLN A 1 693 ? 12.167 0.770 9.265 1.00 30.70 693 GLN A CA 1
ATOM 5561 C C . GLN A 1 693 ? 12.026 0.632 7.748 1.00 30.70 693 GLN A C 1
ATOM 5563 O O . GLN A 1 693 ? 12.092 -0.457 7.176 1.00 30.70 693 GLN A O 1
ATOM 5568 N N . GLU A 1 694 ? 11.853 1.762 7.068 1.00 37.31 694 GLU A N 1
ATOM 5569 C CA . GLU A 1 694 ? 12.279 1.854 5.683 1.00 37.31 694 GLU A CA 1
ATOM 5570 C C . GLU A 1 694 ? 13.805 1.882 5.659 1.00 37.31 694 GLU A C 1
ATOM 5572 O O . GLU A 1 694 ? 14.458 2.700 6.311 1.00 37.31 694 GLU A O 1
ATOM 5577 N N . ARG A 1 695 ? 14.385 0.957 4.895 1.00 39.62 695 ARG A N 1
ATOM 5578 C CA . ARG A 1 695 ? 15.820 0.899 4.631 1.00 39.62 695 ARG A CA 1
ATOM 5579 C C . ARG A 1 695 ? 16.243 2.195 3.936 1.00 39.62 695 ARG A C 1
ATOM 5581 O O . ARG A 1 695 ? 16.147 2.311 2.716 1.00 39.62 695 ARG A O 1
ATOM 5588 N N . GLN A 1 696 ? 16.724 3.164 4.711 1.00 39.75 696 GLN A N 1
ATOM 5589 C CA . GLN A 1 696 ? 17.516 4.256 4.168 1.00 39.75 696 GLN A CA 1
ATOM 5590 C C . GLN A 1 696 ? 18.793 3.656 3.589 1.00 39.75 696 GLN A C 1
ATOM 5592 O O . GLN A 1 696 ? 19.525 2.941 4.271 1.00 39.75 696 GLN A O 1
ATOM 5597 N N . VAL A 1 697 ? 19.056 3.948 2.318 1.00 48.19 697 VAL A N 1
ATOM 5598 C CA . VAL A 1 697 ? 20.378 3.729 1.735 1.00 48.19 697 VAL A CA 1
ATOM 5599 C C . VAL A 1 697 ? 21.310 4.729 2.414 1.00 48.19 697 VAL A C 1
ATOM 5601 O O . VAL A 1 697 ? 21.373 5.897 2.024 1.00 48.19 697 VAL A O 1
ATOM 5604 N N . GLU A 1 698 ? 21.974 4.295 3.484 1.00 44.03 698 GLU A N 1
ATOM 5605 C CA . GLU A 1 698 ? 23.068 5.047 4.084 1.00 44.03 698 GLU A CA 1
ATOM 5606 C C . GLU A 1 698 ? 24.152 5.183 3.015 1.00 44.03 698 GLU A C 1
ATOM 5608 O O . GLU A 1 698 ? 24.710 4.196 2.531 1.00 44.03 698 GLU A O 1
ATOM 5613 N N . LYS A 1 699 ? 24.390 6.417 2.560 1.00 52.22 699 LYS A N 1
ATOM 5614 C CA . LYS A 1 699 ? 25.466 6.668 1.604 1.00 52.22 699 LYS A CA 1
ATOM 5615 C C . LYS A 1 699 ? 26.792 6.304 2.279 1.00 52.22 699 LYS A C 1
ATOM 5617 O O . LYS A 1 699 ? 26.951 6.613 3.460 1.00 52.22 699 LYS A O 1
ATOM 5622 N N . PRO A 1 700 ? 27.746 5.704 1.547 1.00 60.19 700 PRO A N 1
ATOM 5623 C CA . PRO A 1 700 ? 29.070 5.432 2.084 1.00 60.19 700 PRO A CA 1
ATOM 5624 C C . PRO A 1 700 ? 29.669 6.690 2.738 1.00 60.19 700 PRO A C 1
ATOM 5626 O O . PRO A 1 700 ? 29.431 7.797 2.238 1.00 60.19 700 PRO A O 1
ATOM 5629 N N . PRO A 1 701 ? 30.459 6.550 3.817 1.00 69.12 701 PRO A N 1
ATOM 5630 C CA . PRO A 1 701 ? 31.178 7.670 4.415 1.00 69.12 701 PRO A CA 1
ATOM 5631 C C . PRO A 1 701 ? 32.005 8.419 3.364 1.00 69.12 701 PRO A C 1
ATOM 5633 O O . PRO A 1 701 ? 32.555 7.803 2.448 1.00 69.12 701 PRO A O 1
ATOM 5636 N N . ALA A 1 702 ? 32.119 9.742 3.502 1.00 74.62 702 ALA A N 1
ATOM 5637 C CA . ALA A 1 702 ? 32.970 10.534 2.619 1.00 74.62 702 ALA A CA 1
ATOM 5638 C C . ALA A 1 702 ? 34.423 10.030 2.701 1.00 74.62 702 ALA A C 1
ATOM 5640 O O . ALA A 1 702 ? 34.999 9.969 3.787 1.00 74.62 702 ALA A O 1
ATOM 5641 N N . ALA A 1 703 ? 35.001 9.667 1.557 1.00 81.81 703 ALA A N 1
ATOM 5642 C CA . ALA A 1 703 ? 36.367 9.170 1.444 1.00 81.81 703 ALA A CA 1
ATOM 5643 C C . ALA A 1 703 ? 37.069 9.828 0.253 1.00 81.81 703 ALA A C 1
ATOM 5645 O O . ALA A 1 703 ? 36.438 10.139 -0.760 1.00 81.81 703 ALA A O 1
ATOM 5646 N N . GLU A 1 704 ? 38.379 10.040 0.370 1.00 87.56 704 GLU A N 1
ATOM 5647 C CA . GLU A 1 704 ? 39.177 10.584 -0.725 1.00 87.56 704 GLU A CA 1
ATOM 5648 C C . GLU A 1 704 ? 39.461 9.498 -1.775 1.00 87.56 704 GLU A C 1
ATOM 5650 O O . GLU A 1 704 ? 39.910 8.406 -1.410 1.00 87.56 704 GLU A O 1
ATOM 5655 N N . PRO A 1 705 ? 39.245 9.767 -3.074 1.00 87.81 705 PRO A N 1
ATOM 5656 C CA . PRO A 1 705 ? 39.535 8.804 -4.130 1.00 87.81 705 PRO A CA 1
ATOM 5657 C C . PRO A 1 705 ? 41.044 8.540 -4.247 1.00 87.81 705 PRO A C 1
ATOM 5659 O O . PRO A 1 705 ? 41.867 9.447 -4.086 1.00 87.81 705 PRO A O 1
ATOM 5662 N N . GLU A 1 706 ? 41.411 7.291 -4.538 1.00 90.69 706 GLU A N 1
ATOM 5663 C CA . GLU A 1 706 ? 42.796 6.920 -4.845 1.00 90.69 706 GLU A CA 1
ATOM 5664 C C . GLU A 1 706 ? 43.190 7.386 -6.253 1.00 90.69 706 GLU A C 1
ATOM 5666 O O . GLU A 1 706 ? 42.348 7.507 -7.146 1.00 90.69 706 GLU A O 1
ATOM 5671 N N . THR A 1 707 ? 44.476 7.668 -6.463 1.00 91.44 707 THR A N 1
ATOM 5672 C CA . THR A 1 707 ? 44.979 8.049 -7.787 1.00 91.44 707 THR A CA 1
ATOM 5673 C C . THR A 1 707 ? 45.021 6.845 -8.716 1.00 91.44 707 THR A C 1
ATOM 5675 O O . THR A 1 707 ? 45.694 5.856 -8.420 1.00 91.44 707 THR A O 1
ATOM 5678 N N . HIS A 1 708 ? 44.342 6.964 -9.853 1.00 92.19 708 HIS A N 1
ATOM 5679 C CA . HIS A 1 708 ? 44.325 5.925 -10.869 1.00 92.19 708 HIS A CA 1
ATOM 5680 C C . HIS A 1 708 ? 45.703 5.672 -11.484 1.00 92.19 708 HIS A C 1
ATOM 5682 O O . HIS A 1 708 ? 46.465 6.613 -11.723 1.00 92.19 708 HIS A O 1
ATOM 5688 N N . PHE A 1 709 ? 46.010 4.410 -11.787 1.00 91.69 709 PHE A N 1
ATOM 5689 C CA . PHE A 1 709 ? 47.245 4.037 -12.476 1.00 91.69 709 PHE A CA 1
ATOM 5690 C C . PHE A 1 709 ? 47.088 2.763 -13.311 1.00 91.69 709 PHE A C 1
ATOM 5692 O O . PHE A 1 709 ? 46.201 1.950 -13.078 1.00 91.69 709 PHE A O 1
ATOM 5699 N N . VAL A 1 710 ? 47.989 2.579 -14.277 1.00 91.38 710 VAL A N 1
ATOM 5700 C CA . VAL A 1 710 ? 48.072 1.369 -15.106 1.00 91.38 710 VAL A CA 1
ATOM 5701 C C . VAL A 1 710 ? 49.466 0.774 -14.943 1.00 91.38 710 VAL A C 1
ATOM 5703 O O . VAL A 1 710 ? 50.453 1.471 -15.198 1.00 91.38 710 VAL A O 1
ATOM 5706 N N . SER A 1 711 ? 49.569 -0.492 -14.528 1.00 89.25 711 SER A N 1
ATOM 5707 C CA . SER A 1 711 ? 50.876 -1.138 -14.354 1.00 89.25 711 SER A CA 1
ATOM 5708 C C . SER A 1 711 ? 51.564 -1.407 -15.695 1.00 89.25 711 SER A C 1
ATOM 5710 O O . SER A 1 711 ? 50.928 -1.679 -16.720 1.00 89.25 711 SER A O 1
ATOM 5712 N N . GLN A 1 712 ? 52.895 -1.342 -15.693 1.00 88.56 712 GLN A N 1
ATOM 5713 C CA . GLN A 1 712 ? 53.684 -1.643 -16.884 1.00 88.56 712 GLN A CA 1
ATOM 5714 C C . GLN A 1 712 ? 53.650 -3.143 -17.212 1.00 88.56 712 GLN A C 1
ATOM 5716 O O . GLN A 1 712 ? 53.570 -3.504 -18.383 1.00 88.56 712 GLN A O 1
ATOM 5721 N N . SER A 1 713 ? 53.598 -4.006 -16.192 1.00 88.00 713 SER A N 1
ATOM 5722 C CA . SER A 1 713 ? 53.450 -5.458 -16.346 1.00 88.00 713 SER A CA 1
ATOM 5723 C C . SER A 1 713 ? 52.153 -5.852 -17.070 1.00 88.00 713 SER A C 1
ATOM 5725 O O . SER A 1 713 ? 52.173 -6.750 -17.911 1.00 88.00 713 SER A O 1
ATOM 5727 N N . LEU A 1 714 ? 51.044 -5.138 -16.826 1.00 89.88 714 LEU A N 1
ATOM 5728 C CA . LEU A 1 714 ? 49.770 -5.345 -17.517 1.00 89.88 714 LEU A CA 1
ATOM 5729 C C . LEU A 1 714 ? 49.860 -4.943 -18.993 1.00 89.88 714 LEU A C 1
ATOM 5731 O O . LEU A 1 714 ? 49.387 -5.676 -19.861 1.00 89.88 714 LEU A O 1
ATOM 5735 N N . LYS A 1 715 ? 50.524 -3.820 -19.299 1.00 89.88 715 LYS A N 1
ATOM 5736 C CA . LYS A 1 715 ? 50.794 -3.395 -20.685 1.00 89.88 715 LYS A CA 1
ATOM 5737 C C . LYS A 1 715 ? 51.687 -4.391 -21.419 1.00 89.88 715 LYS A C 1
ATOM 5739 O O . LYS A 1 715 ? 51.398 -4.747 -22.559 1.00 89.88 715 LYS A O 1
ATOM 5744 N N . ASP A 1 716 ? 52.752 -4.850 -20.767 1.00 87.88 716 ASP A N 1
ATOM 5745 C CA . ASP A 1 716 ? 53.674 -5.835 -21.327 1.00 87.88 716 ASP A CA 1
ATOM 5746 C C . ASP A 1 716 ? 52.975 -7.172 -21.587 1.00 87.88 716 ASP A C 1
ATOM 5748 O O . ASP A 1 716 ? 53.184 -7.758 -22.646 1.00 87.88 716 ASP A O 1
ATOM 5752 N N . TRP A 1 717 ? 52.083 -7.611 -20.694 1.00 88.50 717 TRP A N 1
ATOM 5753 C CA . TRP A 1 717 ? 51.274 -8.815 -20.896 1.00 88.50 717 TRP A CA 1
ATOM 5754 C C . TRP A 1 717 ? 50.345 -8.697 -22.109 1.00 88.50 717 TRP A C 1
ATOM 5756 O O . TRP A 1 717 ? 50.300 -9.598 -22.947 1.00 88.50 717 TRP A O 1
ATOM 5766 N N . ILE A 1 718 ? 49.665 -7.555 -22.261 1.00 88.25 718 ILE A N 1
ATOM 5767 C CA . ILE A 1 718 ? 48.792 -7.276 -23.411 1.00 88.25 718 ILE A CA 1
ATOM 5768 C C . ILE A 1 718 ? 49.593 -7.265 -24.719 1.00 88.25 718 ILE A C 1
ATOM 5770 O O . ILE A 1 718 ? 49.119 -7.780 -25.730 1.00 88.25 718 ILE A O 1
ATOM 5774 N N . LEU A 1 719 ? 50.799 -6.695 -24.723 1.00 86.81 719 LEU A N 1
ATOM 5775 C CA . LEU A 1 719 ? 51.609 -6.542 -25.933 1.00 86.81 719 LEU A CA 1
ATOM 5776 C C . LEU A 1 719 ? 52.397 -7.798 -26.320 1.00 86.81 719 LEU A C 1
ATOM 5778 O O . LEU A 1 719 ? 52.557 -8.048 -27.512 1.00 86.81 719 LEU A O 1
ATOM 5782 N N . LYS A 1 720 ? 52.910 -8.552 -25.341 1.00 83.81 720 LYS A N 1
ATOM 5783 C CA . LYS A 1 720 ? 53.915 -9.611 -25.545 1.00 83.81 720 LYS A CA 1
ATOM 5784 C C . LYS A 1 720 ? 53.421 -11.024 -25.190 1.00 83.81 720 LYS A C 1
ATOM 5786 O O . LYS A 1 720 ? 54.094 -11.985 -25.548 1.00 83.81 720 LYS A O 1
ATOM 5791 N N . GLY A 1 721 ? 52.280 -11.168 -24.506 1.00 79.31 721 GLY A N 1
ATOM 5792 C CA . GLY A 1 721 ? 51.760 -12.462 -24.025 1.00 79.31 721 GLY A CA 1
ATOM 5793 C C . GLY A 1 721 ? 52.496 -13.010 -22.791 1.00 79.31 721 GLY A C 1
ATOM 5794 O O . GLY A 1 721 ? 53.491 -12.432 -22.347 1.00 79.31 721 GLY A O 1
ATOM 5795 N N . SER A 1 722 ? 52.023 -14.117 -22.192 1.00 73.31 722 SER A N 1
ATOM 5796 C CA . SER A 1 722 ? 52.569 -14.574 -20.893 1.00 73.31 722 SER A CA 1
ATOM 5797 C C . SER A 1 722 ? 53.943 -15.245 -20.981 1.00 73.31 722 SER A C 1
ATOM 5799 O O . SER A 1 722 ? 54.627 -15.339 -19.967 1.00 73.31 722 SER A O 1
ATOM 5801 N N . SER A 1 723 ? 54.380 -15.695 -22.161 1.00 68.25 723 SER A N 1
ATOM 5802 C CA . SER A 1 723 ? 55.695 -16.333 -22.354 1.00 68.25 723 SER A CA 1
ATOM 5803 C C . SER A 1 723 ? 56.880 -15.365 -22.280 1.00 68.25 723 SER A C 1
ATOM 5805 O O . SER A 1 723 ? 58.025 -15.800 -22.187 1.00 68.25 723 SER A O 1
ATOM 5807 N N . SER A 1 724 ? 56.624 -14.058 -22.369 1.00 69.19 724 SER A N 1
ATOM 5808 C CA . SER A 1 724 ? 57.656 -13.026 -22.539 1.00 69.19 724 SER A CA 1
ATOM 5809 C C . SER A 1 724 ? 57.613 -11.938 -21.463 1.00 69.19 724 SER A C 1
ATOM 5811 O O . SER A 1 724 ? 58.261 -10.901 -21.614 1.00 69.19 724 SER A O 1
ATOM 5813 N N . ILE A 1 725 ? 56.870 -12.174 -20.379 1.00 80.00 725 ILE A N 1
ATOM 5814 C CA . ILE A 1 725 ? 56.825 -11.310 -19.196 1.00 80.00 725 ILE A CA 1
ATOM 5815 C C . ILE A 1 725 ? 57.477 -11.994 -17.995 1.00 80.00 725 ILE A C 1
ATOM 5817 O O . ILE A 1 725 ? 57.498 -13.221 -17.892 1.00 80.00 725 ILE A O 1
ATOM 5821 N N . ASP A 1 726 ? 57.956 -11.192 -17.048 1.00 81.88 726 ASP A N 1
ATOM 5822 C CA . ASP A 1 726 ? 58.297 -11.695 -15.722 1.00 81.88 726 ASP A CA 1
ATOM 5823 C C . ASP A 1 726 ? 57.004 -12.061 -14.981 1.00 81.88 726 ASP A C 1
ATOM 5825 O O . ASP A 1 726 ? 56.288 -11.209 -14.446 1.00 81.88 726 ASP A O 1
ATOM 5829 N N . ILE A 1 727 ? 56.693 -13.357 -14.978 1.00 79.12 727 ILE A N 1
ATOM 5830 C CA . ILE A 1 727 ? 55.486 -13.880 -14.348 1.00 79.12 727 ILE A CA 1
ATOM 5831 C C . ILE A 1 727 ? 55.487 -13.653 -12.835 1.00 79.12 727 ILE A C 1
ATOM 5833 O O . ILE A 1 727 ? 54.421 -13.484 -12.256 1.00 79.12 727 ILE A O 1
ATOM 5837 N N . THR A 1 728 ? 56.653 -13.601 -12.184 1.00 82.12 728 THR A N 1
ATOM 5838 C CA . THR A 1 728 ? 56.734 -13.374 -10.735 1.00 82.12 728 THR A CA 1
ATOM 5839 C C . THR A 1 728 ? 56.407 -11.928 -10.386 1.00 82.12 728 THR A C 1
ATOM 5841 O O . THR A 1 728 ? 55.623 -11.685 -9.466 1.00 82.12 728 THR A O 1
ATOM 5844 N N . LEU A 1 729 ? 56.894 -10.975 -11.188 1.00 83.44 729 LEU A N 1
ATOM 5845 C CA . LEU A 1 729 ? 56.541 -9.559 -11.079 1.00 83.44 729 LEU A CA 1
ATOM 5846 C C . LEU A 1 729 ? 55.045 -9.340 -11.344 1.00 83.44 729 LEU A C 1
ATOM 5848 O O . LEU A 1 729 ? 54.349 -8.731 -10.533 1.00 83.44 729 LEU A O 1
ATOM 5852 N N . PHE A 1 730 ? 54.522 -9.910 -12.435 1.00 85.44 730 PHE A N 1
ATOM 5853 C CA . PHE A 1 730 ? 53.093 -9.858 -12.759 1.00 85.44 730 PHE A CA 1
ATOM 5854 C C . PHE A 1 730 ? 52.243 -10.474 -11.638 1.00 85.44 730 PHE A C 1
ATOM 5856 O O . PHE A 1 730 ? 51.152 -9.999 -11.305 1.00 85.44 730 PHE A O 1
ATOM 5863 N N . GLN A 1 731 ? 52.747 -11.544 -11.019 1.00 84.31 731 GLN A N 1
ATOM 5864 C CA . GLN A 1 731 ? 52.068 -12.198 -9.917 1.00 84.31 731 GLN A CA 1
ATOM 5865 C C . GLN A 1 731 ? 52.054 -11.396 -8.622 1.00 84.31 731 GLN A C 1
ATOM 5867 O O . GLN A 1 731 ? 51.042 -11.441 -7.920 1.00 84.31 731 GLN A O 1
ATOM 5872 N N . ALA A 1 732 ? 53.115 -10.644 -8.346 1.00 83.56 732 ALA A N 1
ATOM 5873 C CA . ALA A 1 732 ? 53.201 -9.746 -7.205 1.00 83.56 732 ALA A CA 1
ATOM 5874 C C . ALA A 1 732 ? 52.323 -8.493 -7.374 1.00 83.56 732 ALA A C 1
ATOM 5876 O O . ALA A 1 732 ? 51.667 -8.072 -6.419 1.00 83.56 732 ALA A O 1
ATOM 5877 N N . GLU A 1 733 ? 52.274 -7.917 -8.580 1.00 85.56 733 GLU A N 1
ATOM 5878 C CA . GLU A 1 733 ? 51.504 -6.697 -8.866 1.00 85.56 733 GLU A CA 1
ATOM 5879 C C . GLU A 1 733 ? 49.995 -6.945 -8.993 1.00 85.56 733 GLU A C 1
ATOM 5881 O O . GLU A 1 733 ? 49.196 -6.090 -8.614 1.00 85.56 733 GLU A O 1
ATOM 5886 N N . HIS A 1 734 ? 49.576 -8.117 -9.477 1.00 89.50 734 HIS A N 1
ATOM 5887 C CA . HIS A 1 734 ? 48.163 -8.462 -9.655 1.00 89.50 734 HIS A CA 1
ATOM 5888 C C . HIS A 1 734 ? 47.756 -9.568 -8.684 1.00 89.50 734 HIS A C 1
ATOM 5890 O O . HIS A 1 734 ? 48.132 -10.729 -8.847 1.00 89.50 734 HIS A O 1
ATOM 5896 N N . LYS A 1 735 ? 46.982 -9.221 -7.655 1.00 89.69 735 LYS A N 1
ATOM 5897 C CA . LYS A 1 735 ? 46.644 -10.150 -6.568 1.00 89.69 735 LYS A CA 1
ATOM 5898 C C . LYS A 1 735 ? 45.531 -11.120 -6.979 1.00 89.69 735 LYS A C 1
ATOM 5900 O O . LYS A 1 735 ? 44.672 -10.753 -7.781 1.00 89.69 735 LYS A O 1
ATOM 5905 N N . PRO A 1 736 ? 45.479 -12.338 -6.411 1.00 93.06 736 PRO A N 1
ATOM 5906 C CA . PRO A 1 736 ? 44.284 -13.176 -6.472 1.00 93.06 736 PRO A CA 1
ATOM 5907 C C . PRO A 1 736 ? 43.040 -12.402 -6.018 1.00 93.06 736 PRO A C 1
ATOM 5909 O O . PRO A 1 736 ? 43.084 -11.713 -4.999 1.00 93.06 736 PRO A O 1
ATOM 5912 N N . ALA A 1 737 ? 41.932 -12.516 -6.750 1.00 93.44 737 ALA A N 1
ATOM 5913 C CA . ALA A 1 737 ? 40.759 -11.663 -6.560 1.00 93.44 737 ALA A CA 1
ATOM 5914 C C . ALA A 1 737 ? 40.177 -11.768 -5.144 1.00 93.44 737 ALA A C 1
ATOM 5916 O O . ALA A 1 737 ? 39.969 -10.756 -4.491 1.00 93.44 737 ALA A O 1
ATOM 5917 N N . PHE A 1 738 ? 40.018 -12.971 -4.589 1.00 93.94 738 PHE A N 1
ATOM 5918 C CA . PHE A 1 738 ? 39.525 -13.117 -3.212 1.00 93.94 738 PHE A CA 1
ATOM 5919 C C . PHE A 1 738 ? 40.459 -12.496 -2.163 1.00 93.94 738 PHE A C 1
ATOM 5921 O O . PHE A 1 738 ? 39.987 -11.988 -1.148 1.00 93.94 738 PHE A O 1
ATOM 5928 N N . GLN A 1 739 ? 41.770 -12.442 -2.418 1.00 93.31 739 GLN A N 1
ATOM 5929 C CA . GLN A 1 739 ? 42.719 -11.793 -1.509 1.00 93.31 739 GLN A CA 1
ATOM 5930 C C . GLN A 1 739 ? 42.580 -10.264 -1.501 1.00 93.31 739 GLN A C 1
ATOM 5932 O O . GLN A 1 739 ? 43.010 -9.625 -0.541 1.00 93.31 739 GLN A O 1
ATOM 5937 N N . THR A 1 740 ? 41.949 -9.650 -2.511 1.00 92.38 740 THR A N 1
ATOM 5938 C CA . THR A 1 740 ? 41.648 -8.208 -2.474 1.00 92.38 740 THR A CA 1
ATOM 5939 C C . THR A 1 740 ? 40.555 -7.870 -1.461 1.00 92.38 740 THR A C 1
ATOM 5941 O O . THR A 1 740 ? 40.452 -6.722 -1.042 1.00 92.38 740 THR A O 1
ATOM 5944 N N . LEU A 1 741 ? 39.779 -8.863 -1.010 1.00 92.69 741 LEU A N 1
ATOM 5945 C CA . LEU A 1 741 ? 38.707 -8.704 -0.025 1.00 92.69 741 LEU A CA 1
ATOM 5946 C C . LEU A 1 741 ? 39.201 -8.780 1.426 1.00 92.69 741 LEU A C 1
ATOM 5948 O O . LEU A 1 741 ? 38.386 -8.712 2.340 1.00 92.69 741 LEU A O 1
ATOM 5952 N N . ASN A 1 742 ? 40.512 -8.889 1.671 1.00 91.12 742 ASN A N 1
ATOM 5953 C CA . ASN A 1 742 ? 41.076 -9.079 3.016 1.00 91.12 742 ASN A CA 1
ATOM 5954 C C . ASN A 1 742 ? 40.715 -7.960 4.017 1.00 91.12 742 ASN A C 1
ATOM 5956 O O . ASN A 1 742 ? 40.752 -8.169 5.224 1.00 91.12 742 ASN A O 1
ATOM 5960 N N . ASN A 1 743 ? 40.352 -6.780 3.509 1.00 89.31 743 ASN A N 1
ATOM 5961 C CA . ASN A 1 743 ? 39.972 -5.607 4.298 1.00 89.31 743 ASN A CA 1
ATOM 5962 C C . ASN A 1 743 ? 38.445 -5.428 4.447 1.00 89.31 743 ASN A C 1
ATOM 5964 O O . ASN A 1 743 ? 37.985 -4.411 4.971 1.00 89.31 743 ASN A O 1
ATOM 5968 N N . THR A 1 744 ? 37.653 -6.386 3.964 1.00 91.19 744 THR A N 1
ATOM 5969 C CA . THR A 1 744 ? 36.186 -6.379 4.067 1.00 91.19 744 THR A CA 1
ATOM 5970 C C . THR A 1 744 ? 35.708 -7.064 5.343 1.00 91.19 744 THR A C 1
ATOM 5972 O O . THR A 1 744 ? 36.435 -7.854 5.948 1.00 91.19 744 THR A O 1
ATOM 5975 N N . SER A 1 745 ? 34.464 -6.810 5.747 1.00 90.38 745 SER A N 1
ATOM 5976 C CA . SER A 1 745 ? 33.872 -7.477 6.912 1.00 90.38 745 SER A CA 1
ATOM 5977 C C . SER A 1 745 ? 33.693 -8.983 6.707 1.00 90.38 745 SER A C 1
ATOM 5979 O O . SER A 1 745 ? 33.792 -9.743 7.668 1.00 90.38 745 SER A O 1
ATOM 5981 N N . ALA A 1 746 ? 33.512 -9.437 5.461 1.00 90.75 746 ALA A N 1
ATOM 5982 C CA . ALA A 1 746 ? 33.395 -10.858 5.140 1.00 90.75 746 ALA A CA 1
ATOM 5983 C C . ALA A 1 746 ? 34.667 -11.642 5.513 1.00 90.75 746 ALA A C 1
ATOM 5985 O O . ALA A 1 746 ? 34.568 -12.754 6.033 1.00 90.75 746 ALA A O 1
ATOM 5986 N N . ALA A 1 747 ? 35.857 -11.051 5.334 1.00 91.44 747 ALA A N 1
ATOM 5987 C CA . ALA A 1 747 ? 37.148 -11.704 5.587 1.00 91.44 747 ALA A CA 1
ATOM 5988 C C . ALA A 1 747 ? 37.376 -12.131 7.051 1.00 91.44 747 ALA A C 1
ATOM 5990 O O . ALA A 1 747 ? 38.271 -12.926 7.325 1.00 91.44 747 ALA A O 1
ATOM 5991 N N . GLN A 1 748 ? 36.547 -11.673 7.995 1.00 89.69 748 GLN A N 1
ATOM 5992 C CA . GLN A 1 748 ? 36.588 -12.135 9.388 1.00 89.69 748 GLN A CA 1
ATOM 5993 C C . GLN A 1 748 ? 36.138 -13.588 9.559 1.00 89.69 748 GLN A C 1
ATOM 5995 O O . GLN A 1 748 ? 36.509 -14.239 10.534 1.00 89.69 748 GLN A O 1
ATOM 6000 N N . TYR A 1 749 ? 35.341 -14.095 8.619 1.00 89.50 749 TYR A N 1
ATOM 6001 C CA . TYR A 1 749 ? 34.674 -15.390 8.733 1.00 89.50 749 TYR A CA 1
ATOM 6002 C C . TYR A 1 749 ? 35.396 -16.507 7.975 1.00 89.50 749 TYR A C 1
ATOM 6004 O O . TYR A 1 749 ? 35.077 -17.678 8.170 1.00 89.50 749 TYR A O 1
ATOM 6012 N N . PHE A 1 750 ? 36.375 -16.175 7.127 1.00 92.75 750 PHE A N 1
ATOM 6013 C CA . PHE A 1 750 ? 37.159 -17.164 6.393 1.00 92.75 750 PHE A CA 1
ATOM 6014 C C . PHE A 1 750 ? 38.507 -16.606 5.931 1.00 92.75 750 PHE A C 1
ATOM 6016 O O . PHE A 1 750 ? 38.608 -15.444 5.540 1.00 92.75 750 PHE A O 1
ATOM 6023 N N . ASN A 1 751 ? 39.543 -17.451 5.913 1.00 90.81 751 ASN A N 1
ATOM 6024 C CA . ASN A 1 751 ? 40.848 -17.056 5.391 1.00 90.81 751 ASN A CA 1
ATOM 6025 C C . ASN A 1 751 ? 40.806 -16.977 3.857 1.00 90.81 751 ASN A C 1
ATOM 6027 O O . ASN A 1 751 ? 40.848 -18.000 3.171 1.00 90.81 751 ASN A O 1
ATOM 6031 N N . VAL A 1 752 ? 40.791 -15.757 3.316 1.00 90.88 752 VAL A N 1
ATOM 6032 C CA . VAL A 1 752 ? 40.725 -15.508 1.868 1.00 90.88 752 VAL A CA 1
ATOM 6033 C C . VAL A 1 752 ? 41.913 -16.069 1.078 1.00 90.88 752 VAL A C 1
ATOM 6035 O O . VAL A 1 752 ? 41.804 -16.260 -0.131 1.00 90.88 752 VAL A O 1
ATOM 6038 N N . GLN A 1 753 ? 43.039 -16.374 1.735 1.00 89.94 753 GLN A N 1
ATOM 6039 C CA . GLN A 1 753 ? 44.194 -17.005 1.086 1.00 89.94 753 GLN A CA 1
ATOM 6040 C C . GLN A 1 753 ? 43.946 -18.470 0.704 1.00 89.94 753 GLN A C 1
ATOM 6042 O O . GLN A 1 753 ? 44.680 -18.999 -0.123 1.00 89.94 753 GLN A O 1
ATOM 6047 N N . ALA A 1 754 ? 42.923 -19.114 1.276 1.00 90.19 754 ALA A N 1
ATOM 6048 C CA . ALA A 1 754 ? 42.553 -20.485 0.934 1.00 90.19 754 ALA A CA 1
ATOM 6049 C C . ALA A 1 754 ? 41.800 -20.595 -0.406 1.00 90.19 754 ALA A C 1
ATOM 6051 O O . ALA A 1 754 ? 41.663 -21.697 -0.932 1.00 90.19 754 ALA A O 1
ATOM 6052 N N . PHE A 1 755 ? 41.306 -19.482 -0.969 1.00 90.75 755 PHE A N 1
ATOM 6053 C CA . PHE A 1 755 ? 40.681 -19.490 -2.294 1.00 90.75 755 PHE A CA 1
ATOM 6054 C C . PHE A 1 755 ? 41.726 -19.668 -3.409 1.00 90.75 755 PHE A C 1
ATOM 6056 O O . PHE A 1 755 ? 42.833 -19.132 -3.303 1.00 90.75 755 PHE A O 1
ATOM 6063 N N . PRO A 1 756 ? 41.378 -20.355 -4.515 1.00 85.69 756 PRO A N 1
ATOM 6064 C CA . PRO A 1 756 ? 42.278 -20.515 -5.652 1.00 85.69 756 PRO A CA 1
ATOM 6065 C C . PRO A 1 756 ? 42.735 -19.183 -6.258 1.00 85.69 756 PRO A C 1
ATOM 6067 O O . PRO A 1 756 ? 41.978 -18.218 -6.356 1.00 85.69 756 PRO A O 1
ATOM 6070 N N . SER A 1 757 ? 43.973 -19.153 -6.750 1.00 85.69 757 SER A N 1
ATOM 6071 C CA . SER A 1 757 ? 44.582 -17.993 -7.416 1.00 85.69 757 SER A CA 1
ATOM 6072 C C . SER A 1 757 ? 44.224 -17.864 -8.905 1.00 85.69 757 SER A C 1
ATOM 6074 O O . SER A 1 757 ? 44.894 -17.139 -9.642 1.00 85.69 757 SER A O 1
ATOM 6076 N N . THR A 1 758 ? 43.168 -18.557 -9.344 1.00 82.69 758 THR A N 1
ATOM 6077 C CA . THR A 1 758 ? 42.740 -18.685 -10.747 1.00 82.69 758 THR A CA 1
ATOM 6078 C C . THR A 1 758 ? 42.190 -17.390 -11.340 1.00 82.69 758 THR A C 1
ATOM 6080 O O . THR A 1 758 ? 42.376 -17.135 -12.528 1.00 82.69 758 THR A O 1
ATOM 6083 N N . VAL A 1 759 ? 41.538 -16.566 -10.516 1.00 89.44 759 VAL A N 1
ATOM 6084 C CA . VAL A 1 759 ? 41.029 -15.239 -10.881 1.00 89.44 759 VAL A CA 1
ATOM 6085 C C . VAL A 1 759 ? 41.880 -14.188 -10.186 1.00 89.44 759 VAL A C 1
ATOM 6087 O O . VAL A 1 759 ? 42.081 -14.248 -8.970 1.00 89.44 759 VAL A O 1
ATOM 6090 N N . ARG A 1 760 ? 42.388 -13.218 -10.946 1.00 92.31 760 ARG A N 1
ATOM 6091 C CA . ARG A 1 760 ? 43.285 -12.168 -10.442 1.00 92.31 760 ARG A CA 1
ATOM 6092 C C . ARG A 1 760 ? 42.672 -10.796 -10.690 1.00 92.31 760 ARG A C 1
ATOM 6094 O O . ARG A 1 760 ? 41.847 -10.644 -11.583 1.00 92.31 760 ARG A O 1
ATOM 6101 N N . ALA A 1 761 ? 43.051 -9.807 -9.896 1.00 94.12 761 ALA A N 1
ATOM 6102 C CA . ALA A 1 761 ? 42.560 -8.440 -10.004 1.00 94.12 761 ALA A CA 1
ATOM 6103 C C . ALA A 1 761 ? 43.717 -7.441 -9.917 1.00 94.12 761 ALA A C 1
ATOM 6105 O O . ALA A 1 761 ? 44.701 -7.660 -9.199 1.00 94.12 761 ALA A O 1
ATOM 6106 N N . THR A 1 762 ? 43.605 -6.342 -10.658 1.00 94.50 762 THR A N 1
ATOM 6107 C CA . THR A 1 762 ? 44.578 -5.249 -10.610 1.00 94.50 762 THR A CA 1
ATOM 6108 C C . THR A 1 762 ? 44.476 -4.471 -9.301 1.00 94.50 762 THR A C 1
ATOM 6110 O O . THR A 1 762 ? 43.445 -4.458 -8.621 1.00 94.50 762 THR A O 1
ATOM 6113 N N . LEU A 1 763 ? 45.569 -3.805 -8.929 1.00 90.81 763 LEU A N 1
ATOM 6114 C CA . LEU A 1 763 ? 45.587 -2.933 -7.758 1.00 90.81 763 LEU A CA 1
ATOM 6115 C C . LEU A 1 763 ? 44.674 -1.713 -7.937 1.00 90.81 763 LEU A C 1
ATOM 6117 O O . LEU A 1 763 ? 44.035 -1.324 -6.964 1.00 90.81 763 LEU A O 1
ATOM 6121 N N . ASP A 1 764 ? 44.558 -1.160 -9.151 1.00 92.50 764 ASP A N 1
ATOM 6122 C CA . ASP A 1 764 ? 43.625 -0.061 -9.439 1.00 92.50 764 ASP A CA 1
ATOM 6123 C C . ASP A 1 764 ? 42.164 -0.502 -9.272 1.00 92.50 764 ASP A C 1
ATOM 6125 O O . ASP A 1 764 ? 41.358 0.215 -8.680 1.00 92.50 764 ASP A O 1
ATOM 6129 N N . PHE A 1 765 ? 41.808 -1.714 -9.716 1.00 93.94 765 PHE A N 1
ATOM 6130 C CA . PHE A 1 765 ? 40.487 -2.282 -9.446 1.00 93.94 765 PHE A CA 1
ATOM 6131 C C . PHE A 1 765 ? 40.233 -2.452 -7.941 1.00 93.94 765 PHE A C 1
ATOM 6133 O O . PHE A 1 765 ? 39.159 -2.099 -7.452 1.00 93.94 765 PHE A O 1
ATOM 6140 N N . ALA A 1 766 ? 41.216 -2.986 -7.212 1.00 91.12 766 ALA A N 1
ATOM 6141 C CA . ALA A 1 766 ? 41.081 -3.336 -5.801 1.00 91.12 766 ALA A CA 1
ATOM 6142 C C . ALA A 1 766 ? 41.088 -2.130 -4.845 1.00 91.12 766 ALA A C 1
ATOM 6144 O O . ALA A 1 766 ? 40.437 -2.180 -3.800 1.00 91.12 766 ALA A O 1
ATOM 6145 N N . LYS A 1 767 ? 41.839 -1.066 -5.157 1.00 89.19 767 LYS A N 1
ATOM 6146 C CA . LYS A 1 767 ? 42.058 0.082 -4.267 1.00 89.19 767 LYS A CA 1
ATOM 6147 C C . LYS A 1 767 ? 41.404 1.341 -4.833 1.00 89.19 767 LYS A C 1
ATOM 6149 O O . LYS A 1 767 ? 41.944 2.004 -5.708 1.00 89.19 767 LYS A O 1
ATOM 6154 N N . THR A 1 768 ? 40.236 1.680 -4.300 1.00 88.25 768 THR A N 1
ATOM 6155 C CA . THR A 1 768 ? 39.400 2.782 -4.802 1.00 88.25 768 THR A CA 1
ATOM 6156 C C . THR A 1 768 ? 39.560 4.100 -4.060 1.00 88.25 768 THR A C 1
ATOM 6158 O O . THR A 1 768 ? 39.324 5.159 -4.640 1.00 88.25 768 THR A O 1
ATOM 6161 N N . VAL A 1 769 ? 39.942 4.044 -2.786 1.00 90.00 769 VAL A N 1
ATOM 6162 C CA . VAL A 1 769 ? 40.017 5.200 -1.889 1.00 90.00 769 VAL A CA 1
ATOM 6163 C C . VAL A 1 769 ? 41.312 5.184 -1.084 1.00 90.00 769 VAL A C 1
ATOM 6165 O O . VAL A 1 769 ? 41.904 4.125 -0.842 1.00 90.00 769 VAL A O 1
ATOM 6168 N N . LYS A 1 770 ? 41.746 6.369 -0.655 1.00 85.38 770 LYS A N 1
ATOM 6169 C CA . LYS A 1 770 ? 42.888 6.549 0.242 1.00 85.38 770 LYS A CA 1
ATOM 6170 C C . LYS A 1 770 ? 42.481 6.211 1.676 1.00 85.38 770 LYS A C 1
ATOM 6172 O O . LYS A 1 770 ? 41.434 6.642 2.148 1.00 85.38 770 LYS A O 1
ATOM 6177 N N . GLY A 1 771 ? 43.328 5.463 2.381 1.00 75.69 771 GLY A N 1
ATOM 6178 C CA . GLY A 1 771 ? 43.132 5.132 3.794 1.00 75.69 771 GLY A CA 1
ATOM 6179 C C . GLY A 1 771 ? 43.565 3.715 4.160 1.00 75.69 771 GLY A C 1
ATOM 6180 O O . GLY A 1 771 ? 43.855 2.885 3.296 1.00 75.69 771 GLY A O 1
ATOM 6181 N N . THR A 1 772 ? 43.622 3.442 5.463 1.00 73.12 772 THR A N 1
ATOM 6182 C CA . THR A 1 772 ? 43.859 2.107 6.021 1.00 73.12 772 THR A CA 1
ATOM 6183 C C . THR A 1 772 ? 42.554 1.539 6.570 1.00 73.12 772 THR A C 1
ATOM 6185 O O . THR A 1 772 ? 41.926 2.099 7.466 1.00 73.12 772 THR A O 1
ATOM 6188 N N . PHE A 1 773 ? 42.138 0.405 6.014 1.00 79.38 773 PHE A N 1
ATOM 6189 C CA . PHE A 1 773 ? 41.009 -0.383 6.503 1.00 79.38 773 PHE A CA 1
ATOM 6190 C C . PHE A 1 773 ? 41.513 -1.427 7.508 1.00 79.38 773 PHE A C 1
ATOM 6192 O O . PHE A 1 773 ? 42.641 -1.906 7.389 1.00 79.38 773 PHE A O 1
ATOM 6199 N N . GLY A 1 774 ? 40.708 -1.761 8.517 1.00 65.88 774 GLY A N 1
ATOM 6200 C CA . GLY A 1 774 ? 41.127 -2.618 9.628 1.00 65.88 774 GLY A CA 1
ATOM 6201 C C . GLY A 1 774 ? 39.957 -3.169 10.443 1.00 65.88 774 GLY A C 1
ATOM 6202 O O . GLY A 1 774 ? 38.808 -3.108 10.024 1.00 65.88 774 GLY A O 1
ATOM 6203 N N . ALA A 1 775 ? 40.237 -3.678 11.648 1.00 61.06 775 ALA A N 1
ATOM 6204 C CA . ALA A 1 775 ? 39.285 -4.468 12.446 1.00 61.06 775 ALA A CA 1
ATOM 6205 C C . ALA A 1 775 ? 37.970 -3.758 12.842 1.00 61.06 775 ALA A C 1
ATOM 6207 O O . ALA A 1 775 ? 37.027 -4.426 13.253 1.00 61.06 775 ALA A O 1
ATOM 6208 N N . ARG A 1 776 ? 37.902 -2.422 12.755 1.00 63.53 776 ARG A N 1
ATOM 6209 C CA . ARG A 1 776 ? 36.699 -1.625 13.068 1.00 63.53 776 ARG A CA 1
ATOM 6210 C C . ARG A 1 776 ? 36.164 -0.803 11.887 1.00 63.53 776 ARG A C 1
ATOM 6212 O O . ARG A 1 776 ? 35.139 -0.154 12.044 1.00 63.53 776 ARG A O 1
ATOM 6219 N N . ASN A 1 777 ? 36.844 -0.806 10.737 1.00 78.69 777 ASN A N 1
ATOM 6220 C CA . ASN A 1 777 ? 36.456 -0.028 9.558 1.00 78.69 777 ASN A CA 1
ATOM 6221 C C . ASN A 1 777 ? 36.773 -0.822 8.284 1.00 78.69 777 ASN A C 1
ATOM 6223 O O . ASN A 1 777 ? 37.946 -1.048 7.978 1.00 78.69 777 ASN A O 1
ATOM 6227 N N . TYR A 1 778 ? 35.733 -1.249 7.568 1.00 86.31 778 TYR A N 1
ATOM 6228 C CA . TYR A 1 778 ? 35.840 -2.179 6.443 1.00 86.31 778 TYR A CA 1
ATOM 6229 C C . TYR A 1 778 ? 35.744 -1.469 5.097 1.00 86.31 778 TYR A C 1
ATOM 6231 O O . TYR A 1 778 ? 35.075 -0.447 4.961 1.00 86.31 778 TYR A O 1
ATOM 6239 N N . SER A 1 779 ? 36.342 -2.065 4.068 1.00 87.38 779 SER A N 1
ATOM 6240 C CA . SER A 1 779 ? 36.269 -1.564 2.692 1.00 87.38 779 SER A CA 1
ATOM 6241 C C . SER A 1 779 ? 34.996 -1.979 1.937 1.00 87.38 779 SER A C 1
ATOM 6243 O O . SER A 1 779 ? 34.992 -1.919 0.707 1.00 87.38 779 SER A O 1
ATOM 6245 N N . ASP A 1 780 ? 33.946 -2.425 2.642 1.00 88.88 780 ASP A N 1
ATOM 6246 C CA . ASP A 1 780 ? 32.711 -2.997 2.076 1.00 88.88 780 ASP A CA 1
ATOM 6247 C C . ASP A 1 780 ? 32.055 -2.039 1.069 1.00 88.88 780 ASP A C 1
ATOM 6249 O O . ASP A 1 780 ? 31.889 -2.381 -0.099 1.00 88.88 780 ASP A O 1
ATOM 6253 N N . CYS A 1 781 ? 31.786 -0.802 1.496 1.00 85.38 781 CYS A N 1
ATOM 6254 C CA . CYS A 1 781 ? 31.085 0.213 0.702 1.00 85.38 781 CYS A CA 1
ATOM 6255 C C . CYS A 1 781 ? 31.907 0.785 -0.468 1.00 85.38 781 CYS A C 1
ATOM 6257 O O . CYS A 1 781 ? 31.402 1.599 -1.238 1.00 85.38 781 CYS A O 1
ATOM 6259 N N . PHE A 1 782 ? 33.184 0.408 -0.576 1.00 87.56 782 PHE A N 1
ATOM 6260 C CA . PHE A 1 782 ? 34.121 0.937 -1.569 1.00 87.56 782 PHE A CA 1
ATOM 6261 C C . PHE A 1 782 ? 34.562 -0.122 -2.591 1.00 87.56 782 PHE A C 1
ATOM 6263 O O . PHE A 1 782 ? 35.455 0.144 -3.401 1.00 87.56 782 PHE A O 1
ATOM 6270 N N . GLN A 1 783 ? 33.965 -1.321 -2.562 1.00 88.81 783 GLN A N 1
ATOM 6271 C CA . GLN A 1 783 ? 34.238 -2.378 -3.537 1.00 88.81 783 GLN A CA 1
ATOM 6272 C C . GLN A 1 783 ? 33.648 -2.033 -4.910 1.00 88.81 783 GLN A C 1
ATOM 6274 O O . GLN A 1 783 ? 32.480 -1.671 -5.027 1.00 88.81 783 GLN A O 1
ATOM 6279 N N . ARG A 1 784 ? 34.440 -2.193 -5.979 1.00 88.75 784 ARG A N 1
ATOM 6280 C CA . ARG A 1 784 ? 33.951 -2.006 -7.355 1.00 88.75 784 ARG A CA 1
ATOM 6281 C C . ARG A 1 784 ? 33.163 -3.227 -7.833 1.00 88.75 784 ARG A C 1
ATOM 6283 O O . ARG A 1 784 ? 33.577 -4.360 -7.555 1.00 88.75 784 ARG A O 1
ATOM 6290 N N . PRO A 1 785 ? 32.070 -3.032 -8.591 1.00 89.62 785 PRO A N 1
ATOM 6291 C CA . PRO A 1 785 ? 31.451 -4.122 -9.328 1.00 89.62 785 PRO A CA 1
ATOM 6292 C C . PRO A 1 785 ? 32.409 -4.632 -10.411 1.00 89.62 785 PRO A C 1
ATOM 6294 O O . PRO A 1 785 ? 33.175 -3.868 -11.001 1.00 89.62 785 PRO A O 1
ATOM 6297 N N . VAL A 1 786 ? 32.363 -5.934 -10.675 1.00 92.00 786 VAL A N 1
ATOM 6298 C CA . VAL A 1 786 ? 33.164 -6.563 -11.730 1.00 92.00 786 VAL A CA 1
ATOM 6299 C C . VAL A 1 786 ? 32.465 -6.332 -13.066 1.00 92.00 786 VAL A C 1
ATOM 6301 O O . VAL A 1 786 ? 31.338 -6.784 -13.246 1.00 92.00 786 VAL A O 1
ATOM 6304 N N . GLN A 1 787 ? 33.125 -5.617 -13.978 1.00 90.62 787 GLN A N 1
ATOM 6305 C CA . GLN A 1 787 ? 32.572 -5.263 -15.293 1.00 90.62 787 GLN A CA 1
ATOM 6306 C C . GLN A 1 787 ? 33.505 -5.627 -16.448 1.00 90.62 787 GLN A C 1
ATOM 6308 O O . GLN A 1 787 ? 33.056 -6.153 -17.462 1.00 90.62 787 GLN A O 1
ATOM 6313 N N . TRP A 1 788 ? 34.801 -5.357 -16.288 1.00 92.00 788 TRP A N 1
ATOM 6314 C CA . TRP A 1 788 ? 35.799 -5.508 -17.341 1.00 92.00 788 TRP A CA 1
ATOM 6315 C C . TRP A 1 788 ? 36.768 -6.631 -17.009 1.00 92.00 788 TRP A C 1
ATOM 6317 O O . TRP A 1 788 ? 37.380 -6.653 -15.937 1.00 92.00 788 TRP A O 1
ATOM 6327 N N . ILE A 1 789 ? 36.897 -7.570 -17.941 1.00 91.69 789 ILE A N 1
ATOM 6328 C CA . ILE A 1 789 ? 37.704 -8.773 -17.764 1.00 91.69 789 ILE A CA 1
ATOM 6329 C C . ILE A 1 789 ? 38.622 -8.936 -18.962 1.00 91.69 789 ILE A C 1
ATOM 6331 O O . ILE A 1 789 ? 38.169 -8.903 -20.102 1.00 91.69 789 ILE A O 1
ATOM 6335 N N . VAL A 1 790 ? 39.902 -9.173 -18.704 1.00 90.50 790 VAL A N 1
ATOM 6336 C CA . VAL A 1 790 ? 40.882 -9.518 -19.731 1.00 90.50 790 VAL A CA 1
ATOM 6337 C C . VAL A 1 790 ? 41.245 -10.988 -19.585 1.00 90.50 790 VAL A C 1
ATOM 6339 O O . VAL A 1 790 ? 41.655 -11.433 -18.511 1.00 90.50 790 VAL A O 1
ATOM 6342 N N . THR A 1 791 ? 41.101 -11.752 -20.664 1.00 88.00 791 THR A N 1
ATOM 6343 C CA . THR A 1 791 ? 41.548 -13.149 -20.723 1.00 88.00 791 THR A CA 1
ATOM 6344 C C . THR A 1 791 ? 42.639 -13.315 -21.761 1.00 88.00 791 THR A C 1
ATOM 6346 O O . THR A 1 791 ? 42.703 -12.579 -22.749 1.00 88.00 791 THR A O 1
ATOM 6349 N N . ASN A 1 792 ? 43.465 -14.334 -21.573 1.00 82.44 792 ASN A N 1
ATOM 6350 C CA . ASN A 1 792 ? 44.410 -14.753 -22.595 1.00 82.44 792 ASN A CA 1
ATOM 6351 C C . ASN A 1 792 ? 43.706 -15.476 -23.762 1.00 82.44 792 ASN A C 1
ATOM 6353 O O . ASN A 1 792 ? 42.593 -15.983 -23.596 1.00 82.44 792 ASN A O 1
ATOM 6357 N N . LYS A 1 793 ? 44.355 -15.549 -24.931 1.00 73.69 793 LYS A N 1
ATOM 6358 C CA . LYS A 1 793 ? 43.886 -16.324 -26.094 1.00 73.69 793 LYS A CA 1
ATOM 6359 C C . LYS A 1 793 ? 44.406 -17.770 -26.143 1.00 73.69 793 LYS A C 1
ATOM 6361 O O . LYS A 1 793 ? 43.864 -18.545 -26.922 1.00 73.69 793 LYS A O 1
ATOM 6366 N N . CYS A 1 794 ? 45.415 -18.140 -25.345 1.00 62.81 794 CYS A N 1
ATOM 6367 C CA . CYS A 1 794 ? 46.002 -19.488 -25.316 1.00 62.81 794 CYS A CA 1
ATOM 6368 C C . CYS A 1 794 ? 45.854 -20.146 -23.927 1.00 62.81 794 CYS A C 1
ATOM 6370 O O . CYS A 1 794 ? 46.291 -19.592 -22.920 1.00 62.81 794 CYS A O 1
ATOM 6372 N N . GLN A 1 795 ? 45.260 -21.343 -23.849 1.00 56.06 795 GLN A N 1
ATOM 6373 C CA . GLN A 1 795 ? 44.999 -22.032 -22.570 1.00 56.06 795 GLN A CA 1
ATOM 6374 C C . GLN A 1 795 ? 46.250 -22.615 -21.881 1.00 56.06 795 GLN A C 1
ATOM 6376 O O . GLN A 1 795 ? 46.176 -22.989 -20.714 1.00 56.06 795 GLN A O 1
ATOM 6381 N N . ALA A 1 796 ? 47.400 -22.689 -22.561 1.00 53.16 796 ALA A N 1
ATOM 6382 C CA . ALA A 1 796 ? 48.634 -23.263 -22.008 1.00 53.16 796 ALA A CA 1
ATOM 6383 C C . ALA A 1 796 ? 49.370 -22.340 -21.008 1.00 53.16 796 ALA A C 1
ATOM 6385 O O . ALA A 1 796 ? 50.416 -22.712 -20.476 1.00 53.16 796 ALA A O 1
ATOM 6386 N N . GLU A 1 797 ? 48.857 -21.131 -20.765 1.00 56.81 797 GLU A N 1
ATOM 6387 C CA . GLU A 1 797 ? 49.501 -20.123 -19.920 1.00 56.81 797 GLU A CA 1
ATOM 6388 C C . GLU A 1 797 ? 48.918 -20.115 -18.496 1.00 56.81 797 GLU A C 1
ATOM 6390 O O . GLU A 1 797 ? 47.719 -20.278 -18.282 1.00 56.81 797 GLU A O 1
ATOM 6395 N N . SER A 1 798 ? 49.778 -19.899 -17.497 1.00 57.69 798 SER A N 1
ATOM 6396 C CA . SER A 1 798 ? 49.449 -20.005 -16.065 1.00 57.69 798 SER A CA 1
ATOM 6397 C C . SER A 1 798 ? 48.476 -18.938 -15.538 1.00 57.69 798 SER A C 1
ATOM 6399 O O . SER A 1 798 ? 47.965 -19.071 -14.425 1.00 57.69 798 SER A O 1
ATOM 6401 N N . VAL A 1 799 ? 48.202 -17.883 -16.314 1.00 58.72 799 VAL A N 1
ATOM 6402 C CA . VAL A 1 799 ? 47.284 -16.790 -15.965 1.00 58.72 799 VAL A CA 1
ATOM 6403 C C . VAL A 1 799 ? 46.162 -16.727 -16.996 1.00 58.72 799 VAL A C 1
ATOM 6405 O O . VAL A 1 799 ? 46.372 -16.340 -18.142 1.00 58.72 799 VAL A O 1
ATOM 6408 N N . CYS A 1 800 ? 44.950 -17.089 -16.572 1.00 67.94 800 CYS A N 1
ATOM 6409 C CA . CYS A 1 800 ? 43.811 -17.226 -17.480 1.00 67.94 800 CYS A CA 1
ATOM 6410 C C . CYS A 1 800 ? 42.884 -15.994 -17.506 1.00 67.94 800 CYS A C 1
ATOM 6412 O O . CYS A 1 800 ? 42.258 -15.734 -18.536 1.00 67.94 800 CYS A O 1
ATOM 6414 N N . LEU A 1 801 ? 42.760 -15.252 -16.394 1.00 89.25 801 LEU A N 1
ATOM 6415 C CA . LEU A 1 801 ? 41.733 -14.214 -16.235 1.00 89.25 801 LEU A CA 1
ATOM 6416 C C . LEU A 1 801 ? 42.149 -13.110 -15.246 1.00 89.25 801 LEU A C 1
ATOM 6418 O O . LEU A 1 801 ? 42.489 -13.395 -14.093 1.00 89.25 801 LEU A O 1
ATOM 6422 N N . VAL A 1 802 ? 42.071 -11.849 -15.686 1.00 92.00 802 VAL A N 1
ATOM 6423 C CA . VAL A 1 802 ? 42.382 -10.655 -14.883 1.00 92.00 802 VAL A CA 1
ATOM 6424 C C . VAL A 1 802 ? 41.215 -9.665 -14.918 1.00 92.00 802 VAL A C 1
ATOM 6426 O O . VAL A 1 802 ? 40.755 -9.270 -15.987 1.00 92.00 802 VAL A O 1
ATOM 6429 N N . ILE A 1 803 ? 40.746 -9.249 -13.743 1.00 95.06 803 ILE A N 1
ATOM 6430 C CA . ILE A 1 803 ? 39.751 -8.188 -13.562 1.00 95.06 803 ILE A CA 1
ATOM 6431 C C . ILE A 1 803 ? 40.476 -6.842 -13.540 1.00 95.06 803 ILE A C 1
ATOM 6433 O O . ILE A 1 803 ? 41.402 -6.656 -12.744 1.00 95.06 803 ILE A O 1
ATOM 6437 N N . ILE A 1 804 ? 40.033 -5.915 -14.388 1.00 94.81 804 ILE A N 1
ATOM 6438 C CA . ILE A 1 804 ? 40.607 -4.571 -14.513 1.00 94.81 804 ILE A CA 1
ATOM 6439 C C . ILE A 1 804 ? 39.563 -3.503 -14.178 1.00 94.81 804 ILE A C 1
ATOM 6441 O O . ILE A 1 804 ? 38.353 -3.754 -14.214 1.00 94.81 804 ILE A O 1
ATOM 6445 N N . SER A 1 805 ? 40.011 -2.298 -13.837 1.00 94.50 805 SER A N 1
ATOM 6446 C CA . SER A 1 805 ? 39.099 -1.183 -13.598 1.00 94.50 805 SER A CA 1
ATOM 6447 C C . SER A 1 805 ? 38.555 -0.578 -14.899 1.00 94.50 805 SER A C 1
ATOM 6449 O O . SER A 1 805 ? 39.162 -0.739 -15.959 1.00 94.50 805 SER A O 1
ATOM 6451 N N . PRO A 1 806 ? 37.438 0.176 -14.849 1.00 91.56 806 PRO A N 1
ATOM 6452 C CA . PRO A 1 806 ? 36.963 0.934 -16.009 1.00 91.56 806 PRO A CA 1
ATOM 6453 C C . PRO A 1 806 ? 37.994 1.934 -16.555 1.00 91.56 806 PRO A C 1
ATOM 6455 O O . PRO A 1 806 ? 38.044 2.161 -17.760 1.00 91.56 806 PRO A O 1
ATOM 6458 N N . PHE A 1 807 ? 38.831 2.508 -15.682 1.00 93.44 807 PHE A N 1
ATOM 6459 C CA . PHE A 1 807 ? 39.912 3.409 -16.084 1.00 93.44 807 PHE A CA 1
ATOM 6460 C C . PHE A 1 807 ? 40.995 2.658 -16.866 1.00 93.44 807 PHE A C 1
ATOM 6462 O O . PHE A 1 807 ? 41.352 3.062 -17.970 1.00 93.44 807 PHE A O 1
ATOM 6469 N N . GLU A 1 808 ? 41.467 1.525 -16.337 1.00 94.12 808 GLU A N 1
ATOM 6470 C CA . GLU A 1 808 ? 42.438 0.674 -17.030 1.00 94.12 808 GLU A CA 1
ATOM 6471 C C . GLU A 1 808 ? 41.883 0.168 -18.365 1.00 94.12 808 GLU A C 1
ATOM 6473 O O . GLU A 1 808 ? 42.602 0.167 -19.359 1.00 94.12 808 GLU A O 1
ATOM 6478 N N . ALA A 1 809 ? 40.602 -0.213 -18.414 1.00 90.69 809 ALA A N 1
ATOM 6479 C CA . ALA A 1 809 ? 39.946 -0.659 -19.641 1.00 90.69 809 ALA A CA 1
ATOM 6480 C C . ALA A 1 809 ? 39.960 0.427 -20.726 1.00 90.69 809 ALA A C 1
ATOM 6482 O O . ALA A 1 809 ? 40.258 0.118 -21.877 1.00 90.69 809 ALA A O 1
ATOM 6483 N N . GLN A 1 810 ? 39.694 1.684 -20.359 1.00 90.75 810 GLN A N 1
ATOM 6484 C CA . GLN A 1 810 ? 39.720 2.824 -21.276 1.00 90.75 810 GLN A CA 1
ATOM 6485 C C . GLN A 1 810 ? 41.136 3.119 -21.794 1.00 90.75 810 GLN A C 1
ATOM 6487 O O . GLN A 1 810 ? 41.330 3.272 -22.998 1.00 90.75 810 GLN A O 1
ATOM 6492 N N . GLU A 1 811 ? 42.129 3.172 -20.902 1.00 92.06 811 GLU A N 1
ATOM 6493 C CA . GLU A 1 811 ? 43.522 3.481 -21.261 1.00 92.06 811 GLU A CA 1
ATOM 6494 C C . GLU A 1 811 ? 44.178 2.369 -22.093 1.00 92.06 811 GLU A C 1
ATOM 6496 O O . GLU A 1 811 ? 44.987 2.629 -22.986 1.00 92.06 811 GLU A O 1
ATOM 6501 N N . LEU A 1 812 ? 43.838 1.109 -21.812 1.00 90.75 812 LEU A N 1
ATOM 6502 C CA . LEU A 1 812 ? 44.413 -0.055 -22.485 1.00 90.75 812 LEU A CA 1
ATOM 6503 C C . LEU A 1 812 ? 43.671 -0.435 -23.768 1.00 90.75 812 LEU A C 1
ATOM 6505 O O . LEU A 1 812 ? 44.207 -1.230 -24.544 1.00 90.75 812 LEU A O 1
ATOM 6509 N N . LEU A 1 813 ? 42.488 0.133 -24.024 1.00 88.31 813 LEU A N 1
ATOM 6510 C CA . LEU A 1 813 ? 41.643 -0.201 -25.172 1.00 88.31 813 LEU A CA 1
ATOM 6511 C C . LEU A 1 813 ? 42.413 -0.212 -26.507 1.00 88.31 813 LEU A C 1
ATOM 6513 O O . LEU A 1 813 ? 42.379 -1.242 -27.186 1.00 88.31 813 LEU A O 1
ATOM 6517 N N . PRO A 1 814 ? 43.209 0.825 -26.860 1.00 87.00 814 PRO A N 1
ATOM 6518 C CA . PRO A 1 814 ? 43.915 0.848 -28.144 1.00 87.00 814 PRO A CA 1
ATOM 6519 C C . PRO A 1 814 ? 45.016 -0.219 -28.254 1.00 87.00 814 PRO A C 1
ATOM 6521 O O . PRO A 1 814 ? 45.362 -0.655 -29.353 1.00 87.00 814 PRO A O 1
ATOM 6524 N N . LEU A 1 815 ? 45.601 -0.630 -27.121 1.00 87.69 815 LEU A N 1
ATOM 6525 C CA . LEU A 1 815 ? 46.616 -1.686 -27.070 1.00 87.69 815 LEU A CA 1
ATOM 6526 C C . LEU A 1 815 ? 45.970 -3.068 -27.197 1.00 87.69 815 LEU A C 1
ATOM 6528 O O . LEU A 1 815 ? 46.492 -3.928 -27.905 1.00 87.69 815 LEU A O 1
ATOM 6532 N N . ILE A 1 816 ? 44.824 -3.266 -26.544 1.00 87.50 816 ILE A N 1
ATOM 6533 C CA . ILE A 1 816 ? 44.057 -4.515 -26.576 1.00 87.50 816 ILE A CA 1
ATOM 6534 C C . ILE A 1 816 ? 43.516 -4.782 -27.983 1.00 87.50 816 ILE A C 1
ATOM 6536 O O . ILE A 1 816 ? 43.640 -5.903 -28.472 1.00 87.50 816 ILE A O 1
ATOM 6540 N N . GLU A 1 817 ? 42.990 -3.765 -28.672 1.00 84.56 817 GLU A N 1
ATOM 6541 C CA . GLU A 1 817 ? 42.496 -3.891 -30.054 1.00 84.56 817 GLU A CA 1
ATOM 6542 C C . GLU A 1 817 ? 43.574 -4.407 -31.020 1.00 84.56 817 GLU A C 1
ATOM 6544 O O . GLU A 1 817 ? 43.291 -5.198 -31.920 1.00 84.56 817 GLU A O 1
ATOM 6549 N N . ARG A 1 818 ? 44.829 -3.998 -30.801 1.00 83.50 818 ARG A N 1
ATOM 6550 C CA . ARG A 1 818 ? 45.992 -4.400 -31.609 1.00 83.50 818 ARG A CA 1
ATOM 6551 C C . ARG A 1 818 ? 46.643 -5.699 -31.124 1.00 83.50 818 ARG A C 1
ATOM 6553 O O . ARG A 1 818 ? 47.500 -6.243 -31.820 1.00 83.50 818 ARG A O 1
ATOM 6560 N N . SER A 1 819 ? 46.265 -6.198 -29.947 1.00 83.50 819 SER A N 1
ATOM 6561 C CA . SER A 1 819 ? 46.895 -7.357 -29.322 1.00 83.50 819 SER A CA 1
ATOM 6562 C C . SER A 1 819 ? 46.477 -8.677 -29.974 1.00 83.50 819 SER A C 1
ATOM 6564 O O . SER A 1 819 ? 45.297 -8.981 -30.196 1.00 83.50 819 SER A O 1
ATOM 6566 N N . GLN A 1 820 ? 47.470 -9.535 -30.212 1.00 82.12 820 GLN A N 1
ATOM 6567 C CA . GLN A 1 820 ? 47.246 -10.924 -30.614 1.00 82.12 820 GLN A CA 1
ATOM 6568 C C . GLN A 1 820 ? 47.150 -11.882 -29.420 1.00 82.12 820 GLN A C 1
ATOM 6570 O O . GLN A 1 820 ? 46.800 -13.041 -29.620 1.00 82.12 820 GLN A O 1
ATOM 6575 N N . HIS A 1 821 ? 47.379 -11.401 -28.196 1.00 82.56 821 HIS A N 1
ATOM 6576 C CA . HIS A 1 821 ? 47.556 -12.239 -27.010 1.00 82.56 821 HIS A CA 1
ATOM 6577 C C . HIS A 1 821 ? 46.355 -12.216 -26.064 1.00 82.56 821 HIS A C 1
ATOM 6579 O O . HIS A 1 821 ? 46.036 -13.242 -25.484 1.00 82.56 821 HIS A O 1
ATOM 6585 N N . VAL A 1 822 ? 45.624 -11.103 -25.951 1.00 87.06 822 VAL A N 1
ATOM 6586 C CA . VAL A 1 822 ? 44.516 -10.980 -24.983 1.00 87.06 822 VAL A CA 1
ATOM 6587 C C . VAL A 1 822 ? 43.178 -10.632 -25.632 1.00 87.06 822 VAL A C 1
ATOM 6589 O O . VAL A 1 822 ? 43.128 -10.151 -26.762 1.00 87.06 822 VAL A O 1
ATOM 6592 N N . THR A 1 823 ? 42.083 -10.870 -24.913 1.00 86.25 823 THR A N 1
ATOM 6593 C CA . THR A 1 823 ? 40.723 -10.445 -25.278 1.00 86.25 823 THR A CA 1
ATOM 6594 C C . THR A 1 823 ? 40.083 -9.716 -24.102 1.00 86.25 823 THR A C 1
ATOM 6596 O O . THR A 1 823 ? 40.162 -10.196 -22.971 1.00 86.25 823 THR A O 1
ATOM 6599 N N . LEU A 1 824 ? 39.442 -8.577 -24.375 1.00 88.69 824 LEU A N 1
ATOM 6600 C CA . LEU A 1 824 ? 38.645 -7.839 -23.392 1.00 88.69 824 LEU A CA 1
ATOM 6601 C C . LEU A 1 824 ? 37.174 -8.238 -23.496 1.00 88.69 824 LEU A C 1
ATOM 6603 O O . LEU A 1 824 ? 36.614 -8.281 -24.595 1.00 88.69 824 LEU A O 1
ATOM 6607 N N . HIS A 1 825 ? 36.562 -8.476 -22.339 1.00 87.44 825 HIS A N 1
ATOM 6608 C CA . HIS A 1 825 ? 35.176 -8.896 -22.181 1.00 87.44 825 HIS A CA 1
ATOM 6609 C C . HIS A 1 825 ? 34.411 -7.923 -21.291 1.00 87.44 825 HIS A C 1
ATOM 6611 O O . HIS A 1 825 ? 34.910 -7.513 -20.237 1.00 87.44 825 HIS A O 1
ATOM 6617 N N . LEU A 1 826 ? 33.177 -7.613 -21.693 1.00 86.44 826 LEU A N 1
ATOM 6618 C CA . LEU A 1 826 ? 32.179 -7.013 -20.808 1.00 86.44 826 LEU A CA 1
ATOM 6619 C C . LEU A 1 826 ? 31.416 -8.121 -20.080 1.00 86.44 826 LEU A C 1
ATOM 6621 O O . LEU A 1 826 ? 30.909 -9.053 -20.709 1.00 86.44 826 LEU A O 1
ATOM 6625 N N . TYR A 1 827 ? 31.305 -7.994 -18.765 1.00 88.75 827 TYR A N 1
ATOM 6626 C CA . TYR A 1 827 ? 30.700 -8.990 -17.894 1.00 88.75 827 TYR A CA 1
ATOM 6627 C C . TYR A 1 827 ? 29.795 -8.336 -16.847 1.00 88.75 827 TYR A C 1
ATOM 6629 O O . TYR A 1 827 ? 30.044 -7.220 -16.396 1.00 88.75 827 TYR A O 1
ATOM 6637 N N . ALA A 1 828 ? 28.746 -9.050 -16.441 1.00 87.06 828 ALA A N 1
ATOM 6638 C CA . ALA A 1 828 ? 27.978 -8.739 -15.245 1.00 87.06 828 ALA A CA 1
ATOM 6639 C C . ALA A 1 828 ? 27.424 -10.040 -14.634 1.00 87.06 828 ALA A C 1
ATOM 6641 O O . ALA A 1 828 ? 27.010 -10.925 -15.389 1.00 87.06 828 ALA A O 1
ATOM 6642 N N . PRO A 1 829 ? 27.385 -10.165 -13.294 1.00 89.62 829 PRO A N 1
ATOM 6643 C CA . PRO A 1 829 ? 26.850 -11.350 -12.630 1.00 89.62 829 PRO A CA 1
ATOM 6644 C C . PRO A 1 829 ? 25.335 -11.478 -12.836 1.00 89.62 829 PRO A C 1
ATOM 6646 O O . PRO A 1 829 ? 24.603 -10.483 -12.871 1.00 89.62 829 PRO A O 1
ATOM 6649 N N . ARG A 1 830 ? 24.822 -12.712 -12.898 1.00 89.31 830 ARG A N 1
ATOM 6650 C CA . ARG A 1 830 ? 23.375 -12.959 -13.020 1.00 89.31 830 ARG A CA 1
ATOM 6651 C C . ARG A 1 830 ? 22.650 -12.809 -11.677 1.00 89.31 830 ARG A C 1
ATOM 6653 O O . ARG A 1 830 ? 22.545 -13.744 -10.883 1.00 89.31 830 ARG A O 1
ATOM 6660 N N . VAL A 1 831 ? 22.111 -11.617 -11.434 1.00 86.75 831 VAL A N 1
ATOM 6661 C CA . VAL A 1 831 ? 21.409 -11.261 -10.180 1.00 86.75 831 VAL A CA 1
ATOM 6662 C C . VAL A 1 831 ? 19.885 -11.387 -10.265 1.00 86.75 831 VAL A C 1
ATOM 6664 O O . VAL A 1 831 ? 19.202 -11.333 -9.248 1.00 86.75 831 VAL A O 1
ATOM 6667 N N . ASN A 1 832 ? 19.336 -11.556 -11.471 1.00 81.25 832 ASN A N 1
ATOM 6668 C CA . ASN A 1 832 ? 17.907 -11.727 -11.719 1.00 81.25 832 ASN A CA 1
ATOM 6669 C C . ASN A 1 832 ? 17.693 -12.829 -12.763 1.00 81.25 832 ASN A C 1
ATOM 6671 O O . ASN A 1 832 ? 18.298 -12.796 -13.835 1.00 81.25 832 ASN A O 1
ATOM 6675 N N . LEU A 1 833 ? 16.807 -13.779 -12.460 1.00 79.81 833 LEU A N 1
ATOM 6676 C CA . LEU A 1 833 ? 16.497 -14.912 -13.331 1.00 79.81 833 LEU A CA 1
ATOM 6677 C C . LEU A 1 833 ? 15.958 -14.479 -14.707 1.00 79.81 833 LEU A C 1
ATOM 6679 O O . LEU A 1 833 ? 16.193 -15.175 -15.693 1.00 79.81 833 LEU A O 1
ATOM 6683 N N . ALA A 1 834 ? 15.285 -13.324 -14.786 1.00 73.06 834 ALA A N 1
ATOM 6684 C CA . ALA A 1 834 ? 14.741 -12.781 -16.033 1.00 73.06 834 ALA A CA 1
ATOM 6685 C C . ALA A 1 834 ? 15.818 -12.321 -17.035 1.00 73.06 834 ALA A C 1
ATOM 6687 O O . ALA A 1 834 ? 15.516 -12.168 -18.217 1.00 73.06 834 ALA A O 1
ATOM 6688 N N . PHE A 1 835 ? 17.058 -12.095 -16.587 1.00 75.12 835 PHE A N 1
ATOM 6689 C CA . PHE A 1 835 ? 18.168 -11.727 -17.465 1.00 75.12 835 PHE A CA 1
ATOM 6690 C C . PHE A 1 835 ? 18.878 -12.970 -18.005 1.00 75.12 835 PHE A C 1
ATOM 6692 O O . PHE A 1 835 ? 19.009 -13.977 -17.300 1.00 75.12 835 PHE A O 1
ATOM 6699 N N . GLN A 1 836 ? 19.362 -12.886 -19.247 1.00 78.06 836 GLN A N 1
ATOM 6700 C CA . GLN A 1 836 ? 20.263 -13.891 -19.811 1.00 78.06 836 GLN A CA 1
ATOM 6701 C C . GLN A 1 836 ? 21.582 -13.931 -19.027 1.00 78.06 836 GLN A C 1
ATOM 6703 O O . GLN A 1 836 ? 22.073 -12.906 -18.556 1.00 78.06 836 GLN A O 1
ATOM 6708 N N . SER A 1 837 ? 22.146 -15.130 -18.885 1.00 79.81 837 SER A N 1
ATOM 6709 C CA . SER A 1 837 ? 23.462 -15.332 -18.271 1.00 79.81 837 SER A CA 1
ATOM 6710 C C . SER A 1 837 ? 24.558 -14.760 -19.168 1.00 79.81 837 SER A C 1
ATOM 6712 O O . SER A 1 837 ? 24.521 -14.974 -20.376 1.00 79.81 837 SER A O 1
ATOM 6714 N N . LEU A 1 838 ? 25.529 -14.058 -18.576 1.00 80.88 838 LEU A N 1
ATOM 6715 C CA . LEU A 1 838 ? 26.698 -13.488 -19.266 1.00 80.88 838 LEU A CA 1
ATOM 6716 C C . LEU A 1 838 ? 28.005 -14.213 -18.913 1.00 80.88 838 LEU A C 1
ATOM 6718 O O . LEU A 1 838 ? 29.088 -13.813 -19.335 1.00 80.88 838 LEU A O 1
ATOM 6722 N N . ASP A 1 839 ? 27.897 -15.314 -18.176 1.00 78.94 839 ASP A N 1
ATOM 6723 C CA . ASP A 1 839 ? 28.981 -16.157 -17.669 1.00 78.94 839 ASP A CA 1
ATOM 6724 C C . ASP A 1 839 ? 29.829 -16.748 -18.802 1.00 78.94 839 ASP A C 1
ATOM 6726 O O . ASP A 1 839 ? 30.978 -17.131 -18.618 1.00 78.94 839 ASP A O 1
ATOM 6730 N N . HIS A 1 840 ? 29.264 -16.817 -20.007 1.00 77.62 840 HIS A N 1
ATOM 6731 C CA . HIS A 1 840 ? 29.953 -17.296 -21.194 1.00 77.62 840 HIS A CA 1
ATOM 6732 C C . HIS A 1 840 ? 30.972 -16.279 -21.755 1.00 77.62 840 HIS A C 1
ATOM 6734 O O . HIS A 1 840 ? 31.755 -16.652 -22.626 1.00 77.62 840 HIS A O 1
ATOM 6740 N N . LEU A 1 841 ? 30.987 -15.025 -21.270 1.00 79.88 841 LEU A N 1
ATOM 6741 C CA . LEU A 1 841 ? 31.914 -13.954 -21.678 1.00 79.88 841 LEU A CA 1
ATOM 6742 C C . LEU A 1 841 ? 31.899 -13.673 -23.195 1.00 79.88 841 LEU A C 1
ATOM 6744 O O . LEU A 1 841 ? 32.936 -13.542 -23.836 1.00 79.88 841 LEU A O 1
ATOM 6748 N N . GLN A 1 842 ? 30.709 -13.616 -23.805 1.00 72.81 842 GLN A N 1
ATOM 6749 C CA . GLN A 1 842 ? 30.561 -13.428 -25.262 1.00 72.81 842 GLN A CA 1
ATOM 6750 C C . GLN A 1 842 ? 29.799 -12.167 -25.661 1.00 72.81 842 GLN A C 1
ATOM 6752 O O . GLN A 1 842 ? 29.840 -11.827 -26.842 1.00 72.81 842 GLN A O 1
ATOM 6757 N N . LEU A 1 843 ? 29.150 -11.476 -24.716 1.00 69.56 843 LEU A N 1
ATOM 6758 C CA . LEU A 1 843 ? 28.286 -10.320 -24.987 1.00 69.56 843 LEU A CA 1
ATOM 6759 C C . LEU A 1 843 ? 29.005 -9.204 -25.751 1.00 69.56 843 LEU A C 1
ATOM 6761 O O . LEU A 1 843 ? 28.477 -8.673 -26.723 1.00 69.56 843 LEU A O 1
ATOM 6765 N N . TYR A 1 844 ? 30.211 -8.855 -25.308 1.00 71.50 844 TYR A N 1
ATOM 6766 C CA . TYR A 1 844 ? 31.059 -7.871 -25.964 1.00 71.50 844 TYR A CA 1
ATOM 6767 C C . TYR A 1 844 ? 32.506 -8.334 -25.865 1.00 71.50 844 TYR A C 1
ATOM 6769 O O . TYR A 1 844 ? 33.045 -8.434 -24.762 1.00 71.50 844 TYR A O 1
ATOM 6777 N N . ARG A 1 845 ? 33.099 -8.655 -27.018 1.00 72.69 845 ARG A N 1
ATOM 6778 C CA . ARG A 1 845 ? 34.466 -9.166 -27.152 1.00 72.69 845 ARG A CA 1
ATOM 6779 C C . ARG A 1 845 ? 35.247 -8.262 -28.090 1.00 72.69 845 ARG A C 1
ATOM 6781 O O . ARG A 1 845 ? 34.903 -8.166 -29.265 1.00 72.69 845 ARG A O 1
ATOM 6788 N N . LEU A 1 846 ? 36.307 -7.640 -27.586 1.00 69.94 846 LEU A N 1
ATOM 6789 C CA . LEU A 1 846 ? 37.249 -6.884 -28.412 1.00 69.94 846 LEU A CA 1
ATOM 6790 C C . LEU A 1 846 ? 38.539 -7.683 -28.574 1.00 69.94 846 LEU A C 1
ATOM 6792 O O . LEU A 1 846 ? 39.234 -7.972 -27.597 1.00 69.94 846 LEU A O 1
ATOM 6796 N N . SER A 1 847 ? 38.817 -8.085 -29.817 1.00 64.62 847 SER A N 1
ATOM 6797 C CA . SER A 1 847 ? 39.976 -8.897 -30.183 1.00 64.62 847 SER A CA 1
ATOM 6798 C C . SER A 1 847 ? 40.324 -8.717 -31.661 1.00 64.62 847 SER A C 1
ATOM 6800 O O . SER A 1 847 ? 39.440 -8.802 -32.509 1.00 64.62 847 SER A O 1
ATOM 6802 N N . GLY A 1 848 ? 41.609 -8.555 -31.995 1.00 54.81 848 GLY A N 1
ATOM 6803 C CA . GLY A 1 848 ? 42.063 -8.464 -33.393 1.00 54.81 848 GLY A CA 1
ATOM 6804 C C . GLY A 1 848 ? 41.935 -9.761 -34.221 1.00 54.81 848 GLY A C 1
ATOM 6805 O O . GLY A 1 848 ? 42.143 -9.720 -35.430 1.00 54.81 848 GLY A O 1
ATOM 6806 N N . LYS A 1 849 ? 41.618 -10.913 -33.596 1.00 55.59 849 LYS A N 1
ATOM 6807 C CA . LYS A 1 849 ? 41.374 -12.241 -34.217 1.00 55.59 849 LYS A CA 1
ATOM 6808 C C . LYS A 1 849 ? 40.463 -13.102 -33.313 1.00 55.59 849 LYS A C 1
ATOM 6810 O O . LYS A 1 849 ? 40.546 -12.936 -32.097 1.00 55.59 849 LYS A O 1
ATOM 6815 N N . PRO A 1 850 ? 39.644 -14.032 -33.848 1.00 54.12 850 PRO A N 1
ATOM 6816 C CA . PRO A 1 850 ? 38.764 -14.884 -33.041 1.00 54.12 850 PRO A CA 1
ATOM 6817 C C . PRO A 1 850 ? 39.555 -15.812 -32.103 1.00 54.12 850 PRO A C 1
ATOM 6819 O O . PRO A 1 850 ? 40.528 -16.442 -32.511 1.00 54.12 850 PRO A O 1
ATOM 6822 N N . THR A 1 851 ? 39.134 -15.883 -30.840 1.00 56.34 851 THR A N 1
ATOM 6823 C CA . THR A 1 851 ? 39.634 -16.830 -29.834 1.00 56.34 851 THR A CA 1
ATOM 6824 C C . THR A 1 851 ? 39.109 -18.238 -30.114 1.00 56.34 851 THR A C 1
ATOM 6826 O O . THR A 1 851 ? 37.912 -18.405 -30.335 1.00 56.34 851 THR A O 1
ATOM 6829 N N . LEU A 1 852 ? 39.997 -19.239 -30.101 1.00 52.84 852 LEU A N 1
ATOM 6830 C CA . LEU A 1 852 ? 39.646 -20.644 -30.354 1.00 52.84 852 LEU A CA 1
ATOM 6831 C C . LEU A 1 852 ? 39.055 -21.347 -29.121 1.00 52.84 852 LEU A C 1
ATOM 6833 O O . LEU A 1 852 ? 38.212 -22.220 -29.295 1.00 52.84 852 LEU A O 1
ATOM 6837 N N . ASP A 1 853 ? 39.393 -20.908 -27.900 1.00 61.72 853 ASP A N 1
ATOM 6838 C CA . ASP A 1 853 ? 39.015 -21.620 -26.675 1.00 61.72 853 ASP A CA 1
ATOM 6839 C C . ASP A 1 853 ? 38.355 -20.717 -25.617 1.00 61.72 853 ASP A C 1
ATOM 6841 O O . ASP A 1 853 ? 38.785 -19.588 -25.366 1.00 61.72 853 ASP A O 1
ATOM 6845 N N . ALA A 1 854 ? 37.304 -21.227 -24.966 1.00 68.25 854 ALA A N 1
ATOM 6846 C CA . ALA A 1 854 ? 36.652 -20.578 -23.828 1.00 68.25 854 ALA A CA 1
ATOM 6847 C C . ALA A 1 854 ? 37.465 -20.781 -22.530 1.00 68.25 854 ALA A C 1
ATOM 6849 O O . ALA A 1 854 ? 38.134 -21.808 -22.392 1.00 68.25 854 ALA A O 1
ATOM 6850 N N . PRO A 1 855 ? 37.410 -19.858 -21.549 1.00 77.62 855 PRO A N 1
ATOM 6851 C CA . PRO A 1 855 ? 38.045 -20.070 -20.249 1.00 77.62 855 PRO A CA 1
ATOM 6852 C C . PRO A 1 855 ? 37.498 -21.327 -19.549 1.00 77.62 855 PRO A C 1
ATOM 6854 O O . PRO A 1 855 ? 36.310 -21.633 -19.701 1.00 77.62 855 PRO A O 1
ATOM 6857 N N . PRO A 1 856 ? 38.312 -22.041 -18.746 1.00 83.12 856 PRO A N 1
ATOM 6858 C CA . PRO A 1 856 ? 37.833 -23.192 -17.992 1.00 83.12 856 PRO A CA 1
ATOM 6859 C C . PRO A 1 856 ? 36.662 -22.811 -17.081 1.00 83.12 856 PRO A C 1
ATOM 6861 O O . PRO A 1 856 ? 36.693 -21.775 -16.411 1.00 83.12 856 PRO A O 1
ATOM 6864 N N . ARG A 1 857 ? 35.640 -23.672 -17.016 1.00 84.25 857 ARG A N 1
ATOM 6865 C CA . ARG A 1 857 ? 34.409 -23.409 -16.252 1.00 84.25 857 ARG A CA 1
ATOM 6866 C C . ARG A 1 857 ? 34.670 -23.112 -14.778 1.00 84.25 857 ARG A C 1
ATOM 6868 O O . ARG A 1 857 ? 34.080 -22.181 -14.250 1.00 84.25 857 ARG A O 1
ATOM 6875 N N . SER A 1 858 ? 35.627 -23.795 -14.151 1.00 85.62 858 SER A N 1
ATOM 6876 C CA . SER A 1 858 ? 36.014 -23.541 -12.756 1.00 85.62 858 SER A CA 1
ATOM 6877 C C . SER A 1 858 ? 36.494 -22.104 -12.504 1.00 85.62 858 SER A C 1
ATOM 6879 O O . SER A 1 858 ? 36.214 -21.540 -11.447 1.00 85.62 858 SER A O 1
ATOM 6881 N N . VAL A 1 859 ? 37.172 -21.478 -13.474 1.00 88.06 859 VAL A N 1
ATOM 6882 C CA . VAL A 1 859 ? 37.622 -20.077 -13.383 1.00 88.06 859 VAL A CA 1
ATOM 6883 C C . VAL A 1 859 ? 36.421 -19.131 -13.432 1.00 88.06 859 VAL A C 1
ATOM 6885 O O . VAL A 1 859 ? 36.329 -18.209 -12.622 1.00 88.06 859 VAL A O 1
ATOM 6888 N N . VAL A 1 860 ? 35.476 -19.392 -14.340 1.00 89.06 860 VAL A N 1
ATOM 6889 C CA . VAL A 1 860 ? 34.226 -18.625 -14.462 1.00 89.06 860 VAL A CA 1
ATOM 6890 C C . VAL A 1 860 ? 33.365 -18.781 -13.207 1.00 89.06 860 VAL A C 1
ATOM 6892 O O . VAL A 1 860 ? 32.831 -17.796 -12.713 1.00 89.06 860 VAL A O 1
ATOM 6895 N N . THR A 1 861 ? 33.291 -19.972 -12.613 1.00 90.56 861 THR A N 1
ATOM 6896 C CA . THR A 1 861 ? 32.537 -20.184 -11.370 1.00 90.56 861 THR A CA 1
ATOM 6897 C C . THR A 1 861 ? 33.095 -19.346 -10.218 1.00 90.56 861 THR A C 1
ATOM 6899 O O . THR A 1 861 ? 32.335 -18.673 -9.523 1.00 90.56 861 THR A O 1
ATOM 6902 N N . PHE A 1 862 ? 34.419 -19.294 -10.036 1.00 91.44 862 PHE A N 1
ATOM 6903 C CA . PHE A 1 862 ? 35.020 -18.425 -9.015 1.00 91.44 862 PHE A CA 1
ATOM 6904 C C . PHE A 1 862 ? 34.861 -16.933 -9.326 1.00 91.44 862 PHE A C 1
ATOM 6906 O O . PHE A 1 862 ? 34.673 -16.143 -8.399 1.00 91.44 862 PHE A O 1
ATOM 6913 N N . LEU A 1 863 ? 34.873 -16.541 -10.603 1.00 92.81 863 LEU A N 1
ATOM 6914 C CA . LEU A 1 863 ? 34.524 -15.185 -11.029 1.00 92.81 863 LEU A CA 1
ATOM 6915 C C . LEU A 1 863 ? 33.074 -14.843 -10.651 1.00 92.81 863 LEU A C 1
ATOM 6917 O O . LEU A 1 863 ? 32.830 -13.776 -10.082 1.00 92.81 863 LEU A O 1
ATOM 6921 N N . ASN A 1 864 ? 32.126 -15.742 -10.919 1.00 93.56 864 ASN A N 1
ATOM 6922 C CA . ASN A 1 864 ? 30.709 -15.579 -10.599 1.00 93.56 864 ASN A CA 1
ATOM 6923 C C . ASN A 1 864 ? 30.497 -15.422 -9.088 1.00 93.56 864 ASN A C 1
ATOM 6925 O O . ASN A 1 864 ? 29.820 -14.487 -8.651 1.00 93.56 864 ASN A O 1
ATOM 6929 N N . LEU A 1 865 ? 31.138 -16.278 -8.285 1.00 93.50 865 LEU A N 1
ATOM 6930 C CA . LEU A 1 865 ? 31.104 -16.205 -6.821 1.00 93.50 865 LEU A CA 1
ATOM 6931 C C . LEU A 1 865 ? 31.704 -14.889 -6.304 1.00 93.50 865 LEU A C 1
ATOM 6933 O O . LEU A 1 865 ? 31.083 -14.210 -5.489 1.00 93.50 865 LEU A O 1
ATOM 6937 N N . PHE A 1 866 ? 32.872 -14.483 -6.813 1.00 94.12 866 PHE A N 1
ATOM 6938 C CA . PHE A 1 866 ? 33.522 -13.220 -6.440 1.00 94.12 866 PHE A CA 1
ATOM 6939 C C . PHE A 1 866 ? 32.676 -11.988 -6.804 1.00 94.12 866 PHE A C 1
ATOM 6941 O O . PHE A 1 866 ? 32.674 -10.982 -6.085 1.00 94.12 866 PHE A O 1
ATOM 6948 N N . SER A 1 867 ? 31.957 -12.064 -7.924 1.00 92.75 867 SER A N 1
ATOM 6949 C CA . SER A 1 867 ? 31.127 -10.980 -8.459 1.00 92.75 867 SER A CA 1
ATOM 6950 C C . SER A 1 867 ? 29.744 -10.895 -7.809 1.00 92.75 867 SER A C 1
ATOM 6952 O O . SER A 1 867 ? 29.077 -9.876 -7.957 1.00 92.75 867 SER A O 1
ATOM 6954 N N . GLY A 1 868 ? 29.322 -11.927 -7.074 1.00 92.38 868 GLY A N 1
ATOM 6955 C CA . GLY A 1 868 ? 28.031 -11.973 -6.388 1.00 92.38 868 GLY A CA 1
ATOM 6956 C C . GLY A 1 868 ? 26.867 -12.453 -7.254 1.00 92.38 868 GLY A C 1
ATOM 6957 O O . GLY A 1 868 ? 25.756 -11.945 -7.128 1.00 92.38 868 GLY A O 1
ATOM 6958 N N . GLN A 1 869 ? 27.093 -13.408 -8.154 1.00 93.19 869 GLN A N 1
ATOM 6959 C CA . GLN A 1 869 ? 26.012 -14.039 -8.911 1.00 93.19 869 GLN A CA 1
ATOM 6960 C C . GLN A 1 869 ? 25.055 -14.820 -7.999 1.00 93.19 869 GLN A C 1
ATOM 6962 O O . GLN A 1 869 ? 25.503 -15.470 -7.062 1.00 93.19 869 GLN A O 1
ATOM 6967 N N . LEU A 1 870 ? 23.747 -14.766 -8.288 1.00 92.88 870 LEU A N 1
ATOM 6968 C CA . LEU A 1 870 ? 22.701 -15.371 -7.448 1.00 92.88 870 LEU A CA 1
ATOM 6969 C C . LEU A 1 870 ? 21.971 -16.549 -8.108 1.00 92.88 870 LEU A C 1
ATOM 6971 O O . LEU A 1 870 ? 21.446 -17.414 -7.406 1.00 92.88 870 LEU A O 1
ATOM 6975 N N . TYR A 1 871 ? 21.920 -16.576 -9.441 1.00 92.38 871 TYR A N 1
ATOM 6976 C CA . TYR A 1 871 ? 21.206 -17.598 -10.208 1.00 92.38 871 TYR A CA 1
ATOM 6977 C C . TYR A 1 871 ? 22.153 -18.385 -11.108 1.00 92.38 871 TYR A C 1
ATOM 6979 O O . TYR A 1 871 ? 23.080 -17.820 -11.694 1.00 92.38 871 TYR A O 1
ATOM 6987 N N . LEU A 1 872 ? 21.883 -19.681 -11.242 1.00 91.75 872 LEU A N 1
ATOM 6988 C CA . LEU A 1 872 ? 22.657 -20.609 -12.065 1.00 91.75 872 LEU A CA 1
ATOM 6989 C C . LEU A 1 872 ? 21.871 -20.987 -13.329 1.00 91.75 872 LEU A C 1
ATOM 6991 O O . LEU A 1 872 ? 20.634 -20.957 -13.351 1.00 91.75 872 LEU A O 1
ATOM 6995 N N . SER A 1 873 ? 22.595 -21.284 -14.407 1.00 87.88 873 SER A N 1
ATOM 6996 C CA . SER A 1 873 ? 22.005 -21.508 -15.733 1.00 87.88 873 SER A CA 1
ATOM 6997 C C . SER A 1 873 ? 21.583 -22.959 -15.953 1.00 87.88 873 SER A C 1
ATOM 6999 O O . SER A 1 873 ? 20.599 -23.202 -16.648 1.00 87.88 873 SER A O 1
ATOM 7001 N N . SER A 1 874 ? 22.273 -23.913 -15.331 1.00 90.44 874 SER A N 1
ATOM 7002 C CA . SER A 1 874 ? 22.002 -25.342 -15.469 1.00 90.44 874 SER A CA 1
ATOM 7003 C C . SER A 1 874 ? 22.198 -26.107 -14.158 1.00 90.44 874 SER A C 1
ATOM 7005 O O . SER A 1 874 ? 22.861 -25.629 -13.237 1.00 90.44 874 SER A O 1
ATOM 7007 N N . PHE A 1 875 ? 21.652 -27.326 -14.101 1.00 91.62 875 PHE A N 1
ATOM 7008 C CA . PHE A 1 875 ? 21.906 -28.254 -12.997 1.00 91.62 875 PHE A CA 1
ATOM 7009 C C . PHE A 1 875 ? 23.395 -28.627 -12.896 1.00 91.62 875 PHE A C 1
ATOM 7011 O O . PHE A 1 875 ? 23.916 -28.757 -11.794 1.00 91.62 875 PHE A O 1
ATOM 7018 N N . GLN A 1 876 ? 24.103 -28.695 -14.029 1.00 90.12 876 GLN A N 1
ATOM 7019 C CA . GLN A 1 876 ? 25.550 -28.918 -14.043 1.00 90.12 876 GLN A CA 1
ATOM 7020 C C . GLN A 1 876 ? 26.313 -27.778 -13.350 1.00 90.12 876 GLN A C 1
ATOM 7022 O O . GLN A 1 876 ? 27.215 -28.032 -12.560 1.00 90.12 876 GLN A O 1
ATOM 7027 N N . ASP A 1 877 ? 25.920 -26.518 -13.578 1.00 89.88 877 ASP A N 1
ATOM 7028 C CA . ASP A 1 877 ? 26.545 -25.381 -12.887 1.00 89.88 877 ASP A CA 1
ATOM 7029 C C . ASP A 1 877 ? 26.313 -25.454 -11.365 1.00 89.88 877 ASP A C 1
ATOM 7031 O O . ASP A 1 877 ? 27.178 -25.060 -10.585 1.00 89.88 877 ASP A O 1
ATOM 7035 N N . TYR A 1 878 ? 25.158 -25.976 -10.930 1.00 93.62 878 TYR A N 1
ATOM 7036 C CA . TYR A 1 878 ? 24.868 -26.234 -9.516 1.00 93.62 878 TYR A CA 1
ATOM 7037 C C . TYR A 1 878 ? 25.797 -27.293 -8.923 1.00 93.62 878 TYR A C 1
ATOM 7039 O O . TYR A 1 878 ? 26.435 -27.029 -7.900 1.00 93.62 878 TYR A O 1
ATOM 7047 N N . THR A 1 879 ? 25.932 -28.450 -9.575 1.00 92.25 879 THR A N 1
ATOM 7048 C CA . THR A 1 879 ? 26.833 -29.507 -9.099 1.00 92.25 879 THR A CA 1
ATOM 7049 C C . THR A 1 879 ? 28.287 -29.041 -9.083 1.00 92.25 879 THR A C 1
ATOM 7051 O O . THR A 1 879 ? 29.001 -29.317 -8.122 1.00 92.25 879 THR A O 1
ATOM 7054 N N . ASP A 1 880 ? 28.705 -28.259 -10.083 1.00 90.75 880 ASP A N 1
ATOM 7055 C CA . ASP A 1 880 ? 30.060 -27.709 -10.173 1.00 90.75 880 ASP A CA 1
ATOM 7056 C C . ASP A 1 880 ? 30.345 -26.715 -9.035 1.00 90.75 880 ASP A C 1
ATOM 7058 O O . ASP A 1 880 ? 31.420 -26.750 -8.434 1.00 90.75 880 ASP A O 1
ATOM 7062 N N . VAL A 1 881 ? 29.389 -25.839 -8.698 1.00 93.31 881 VAL A N 1
ATOM 7063 C CA . VAL A 1 881 ? 29.507 -24.921 -7.549 1.00 93.31 881 VAL A CA 1
ATOM 7064 C C . VAL A 1 881 ? 29.629 -25.704 -6.243 1.00 93.31 881 VAL A C 1
ATOM 7066 O O . VAL A 1 881 ? 30.508 -25.401 -5.434 1.00 93.31 881 VAL A O 1
ATOM 7069 N N . CYS A 1 882 ? 28.784 -26.714 -6.031 1.00 92.81 882 CYS A N 1
ATOM 7070 C CA . CYS A 1 882 ? 28.829 -27.532 -4.823 1.00 92.81 882 CYS A CA 1
ATOM 7071 C C . CYS A 1 882 ? 30.145 -28.314 -4.706 1.00 92.81 882 CYS A C 1
ATOM 7073 O O . CYS A 1 882 ? 30.781 -28.258 -3.654 1.00 92.81 882 CYS A O 1
ATOM 7075 N N . ASP A 1 883 ? 30.612 -28.951 -5.781 1.00 91.88 883 ASP A N 1
ATOM 7076 C CA . ASP A 1 883 ? 31.890 -29.673 -5.805 1.00 91.88 883 ASP A CA 1
ATOM 7077 C C . ASP A 1 883 ? 33.082 -28.733 -5.526 1.00 91.88 883 ASP A C 1
ATOM 7079 O O . ASP A 1 883 ? 33.973 -29.077 -4.745 1.00 91.88 883 ASP A O 1
ATOM 7083 N N . LEU A 1 884 ? 33.085 -27.519 -6.098 1.00 91.31 884 LEU A N 1
ATOM 7084 C CA . LEU A 1 884 ? 34.143 -26.520 -5.887 1.00 91.31 884 LEU A CA 1
ATOM 7085 C C . LEU A 1 884 ? 34.155 -25.927 -4.472 1.00 91.31 884 LEU A C 1
ATOM 7087 O O . LEU A 1 884 ? 35.223 -25.539 -3.995 1.00 91.31 884 LEU A O 1
ATOM 7091 N N . LEU A 1 885 ? 33.000 -25.844 -3.804 1.00 92.81 885 LEU A N 1
ATOM 7092 C CA . LEU A 1 885 ? 32.876 -25.349 -2.426 1.00 92.81 885 LEU A CA 1
ATOM 7093 C C . LEU A 1 885 ? 32.942 -26.460 -1.366 1.00 92.81 885 LEU A C 1
ATOM 7095 O O . LEU A 1 885 ? 33.067 -26.152 -0.182 1.00 92.81 885 LEU A O 1
ATOM 7099 N N . GLY A 1 886 ? 32.889 -27.730 -1.777 1.00 91.00 886 GLY A N 1
ATOM 7100 C CA . GLY A 1 886 ? 32.918 -28.884 -0.878 1.00 91.00 886 GLY A CA 1
ATOM 7101 C C . GLY A 1 886 ? 31.572 -29.149 -0.202 1.00 91.00 886 GLY A C 1
ATOM 7102 O O . GLY A 1 886 ? 31.542 -29.627 0.931 1.00 91.00 886 GLY A O 1
ATOM 7103 N N . LEU A 1 887 ? 30.471 -28.805 -0.873 1.00 92.31 887 LEU A N 1
ATOM 7104 C CA . LEU A 1 887 ? 29.100 -28.952 -0.388 1.00 92.31 887 LEU A CA 1
ATOM 7105 C C . LEU A 1 887 ? 28.445 -30.208 -0.968 1.00 92.31 887 LEU A C 1
ATOM 7107 O O . LEU A 1 887 ? 28.655 -30.551 -2.132 1.00 92.31 887 LEU A O 1
ATOM 7111 N N . ALA A 1 888 ? 27.613 -30.872 -0.171 1.00 88.69 888 ALA A N 1
ATOM 7112 C CA . ALA A 1 888 ? 26.825 -32.009 -0.625 1.00 88.69 888 ALA A CA 1
ATOM 7113 C C . ALA A 1 888 ? 25.627 -31.543 -1.466 1.00 88.69 888 ALA A C 1
ATOM 7115 O O . ALA A 1 888 ? 24.745 -30.836 -0.980 1.00 88.69 888 ALA A O 1
ATOM 7116 N N . TRP A 1 889 ? 25.583 -31.974 -2.724 1.00 88.19 889 TRP A N 1
ATOM 7117 C CA . TRP A 1 889 ? 24.418 -31.813 -3.600 1.00 88.19 889 TRP A CA 1
ATOM 7118 C C . TRP A 1 889 ? 23.610 -33.113 -3.749 1.00 88.19 889 TRP A C 1
ATOM 7120 O O . TRP A 1 889 ? 22.420 -33.059 -4.055 1.00 88.19 889 TRP A O 1
ATOM 7130 N N . ASP A 1 890 ? 24.224 -34.265 -3.456 1.00 81.25 890 ASP A N 1
ATOM 7131 C CA . ASP A 1 890 ? 23.576 -35.581 -3.436 1.00 81.25 890 ASP A CA 1
ATOM 7132 C C . ASP A 1 890 ? 23.244 -36.038 -1.999 1.00 81.25 890 ASP A C 1
ATOM 7134 O O . ASP A 1 890 ? 23.701 -35.451 -1.013 1.00 81.25 890 ASP A O 1
ATOM 7138 N N . ALA A 1 891 ? 22.399 -37.060 -1.854 1.00 78.31 891 ALA A N 1
ATOM 7139 C CA . ALA A 1 891 ? 22.049 -37.633 -0.559 1.00 78.31 891 ALA A CA 1
ATOM 7140 C C . ALA A 1 891 ? 23.268 -38.293 0.110 1.00 78.31 891 ALA A C 1
ATOM 7142 O O . ALA A 1 891 ? 23.835 -39.247 -0.411 1.00 78.31 891 ALA A O 1
ATOM 7143 N N . ALA A 1 892 ? 23.648 -37.793 1.288 1.00 73.12 892 ALA A N 1
ATOM 7144 C CA . ALA A 1 892 ? 24.640 -38.441 2.136 1.00 73.12 892 ALA A CA 1
ATOM 7145 C C . ALA A 1 892 ? 23.997 -39.567 2.962 1.00 73.12 892 ALA A C 1
ATOM 7147 O O . ALA A 1 892 ? 22.890 -39.405 3.479 1.00 73.12 892 ALA A O 1
ATOM 7148 N N . ASP A 1 893 ? 24.712 -40.683 3.111 1.00 74.69 893 ASP A N 1
ATOM 7149 C CA . ASP A 1 893 ? 24.315 -41.779 4.001 1.00 74.69 893 ASP A CA 1
ATOM 7150 C C . ASP A 1 893 ? 24.611 -41.416 5.468 1.00 74.69 893 ASP A C 1
ATOM 7152 O O . ASP A 1 893 ? 25.430 -40.535 5.745 1.00 74.69 893 ASP A O 1
ATOM 7156 N N . GLU A 1 894 ? 24.032 -42.151 6.428 1.00 68.88 894 GLU A N 1
ATOM 7157 C CA . GLU A 1 894 ? 24.227 -41.928 7.878 1.00 68.88 894 GLU A CA 1
ATOM 7158 C C . GLU A 1 894 ? 25.702 -41.991 8.340 1.00 68.88 894 GLU A C 1
ATOM 7160 O O . GLU A 1 894 ? 26.032 -41.564 9.445 1.00 68.88 894 GLU A O 1
ATOM 7165 N N . SER A 1 895 ? 26.615 -42.489 7.497 1.00 67.94 895 SER A N 1
ATOM 7166 C CA . SER A 1 895 ? 28.057 -42.540 7.768 1.00 67.94 895 SER A CA 1
ATOM 7167 C C . SER A 1 895 ? 28.789 -41.196 7.634 1.00 67.94 895 SER A C 1
ATOM 7169 O O . SER A 1 895 ? 29.941 -41.099 8.058 1.00 67.94 895 SER A O 1
ATOM 7171 N N . VAL A 1 896 ? 28.179 -40.174 7.017 1.00 73.06 896 VAL A N 1
ATOM 7172 C CA . VAL A 1 896 ? 28.809 -38.862 6.774 1.00 73.06 896 VAL A CA 1
ATOM 7173 C C . VAL A 1 896 ? 28.036 -37.764 7.503 1.00 73.06 896 VAL A C 1
ATOM 7175 O O . VAL A 1 896 ? 26.911 -37.434 7.142 1.00 73.06 896 VAL A O 1
ATOM 7178 N N . ILE A 1 897 ? 28.660 -37.153 8.513 1.00 77.50 897 ILE A N 1
ATOM 7179 C CA . ILE A 1 897 ? 28.085 -36.004 9.225 1.00 77.50 897 ILE A CA 1
ATOM 7180 C C . ILE A 1 897 ? 28.423 -34.727 8.446 1.00 77.50 897 ILE A C 1
ATOM 7182 O O . ILE A 1 897 ? 29.585 -34.318 8.388 1.00 77.50 897 ILE A O 1
ATOM 7186 N N . LEU A 1 898 ? 27.403 -34.111 7.847 1.00 83.56 898 LEU A N 1
ATOM 7187 C CA . LEU A 1 898 ? 27.515 -32.839 7.131 1.00 83.56 898 LEU A CA 1
ATOM 7188 C C . LEU A 1 898 ? 27.466 -31.643 8.095 1.00 83.56 898 LEU A C 1
ATOM 7190 O O . LEU A 1 898 ? 26.852 -31.707 9.162 1.00 83.56 898 LEU A O 1
ATOM 7194 N N . GLY A 1 899 ? 28.095 -30.534 7.701 1.00 80.38 899 GLY A N 1
ATOM 7195 C CA . GLY A 1 899 ? 27.906 -29.235 8.346 1.00 80.38 899 GLY A CA 1
ATOM 7196 C C . GLY A 1 899 ? 26.472 -28.699 8.180 1.00 80.38 899 GLY A C 1
ATOM 7197 O O . GLY A 1 899 ? 25.736 -29.172 7.313 1.00 80.38 899 GLY A O 1
ATOM 7198 N N . PRO A 1 900 ? 26.059 -27.696 8.979 1.00 78.56 900 PRO A N 1
ATOM 7199 C CA . PRO A 1 900 ? 24.712 -27.109 8.914 1.00 78.56 900 PRO A CA 1
ATOM 7200 C C . PRO A 1 900 ? 24.385 -26.451 7.562 1.00 78.56 900 PRO A C 1
ATOM 7202 O O . PRO A 1 900 ? 23.222 -26.294 7.219 1.00 78.56 900 PRO A O 1
ATOM 7205 N N . ASP A 1 901 ? 25.409 -26.093 6.795 1.00 83.06 901 ASP A N 1
ATOM 7206 C CA . ASP A 1 901 ? 25.369 -25.531 5.443 1.00 83.06 901 ASP A CA 1
ATOM 7207 C C . ASP A 1 901 ? 25.584 -26.588 4.342 1.00 83.06 901 ASP A C 1
ATOM 7209 O O . ASP A 1 901 ? 25.758 -26.254 3.172 1.00 83.06 901 ASP A O 1
ATOM 7213 N N . GLY A 1 902 ? 25.620 -27.873 4.707 1.00 85.06 902 GLY A N 1
ATOM 7214 C CA . GLY A 1 902 ? 25.878 -28.981 3.788 1.00 85.06 902 GLY A CA 1
ATOM 7215 C C . GLY A 1 902 ? 27.358 -29.222 3.471 1.00 85.06 902 GLY A C 1
ATOM 7216 O O . GLY A 1 902 ? 27.653 -30.016 2.577 1.00 85.06 902 GLY A O 1
ATOM 7217 N N . PHE A 1 903 ? 28.302 -28.580 4.172 1.00 91.06 903 PHE A N 1
ATOM 7218 C CA . PHE A 1 903 ? 29.738 -28.783 3.944 1.00 91.06 903 PHE A CA 1
ATOM 7219 C C . PHE A 1 903 ? 30.216 -30.181 4.352 1.00 91.06 903 PHE A C 1
ATOM 7221 O O . PHE A 1 903 ? 29.905 -30.671 5.441 1.00 91.06 903 PHE A O 1
ATOM 7228 N N . ILE A 1 904 ? 31.020 -30.807 3.491 1.00 89.75 904 ILE A N 1
ATOM 7229 C CA . ILE A 1 904 ? 31.584 -32.143 3.692 1.00 89.75 904 ILE A CA 1
ATOM 7230 C C . ILE A 1 904 ? 32.982 -31.996 4.315 1.00 89.75 904 ILE A C 1
ATOM 7232 O O . ILE A 1 904 ? 33.870 -31.421 3.684 1.00 89.75 904 ILE A O 1
ATOM 7236 N N . PRO A 1 905 ? 33.251 -32.514 5.525 1.00 85.19 905 PRO A N 1
ATOM 7237 C CA . PRO A 1 905 ? 34.583 -32.419 6.120 1.00 85.19 905 PRO A CA 1
ATOM 7238 C C . PRO A 1 905 ? 35.664 -33.138 5.282 1.00 85.19 905 PRO A C 1
ATOM 7240 O O . PRO A 1 905 ? 35.408 -34.212 4.727 1.00 85.19 905 PRO A O 1
ATOM 7243 N N . PRO A 1 906 ? 36.891 -32.590 5.183 1.00 82.81 906 PRO A N 1
ATOM 7244 C CA . PRO A 1 906 ? 37.976 -33.223 4.433 1.00 82.81 906 PRO A CA 1
ATOM 7245 C C . PRO A 1 906 ? 38.412 -34.549 5.080 1.00 82.81 906 PRO A C 1
ATOM 7247 O O . PRO A 1 906 ? 38.492 -34.662 6.302 1.00 82.81 906 PRO A O 1
ATOM 7250 N N . GLY A 1 907 ? 38.742 -35.551 4.259 1.00 75.00 907 GLY A N 1
ATOM 7251 C CA . GLY A 1 907 ? 39.273 -36.845 4.719 1.00 75.00 907 GLY A CA 1
ATOM 7252 C C . GLY A 1 907 ? 38.229 -37.899 5.114 1.00 75.00 907 GLY A C 1
ATOM 7253 O O . GLY A 1 907 ? 38.610 -39.015 5.469 1.00 75.00 907 GLY A O 1
ATOM 7254 N N . VAL A 1 908 ? 36.932 -37.591 5.017 1.00 72.81 908 VAL A N 1
ATOM 7255 C CA . VAL A 1 908 ? 35.844 -38.557 5.240 1.00 72.81 908 VAL A CA 1
ATOM 7256 C C . VAL A 1 908 ? 35.727 -39.504 4.038 1.00 72.81 908 VAL A C 1
ATOM 7258 O O . VAL A 1 908 ? 35.667 -39.057 2.894 1.00 72.81 908 VAL A O 1
ATOM 7261 N N . ARG A 1 909 ? 35.701 -40.822 4.286 1.00 66.62 909 ARG A N 1
ATOM 7262 C CA . ARG A 1 909 ? 35.420 -41.849 3.267 1.00 66.62 909 ARG A CA 1
ATOM 7263 C C . ARG A 1 909 ? 33.962 -42.296 3.413 1.00 66.62 909 ARG A C 1
ATOM 7265 O O . ARG A 1 909 ? 33.643 -42.966 4.388 1.00 66.62 909 ARG A O 1
ATOM 7272 N N . GLY A 1 910 ? 33.099 -41.916 2.472 1.00 70.25 910 GLY A N 1
ATOM 7273 C CA . GLY A 1 910 ? 31.664 -42.231 2.473 1.00 70.25 910 GLY A CA 1
ATOM 7274 C C . GLY A 1 910 ? 31.036 -42.051 1.086 1.00 70.25 910 GLY A C 1
ATOM 7275 O O . GLY A 1 910 ? 31.769 -41.879 0.111 1.00 70.25 910 GLY A O 1
ATOM 7276 N N . SER A 1 911 ? 29.700 -42.089 0.995 1.00 74.38 911 SER A N 1
ATOM 7277 C CA . SER A 1 911 ? 28.960 -41.951 -0.275 1.00 74.38 911 SER A CA 1
ATOM 7278 C C . SER A 1 911 ? 29.156 -40.595 -0.961 1.00 74.38 911 SER A C 1
ATOM 7280 O O . SER A 1 911 ? 29.100 -40.513 -2.186 1.00 74.38 911 SER A O 1
ATOM 7282 N N . VAL A 1 912 ? 29.485 -39.551 -0.194 1.00 80.38 912 VAL A N 1
ATOM 7283 C CA . VAL A 1 912 ? 29.845 -38.222 -0.703 1.00 80.38 912 VAL A CA 1
ATOM 7284 C C . VAL A 1 912 ? 31.221 -37.829 -0.160 1.00 80.38 912 VAL A C 1
ATOM 7286 O O . VAL A 1 912 ? 31.508 -38.016 1.024 1.00 80.38 912 VAL A O 1
ATOM 7289 N N . VAL A 1 913 ? 32.088 -37.293 -1.024 1.00 84.19 913 VAL A N 1
ATOM 7290 C CA . VAL A 1 913 ? 33.474 -36.916 -0.697 1.00 84.19 913 VAL A CA 1
ATOM 7291 C C . VAL A 1 913 ? 33.688 -35.441 -1.016 1.00 84.19 913 VAL A C 1
ATOM 7293 O O . VAL A 1 913 ? 33.255 -34.964 -2.064 1.00 84.19 913 VAL A O 1
ATOM 7296 N N . ASN A 1 914 ? 34.384 -34.718 -0.135 1.00 85.88 914 ASN A N 1
ATOM 7297 C CA . ASN A 1 914 ? 34.771 -33.335 -0.398 1.00 85.88 914 ASN A CA 1
ATOM 7298 C C . ASN A 1 914 ? 35.783 -33.282 -1.561 1.00 85.88 914 ASN A C 1
ATOM 7300 O O . ASN A 1 914 ? 36.903 -33.778 -1.428 1.00 85.88 914 ASN A O 1
ATOM 7304 N N . LYS A 1 915 ? 35.383 -32.679 -2.688 1.00 86.00 915 LYS A N 1
ATOM 7305 C CA . LYS A 1 915 ? 36.223 -32.477 -3.884 1.00 86.00 915 LYS A CA 1
ATOM 7306 C C . LYS A 1 915 ? 36.899 -31.100 -3.940 1.00 86.00 915 LYS A C 1
ATOM 7308 O O . LYS A 1 915 ? 37.647 -30.822 -4.876 1.00 86.00 915 LYS A O 1
ATOM 7313 N N . SER A 1 916 ? 36.632 -30.235 -2.966 1.00 88.69 916 SER A N 1
ATOM 7314 C CA . SER A 1 916 ? 37.169 -28.879 -2.915 1.00 88.69 916 SER A CA 1
ATOM 7315 C C . SER A 1 916 ? 38.569 -28.820 -2.309 1.00 88.69 916 SER A C 1
ATOM 7317 O O . SER A 1 916 ? 39.055 -29.755 -1.675 1.00 88.69 916 SER A O 1
ATOM 7319 N N . VAL A 1 917 ? 39.205 -27.659 -2.458 1.00 84.50 917 VAL A N 1
ATOM 7320 C CA . VAL A 1 917 ? 40.487 -27.333 -1.814 1.00 84.50 917 VAL A CA 1
ATOM 7321 C C . VAL A 1 917 ? 40.330 -26.868 -0.359 1.00 84.50 917 VAL A C 1
ATOM 7323 O O . VAL A 1 917 ? 41.324 -26.582 0.309 1.00 84.50 917 VAL A O 1
ATOM 7326 N N . PHE A 1 918 ? 39.096 -26.750 0.144 1.00 90.06 918 PHE A N 1
ATOM 7327 C CA . PHE A 1 918 ? 38.816 -26.117 1.428 1.00 90.06 918 PHE A CA 1
ATOM 7328 C C . PHE A 1 918 ? 38.801 -27.124 2.579 1.00 90.06 918 PHE A C 1
ATOM 7330 O O . PHE A 1 918 ? 38.122 -28.147 2.538 1.00 90.06 918 PHE A O 1
ATOM 7337 N N . SER A 1 919 ? 39.508 -26.793 3.663 1.00 85.62 919 SER A N 1
ATOM 7338 C CA . SER A 1 919 ? 39.502 -27.580 4.904 1.00 85.62 919 SER A CA 1
ATOM 7339 C C . SER A 1 919 ? 38.364 -27.214 5.867 1.00 85.62 919 SER A C 1
ATOM 7341 O O . SER A 1 919 ? 38.079 -27.959 6.803 1.00 85.62 919 SER A O 1
ATOM 7343 N N . ARG A 1 920 ? 37.717 -26.064 5.649 1.00 89.19 920 ARG A N 1
ATOM 7344 C CA . ARG A 1 920 ? 36.558 -25.538 6.388 1.00 89.19 920 ARG A CA 1
ATOM 7345 C C . ARG A 1 920 ? 35.589 -24.894 5.397 1.00 89.19 920 ARG A C 1
ATOM 7347 O O . ARG A 1 920 ? 36.029 -24.473 4.332 1.00 89.19 920 ARG A O 1
ATOM 7354 N N . SER A 1 921 ? 34.317 -24.765 5.766 1.00 92.38 921 SER A N 1
ATOM 7355 C CA . SER A 1 921 ? 33.315 -24.178 4.874 1.00 92.38 921 SER A CA 1
ATOM 7356 C C . SER A 1 921 ? 33.584 -22.694 4.568 1.00 92.38 921 SER A C 1
ATOM 7358 O O . SER A 1 921 ? 33.703 -21.897 5.505 1.00 92.38 921 SER A O 1
ATOM 7360 N N . PRO A 1 922 ? 33.635 -22.290 3.282 1.00 93.44 922 PRO A N 1
ATOM 7361 C CA . PRO A 1 922 ? 33.696 -20.887 2.874 1.00 93.44 922 PRO A CA 1
ATOM 7362 C C . PRO A 1 922 ? 32.314 -20.204 2.825 1.00 93.44 922 PRO A C 1
ATOM 7364 O O . PRO A 1 922 ? 32.241 -19.009 2.525 1.00 93.44 922 PRO A O 1
ATOM 7367 N N . VAL A 1 923 ? 31.217 -20.927 3.091 1.00 93.88 923 VAL A N 1
ATOM 7368 C CA . VAL A 1 923 ? 29.837 -20.457 2.860 1.00 93.88 923 VAL A CA 1
ATOM 7369 C C . VAL A 1 923 ? 29.520 -19.186 3.636 1.00 93.88 923 VAL A C 1
ATOM 7371 O O . VAL A 1 923 ? 29.004 -18.241 3.050 1.00 93.88 923 VAL A O 1
ATOM 7374 N N . GLN A 1 924 ? 29.893 -19.097 4.915 1.00 92.12 924 GLN A N 1
ATOM 7375 C CA . GLN A 1 924 ? 29.608 -17.903 5.721 1.00 92.12 924 GLN A CA 1
ATOM 7376 C C . GLN A 1 924 ? 30.290 -16.640 5.166 1.00 92.12 924 GLN A C 1
ATOM 7378 O O . GLN A 1 924 ? 29.703 -15.557 5.171 1.00 92.12 924 GLN A O 1
ATOM 7383 N N . PHE A 1 925 ? 31.517 -16.775 4.652 1.00 94.88 925 PHE A N 1
ATOM 7384 C CA . PHE A 1 925 ? 32.224 -15.681 3.983 1.00 94.88 925 PHE A CA 1
ATOM 7385 C C . PHE A 1 925 ? 31.516 -15.276 2.688 1.00 94.88 925 PHE A C 1
ATOM 7387 O O . PHE A 1 925 ? 31.278 -14.089 2.465 1.00 94.88 925 PHE A O 1
ATOM 7394 N N . LEU A 1 926 ? 31.153 -16.250 1.846 1.00 94.31 926 LEU A N 1
ATOM 7395 C CA . LEU A 1 926 ? 30.485 -15.988 0.569 1.00 94.31 926 LEU A CA 1
ATOM 7396 C C . LEU A 1 926 ? 29.088 -15.395 0.769 1.00 94.31 926 LEU A C 1
ATOM 7398 O O . LEU A 1 926 ? 28.714 -14.474 0.049 1.00 94.31 926 LEU A O 1
ATOM 7402 N N . ARG A 1 927 ? 28.353 -15.852 1.785 1.00 92.19 927 ARG A N 1
ATOM 7403 C CA . ARG A 1 927 ? 27.056 -15.301 2.180 1.00 92.19 927 ARG A CA 1
ATOM 7404 C C . ARG A 1 927 ? 27.173 -13.821 2.517 1.00 92.19 927 ARG A C 1
ATOM 7406 O O . ARG A 1 927 ? 26.466 -13.017 1.925 1.00 92.19 927 ARG A O 1
ATOM 7413 N N . LEU A 1 928 ? 28.117 -13.441 3.382 1.00 90.12 928 LEU A N 1
ATOM 7414 C CA . LEU A 1 928 ? 28.344 -12.033 3.727 1.00 90.12 928 LEU A CA 1
ATOM 7415 C C . LEU A 1 928 ? 28.841 -11.204 2.538 1.00 90.12 928 LEU A C 1
ATOM 7417 O O . LEU A 1 928 ? 28.396 -10.071 2.359 1.00 90.12 928 LEU A O 1
ATOM 7421 N N . LEU A 1 929 ? 29.722 -11.757 1.699 1.00 92.75 929 LEU A N 1
ATOM 7422 C CA . LEU A 1 929 ? 30.162 -11.100 0.467 1.00 92.75 929 LEU A CA 1
ATOM 7423 C C . LEU A 1 929 ? 28.969 -10.792 -0.449 1.00 92.75 929 LEU A C 1
ATOM 7425 O O . LEU A 1 929 ? 28.867 -9.690 -0.981 1.00 92.75 929 LEU A O 1
ATOM 7429 N N . MET A 1 930 ? 28.053 -11.741 -0.620 1.00 91.56 930 MET A N 1
ATOM 7430 C CA . MET A 1 930 ? 26.902 -11.575 -1.501 1.00 91.56 930 MET A CA 1
ATOM 7431 C C . MET A 1 930 ? 25.829 -10.687 -0.880 1.00 91.56 930 MET A C 1
ATOM 7433 O O . MET A 1 930 ? 25.475 -9.674 -1.474 1.00 91.56 930 MET A O 1
ATOM 7437 N N . GLU A 1 931 ? 25.344 -11.024 0.312 1.00 85.31 931 GLU A N 1
ATOM 7438 C CA . GLU A 1 931 ? 24.261 -10.299 0.976 1.00 85.31 931 GLU A CA 1
ATOM 7439 C C . GLU A 1 931 ? 24.661 -8.857 1.256 1.00 85.31 931 GLU A C 1
ATOM 7441 O O . GLU A 1 931 ? 23.942 -7.957 0.842 1.00 85.31 931 GLU A O 1
ATOM 7446 N N . LYS A 1 932 ? 25.806 -8.629 1.912 1.00 84.56 932 LYS A N 1
ATOM 7447 C CA . LYS A 1 932 ? 26.185 -7.318 2.455 1.00 84.56 932 LYS A CA 1
ATOM 7448 C C . LYS A 1 932 ? 26.983 -6.454 1.478 1.00 84.56 932 LYS A C 1
ATOM 7450 O O . LYS A 1 932 ? 26.742 -5.256 1.418 1.00 84.56 932 LYS A O 1
ATOM 7455 N N . ILE A 1 933 ? 27.934 -7.036 0.742 1.00 87.56 933 ILE A N 1
ATOM 7456 C CA . ILE A 1 933 ? 28.915 -6.265 -0.050 1.00 87.56 933 ILE A CA 1
ATOM 7457 C C . ILE A 1 933 ? 28.497 -6.131 -1.520 1.00 87.56 933 ILE A C 1
ATOM 7459 O O . ILE A 1 933 ? 28.683 -5.075 -2.113 1.00 87.56 933 ILE A O 1
ATOM 7463 N N . ARG A 1 934 ? 27.962 -7.191 -2.141 1.00 88.12 934 ARG A N 1
ATOM 7464 C CA . ARG A 1 934 ? 27.565 -7.174 -3.563 1.00 88.12 934 ARG A CA 1
ATOM 7465 C C . ARG A 1 934 ? 26.110 -6.756 -3.788 1.00 88.12 934 ARG A C 1
ATOM 7467 O O . ARG A 1 934 ? 25.825 -6.197 -4.842 1.00 88.12 934 ARG A O 1
ATOM 7474 N N . HIS A 1 935 ? 25.224 -7.007 -2.816 1.00 81.88 935 HIS A N 1
ATOM 7475 C CA . HIS A 1 935 ? 23.778 -6.717 -2.887 1.00 81.88 935 HIS A CA 1
ATOM 7476 C C . HIS A 1 935 ? 23.272 -5.772 -1.780 1.00 81.88 935 HIS A C 1
ATOM 7478 O O . HIS A 1 935 ? 22.069 -5.710 -1.509 1.00 81.88 935 HIS A O 1
ATOM 7484 N N . ASP A 1 936 ? 24.180 -5.035 -1.135 1.00 72.25 936 ASP A N 1
ATOM 7485 C CA . ASP A 1 936 ? 23.911 -3.942 -0.183 1.00 72.25 936 ASP A CA 1
ATOM 7486 C C . ASP A 1 936 ? 23.083 -4.285 1.077 1.00 72.25 936 ASP A C 1
ATOM 7488 O O . ASP A 1 936 ? 22.519 -3.380 1.687 1.00 72.25 936 ASP A O 1
ATOM 7492 N N . CYS A 1 937 ? 22.992 -5.550 1.495 1.00 60.28 937 CYS A N 1
ATOM 7493 C CA . CYS A 1 937 ? 22.060 -6.159 2.474 1.00 60.28 937 CYS A CA 1
ATOM 7494 C C . CYS A 1 937 ? 20.714 -6.627 1.879 1.00 60.28 937 CYS A C 1
ATOM 7496 O O . CYS A 1 937 ? 19.653 -6.485 2.491 1.00 60.28 937 CYS A O 1
ATOM 7498 N N . GLY A 1 938 ? 20.709 -7.146 0.650 1.00 63.09 938 GLY A N 1
ATOM 7499 C CA . GLY A 1 938 ? 19.553 -7.827 0.056 1.00 63.09 938 GLY A CA 1
ATOM 7500 C C . GLY A 1 938 ? 19.367 -9.251 0.596 1.00 63.09 938 GLY A C 1
ATOM 7501 O O . GLY A 1 938 ? 20.344 -9.963 0.803 1.00 63.09 938 GLY A O 1
ATOM 7502 N N . SER A 1 939 ? 18.117 -9.692 0.790 1.00 74.81 939 SER A N 1
ATOM 7503 C CA . SER A 1 939 ? 17.833 -11.106 1.091 1.00 74.81 939 SER A CA 1
ATOM 7504 C C . SER A 1 939 ? 18.067 -11.953 -0.161 1.00 74.81 939 SER A C 1
ATOM 7506 O O . SER A 1 939 ? 17.431 -11.722 -1.194 1.00 74.81 939 SER A O 1
ATOM 7508 N N . ILE A 1 940 ? 18.966 -12.936 -0.061 1.00 85.00 940 ILE A N 1
ATOM 7509 C CA . ILE A 1 940 ? 19.274 -13.878 -1.147 1.00 85.00 940 ILE A CA 1
ATOM 7510 C C . ILE A 1 940 ? 18.640 -15.257 -0.936 1.00 85.00 940 ILE A C 1
ATOM 7512 O O . ILE A 1 940 ? 18.745 -16.100 -1.819 1.00 85.00 940 ILE A O 1
ATOM 7516 N N . GLU A 1 941 ? 17.933 -15.485 0.175 1.00 83.00 941 GLU A N 1
ATOM 7517 C CA . GLU A 1 941 ? 17.415 -16.798 0.614 1.00 83.00 941 GLU A CA 1
ATOM 7518 C C . GLU A 1 941 ? 16.593 -17.540 -0.452 1.00 83.00 941 GLU A C 1
ATOM 7520 O O . GLU A 1 941 ? 16.586 -18.765 -0.516 1.00 83.00 941 GLU A O 1
ATOM 7525 N N . LYS A 1 942 ? 15.890 -16.802 -1.319 1.00 84.81 942 LYS A N 1
ATOM 7526 C CA . LYS A 1 942 ? 15.034 -17.379 -2.371 1.00 84.81 942 LYS A CA 1
ATOM 7527 C C . LYS A 1 942 ? 15.763 -17.668 -3.686 1.00 84.81 942 LYS A C 1
ATOM 7529 O O . LYS A 1 942 ? 15.141 -18.202 -4.604 1.00 84.81 942 LYS A O 1
ATOM 7534 N N . THR A 1 943 ? 17.030 -17.285 -3.797 1.00 91.06 943 THR A N 1
ATOM 7535 C CA . THR A 1 943 ? 17.862 -17.482 -4.994 1.00 91.06 943 THR A CA 1
ATOM 7536 C C . THR A 1 943 ? 18.510 -18.864 -4.994 1.00 91.06 943 THR A C 1
ATOM 7538 O O . THR A 1 943 ? 18.504 -19.539 -3.966 1.00 91.06 943 THR A O 1
ATOM 7541 N N . ASP A 1 944 ? 19.063 -19.299 -6.129 1.00 92.75 944 ASP A N 1
ATOM 7542 C CA . ASP A 1 944 ? 19.717 -20.612 -6.203 1.00 92.75 944 ASP A CA 1
ATOM 7543 C C . ASP A 1 944 ? 20.916 -20.661 -5.241 1.00 92.75 944 ASP A C 1
ATOM 7545 O O . ASP A 1 944 ? 21.018 -21.576 -4.431 1.00 92.75 944 ASP A O 1
ATOM 7549 N N . ILE A 1 945 ? 21.767 -19.627 -5.245 1.00 93.38 945 ILE A N 1
ATOM 7550 C CA . ILE A 1 945 ? 22.927 -19.540 -4.345 1.00 93.38 945 ILE A CA 1
ATOM 7551 C C . ILE A 1 945 ? 22.517 -19.400 -2.874 1.00 93.38 945 ILE A C 1
ATOM 7553 O O . ILE A 1 945 ? 23.125 -20.030 -2.012 1.00 93.38 945 ILE A O 1
ATOM 7557 N N . GLY A 1 946 ? 21.462 -18.638 -2.570 1.00 90.69 946 GLY A N 1
ATOM 7558 C CA . GLY A 1 946 ? 20.955 -18.545 -1.197 1.00 90.69 946 GLY A CA 1
ATOM 7559 C C . GLY A 1 946 ? 20.456 -19.886 -0.663 1.00 90.69 946 GLY A C 1
ATOM 7560 O O . GLY A 1 946 ? 20.794 -20.258 0.455 1.00 90.69 946 GLY A O 1
ATOM 7561 N N . LYS A 1 947 ? 19.730 -20.656 -1.482 1.00 90.75 947 LYS A N 1
ATOM 7562 C CA . LYS A 1 947 ? 19.308 -22.022 -1.136 1.00 90.75 947 LYS A CA 1
ATOM 7563 C C . LYS A 1 947 ? 20.502 -22.954 -0.917 1.00 90.75 947 LYS A C 1
ATOM 7565 O O . LYS A 1 947 ? 20.492 -23.712 0.047 1.00 90.75 947 LYS A O 1
ATOM 7570 N N . ILE A 1 948 ? 21.534 -22.859 -1.762 1.00 92.31 948 ILE A N 1
ATOM 7571 C CA . ILE A 1 948 ? 22.784 -23.623 -1.610 1.00 92.31 948 ILE A CA 1
ATOM 7572 C C . ILE A 1 948 ? 23.458 -23.302 -0.269 1.00 92.31 948 ILE A C 1
ATOM 7574 O O . ILE A 1 948 ? 23.892 -24.213 0.427 1.00 92.31 948 ILE A O 1
ATOM 7578 N N . PHE A 1 949 ? 23.515 -22.026 0.126 1.00 90.94 949 PHE A N 1
ATOM 7579 C CA . PHE A 1 949 ? 24.131 -21.602 1.390 1.00 90.94 949 PHE A CA 1
ATOM 7580 C C . PHE A 1 949 ? 23.327 -21.989 2.640 1.00 90.94 949 PHE A C 1
ATOM 7582 O O . PHE A 1 949 ? 23.908 -22.096 3.716 1.00 90.94 949 PHE A O 1
ATOM 7589 N N . GLU A 1 950 ? 22.023 -22.235 2.504 1.00 86.44 950 GLU A N 1
ATOM 7590 C CA . GLU A 1 950 ? 21.154 -22.784 3.559 1.00 86.44 950 GLU A CA 1
ATOM 7591 C C . GLU A 1 950 ? 21.143 -24.329 3.577 1.00 86.44 950 GLU A C 1
ATOM 7593 O O . GLU A 1 950 ? 20.318 -24.943 4.252 1.00 86.44 950 GLU A O 1
ATOM 7598 N N . GLY A 1 951 ? 22.014 -24.985 2.798 1.00 83.06 951 GLY A N 1
ATOM 7599 C CA . GLY A 1 951 ? 22.084 -26.447 2.716 1.00 83.06 951 GLY A CA 1
ATOM 7600 C C . GLY A 1 951 ? 20.880 -27.099 2.020 1.00 83.06 951 GLY A C 1
ATOM 7601 O O . GLY A 1 951 ? 20.668 -28.308 2.147 1.00 83.06 951 GLY A O 1
ATOM 7602 N N . MET A 1 952 ? 20.066 -26.331 1.282 1.00 85.94 952 MET A N 1
ATOM 7603 C CA . MET A 1 952 ? 18.947 -26.877 0.513 1.00 85.94 952 MET A CA 1
ATOM 7604 C C . MET A 1 952 ? 19.438 -27.491 -0.800 1.00 85.94 952 MET A C 1
ATOM 7606 O O . MET A 1 952 ? 20.155 -26.860 -1.578 1.00 85.94 952 MET A O 1
ATOM 7610 N N . ARG A 1 953 ? 18.984 -28.715 -1.084 1.00 85.56 953 ARG A N 1
ATOM 7611 C CA . ARG A 1 953 ? 19.267 -29.409 -2.346 1.00 85.56 953 ARG A CA 1
ATOM 7612 C C . ARG A 1 953 ? 18.350 -28.909 -3.458 1.00 85.56 953 ARG A C 1
ATOM 7614 O O . ARG A 1 953 ? 17.138 -28.813 -3.259 1.00 85.56 953 ARG A O 1
ATOM 7621 N N . LEU A 1 954 ? 18.935 -28.605 -4.614 1.00 89.25 954 LEU A N 1
ATOM 7622 C CA . LEU A 1 954 ? 18.207 -28.253 -5.834 1.00 89.25 954 LEU A CA 1
ATOM 7623 C C . LEU A 1 954 ? 18.073 -29.496 -6.713 1.00 89.25 954 LEU A C 1
ATOM 7625 O O . LEU A 1 954 ? 18.973 -30.331 -6.746 1.00 89.25 954 LEU A O 1
ATOM 7629 N N . LEU A 1 955 ? 16.953 -29.624 -7.417 1.00 89.69 955 LEU A N 1
ATOM 7630 C CA . LEU A 1 955 ? 16.675 -30.735 -8.327 1.00 89.69 955 LEU A CA 1
ATOM 7631 C C . LEU A 1 955 ? 16.847 -30.287 -9.781 1.00 89.69 955 LEU A C 1
ATOM 7633 O O . LEU A 1 955 ? 16.731 -29.107 -10.100 1.00 89.69 955 LEU A O 1
ATOM 7637 N N . GLU A 1 956 ? 17.061 -31.232 -10.696 1.00 87.62 956 GLU A N 1
ATOM 7638 C CA . GLU A 1 956 ? 17.187 -30.933 -12.132 1.00 87.62 956 GLU A CA 1
ATOM 7639 C C . GLU A 1 956 ? 15.943 -30.206 -12.688 1.00 87.62 956 GLU A C 1
ATOM 7641 O O . GLU A 1 956 ? 16.045 -29.305 -13.525 1.00 87.62 956 GLU A O 1
ATOM 7646 N N . ASP A 1 957 ? 14.767 -30.511 -12.131 1.00 85.81 957 ASP A N 1
ATOM 7647 C CA . ASP A 1 957 ? 13.498 -29.847 -12.438 1.00 85.81 957 ASP A CA 1
ATOM 7648 C C . ASP A 1 957 ? 13.493 -28.341 -12.129 1.00 85.81 957 ASP A C 1
ATOM 7650 O O . ASP A 1 957 ? 12.806 -27.587 -12.825 1.00 85.81 957 ASP A O 1
ATOM 7654 N N . ASP A 1 958 ? 14.285 -27.874 -11.155 1.00 83.25 958 ASP A N 1
ATOM 7655 C CA . ASP A 1 958 ? 14.385 -26.450 -10.802 1.00 83.25 958 ASP A CA 1
ATOM 7656 C C . ASP A 1 958 ? 15.010 -25.608 -11.929 1.00 83.25 958 ASP A C 1
ATOM 7658 O O . ASP A 1 958 ? 14.834 -24.382 -11.969 1.00 83.25 958 ASP A O 1
ATOM 7662 N N . PHE A 1 959 ? 15.701 -26.259 -12.873 1.00 86.06 959 PHE A N 1
ATOM 7663 C CA . PHE A 1 959 ? 16.407 -25.639 -13.997 1.00 86.06 959 PHE A CA 1
ATOM 7664 C C . PHE A 1 959 ? 15.674 -25.770 -15.343 1.00 86.06 959 PHE A C 1
ATOM 7666 O O . PHE A 1 959 ? 16.145 -25.244 -16.356 1.00 86.06 959 PHE A O 1
ATOM 7673 N N . LYS A 1 960 ? 14.491 -26.402 -15.384 1.00 75.44 960 LYS A N 1
ATOM 7674 C CA . LYS A 1 960 ? 13.705 -26.563 -16.620 1.00 75.44 960 LYS A CA 1
ATOM 7675 C C . LYS A 1 960 ? 13.326 -25.209 -17.237 1.00 75.44 960 LYS A C 1
ATOM 7677 O O . LYS A 1 960 ? 12.670 -24.381 -16.608 1.00 75.44 960 LYS A O 1
ATOM 7682 N N . GLY A 1 961 ? 13.708 -25.004 -18.501 1.00 66.19 961 GLY A N 1
ATOM 7683 C CA . GLY A 1 961 ? 13.408 -23.790 -19.274 1.00 66.19 961 GLY A CA 1
ATOM 7684 C C . GLY A 1 961 ? 14.374 -22.617 -19.059 1.00 66.19 961 GLY A C 1
ATOM 7685 O O . GLY A 1 961 ? 14.044 -21.500 -19.449 1.00 66.19 961 GLY A O 1
ATOM 7686 N N . ARG A 1 962 ? 15.539 -22.848 -18.432 1.00 70.88 962 ARG A N 1
ATOM 7687 C CA . ARG A 1 962 ? 16.581 -21.827 -18.202 1.00 70.88 962 ARG A CA 1
ATOM 7688 C C . ARG A 1 962 ? 17.717 -21.820 -19.243 1.00 70.88 962 ARG A C 1
ATOM 7690 O O . ARG A 1 962 ? 18.607 -20.978 -19.118 1.00 70.88 962 ARG A O 1
ATOM 7697 N N . SER A 1 963 ? 17.670 -22.729 -20.225 1.00 47.38 963 SER A N 1
ATOM 7698 C CA . SER A 1 963 ? 18.634 -22.889 -21.328 1.00 47.38 963 SER A CA 1
ATOM 7699 C C . SER A 1 963 ? 18.473 -21.850 -22.428 1.00 47.38 963 SER A C 1
ATOM 7701 O O . SER A 1 963 ? 17.321 -21.728 -22.911 1.00 47.38 963 SER A O 1
#

pLDDT: mean 81.53, std 12.69, range [30.03, 96.5]

Secondary structure (DSSP, 8-state):
-HHHHHHHHHHHHHHHHHHHHHHHHHHHHHHHT-BTTB---HHHHHHHHHTT-S----HHHHHGGGSHHHHTTS-HHHHHHHHHHHHHHHHHHHHHHHHHGGG-HHHHHHHHT--SSSSS-TTT-HHHHHHHHHHT----HHHHHHHHHHHS-GGGS-------TTSSIIIIIHHHHHHHH-SSSSEEEEE--HHHHHHHHHHHHHHHSSTT---EEE----TTS---HHHHHHHHHHHHHHHHTT-EEEE-HHHHHHHHHHHHHHHHTT-HHHHHHHHHHHHHHHHHEEEEESSHHHHT-TTEEE----S---PPTTTTHHHHHHHHHHHHHHHHHHHHTTT-TTTEEEE--SSSPPEEEESSHHHHHHHHHHHHHHHHHH-BTTB-GGGS-HHHHHHHHHHHH-SS--HHHHHHHHTSTTSSTHHHHHHHHHHHHTTT-HHHIIIII--BTTTEE--TT-TT-----EEBSSTT-B-TTEEES-HHHHHHHHHHHHHH----------PPPTT-EEEEE--TT--HHHHHHHHHTSTTBTTTBEEEEE--HHHHHHHHHTS-GGGTTS----HHHHHHHHHHHHHHHHHHHHHHHHHHHHHHHHHHHHHHTTSSS-TTSSGGGG---S---HHHHHS--SS---HHHHHTTS-HHHHHHHHHHHHHTT--S--TTHHHHS-EEE---S--------PPPP-PBPPP---HHHHHHHHH-GGGS-HHHHHHHSEEGGGGGTTSSGGGSS-GGGS-TTEEE-HHHH--BSS--BTTB-SGGGPPPP-EEEEES-TTSS--EEEE-HHHHHHHHHHHHH-SSEEEEE-----STTSPP-TTS-SSEE-SS--S-PPPHHHHHHHHHHHT----SSHHHHHHHHHHHTB--SPPPTT----TT-BPPTT--SSS---SS-SS--HHHHHHIIIIIISSS---TTSHHHHHHTTPPPPGGGGTT--